Protein AF-0000000076640848 (afdb_homodimer)

Sequence (1138 aa):
MKTDIAVQNIPFYWATIFFRRLLKAGVRHVIISPGSRSTPLTMAAAAQSRLRKQVILDERSAAFTALGVGKATGHPAVLVCTSGTATANYFPAVIEARQSGVPMILATADRPPHLRSTGANQAIDQLKLFGGYPVFFHEVGEPGLGDDDLKRLAMLSRQAVGLSQQKRGPVHLNFPFRKPLEPEPGFVKKISDENSDKPLSGNSEWRQDGSFHLSDKIQQAMRSARRPLIVVGPTAPGDDTGSIAGLAKKLNAPVLTESTMPDQQHVSHGFAIFLRNKHVREQLQPDLLLRFGFQPTAKSLEKALGDWQPGHHLHFASTSDWQDATFSESEHLPWGGRPLSLGGLPDSGGDSWLKKWKRQELLAEEHLQVAMNGPEALTDGHIYHHLLPQCPDDHFVAVSNSFPARDVQLFGGRVTRHPLLLNRGASGIDGVTSTAMGISLGIDRPGVLVTGDLAFLHDANALLNRETVTQDLTVIVINNVGGSIFRMLPIEQHDTYFENYFETPQSADVQRLAASFHIPCHRIQTLEQIRQFDLKQWQKQHRGLSVIECRTNADASMELRKTCWSYSPMKTDIAVQNIPFYWATIFFRRLLKAGVRHVIISPGSRSTPLTMAAAAQSRLRKQVILDERSAAFTALGVGKATGHPAVLVCTSGTATANYFPAVIEARQSGVPMILATADRPPHLRSTGANQAIDQLKLFGGYPVFFHEVGEPGLGDDDLKRLAMLSRQAVGLSQQKRGPVHLNFPFRKPLEPEPGFVKKISDENSDKPLSGNSEWRQDGSFHLSDKIQQAMRSARRPLIVVGPTAPGDDTGSIAGLAKKLNAPVLTESTMPDQQHVSHGFAIFLRNKHVREQLQPDLLLRFGFQPTAKSLEKALGDWQPGHHLHFASTSDWQDATFSESEHLPWGGRPLSLGGLPDSGGDSWLKKWKRQELLAEEHLQVAMNGPEALTDGHIYHHLLPQCPDDHFVAVSNSFPARDVQLFGGRVTRHPLLLNRGASGIDGVTSTAMGISLGIDRPGVLVTGDLAFLHDANALLNRETVTQDLTVIVINNVGGSIFRMLPIEQHDTYFENYFETPQSADVQRLAASFHIPCHRIQTLEQIRQFDLKQWQKQHRGLSVIECRTNADASMELRKTCWSYSP

Organism: NCBI:txid1194090

pLDDT: mean 94.15, std 7.01, range [38.56, 98.94]

Structure (mmCIF, N/CA/C/O backbone):
data_AF-0000000076640848-model_v1
#
loop_
_entity.id
_entity.type
_entity.pdbx_description
1 polymer '2-succinyl-5-enolpyruvyl-6-hydroxy-3-cyclohexene-1-carboxylate synthase'
#
loop_
_atom_site.group_PDB
_atom_site.id
_atom_site.type_symbol
_atom_site.label_atom_id
_atom_site.label_alt_id
_atom_site.label_comp_id
_atom_site.label_asym_id
_atom_site.label_entity_id
_atom_site.label_seq_id
_atom_site.pdbx_PDB_ins_code
_atom_site.Cartn_x
_atom_site.Cartn_y
_atom_site.Cartn_z
_atom_site.occupancy
_atom_site.B_iso_or_equiv
_atom_site.auth_seq_id
_atom_site.auth_comp_id
_atom_site.auth_asym_id
_atom_site.auth_atom_id
_atom_site.pdbx_PDB_model_num
ATOM 1 N N . MET A 1 1 ? -42.469 8.797 -6.926 1 38.94 1 MET A N 1
ATOM 2 C CA . MET A 1 1 ? -42.25 8.797 -5.48 1 38.94 1 MET A CA 1
ATOM 3 C C . MET A 1 1 ? -40.906 9.43 -5.117 1 38.94 1 MET A C 1
ATOM 5 O O . MET A 1 1 ? -40.5 9.391 -3.959 1 38.94 1 MET A O 1
ATOM 9 N N . LYS A 1 2 ? -40.062 9.695 -6.219 1 55.44 2 LYS A N 1
ATOM 10 C CA . LYS A 1 2 ? -38.688 10.117 -6.051 1 55.44 2 LYS A CA 1
ATOM 11 C C . LYS A 1 2 ? -38.594 11.586 -5.645 1 55.44 2 LYS A C 1
ATOM 13 O O . LYS A 1 2 ? -37.594 12.031 -5.098 1 55.44 2 LYS A O 1
ATOM 18 N N . THR A 1 3 ? -39.656 12.258 -5.777 1 60.12 3 THR A N 1
ATOM 19 C CA . THR A 1 3 ? -39.656 13.719 -5.691 1 60.12 3 THR A CA 1
ATOM 20 C C . THR A 1 3 ? -39.719 14.172 -4.238 1 60.12 3 THR A C 1
ATOM 22 O O . THR A 1 3 ? -39.438 15.336 -3.936 1 60.12 3 THR A O 1
ATOM 25 N N . ASP A 1 4 ? -39.906 13.352 -3.289 1 79.81 4 ASP A N 1
ATOM 26 C CA . ASP A 1 4 ? -40.125 13.852 -1.941 1 79.81 4 ASP A CA 1
ATOM 27 C C . ASP A 1 4 ? -38.969 13.531 -1.012 1 79.81 4 ASP A C 1
ATOM 29 O O . ASP A 1 4 ? -39.094 13.625 0.21 1 79.81 4 ASP A O 1
ATOM 33 N N . ILE A 1 5 ? -37.844 13.281 -1.562 1 90.56 5 ILE A N 1
ATOM 34 C CA . ILE A 1 5 ? -36.719 12.922 -0.71 1 90.56 5 ILE A CA 1
ATOM 35 C C . ILE A 1 5 ? -35.969 14.18 -0.302 1 90.56 5 ILE A C 1
ATOM 37 O O . ILE A 1 5 ? -35.594 15 -1.15 1 90.56 5 ILE A O 1
ATOM 41 N N . ALA A 1 6 ? -35.75 14.336 1.021 1 92.44 6 ALA A N 1
ATOM 42 C CA . ALA A 1 6 ? -34.969 15.461 1.513 1 92.44 6 ALA A CA 1
ATOM 43 C C . ALA A 1 6 ? -33.594 15.484 0.877 1 92.44 6 ALA A C 1
ATOM 45 O O . ALA A 1 6 ? -32.969 14.438 0.666 1 92.44 6 ALA A O 1
ATOM 46 N N . VAL A 1 7 ? -33.156 16.656 0.579 1 91.38 7 VAL A N 1
ATOM 47 C CA . VAL A 1 7 ? -31.875 16.875 -0.115 1 91.38 7 VAL A CA 1
ATOM 48 C C . VAL A 1 7 ? -30.75 16.141 0.611 1 91.38 7 VAL A C 1
ATOM 50 O O . VAL A 1 7 ? -29.875 15.57 -0.025 1 91.38 7 VAL A O 1
ATOM 53 N N . GLN A 1 8 ? -30.766 16.125 1.92 1 93.5 8 GLN A N 1
ATOM 54 C CA . GLN A 1 8 ? -29.688 15.523 2.719 1 93.5 8 GLN A CA 1
ATOM 55 C C . GLN A 1 8 ? -29.656 14.008 2.533 1 93.5 8 GLN A C 1
ATOM 57 O O . GLN A 1 8 ? -28.625 13.383 2.768 1 93.5 8 GLN A O 1
ATOM 62 N N . ASN A 1 9 ? -30.719 13.414 2.074 1 96.31 9 ASN A N 1
ATOM 63 C CA . ASN A 1 9 ? -30.828 11.961 1.94 1 96.31 9 ASN A CA 1
ATOM 64 C C . ASN A 1 9 ? -30.469 11.5 0.53 1 96.31 9 ASN A C 1
ATOM 66 O O . ASN A 1 9 ? -30.312 10.305 0.281 1 96.31 9 ASN A O 1
ATOM 70 N N . ILE A 1 10 ? -30.281 12.445 -0.373 1 96 10 ILE A N 1
ATOM 71 C CA . ILE A 1 10 ? -30.141 12.141 -1.793 1 96 10 ILE A CA 1
ATOM 72 C C . ILE A 1 10 ? -28.891 11.305 -2.023 1 96 10 ILE A C 1
ATOM 74 O O . ILE A 1 10 ? -28.938 10.266 -2.684 1 96 10 ILE A O 1
ATOM 78 N N . PRO A 1 11 ? -27.688 11.688 -1.482 1 97.12 11 PRO A N 1
ATOM 79 C CA . PRO A 1 11 ? -26.5 10.859 -1.715 1 97.12 11 PRO A CA 1
ATOM 80 C C . PRO A 1 11 ? -26.672 9.422 -1.229 1 97.12 11 PRO A C 1
ATOM 82 O O . PRO A 1 11 ? -26.281 8.484 -1.92 1 97.12 11 PRO A O 1
ATOM 85 N N . PHE A 1 12 ? -27.297 9.266 -0.135 1 97.19 12 PHE A N 1
ATOM 86 C CA . PHE A 1 12 ? -27.547 7.949 0.436 1 97.19 12 PHE A CA 1
ATOM 87 C C . PHE A 1 12 ? -28.484 7.137 -0.451 1 97.19 12 PHE A C 1
ATOM 89 O O . PHE A 1 12 ? -28.219 5.965 -0.724 1 97.19 12 PHE A O 1
ATOM 96 N N . TYR A 1 13 ? -29.562 7.75 -0.86 1 96.38 13 TYR A N 1
ATOM 97 C CA . TYR A 1 13 ? -30.531 7.043 -1.696 1 96.38 13 TYR A CA 1
ATOM 98 C C . TYR A 1 13 ? -29.906 6.645 -3.029 1 96.38 13 TYR A C 1
ATOM 100 O O . TYR A 1 13 ? -30.109 5.531 -3.512 1 96.38 13 TYR A O 1
ATOM 108 N N . TRP A 1 14 ? -29.188 7.59 -3.592 1 96.38 14 TRP A N 1
ATOM 109 C CA . TRP A 1 14 ? -28.438 7.344 -4.824 1 96.38 14 TRP A CA 1
ATOM 110 C C . TRP A 1 14 ? -27.547 6.125 -4.68 1 96.38 14 TRP A C 1
ATOM 112 O O . TRP A 1 14 ? -27.562 5.23 -5.527 1 96.38 14 TRP A O 1
ATOM 122 N N . ALA A 1 15 ? -26.734 6.008 -3.662 1 97.81 15 ALA A N 1
ATOM 123 C CA . ALA A 1 15 ? -25.844 4.887 -3.385 1 97.81 15 ALA A CA 1
ATOM 124 C C . ALA A 1 15 ? -26.641 3.605 -3.131 1 97.81 15 ALA A C 1
ATOM 126 O O . ALA A 1 15 ? -26.188 2.514 -3.49 1 97.81 15 ALA A O 1
ATOM 127 N N . THR A 1 16 ? -27.812 3.738 -2.502 1 96.81 16 THR A N 1
ATOM 128 C CA . THR A 1 16 ? -28.688 2.598 -2.254 1 96.81 16 THR A CA 1
ATOM 129 C C . THR A 1 16 ? -29.109 1.95 -3.568 1 96.81 16 THR A C 1
ATOM 131 O O . THR A 1 16 ? -29.078 0.725 -3.703 1 96.81 16 THR A O 1
ATOM 134 N N . ILE A 1 17 ? -29.531 2.771 -4.5 1 95.69 17 ILE A N 1
ATOM 135 C CA . ILE A 1 17 ? -29.938 2.264 -5.801 1 95.69 17 ILE A CA 1
ATOM 136 C C . ILE A 1 17 ? -28.766 1.538 -6.469 1 95.69 17 ILE A C 1
ATOM 138 O O . ILE A 1 17 ? -28.953 0.466 -7.051 1 95.69 17 ILE A O 1
ATOM 142 N N . PHE A 1 18 ? -27.609 2.062 -6.391 1 97.31 18 PHE A N 1
ATOM 143 C CA . PHE A 1 18 ? -26.391 1.459 -6.918 1 97.31 18 PHE A CA 1
ATOM 144 C C . PHE A 1 18 ? -26.203 0.053 -6.363 1 97.31 18 PHE A C 1
ATOM 146 O O . PHE A 1 18 ? -26.078 -0.908 -7.125 1 97.31 18 PHE A O 1
ATOM 153 N N . PHE A 1 19 ? -26.266 -0.12 -5.051 1 97.19 19 PHE A N 1
ATOM 154 C CA . PHE A 1 19 ? -26 -1.407 -4.418 1 97.19 19 PHE A CA 1
ATOM 155 C C . PHE A 1 19 ? -27.141 -2.387 -4.691 1 97.19 19 PHE A C 1
ATOM 157 O O . PHE A 1 19 ? -26.906 -3.592 -4.816 1 97.19 19 PHE A O 1
ATOM 164 N N . ARG A 1 20 ? -28.422 -1.837 -4.777 1 95.69 20 ARG A N 1
ATOM 165 C CA . ARG A 1 20 ? -29.547 -2.697 -5.168 1 95.69 20 ARG A CA 1
ATOM 166 C C . ARG A 1 20 ? -29.281 -3.338 -6.527 1 95.69 20 ARG A C 1
ATOM 168 O O . ARG A 1 20 ? -29.531 -4.531 -6.715 1 95.69 20 ARG A O 1
ATOM 175 N N . ARG A 1 21 ? -28.781 -2.555 -7.402 1 94.75 21 ARG A N 1
ATOM 176 C CA . ARG A 1 21 ? -28.547 -3.049 -8.758 1 94.75 21 ARG A CA 1
ATOM 177 C C . ARG A 1 21 ? -27.359 -4.012 -8.781 1 94.75 21 ARG A C 1
ATOM 179 O O . ARG A 1 21 ? -27.375 -5.004 -9.516 1 94.75 21 ARG A O 1
ATOM 186 N N . LEU A 1 22 ? -26.281 -3.729 -8.047 1 96.31 22 LEU A N 1
ATOM 187 C CA . LEU A 1 22 ? -25.141 -4.641 -7.949 1 96.31 22 LEU A CA 1
ATOM 188 C C . LEU A 1 22 ? -25.578 -5.992 -7.398 1 96.31 22 LEU A C 1
ATOM 190 O O . LEU A 1 22 ? -25.156 -7.035 -7.898 1 96.31 22 LEU A O 1
ATOM 194 N N . LEU A 1 23 ? -26.359 -5.902 -6.363 1 94.88 23 LEU A N 1
ATOM 195 C CA . LEU A 1 23 ? -26.875 -7.121 -5.746 1 94.88 23 LEU A CA 1
ATOM 196 C C . LEU A 1 23 ? -27.672 -7.949 -6.754 1 94.88 23 LEU A C 1
ATOM 198 O O . LEU A 1 23 ? -27.516 -9.172 -6.816 1 94.88 23 LEU A O 1
ATOM 202 N N . LYS A 1 24 ? -28.484 -7.285 -7.504 1 92.12 24 LYS A N 1
ATOM 203 C CA . LYS A 1 24 ? -29.25 -7.953 -8.539 1 92.12 24 LYS A CA 1
ATOM 204 C C . LYS A 1 24 ? -28.344 -8.586 -9.586 1 92.12 24 LYS A C 1
ATOM 206 O O . LYS A 1 24 ? -28.672 -9.641 -10.148 1 92.12 24 LYS A O 1
ATOM 211 N N . ALA A 1 25 ? -27.219 -7.941 -9.758 1 92.25 25 ALA A N 1
ATOM 212 C CA . ALA A 1 25 ? -26.281 -8.422 -10.766 1 92.25 25 ALA A CA 1
ATOM 213 C C . ALA A 1 25 ? -25.375 -9.508 -10.203 1 92.25 25 ALA A C 1
ATOM 215 O O . ALA A 1 25 ? -24.516 -10.031 -10.898 1 92.25 25 ALA A O 1
ATOM 216 N N . GLY A 1 26 ? -25.484 -9.875 -8.953 1 92.5 26 GLY A N 1
ATOM 217 C CA . GLY A 1 26 ? -24.812 -11.047 -8.422 1 92.5 26 GLY A CA 1
ATOM 218 C C . GLY A 1 26 ? -23.734 -10.703 -7.414 1 92.5 26 GLY A C 1
ATOM 219 O O . GLY A 1 26 ? -23.125 -11.594 -6.809 1 92.5 26 GLY A O 1
ATOM 220 N N . VAL A 1 27 ? -23.484 -9.414 -7.188 1 96.25 27 VAL A N 1
ATOM 221 C CA . VAL A 1 27 ? -22.516 -9 -6.188 1 96.25 27 VAL A CA 1
ATOM 222 C C . VAL A 1 27 ? -23 -9.383 -4.797 1 96.25 27 VAL A C 1
ATOM 224 O O . VAL A 1 27 ? -24.188 -9.234 -4.484 1 96.25 27 VAL A O 1
ATOM 227 N N . ARG A 1 28 ? -22.078 -9.867 -4 1 96.69 28 ARG A N 1
ATOM 228 C CA . ARG A 1 28 ? -22.484 -10.305 -2.67 1 96.69 28 ARG A CA 1
ATOM 229 C C . ARG A 1 28 ? -21.578 -9.727 -1.598 1 96.69 28 ARG A C 1
ATOM 231 O O . ARG A 1 28 ? -21.969 -9.602 -0.437 1 96.69 28 ARG A O 1
ATOM 238 N N . HIS A 1 29 ? -20.375 -9.352 -1.937 1 97.94 29 HIS A N 1
ATOM 239 C CA . HIS A 1 29 ? -19.375 -8.938 -0.955 1 97.94 29 HIS A CA 1
ATOM 240 C C . HIS A 1 29 ? -19 -7.469 -1.134 1 97.94 29 HIS A C 1
ATOM 242 O O . HIS A 1 29 ? -18.812 -7.008 -2.26 1 97.94 29 HIS A O 1
ATOM 248 N N . VAL A 1 30 ? -18.984 -6.719 -0.043 1 98.62 30 VAL A N 1
ATOM 249 C CA . VAL A 1 30 ? -18.516 -5.34 0.005 1 98.62 30 VAL A CA 1
ATOM 250 C C . VAL A 1 30 ? -17.438 -5.199 1.087 1 98.62 30 VAL A C 1
ATOM 252 O O . VAL A 1 30 ? -17.656 -5.613 2.23 1 98.62 30 VAL A O 1
ATOM 255 N N . ILE A 1 31 ? -16.312 -4.742 0.731 1 98.75 31 ILE A N 1
ATOM 256 C CA . ILE A 1 31 ? -15.227 -4.473 1.661 1 98.75 31 ILE A CA 1
ATOM 257 C C . ILE A 1 31 ? -15.078 -2.967 1.864 1 98.75 31 ILE A C 1
ATOM 259 O O . ILE A 1 31 ? -14.805 -2.23 0.913 1 98.75 31 ILE A O 1
ATOM 263 N N . ILE A 1 32 ? -15.211 -2.512 3.094 1 98.44 32 ILE A N 1
ATOM 264 C CA . ILE A 1 32 ? -15.32 -1.092 3.408 1 98.44 32 ILE A CA 1
ATOM 265 C C . ILE A 1 32 ? -14.133 -0.66 4.266 1 98.44 32 ILE A C 1
ATOM 267 O O . ILE A 1 32 ? -13.898 -1.222 5.34 1 98.44 32 ILE A O 1
ATOM 271 N N . SER A 1 33 ? -13.328 0.23 3.77 1 98 33 SER A N 1
ATOM 272 C CA . SER A 1 33 ? -12.359 0.93 4.609 1 98 33 SER A CA 1
ATOM 273 C C . SER A 1 33 ? -12.969 2.195 5.211 1 98 33 SER A C 1
ATOM 275 O O . SER A 1 33 ? -13.531 3.021 4.492 1 98 33 SER A O 1
ATOM 277 N N . PRO A 1 34 ? -12.836 2.404 6.465 1 93.38 34 PRO A N 1
ATOM 278 C CA . PRO A 1 34 ? -13.523 3.508 7.141 1 93.38 34 PRO A CA 1
ATOM 279 C C . PRO A 1 34 ? -13.078 4.879 6.633 1 93.38 34 PRO A C 1
ATOM 281 O O . PRO A 1 34 ? -11.891 5.086 6.359 1 93.38 34 PRO A O 1
ATOM 284 N N . GLY A 1 35 ? -14.031 5.777 6.555 1 94.38 35 GLY A N 1
ATOM 285 C CA . GLY A 1 35 ? -13.812 7.152 6.133 1 94.38 35 GLY A CA 1
ATOM 286 C C . GLY A 1 35 ? -15.094 7.969 6.094 1 94.38 35 GLY A C 1
ATOM 287 O O . GLY A 1 35 ? -16.188 7.414 6.109 1 94.38 35 GLY A O 1
ATOM 288 N N . SER A 1 36 ? -14.922 9.234 5.973 1 94.12 36 SER A N 1
ATOM 289 C CA . SER A 1 36 ? -16.078 10.125 6.039 1 94.12 36 SER A CA 1
ATOM 290 C C . SER A 1 36 ? -16.656 10.391 4.652 1 94.12 36 SER A C 1
ATOM 292 O O . SER A 1 36 ? -17.859 10.273 4.441 1 94.12 36 SER A O 1
ATOM 294 N N . ARG A 1 37 ? -15.781 10.672 3.672 1 96.31 37 ARG A N 1
ATOM 295 C CA . ARG A 1 37 ? -16.25 11.062 2.346 1 96.31 37 ARG A CA 1
ATOM 296 C C . ARG A 1 37 ? -17.078 9.953 1.704 1 96.31 37 ARG A C 1
ATOM 298 O O . ARG A 1 37 ? -17.969 10.227 0.91 1 96.31 37 ARG A O 1
ATOM 305 N N . SER A 1 38 ? -16.891 8.734 2.129 1 98 38 SER A N 1
ATOM 306 C CA . SER A 1 38 ? -17.562 7.59 1.53 1 98 38 SER A CA 1
ATOM 307 C C . SER A 1 38 ? -18.828 7.234 2.299 1 98 38 SER A C 1
ATOM 309 O O . SER A 1 38 ? -19.422 6.176 2.082 1 98 38 SER A O 1
ATOM 311 N N . THR A 1 39 ? -19.266 8.125 3.203 1 97.75 39 THR A N 1
ATOM 312 C CA . THR A 1 39 ? -20.406 7.855 4.09 1 97.75 39 THR A CA 1
ATOM 313 C C . THR A 1 39 ? -21.625 7.414 3.295 1 97.75 39 THR A C 1
ATOM 315 O O . THR A 1 39 ? -22.281 6.434 3.654 1 97.75 39 THR A O 1
ATOM 318 N N . PRO A 1 40 ? -21.984 8.055 2.131 1 98 40 PRO A N 1
ATOM 319 C CA . PRO A 1 40 ? -23.156 7.586 1.401 1 98 40 PRO A CA 1
ATOM 320 C C . PRO A 1 40 ? -23.031 6.137 0.939 1 98 40 PRO A C 1
ATOM 322 O O . PRO A 1 40 ? -23.984 5.359 1.071 1 98 40 PRO A O 1
ATOM 325 N N . LEU A 1 41 ? -21.875 5.797 0.44 1 98.69 41 LEU A N 1
ATOM 326 C CA . LEU A 1 41 ? -21.641 4.434 -0.014 1 98.69 41 LEU A CA 1
ATOM 327 C C . LEU A 1 41 ? -21.656 3.459 1.161 1 98.69 41 LEU A C 1
ATOM 329 O O . LEU A 1 41 ? -22.297 2.408 1.096 1 98.69 41 LEU A O 1
ATOM 333 N N . THR A 1 42 ? -20.922 3.832 2.223 1 98.38 42 THR A N 1
ATOM 334 C CA . THR A 1 42 ? -20.812 2.984 3.404 1 98.38 42 THR A CA 1
ATOM 335 C C . THR A 1 42 ? -22.188 2.719 4.012 1 98.38 42 THR A C 1
ATOM 337 O O . THR A 1 42 ? -22.531 1.573 4.309 1 98.38 42 THR A O 1
ATOM 340 N N . MET A 1 43 ? -23 3.754 4.164 1 97.75 43 MET A N 1
ATOM 341 C CA . MET A 1 43 ? -24.312 3.625 4.785 1 97.75 43 MET A CA 1
ATOM 342 C C . MET A 1 43 ? -25.25 2.809 3.9 1 97.75 43 MET A C 1
ATOM 344 O O . MET A 1 43 ? -26.062 2.031 4.406 1 97.75 43 MET A O 1
ATOM 348 N N . ALA A 1 44 ? -25.172 3.02 2.598 1 98.12 44 ALA A N 1
ATOM 349 C CA . ALA A 1 44 ? -26 2.264 1.675 1 98.12 44 ALA A CA 1
ATOM 350 C C . ALA A 1 44 ? -25.688 0.771 1.744 1 98.12 44 ALA A C 1
ATOM 352 O O . ALA A 1 44 ? -26.609 -0.061 1.769 1 98.12 44 ALA A O 1
ATOM 353 N N . ALA A 1 45 ? -24.406 0.427 1.725 1 98.06 45 ALA A N 1
ATOM 354 C CA . ALA A 1 45 ? -24 -0.972 1.862 1 98.06 45 ALA A CA 1
ATOM 355 C C . ALA A 1 45 ? -24.438 -1.538 3.209 1 98.06 45 ALA A C 1
ATOM 357 O O . ALA A 1 45 ? -24.953 -2.656 3.281 1 98.06 45 ALA A O 1
ATOM 358 N N . ALA A 1 46 ? -24.219 -0.759 4.246 1 96.56 46 ALA A N 1
ATOM 359 C CA . ALA A 1 46 ? -24.547 -1.188 5.602 1 96.56 46 ALA A CA 1
ATOM 360 C C . ALA A 1 46 ? -26.047 -1.478 5.738 1 96.56 46 ALA A C 1
ATOM 362 O O . ALA A 1 46 ? -26.438 -2.406 6.449 1 96.56 46 ALA A O 1
ATOM 363 N N . ALA A 1 47 ? -26.859 -0.704 5.059 1 96.31 47 ALA A N 1
ATOM 364 C CA . ALA A 1 47 ? -28.312 -0.801 5.18 1 96.31 47 ALA A CA 1
ATOM 365 C C . ALA A 1 47 ? -28.859 -1.94 4.324 1 96.31 47 ALA A C 1
ATOM 367 O O . ALA A 1 47 ? -30.078 -2.17 4.289 1 96.31 47 ALA A O 1
ATOM 368 N N . GLN A 1 48 ? -28.031 -2.615 3.631 1 96.56 48 GLN A N 1
ATOM 369 C CA . GLN A 1 48 ? -28.438 -3.748 2.801 1 96.56 48 GLN A CA 1
ATOM 370 C C . GLN A 1 48 ? -28.047 -5.07 3.451 1 96.56 48 GLN A C 1
ATOM 372 O O . GLN A 1 48 ? -26.938 -5.559 3.256 1 96.56 48 GLN A O 1
ATOM 377 N N . SER A 1 49 ? -28.953 -5.75 4.062 1 94.31 49 SER A N 1
ATOM 378 C CA . SER A 1 49 ? -28.688 -6.93 4.875 1 94.31 49 SER A CA 1
ATOM 379 C C . SER A 1 49 ? -28.25 -8.109 4.012 1 94.31 49 SER A C 1
ATOM 381 O O . SER A 1 49 ? -27.625 -9.047 4.504 1 94.31 49 SER A O 1
ATOM 383 N N . ARG A 1 50 ? -28.484 -8.031 2.713 1 95.06 50 ARG A N 1
ATOM 384 C CA . ARG A 1 50 ? -28.188 -9.156 1.83 1 95.06 50 ARG A CA 1
ATOM 385 C C . ARG A 1 50 ? -26.75 -9.102 1.338 1 95.06 50 ARG A C 1
ATOM 387 O O . ARG A 1 50 ? -26.266 -10.047 0.716 1 95.06 50 ARG A O 1
ATOM 394 N N . LEU A 1 51 ? -26.078 -8.039 1.566 1 96.12 51 LEU A N 1
ATOM 395 C CA . LEU A 1 51 ? -24.656 -7.93 1.266 1 96.12 51 LEU A CA 1
ATOM 396 C C . LEU A 1 51 ? -23.812 -8.375 2.455 1 96.12 51 LEU A C 1
ATOM 398 O O . LEU A 1 51 ? -24.156 -8.094 3.605 1 96.12 51 LEU A O 1
ATOM 402 N N . ARG A 1 52 ? -22.828 -9.148 2.178 1 96.25 52 ARG A N 1
ATOM 403 C CA . ARG A 1 52 ? -21.812 -9.445 3.178 1 96.25 52 ARG A CA 1
ATOM 404 C C . ARG A 1 52 ? -20.766 -8.328 3.242 1 96.25 52 ARG A C 1
ATOM 406 O O . ARG A 1 52 ? -20.109 -8.031 2.244 1 96.25 52 ARG A O 1
ATOM 413 N N . LYS A 1 53 ? -20.688 -7.707 4.406 1 96.75 53 LYS A N 1
ATOM 414 C CA . LYS A 1 53 ? -19.797 -6.555 4.531 1 96.75 53 LYS A CA 1
ATOM 415 C C . LYS A 1 53 ? -18.625 -6.867 5.457 1 96.75 53 LYS A C 1
ATOM 417 O O . LYS A 1 53 ? -18.797 -7.52 6.488 1 96.75 53 LYS A O 1
ATOM 422 N N . GLN A 1 54 ? -17.453 -6.535 5.051 1 97.38 54 GLN A N 1
ATOM 423 C CA . GLN A 1 54 ? -16.266 -6.559 5.891 1 97.38 54 GLN A CA 1
ATOM 424 C C . GLN A 1 54 ? -15.672 -5.16 6.035 1 97.38 54 GLN A C 1
ATOM 426 O O . GLN A 1 54 ? -15.602 -4.406 5.062 1 97.38 54 GLN A O 1
ATOM 431 N N . VAL A 1 55 ? -15.359 -4.762 7.258 1 97.38 55 VAL A N 1
ATOM 432 C CA . VAL A 1 55 ? -14.648 -3.512 7.512 1 97.38 55 VAL A CA 1
ATOM 433 C C . VAL A 1 55 ? -13.156 -3.791 7.688 1 97.38 55 VAL A C 1
ATOM 435 O O . VAL A 1 55 ? -12.758 -4.523 8.594 1 97.38 55 VAL A O 1
ATOM 438 N N . ILE A 1 56 ? -12.367 -3.236 6.805 1 97.88 56 ILE A N 1
ATOM 439 C CA . ILE A 1 56 ? -10.922 -3.434 6.824 1 97.88 56 ILE A CA 1
ATOM 440 C C . ILE A 1 56 ? -10.211 -2.08 6.84 1 97.88 56 ILE A C 1
ATOM 442 O O . ILE A 1 56 ? -10.375 -1.278 5.918 1 97.88 56 ILE A O 1
ATOM 446 N N . LEU A 1 57 ? -9.406 -1.827 7.816 1 96.69 57 LEU A N 1
ATOM 447 C CA . LEU A 1 57 ? -8.742 -0.553 8.07 1 96.69 57 LEU A CA 1
ATOM 448 C C . LEU A 1 57 ? -7.762 -0.217 6.953 1 96.69 57 LEU A C 1
ATOM 450 O O . LEU A 1 57 ? -7.797 0.886 6.402 1 96.69 57 LEU A O 1
ATOM 454 N N . ASP A 1 58 ? -6.871 -1.124 6.648 1 97.88 58 ASP A N 1
ATOM 455 C CA . ASP A 1 58 ? -5.805 -0.93 5.676 1 97.88 58 ASP A CA 1
ATOM 456 C C . ASP A 1 58 ? -6.301 -1.183 4.254 1 97.88 58 ASP A C 1
ATOM 458 O O . ASP A 1 58 ? -6.586 -2.324 3.883 1 97.88 58 ASP A O 1
ATOM 462 N N . GLU A 1 59 ? -6.352 -0.18 3.436 1 98.69 59 GLU A N 1
ATOM 463 C CA . GLU A 1 59 ? -6.93 -0.261 2.096 1 98.69 59 GLU A CA 1
ATOM 464 C C . GLU A 1 59 ? -6.164 -1.251 1.224 1 98.69 59 GLU A C 1
ATOM 466 O O . GLU A 1 59 ? -6.742 -1.889 0.343 1 98.69 59 GLU A O 1
ATOM 471 N N . ARG A 1 60 ? -4.816 -1.379 1.402 1 98.75 60 ARG A N 1
ATOM 472 C CA . ARG A 1 60 ? -4.074 -2.393 0.66 1 98.75 60 ARG A CA 1
ATOM 473 C C . ARG A 1 60 ? -4.59 -3.791 0.977 1 98.75 60 ARG A C 1
ATOM 475 O O . ARG A 1 60 ? -4.848 -4.586 0.068 1 98.75 60 ARG A O 1
ATOM 482 N N . SER A 1 61 ? -4.754 -4.102 2.287 1 98.62 61 SER A N 1
ATOM 483 C CA . SER A 1 61 ? -5.316 -5.379 2.707 1 98.62 61 SER A CA 1
ATOM 484 C C . SER A 1 61 ? -6.738 -5.559 2.188 1 98.62 61 SER A C 1
ATOM 486 O O . SER A 1 61 ? -7.117 -6.652 1.765 1 98.62 61 SER A O 1
ATOM 488 N N . ALA A 1 62 ? -7.516 -4.48 2.23 1 98.81 62 ALA A N 1
ATOM 489 C CA . ALA A 1 62 ? -8.891 -4.516 1.733 1 98.81 62 ALA A CA 1
ATOM 490 C C . ALA A 1 62 ? -8.93 -4.918 0.263 1 98.81 62 ALA A C 1
ATOM 492 O O . ALA A 1 62 ? -9.711 -5.785 -0.127 1 98.81 62 ALA A O 1
ATOM 493 N N . ALA A 1 63 ? -8.07 -4.301 -0.511 1 98.94 63 ALA A N 1
ATOM 494 C CA . ALA A 1 63 ? -8.086 -4.535 -1.953 1 98.94 63 ALA A CA 1
ATOM 495 C C . ALA A 1 63 ? -7.676 -5.969 -2.281 1 98.94 63 ALA A C 1
ATOM 497 O O . ALA A 1 63 ? -8.273 -6.605 -3.154 1 98.94 63 ALA A O 1
ATOM 498 N N . PHE A 1 64 ? -6.676 -6.496 -1.574 1 98.94 64 PHE A N 1
ATOM 499 C CA . PHE A 1 64 ? -6.262 -7.871 -1.829 1 98.94 64 PHE A CA 1
ATOM 500 C C . PHE A 1 64 ? -7.301 -8.859 -1.31 1 98.94 64 PHE A C 1
ATOM 502 O O . PHE A 1 64 ? -7.465 -9.945 -1.864 1 98.94 64 PHE A O 1
ATOM 509 N N . THR A 1 65 ? -8.047 -8.508 -0.237 1 98.88 65 THR A N 1
ATOM 510 C CA . THR A 1 65 ? -9.172 -9.328 0.186 1 98.88 65 THR A CA 1
ATOM 511 C C . THR A 1 65 ? -10.234 -9.398 -0.908 1 98.88 65 THR A C 1
ATOM 513 O O . THR A 1 65 ? -10.742 -10.469 -1.225 1 98.88 65 THR A O 1
ATOM 516 N N . ALA A 1 66 ? -10.531 -8.219 -1.513 1 98.88 66 ALA A N 1
ATOM 517 C CA . ALA A 1 66 ? -11.461 -8.188 -2.635 1 98.88 66 ALA A CA 1
ATOM 518 C C . ALA A 1 66 ? -10.953 -9.031 -3.797 1 98.88 66 ALA A C 1
ATOM 520 O O . ALA A 1 66 ? -11.734 -9.719 -4.461 1 98.88 66 ALA A O 1
ATOM 521 N N . LEU A 1 67 ? -9.672 -8.977 -4.047 1 98.88 67 LEU A N 1
ATOM 522 C CA . LEU A 1 67 ? -9.047 -9.805 -5.07 1 98.88 67 LEU A CA 1
ATOM 523 C C . LEU A 1 67 ? -9.312 -11.289 -4.812 1 98.88 67 LEU A C 1
ATOM 525 O O . LEU A 1 67 ? -9.633 -12.039 -5.734 1 98.88 67 LEU A O 1
ATOM 529 N N . GLY A 1 68 ? -9.141 -11.695 -3.527 1 98.75 68 GLY A N 1
ATOM 530 C CA . GLY A 1 68 ? -9.391 -13.078 -3.158 1 98.75 68 GLY A CA 1
ATOM 531 C C . GLY A 1 68 ? -10.82 -13.516 -3.424 1 98.75 68 GLY A C 1
ATOM 532 O O . GLY A 1 68 ? -11.055 -14.609 -3.932 1 98.75 68 GLY A O 1
ATOM 533 N N . VAL A 1 69 ? -11.758 -12.664 -3.135 1 98.5 69 VAL A N 1
ATOM 534 C CA . VAL A 1 69 ? -13.164 -12.961 -3.375 1 98.5 69 VAL A CA 1
ATOM 535 C C . VAL A 1 69 ? -13.406 -13.172 -4.871 1 98.5 69 VAL A C 1
ATOM 537 O O . VAL A 1 69 ? -14 -14.164 -5.277 1 98.5 69 VAL A O 1
ATOM 540 N N . GLY A 1 70 ? -12.938 -12.211 -5.652 1 98.25 70 GLY A N 1
ATOM 541 C CA . GLY A 1 70 ? -13.094 -12.336 -7.094 1 98.25 70 GLY A CA 1
ATOM 542 C C . GLY A 1 70 ? -12.438 -13.578 -7.664 1 98.25 70 GLY A C 1
ATOM 543 O O . GLY A 1 70 ? -12.992 -14.234 -8.547 1 98.25 70 GLY A O 1
ATOM 544 N N . LYS A 1 71 ? -11.25 -13.883 -7.188 1 97.56 71 LYS A N 1
ATOM 545 C CA . LYS A 1 71 ? -10.492 -15.047 -7.641 1 97.56 71 LYS A CA 1
ATOM 546 C C . LYS A 1 71 ? -11.25 -16.344 -7.348 1 97.56 71 LYS A C 1
ATOM 548 O O . LYS A 1 71 ? -11.219 -17.281 -8.148 1 97.56 71 LYS A O 1
ATOM 553 N N . ALA A 1 72 ? -11.922 -16.375 -6.23 1 96.06 72 ALA A N 1
ATOM 554 C CA . ALA A 1 72 ? -12.57 -17.594 -5.758 1 96.06 72 ALA A CA 1
ATOM 555 C C . ALA A 1 72 ? -13.945 -17.766 -6.402 1 96.06 72 ALA A C 1
ATOM 557 O O . ALA A 1 72 ? -14.391 -18.891 -6.637 1 96.06 72 ALA A O 1
ATOM 558 N N . THR A 1 73 ? -14.633 -16.641 -6.754 1 95.38 73 THR A N 1
ATOM 559 C CA . THR A 1 73 ? -16.062 -16.75 -7.066 1 95.38 73 THR A CA 1
ATOM 560 C C . THR A 1 73 ? -16.312 -16.391 -8.523 1 95.38 73 THR A C 1
ATOM 562 O O . THR A 1 73 ? -17.375 -16.703 -9.07 1 95.38 73 THR A O 1
ATOM 565 N N . GLY A 1 74 ? -15.398 -15.633 -9.078 1 94.94 74 GLY A N 1
ATOM 566 C CA . GLY A 1 74 ? -15.648 -15.078 -10.398 1 94.94 74 GLY A CA 1
ATOM 567 C C . GLY A 1 74 ? -16.578 -13.875 -10.375 1 94.94 74 GLY A C 1
ATOM 568 O O . GLY A 1 74 ? -16.844 -13.273 -11.414 1 94.94 74 GLY A O 1
ATOM 569 N N . HIS A 1 75 ? -17.094 -13.523 -9.195 1 95.56 75 HIS A N 1
ATOM 570 C CA . HIS A 1 75 ? -17.906 -12.336 -9 1 95.56 75 HIS A CA 1
ATOM 571 C C . HIS A 1 75 ? -17.109 -11.234 -8.297 1 95.56 75 HIS A C 1
ATOM 573 O O . HIS A 1 75 ? -16.328 -11.508 -7.383 1 95.56 75 HIS A O 1
ATOM 579 N N . PRO A 1 76 ? -17.312 -10.008 -8.773 1 98 76 PRO A N 1
ATOM 580 C CA . PRO A 1 76 ? -16.531 -8.93 -8.164 1 98 76 PRO A CA 1
ATOM 581 C C . PRO A 1 76 ? -17 -8.57 -6.758 1 98 76 PRO A C 1
ATOM 583 O O . PRO A 1 76 ? -18.203 -8.5 -6.508 1 98 76 PRO A O 1
ATOM 586 N N . ALA A 1 77 ? -16.094 -8.445 -5.852 1 98.69 77 ALA A N 1
ATOM 587 C CA . ALA A 1 77 ? -16.344 -7.711 -4.621 1 98.69 77 ALA A CA 1
ATOM 588 C C . ALA A 1 77 ? -16.234 -6.203 -4.848 1 98.69 77 ALA A C 1
ATOM 590 O O . ALA A 1 77 ? -15.547 -5.758 -5.766 1 98.69 77 ALA A O 1
ATOM 591 N N . VAL A 1 78 ? -16.953 -5.441 -4.031 1 98.88 78 VAL A N 1
ATOM 592 C CA . VAL A 1 78 ? -16.922 -3.988 -4.148 1 98.88 78 VAL A CA 1
ATOM 593 C C . VAL A 1 78 ? -16.062 -3.396 -3.031 1 98.88 78 VAL A C 1
ATOM 595 O O . VAL A 1 78 ? -16.266 -3.705 -1.854 1 98.88 78 VAL A O 1
ATOM 598 N N . LEU A 1 79 ? -15.117 -2.621 -3.414 1 98.94 79 LEU A N 1
ATOM 599 C CA . LEU A 1 79 ? -14.297 -1.858 -2.473 1 98.94 79 LEU A CA 1
ATOM 600 C C . LEU A 1 79 ? -14.875 -0.463 -2.262 1 98.94 79 LEU A C 1
ATOM 602 O O . LEU A 1 79 ? -15.25 0.213 -3.225 1 98.94 79 LEU A O 1
ATOM 606 N N . VAL A 1 80 ? -14.984 -0.046 -1.021 1 98.88 80 VAL A N 1
ATOM 607 C CA . VAL A 1 80 ? -15.438 1.3 -0.682 1 98.88 80 VAL A CA 1
ATOM 608 C C . VAL A 1 80 ? -14.383 1.997 0.176 1 98.88 80 VAL A C 1
ATOM 610 O O . VAL A 1 80 ? -13.969 1.468 1.208 1 98.88 80 VAL A O 1
ATOM 613 N N . CYS A 1 81 ? -13.93 3.119 -0.231 1 98.5 81 CYS A N 1
ATOM 614 C CA . CYS A 1 81 ? -13.023 3.914 0.593 1 98.5 81 CYS A CA 1
ATOM 615 C C . CYS A 1 81 ? -13.258 5.402 0.376 1 98.5 81 CYS A C 1
ATOM 617 O O . CYS A 1 81 ? -13.969 5.797 -0.546 1 98.5 81 CYS A O 1
ATOM 619 N N . THR A 1 82 ? -12.742 6.207 1.28 1 97.75 82 THR A N 1
ATOM 620 C CA . THR A 1 82 ? -12.789 7.664 1.205 1 97.75 82 THR A CA 1
ATOM 621 C C . THR A 1 82 ? -11.805 8.188 0.162 1 97.75 82 THR A C 1
ATOM 623 O O . THR A 1 82 ? -11.172 7.398 -0.546 1 97.75 82 THR A O 1
ATOM 626 N N . SER A 1 83 ? -11.734 9.539 -0.041 1 96.94 83 SER A N 1
ATOM 627 C CA . SER A 1 83 ? -10.852 10.172 -1.021 1 96.94 83 SER A CA 1
ATOM 628 C C . SER A 1 83 ? -9.422 10.258 -0.505 1 96.94 83 SER A C 1
ATOM 630 O O . SER A 1 83 ? -9.164 9.977 0.667 1 96.94 83 SER A O 1
ATOM 632 N N . GLY A 1 84 ? -8.477 10.648 -1.363 1 96.12 84 GLY A N 1
ATOM 633 C CA . GLY A 1 84 ? -7.082 10.836 -0.99 1 96.12 84 GLY A CA 1
ATOM 634 C C . GLY A 1 84 ? -6.23 9.602 -1.226 1 96.12 84 GLY A C 1
ATOM 635 O O . GLY A 1 84 ? -6.445 8.867 -2.195 1 96.12 84 GLY A O 1
ATOM 636 N N . THR A 1 85 ? -5.227 9.391 -0.339 1 97.69 85 THR A N 1
ATOM 637 C CA . THR A 1 85 ? -4.277 8.305 -0.538 1 97.69 85 THR A CA 1
ATOM 638 C C . THR A 1 85 ? -4.93 6.953 -0.24 1 97.69 85 THR A C 1
ATOM 640 O O . THR A 1 85 ? -4.391 5.906 -0.595 1 97.69 85 THR A O 1
ATOM 643 N N . ALA A 1 86 ? -6.109 6.984 0.386 1 98.19 86 ALA A N 1
ATOM 644 C CA . ALA A 1 86 ? -6.832 5.734 0.622 1 98.19 86 ALA A CA 1
ATOM 645 C C . ALA A 1 86 ? -7.023 4.957 -0.677 1 98.19 86 ALA A C 1
ATOM 647 O O . ALA A 1 86 ? -6.762 3.754 -0.731 1 98.19 86 ALA A O 1
ATOM 648 N N . THR A 1 87 ? -7.434 5.664 -1.739 1 98.38 87 THR A N 1
ATOM 649 C CA . THR A 1 87 ? -7.699 5.043 -3.031 1 98.38 87 THR A CA 1
ATOM 650 C C . THR A 1 87 ? -6.41 4.504 -3.646 1 98.38 87 THR A C 1
ATOM 652 O O . THR A 1 87 ? -6.402 3.422 -4.238 1 98.38 87 THR A O 1
ATOM 655 N N . ALA A 1 88 ? -5.324 5.242 -3.447 1 98.5 88 ALA A N 1
ATOM 656 C CA . ALA A 1 88 ? -4.043 4.875 -4.051 1 98.5 88 ALA A CA 1
ATOM 657 C C . ALA A 1 88 ? -3.52 3.564 -3.477 1 98.5 88 ALA A C 1
ATOM 659 O O . ALA A 1 88 ? -2.822 2.812 -4.16 1 98.5 88 ALA A O 1
ATOM 660 N N . ASN A 1 89 ? -3.881 3.242 -2.236 1 98.75 89 ASN A N 1
ATOM 661 C CA . ASN A 1 89 ? -3.422 2.021 -1.582 1 98.75 89 ASN A CA 1
ATOM 662 C C . ASN A 1 89 ? -4.004 0.777 -2.246 1 98.75 89 ASN A C 1
ATOM 664 O O . ASN A 1 89 ? -3.52 -0.334 -2.027 1 98.75 89 ASN A O 1
ATOM 668 N N . TYR A 1 90 ? -5.062 0.915 -3.088 1 98.88 90 TYR A N 1
ATOM 669 C CA . TYR A 1 90 ? -5.672 -0.21 -3.787 1 98.88 90 TYR A CA 1
ATOM 670 C C . TYR A 1 90 ? -4.793 -0.679 -4.941 1 98.88 90 TYR A C 1
ATOM 672 O O . TYR A 1 90 ? -4.969 -1.785 -5.453 1 98.88 90 TYR A O 1
ATOM 680 N N . PHE A 1 91 ? -3.801 0.079 -5.348 1 98.81 91 PHE A N 1
ATOM 681 C CA . PHE A 1 91 ? -3.195 0.011 -6.672 1 98.81 91 PHE A CA 1
ATOM 682 C C . PHE A 1 91 ? -2.514 -1.336 -6.887 1 98.81 91 PHE A C 1
ATOM 684 O O . PHE A 1 91 ? -2.682 -1.961 -7.938 1 98.81 91 PHE A O 1
ATOM 691 N N . PRO A 1 92 ? -1.684 -1.843 -5.938 1 98.81 92 PRO A N 1
ATOM 692 C CA . PRO A 1 92 ? -1.039 -3.131 -6.207 1 98.81 92 PRO A CA 1
ATOM 693 C C . PRO A 1 92 ? -2.043 -4.242 -6.5 1 98.81 92 PRO A C 1
ATOM 695 O O . PRO A 1 92 ? -1.828 -5.051 -7.406 1 98.81 92 PRO A O 1
ATOM 698 N N . ALA A 1 93 ? -3.148 -4.262 -5.762 1 98.88 93 ALA A N 1
ATOM 699 C CA . ALA A 1 93 ? -4.168 -5.281 -5.992 1 98.88 93 ALA A CA 1
ATOM 700 C C . ALA A 1 93 ? -4.871 -5.062 -7.328 1 98.88 93 ALA A C 1
ATOM 702 O O . ALA A 1 93 ? -5.258 -6.023 -8 1 98.88 93 ALA A O 1
ATOM 703 N N . VAL A 1 94 ? -5.039 -3.779 -7.75 1 98.88 94 VAL A N 1
ATOM 704 C CA . VAL A 1 94 ? -5.645 -3.451 -9.039 1 98.88 94 VAL A CA 1
ATOM 705 C C . VAL A 1 94 ? -4.801 -4.027 -10.172 1 98.88 94 VAL A C 1
ATOM 707 O O . VAL A 1 94 ? -5.332 -4.613 -11.117 1 98.88 94 VAL A O 1
ATOM 710 N N . ILE A 1 95 ? -3.504 -3.926 -10.047 1 98.62 95 ILE A N 1
ATOM 711 C CA . ILE A 1 95 ? -2.594 -4.445 -11.062 1 98.62 95 ILE A CA 1
ATOM 712 C C . ILE A 1 95 ? -2.67 -5.969 -11.094 1 98.62 95 ILE A C 1
ATOM 714 O O . ILE A 1 95 ? -2.77 -6.57 -12.164 1 98.62 95 ILE A O 1
ATOM 718 N N . GLU A 1 96 ? -2.643 -6.609 -9.898 1 98.56 96 GLU A N 1
ATOM 719 C CA . GLU A 1 96 ? -2.752 -8.062 -9.852 1 98.56 96 GLU A CA 1
ATOM 720 C C . GLU A 1 96 ? -4.082 -8.539 -10.43 1 98.56 96 GLU A C 1
ATOM 722 O O . GLU A 1 96 ? -4.129 -9.531 -11.156 1 98.56 96 GLU A O 1
ATOM 727 N N . ALA A 1 97 ? -5.152 -7.836 -10.133 1 98.62 97 ALA A N 1
ATOM 728 C CA . ALA A 1 97 ? -6.465 -8.203 -10.648 1 98.62 97 ALA A CA 1
ATOM 729 C C . ALA A 1 97 ? -6.488 -8.148 -12.172 1 98.62 97 ALA A C 1
ATOM 731 O O . ALA A 1 97 ? -7.016 -9.055 -12.828 1 98.62 97 ALA A O 1
ATOM 732 N N . ARG A 1 98 ? -5.91 -7.113 -12.719 1 97.75 98 ARG A N 1
ATOM 733 C CA . ARG A 1 98 ? -5.852 -6.965 -14.172 1 97.75 98 ARG A CA 1
ATOM 734 C C . ARG A 1 98 ? -5.039 -8.094 -14.797 1 97.75 98 ARG A C 1
ATOM 736 O O . ARG A 1 98 ? -5.48 -8.711 -15.773 1 97.75 98 ARG A O 1
ATOM 743 N N . GLN A 1 99 ? -3.926 -8.406 -14.195 1 96.44 99 GLN A N 1
ATOM 744 C CA . GLN A 1 99 ? -2.984 -9.352 -14.789 1 96.44 99 GLN A CA 1
ATOM 745 C C . GLN A 1 99 ? -3.465 -10.789 -14.609 1 96.44 99 GLN A C 1
ATOM 747 O O . GLN A 1 99 ? -3.096 -11.672 -15.391 1 96.44 99 GLN A O 1
ATOM 752 N N . SER A 1 100 ? -4.352 -11.031 -13.641 1 96.31 100 SER A N 1
ATOM 753 C CA . SER A 1 100 ? -4.848 -12.375 -13.367 1 96.31 100 SER A CA 1
ATOM 754 C C . SER A 1 100 ? -6.266 -12.562 -13.891 1 96.31 100 SER A C 1
ATOM 756 O O . SER A 1 100 ? -6.863 -13.625 -13.727 1 96.31 100 SER A O 1
ATOM 758 N N . GLY A 1 101 ? -6.809 -11.516 -14.453 1 97.06 101 GLY A N 1
ATOM 759 C CA . GLY A 1 101 ? -8.164 -11.578 -14.977 1 97.06 101 GLY A CA 1
ATOM 760 C C . GLY A 1 101 ? -9.219 -11.711 -13.898 1 97.06 101 GLY A C 1
ATOM 761 O O . GLY A 1 101 ? -10.18 -12.461 -14.047 1 97.06 101 GLY A O 1
ATOM 762 N N . VAL A 1 102 ? -9.055 -11.039 -12.75 1 98.25 102 VAL A N 1
ATOM 763 C CA . VAL A 1 102 ? -9.953 -11.164 -11.617 1 98.25 102 VAL A CA 1
ATOM 764 C C . VAL A 1 102 ? -10.914 -9.977 -11.578 1 98.25 102 VAL A C 1
ATOM 766 O O . VAL A 1 102 ? -10.484 -8.828 -11.555 1 98.25 102 VAL A O 1
ATOM 769 N N . PRO A 1 103 ? -12.227 -10.203 -11.617 1 98.06 103 PRO A N 1
ATOM 770 C CA . PRO A 1 103 ? -13.172 -9.094 -11.508 1 98.06 103 PRO A CA 1
ATOM 771 C C . PRO A 1 103 ? -13.164 -8.438 -10.125 1 98.06 103 PRO A C 1
ATOM 773 O O . PRO A 1 103 ? -13.094 -9.141 -9.109 1 98.06 103 PRO A O 1
ATOM 776 N N . MET A 1 104 ? -13.234 -7.184 -10.109 1 98.44 104 MET A N 1
ATOM 777 C CA . MET A 1 104 ? -13.266 -6.348 -8.914 1 98.44 104 MET A CA 1
ATOM 778 C C . MET A 1 104 ? -13.875 -4.984 -9.219 1 98.44 104 MET A C 1
ATOM 780 O O . MET A 1 104 ? -13.719 -4.461 -10.328 1 98.44 104 MET A O 1
ATOM 784 N N . ILE A 1 105 ? -14.633 -4.383 -8.281 1 98.88 105 ILE A N 1
ATOM 785 C CA . ILE A 1 105 ? -15.195 -3.051 -8.484 1 98.88 105 ILE A CA 1
ATOM 786 C C . ILE A 1 105 ? -14.711 -2.109 -7.391 1 98.88 105 ILE A C 1
ATOM 788 O O . ILE A 1 105 ? -14.875 -2.393 -6.203 1 98.88 105 ILE A O 1
ATOM 792 N N . LEU A 1 106 ? -14.047 -1.084 -7.781 1 98.94 106 LEU A N 1
ATOM 793 C CA . LEU A 1 106 ? -13.641 -0.015 -6.875 1 98.94 106 LEU A CA 1
ATOM 794 C C . LEU A 1 106 ? -14.656 1.123 -6.891 1 98.94 106 LEU A C 1
ATOM 796 O O . LEU A 1 106 ? -14.805 1.817 -7.902 1 98.94 106 LEU A O 1
ATOM 800 N N . ALA A 1 107 ? -15.406 1.258 -5.84 1 98.88 107 ALA A N 1
ATOM 801 C CA . ALA A 1 107 ? -16.281 2.412 -5.629 1 98.88 107 ALA A CA 1
ATOM 802 C C . ALA A 1 107 ? -15.633 3.426 -4.691 1 98.88 107 ALA A C 1
ATOM 804 O O . ALA A 1 107 ? -15.805 3.354 -3.471 1 98.88 107 ALA A O 1
ATOM 805 N N . THR A 1 108 ? -14.961 4.375 -5.207 1 98.75 108 THR A N 1
ATOM 806 C CA . THR A 1 108 ? -14.156 5.297 -4.414 1 98.75 108 THR A CA 1
ATOM 807 C C . THR A 1 108 ? -14.852 6.652 -4.293 1 98.75 108 THR A C 1
ATOM 809 O O . THR A 1 108 ? -15.375 7.18 -5.277 1 98.75 108 THR A O 1
ATOM 812 N N . ALA A 1 109 ? -14.922 7.168 -3.074 1 98.62 109 ALA A N 1
ATOM 813 C CA . ALA A 1 109 ? -15.484 8.5 -2.865 1 98.62 109 ALA A CA 1
ATOM 814 C C . ALA A 1 109 ? -14.469 9.586 -3.195 1 98.62 109 ALA A C 1
ATOM 816 O O . ALA A 1 109 ? -13.266 9.406 -2.979 1 98.62 109 ALA A O 1
ATOM 817 N N . ASP A 1 110 ? -14.953 10.688 -3.674 1 98.06 110 ASP A N 1
ATOM 818 C CA . ASP A 1 110 ? -14.109 11.812 -4.074 1 98.06 110 ASP A CA 1
ATOM 819 C C . ASP A 1 110 ? -14.758 13.141 -3.693 1 98.06 110 ASP A C 1
ATOM 821 O O . ASP A 1 110 ? -15.945 13.188 -3.373 1 98.06 110 ASP A O 1
ATOM 825 N N . ARG A 1 111 ? -13.914 14.148 -3.596 1 96.5 111 ARG A N 1
ATOM 826 C CA . ARG A 1 111 ? -14.438 15.508 -3.465 1 96.5 111 ARG A CA 1
ATOM 827 C C . ARG A 1 111 ? -15.211 15.914 -4.715 1 96.5 111 ARG A C 1
ATOM 829 O O . ARG A 1 111 ? -14.906 15.461 -5.816 1 96.5 111 ARG A O 1
ATOM 836 N N . PRO A 1 112 ? -16.25 16.781 -4.5 1 95.69 112 PRO A N 1
ATOM 837 C CA . PRO A 1 112 ? -16.938 17.281 -5.699 1 95.69 112 PRO A CA 1
ATOM 838 C C . PRO A 1 112 ? -16.016 18.156 -6.57 1 95.69 112 PRO A C 1
ATOM 840 O O . PRO A 1 112 ? -15.008 18.672 -6.09 1 95.69 112 PRO A O 1
ATOM 843 N N . PRO A 1 113 ? -16.328 18.312 -7.82 1 93.31 113 PRO A N 1
ATOM 844 C CA . PRO A 1 113 ? -15.43 18.969 -8.781 1 93.31 113 PRO A CA 1
ATOM 845 C C . PRO A 1 113 ? -15 20.359 -8.336 1 93.31 113 PRO A C 1
ATOM 847 O O . PRO A 1 113 ? -13.844 20.75 -8.539 1 93.31 113 PRO A O 1
ATOM 850 N N . HIS A 1 114 ? -15.875 21.125 -7.668 1 92.38 114 HIS A N 1
ATOM 851 C CA . HIS A 1 114 ? -15.539 22.516 -7.352 1 92.38 114 HIS A CA 1
ATOM 852 C C . HIS A 1 114 ? -14.477 22.594 -6.262 1 92.38 114 HIS A C 1
ATOM 854 O O . HIS A 1 114 ? -13.875 23.641 -6.055 1 92.38 114 HIS A O 1
ATOM 860 N N . LEU A 1 115 ? -14.156 21.484 -5.605 1 93.12 115 LEU A N 1
ATOM 861 C CA . LEU A 1 115 ? -13.156 21.5 -4.551 1 93.12 115 LEU A CA 1
ATOM 862 C C . LEU A 1 115 ? -11.844 20.906 -5.035 1 93.12 115 LEU A C 1
ATOM 864 O O . LEU A 1 115 ? -10.828 20.969 -4.336 1 93.12 115 LEU A O 1
ATOM 868 N N . ARG A 1 116 ? -11.875 20.312 -6.172 1 93 116 ARG A N 1
ATOM 869 C CA . ARG A 1 116 ? -10.672 19.688 -6.723 1 93 116 ARG A CA 1
ATOM 870 C C . ARG A 1 116 ? -9.719 20.75 -7.273 1 93 116 ARG A C 1
ATOM 872 O O . ARG A 1 116 ? -10.164 21.766 -7.809 1 93 116 ARG A O 1
ATOM 879 N N . SER A 1 117 ? -8.406 20.594 -7.035 1 90.69 117 SER A N 1
ATOM 880 C CA . SER A 1 117 ? -7.348 21.5 -7.488 1 90.69 117 SER A CA 1
ATOM 881 C C . SER A 1 117 ? -7.418 22.844 -6.777 1 90.69 117 SER A C 1
ATOM 883 O O . SER A 1 117 ? -7.105 23.875 -7.367 1 90.69 117 SER A O 1
ATOM 885 N N . THR A 1 118 ? -7.953 22.859 -5.543 1 90.44 118 THR A N 1
ATOM 886 C CA . THR A 1 118 ? -8.078 24.094 -4.793 1 90.44 118 THR A CA 1
ATOM 887 C C . THR A 1 118 ? -7.23 24.047 -3.521 1 90.44 118 THR A C 1
ATOM 889 O O . THR A 1 118 ? -7.121 25.047 -2.803 1 90.44 118 THR A O 1
ATOM 892 N N . GLY A 1 119 ? -6.688 22.906 -3.297 1 90 119 GLY A N 1
ATOM 893 C CA . GLY A 1 119 ? -5.977 22.719 -2.041 1 90 119 GLY A CA 1
ATOM 894 C C . GLY A 1 119 ? -6.875 22.25 -0.912 1 90 119 GLY A C 1
ATOM 895 O O . GLY A 1 119 ? -6.438 22.172 0.239 1 90 119 GLY A O 1
ATOM 896 N N . ALA A 1 120 ? -8.07 21.859 -1.29 1 91.75 120 ALA A N 1
ATOM 897 C CA . ALA A 1 120 ? -9 21.359 -0.28 1 91.75 120 ALA A CA 1
ATOM 898 C C . ALA A 1 120 ? -8.445 20.094 0.385 1 91.75 120 ALA A C 1
ATOM 900 O O . ALA A 1 120 ? -7.73 19.312 -0.245 1 91.75 120 ALA A O 1
ATOM 901 N N . ASN A 1 121 ? -8.82 19.969 1.646 1 91.75 121 ASN A N 1
ATOM 902 C CA . ASN A 1 121 ? -8.352 18.844 2.438 1 91.75 121 ASN A CA 1
ATOM 903 C C . ASN A 1 121 ? -8.734 17.516 1.792 1 91.75 121 ASN A C 1
ATOM 905 O O . ASN A 1 121 ? -9.875 17.328 1.358 1 91.75 121 ASN A O 1
ATOM 909 N N . GLN A 1 122 ? -7.809 16.562 1.651 1 91.75 122 GLN A N 1
ATOM 910 C CA . GLN A 1 122 ? -7.953 15.18 1.184 1 91.75 122 GLN A CA 1
ATOM 911 C C . GLN A 1 122 ? -8.422 15.141 -0.269 1 91.75 122 GLN A C 1
ATOM 913 O O . GLN A 1 122 ? -9.031 14.156 -0.704 1 91.75 122 GLN A O 1
ATOM 918 N N . ALA A 1 123 ? -8.242 16.25 -0.946 1 94.31 123 ALA A N 1
ATOM 919 C CA . ALA A 1 123 ? -8.578 16.281 -2.365 1 94.31 123 ALA A CA 1
ATOM 920 C C . ALA A 1 123 ? -7.359 15.969 -3.229 1 94.31 123 ALA A C 1
ATOM 922 O O . ALA A 1 123 ? -6.32 16.625 -3.102 1 94.31 123 ALA A O 1
ATOM 923 N N . ILE A 1 124 ? -7.426 14.961 -3.965 1 96.25 124 ILE A N 1
ATOM 924 C CA . ILE A 1 124 ? -6.414 14.633 -4.965 1 96.25 124 ILE A CA 1
ATOM 925 C C . ILE A 1 124 ? -7.074 14.477 -6.332 1 96.25 124 ILE A C 1
ATOM 927 O O . ILE A 1 124 ? -8.297 14.602 -6.461 1 96.25 124 ILE A O 1
ATOM 931 N N . ASP A 1 125 ? -6.277 14.281 -7.359 1 96.31 125 ASP A N 1
ATOM 932 C CA . ASP A 1 125 ? -6.816 13.922 -8.664 1 96.31 125 ASP A CA 1
ATOM 933 C C . ASP A 1 125 ? -7.051 12.414 -8.766 1 96.31 125 ASP A C 1
ATOM 935 O O . ASP A 1 125 ? -6.109 11.648 -9 1 96.31 125 ASP A O 1
ATOM 939 N N . GLN A 1 126 ? -8.305 12.016 -8.648 1 97.31 126 GLN A N 1
ATOM 940 C CA . GLN A 1 126 ? -8.641 10.602 -8.656 1 97.31 126 GLN A CA 1
ATOM 941 C C . GLN A 1 126 ? -9.078 10.141 -10.047 1 97.31 126 GLN A C 1
ATOM 943 O O . GLN A 1 126 ? -9.367 8.961 -10.258 1 97.31 126 GLN A O 1
ATOM 948 N N . LEU A 1 127 ? -9.172 11.055 -11.023 1 96.5 127 LEU A N 1
ATOM 949 C CA . LEU A 1 127 ? -9.594 10.688 -12.375 1 96.5 127 LEU A CA 1
ATOM 950 C C . LEU A 1 127 ? -8.539 9.844 -13.07 1 96.5 127 LEU A C 1
ATOM 952 O O . LEU A 1 127 ? -7.426 10.312 -13.328 1 96.5 127 LEU A O 1
ATOM 956 N N . LYS A 1 128 ? -8.891 8.578 -13.352 1 96.25 128 LYS A N 1
ATOM 957 C CA . LYS A 1 128 ? -8.008 7.594 -13.961 1 96.25 128 LYS A CA 1
ATOM 958 C C . LYS A 1 128 ? -6.746 7.383 -13.125 1 96.25 128 LYS A C 1
ATOM 960 O O . LYS A 1 128 ? -5.641 7.301 -13.664 1 96.25 128 LYS A O 1
ATOM 965 N N . LEU A 1 129 ? -7.004 7.375 -11.891 1 97.88 129 LEU A N 1
ATOM 966 C CA . LEU A 1 129 ? -5.922 7.277 -10.922 1 97.88 129 LEU A CA 1
ATOM 967 C C . LEU A 1 129 ? -5.055 6.055 -11.195 1 97.88 129 LEU A C 1
ATOM 969 O O . LEU A 1 129 ? -3.84 6.086 -10.984 1 97.88 129 LEU A O 1
ATOM 973 N N . PHE A 1 130 ? -5.602 4.949 -11.742 1 98.44 130 PHE A N 1
ATOM 974 C CA . PHE A 1 130 ? -4.902 3.678 -11.898 1 98.44 130 PHE A CA 1
ATOM 975 C C . PHE A 1 130 ? -4.48 3.473 -13.352 1 98.44 130 PHE A C 1
ATOM 977 O O . PHE A 1 130 ? -4.16 2.354 -13.758 1 98.44 130 PHE A O 1
ATOM 984 N N . GLY A 1 131 ? -4.52 4.531 -14.141 1 96.75 131 GLY A N 1
ATOM 985 C CA . GLY A 1 131 ? -4.121 4.438 -15.531 1 96.75 131 GLY A CA 1
ATOM 986 C C . GLY A 1 131 ? -4.992 3.498 -16.344 1 96.75 131 GLY A C 1
ATOM 987 O O . GLY A 1 131 ? -6.223 3.58 -16.297 1 96.75 131 GLY A O 1
ATOM 988 N N . GLY A 1 132 ? -4.355 2.662 -17.078 1 95.75 132 GLY A N 1
ATOM 989 C CA . GLY A 1 132 ? -5.055 1.765 -17.984 1 95.75 132 GLY A CA 1
ATOM 990 C C . GLY A 1 132 ? -5.375 0.419 -17.359 1 95.75 132 GLY A C 1
ATOM 991 O O . GLY A 1 132 ? -5.914 -0.468 -18.031 1 95.75 132 GLY A O 1
ATOM 992 N N . TYR A 1 133 ? -5.184 0.24 -16.109 1 97.62 133 TYR A N 1
ATOM 993 C CA . TYR A 1 133 ? -5.32 -1.076 -15.5 1 97.62 133 TYR A CA 1
ATOM 994 C C . TYR A 1 133 ? -6.785 -1.425 -15.281 1 97.62 133 TYR A C 1
ATOM 996 O O . TYR A 1 133 ? -7.195 -2.57 -15.477 1 97.62 133 TYR A O 1
ATOM 1004 N N . PRO A 1 134 ? -7.637 -0.438 -14.867 1 98.44 134 PRO A N 1
ATOM 1005 C CA . PRO A 1 134 ? -9.062 -0.792 -14.867 1 98.44 134 PRO A CA 1
ATOM 1006 C C . PRO A 1 134 ? -9.594 -1.092 -16.266 1 98.44 134 PRO A C 1
ATOM 1008 O O . PRO A 1 134 ? -9.305 -0.352 -17.219 1 98.44 134 PRO A O 1
ATOM 1011 N N . VAL A 1 135 ? -10.375 -2.119 -16.406 1 97.81 135 VAL A N 1
ATOM 1012 C CA . VAL A 1 135 ? -10.938 -2.486 -17.703 1 97.81 135 VAL A CA 1
ATOM 1013 C C . VAL A 1 135 ? -12.062 -1.521 -18.078 1 97.81 135 VAL A C 1
ATOM 1015 O O . VAL A 1 135 ? -12.484 -1.465 -19.234 1 97.81 135 VAL A O 1
ATOM 1018 N N . PHE A 1 136 ? -12.539 -0.838 -17.062 1 97.88 136 PHE A N 1
ATOM 1019 C CA . PHE A 1 136 ? -13.547 0.203 -17.234 1 97.88 136 PHE A CA 1
ATOM 1020 C C . PHE A 1 136 ? -13.438 1.251 -16.141 1 97.88 136 PHE A C 1
ATOM 1022 O O . PHE A 1 136 ? -13.281 0.912 -14.969 1 97.88 136 PHE A O 1
ATOM 1029 N N . PHE A 1 137 ? -13.406 2.504 -16.484 1 98.5 137 PHE A N 1
ATOM 1030 C CA . PHE A 1 137 ? -13.445 3.625 -15.555 1 98.5 137 PHE A CA 1
ATOM 1031 C C . PHE A 1 137 ? -14.617 4.547 -15.859 1 98.5 137 PHE A C 1
ATOM 1033 O O . PHE A 1 137 ? -14.938 4.781 -17.031 1 98.5 137 PHE A O 1
ATOM 1040 N N . HIS A 1 138 ? -15.258 5.031 -14.766 1 97.62 138 HIS A N 1
ATOM 1041 C CA . HIS A 1 138 ? -16.281 6.051 -14.977 1 97.62 138 HIS A CA 1
ATOM 1042 C C . HIS A 1 138 ? -16.359 7 -13.789 1 97.62 138 HIS A C 1
ATOM 1044 O O . HIS A 1 138 ? -16.391 6.555 -12.633 1 97.62 138 HIS A O 1
ATOM 1050 N N . GLU A 1 139 ? -16.375 8.281 -14.031 1 97.06 139 GLU A N 1
ATOM 1051 C CA . GLU A 1 139 ? -16.797 9.273 -13.055 1 97.06 139 GLU A CA 1
ATOM 1052 C C . GLU A 1 139 ? -18.328 9.32 -12.945 1 97.06 139 GLU A C 1
ATOM 1054 O O . GLU A 1 139 ? -19 9.789 -13.859 1 97.06 139 GLU A O 1
ATOM 1059 N N . VAL A 1 140 ? -18.797 8.961 -11.812 1 96.94 140 VAL A N 1
ATOM 1060 C CA . VAL A 1 140 ? -20.234 8.688 -11.703 1 96.94 140 VAL A CA 1
ATOM 1061 C C . VAL A 1 140 ? -21 10.008 -11.656 1 96.94 140 VAL A C 1
ATOM 1063 O O . VAL A 1 140 ? -22.172 10.055 -12.047 1 96.94 140 VAL A O 1
ATOM 1066 N N . GLY A 1 141 ? -20.359 11.109 -11.219 1 94.12 141 GLY A N 1
ATOM 1067 C CA . GLY A 1 141 ? -21 12.398 -11.055 1 94.12 141 GLY A CA 1
ATOM 1068 C C . GLY A 1 141 ? -21.641 12.578 -9.688 1 94.12 141 GLY A C 1
ATOM 1069 O O . GLY A 1 141 ? -21.75 11.625 -8.922 1 94.12 141 GLY A O 1
ATOM 1070 N N . GLU A 1 142 ? -22.047 13.758 -9.383 1 95.81 142 GLU A N 1
ATOM 1071 C CA . GLU A 1 142 ? -22.734 14.031 -8.125 1 95.81 142 GLU A CA 1
ATOM 1072 C C . GLU A 1 142 ? -24.125 13.414 -8.109 1 95.81 142 GLU A C 1
ATOM 1074 O O . GLU A 1 142 ? -24.797 13.359 -9.141 1 95.81 142 GLU A O 1
ATOM 1079 N N . PRO A 1 143 ? -24.609 13.008 -6.965 1 95.81 143 PRO A N 1
ATOM 1080 C CA . PRO A 1 143 ? -25.906 12.344 -6.875 1 95.81 143 PRO A CA 1
ATOM 1081 C C . PRO A 1 143 ? -27.047 13.203 -7.398 1 95.81 143 PRO A C 1
ATOM 1083 O O . PRO A 1 143 ? -27.094 14.406 -7.121 1 95.81 143 PRO A O 1
ATOM 1086 N N . GLY A 1 144 ? -27.875 12.562 -8.203 1 91.69 144 GLY A N 1
ATOM 1087 C CA . GLY A 1 144 ? -29.094 13.164 -8.727 1 91.69 144 GLY A CA 1
ATOM 1088 C C . GLY A 1 144 ? -30.281 12.219 -8.727 1 91.69 144 GLY A C 1
ATOM 1089 O O . GLY A 1 144 ? -30.109 11 -8.789 1 91.69 144 GLY A O 1
ATOM 1090 N N . LEU A 1 145 ? -31.484 12.805 -8.648 1 92 145 LEU A N 1
ATOM 1091 C CA . LEU A 1 145 ? -32.656 11.961 -8.562 1 92 145 LEU A CA 1
ATOM 1092 C C . LEU A 1 145 ? -33.5 12.055 -9.836 1 92 145 LEU A C 1
ATOM 1094 O O . LEU A 1 145 ? -34.562 11.453 -9.93 1 92 145 LEU A O 1
ATOM 1098 N N . GLY A 1 146 ? -32.969 12.758 -10.773 1 91.31 146 GLY A N 1
ATOM 1099 C CA . GLY A 1 146 ? -33.688 12.781 -12.047 1 91.31 146 GLY A CA 1
ATOM 1100 C C . GLY A 1 146 ? -33.781 11.414 -12.703 1 91.31 146 GLY A C 1
ATOM 1101 O O . GLY A 1 146 ? -32.969 10.531 -12.422 1 91.31 146 GLY A O 1
ATOM 1102 N N . ASP A 1 147 ? -34.75 11.258 -13.516 1 92 147 ASP A N 1
ATOM 1103 C CA . ASP A 1 147 ? -34.969 9.984 -14.188 1 92 147 ASP A CA 1
ATOM 1104 C C . ASP A 1 147 ? -33.688 9.555 -14.945 1 92 147 ASP A C 1
ATOM 1106 O O . ASP A 1 147 ? -33.281 8.391 -14.883 1 92 147 ASP A O 1
ATOM 1110 N N . ASP A 1 148 ? -33.156 10.477 -15.609 1 92.25 148 ASP A N 1
ATOM 1111 C CA . ASP A 1 148 ? -31.953 10.172 -16.375 1 92.25 148 ASP A CA 1
ATOM 1112 C C . ASP A 1 148 ? -30.797 9.766 -15.461 1 92.25 148 ASP A C 1
ATOM 1114 O O . ASP A 1 148 ? -30.016 8.875 -15.805 1 92.25 148 ASP A O 1
ATOM 1118 N N . ASP A 1 149 ? -30.641 10.414 -14.344 1 92.62 149 ASP A N 1
ATOM 1119 C CA . ASP A 1 149 ? -29.594 10.094 -13.375 1 92.62 149 ASP A CA 1
ATOM 1120 C C . ASP A 1 149 ? -29.734 8.664 -12.852 1 92.62 149 ASP A C 1
ATOM 1122 O O . ASP A 1 149 ? -28.766 7.906 -12.82 1 92.62 149 ASP A O 1
ATOM 1126 N N . LEU A 1 150 ? -30.891 8.344 -12.531 1 92.38 150 LEU A N 1
ATOM 1127 C CA . LEU A 1 150 ? -31.141 7.039 -11.93 1 92.38 150 LEU A CA 1
ATOM 1128 C C . LEU A 1 150 ? -31.031 5.926 -12.969 1 92.38 150 LEU A C 1
ATOM 1130 O O . LEU A 1 150 ? -30.516 4.848 -12.672 1 92.38 150 LEU A O 1
ATOM 1134 N N . LYS A 1 151 ? -31.562 6.18 -14.164 1 91.69 151 LYS A N 1
ATOM 1135 C CA . LYS A 1 151 ? -31.406 5.215 -15.242 1 91.69 151 LYS A CA 1
ATOM 1136 C C . LYS A 1 151 ? -29.938 4.977 -15.562 1 91.69 151 LYS A C 1
ATOM 1138 O O . LYS A 1 151 ? -29.516 3.838 -15.781 1 91.69 151 LYS A O 1
ATOM 1143 N N . ARG A 1 152 ? -29.203 6.008 -15.609 1 93 152 ARG A N 1
ATOM 1144 C CA . ARG A 1 152 ? -27.766 5.883 -15.883 1 93 152 ARG A CA 1
ATOM 1145 C C . ARG A 1 152 ? -27.078 5.098 -14.781 1 93 152 ARG A C 1
ATOM 1147 O O . ARG A 1 152 ? -26.188 4.281 -15.055 1 93 152 ARG A O 1
ATOM 1154 N N . LEU A 1 153 ? -27.406 5.395 -13.586 1 94.56 153 LEU A N 1
ATOM 1155 C CA . LEU A 1 153 ? -26.828 4.688 -12.453 1 94.56 153 LEU A CA 1
ATOM 1156 C C . LEU A 1 153 ? -27.109 3.193 -12.531 1 94.56 153 LEU A C 1
ATOM 1158 O O . LEU A 1 153 ? -26.234 2.371 -12.266 1 94.56 153 LEU A O 1
ATOM 1162 N N . ALA A 1 154 ? -28.297 2.883 -12.867 1 91.31 154 ALA A N 1
ATOM 1163 C CA . ALA A 1 154 ? -28.672 1.483 -13.031 1 91.31 154 ALA A CA 1
ATOM 1164 C C . ALA A 1 154 ? -27.859 0.816 -14.133 1 91.31 154 ALA A C 1
ATOM 1166 O O . ALA A 1 154 ? -27.375 -0.302 -13.961 1 91.31 154 ALA A O 1
ATOM 1167 N N . MET A 1 155 ? -27.781 1.486 -15.211 1 93.62 155 MET A N 1
ATOM 1168 C CA . MET A 1 155 ? -26.969 0.965 -16.312 1 93.62 155 MET A CA 1
ATOM 1169 C C . MET A 1 155 ? -25.516 0.808 -15.898 1 93.62 155 MET A C 1
ATOM 1171 O O . MET A 1 155 ? -24.891 -0.202 -16.203 1 93.62 155 MET A O 1
ATOM 1175 N N . LEU A 1 156 ? -25.016 1.801 -15.219 1 95.5 156 LEU A N 1
ATOM 1176 C CA . LEU A 1 156 ? -23.625 1.795 -14.781 1 95.5 156 LEU A CA 1
ATOM 1177 C C . LEU A 1 156 ? -23.344 0.594 -13.883 1 95.5 156 LEU A C 1
ATOM 1179 O O . LEU A 1 156 ? -22.297 -0.04 -14.008 1 95.5 156 LEU A O 1
ATOM 1183 N N . SER A 1 157 ? -24.234 0.347 -13.039 1 95.62 157 SER A N 1
ATOM 1184 C CA . SER A 1 157 ? -24.078 -0.786 -12.133 1 95.62 157 SER A CA 1
ATOM 1185 C C . SER A 1 157 ? -24 -2.102 -12.898 1 95.62 157 SER A C 1
ATOM 1187 O O . SER A 1 157 ? -23.125 -2.934 -12.625 1 95.62 157 SER A O 1
ATOM 1189 N N . ARG A 1 158 ? -24.859 -2.236 -13.836 1 92.19 158 ARG A N 1
ATOM 1190 C CA . ARG A 1 158 ? -24.844 -3.432 -14.672 1 92.19 158 ARG A CA 1
ATOM 1191 C C . ARG A 1 158 ? -23.578 -3.51 -15.508 1 92.19 158 ARG A C 1
ATOM 1193 O O . ARG A 1 158 ? -22.969 -4.582 -15.641 1 92.19 158 ARG A O 1
ATOM 1200 N N . GLN A 1 159 ? -23.219 -2.373 -16.047 1 94.88 159 GLN A N 1
ATOM 1201 C CA . GLN A 1 159 ? -22 -2.283 -16.844 1 94.88 159 GLN A CA 1
ATOM 1202 C C . GLN A 1 159 ? -20.766 -2.66 -16.016 1 94.88 159 GLN A C 1
ATOM 1204 O O . GLN A 1 159 ? -19.875 -3.352 -16.516 1 94.88 159 GLN A O 1
ATOM 1209 N N . ALA A 1 160 ? -20.734 -2.174 -14.797 1 97.19 160 ALA A N 1
ATOM 1210 C CA . ALA A 1 160 ? -19.578 -2.418 -13.93 1 97.19 160 ALA A CA 1
ATOM 1211 C C . ALA A 1 160 ? -19.406 -3.91 -13.672 1 97.19 160 ALA A C 1
ATOM 1213 O O . ALA A 1 160 ? -18.297 -4.441 -13.812 1 97.19 160 ALA A O 1
ATOM 1214 N N . VAL A 1 161 ? -20.438 -4.578 -13.328 1 96.56 161 VAL A N 1
ATOM 1215 C CA . VAL A 1 161 ? -20.375 -6.012 -13.07 1 96.56 161 VAL A CA 1
ATOM 1216 C C . VAL A 1 161 ? -20.078 -6.762 -14.359 1 96.56 161 VAL A C 1
ATOM 1218 O O . VAL A 1 161 ? -19.156 -7.586 -14.414 1 96.56 161 VAL A O 1
ATOM 1221 N N . GLY A 1 162 ? -20.812 -6.453 -15.406 1 94.5 162 GLY A N 1
ATOM 1222 C CA . GLY A 1 162 ? -20.672 -7.137 -16.672 1 94.5 162 GLY A CA 1
ATOM 1223 C C . GLY A 1 162 ? -19.281 -7.004 -17.266 1 94.5 162 GLY A C 1
ATOM 1224 O O . GLY A 1 162 ? -18.672 -8 -17.672 1 94.5 162 GLY A O 1
ATOM 1225 N N . LEU A 1 163 ? -18.766 -5.789 -17.312 1 96 163 LEU A N 1
ATOM 1226 C CA . LEU A 1 163 ? -17.469 -5.543 -17.922 1 96 163 LEU A CA 1
ATOM 1227 C C . LEU A 1 163 ? -16.344 -6.148 -17.094 1 96 163 LEU A C 1
ATOM 1229 O O . LEU A 1 163 ? -15.344 -6.625 -17.641 1 96 163 LEU A O 1
ATOM 1233 N N . SER A 1 164 ? -16.469 -6.094 -15.734 1 97.19 164 SER A N 1
ATOM 1234 C CA . SER A 1 164 ? -15.445 -6.707 -14.891 1 97.19 164 SER A CA 1
ATOM 1235 C C . SER A 1 164 ? -15.32 -8.195 -15.172 1 97.19 164 SER A C 1
ATOM 1237 O O . SER A 1 164 ? -14.219 -8.75 -15.141 1 97.19 164 SER A O 1
ATOM 1239 N N . GLN A 1 165 ? -16.406 -8.836 -15.438 1 94.94 165 GLN A N 1
ATOM 1240 C CA . GLN A 1 165 ? -16.406 -10.266 -15.703 1 94.94 165 GLN A CA 1
ATOM 1241 C C . GLN A 1 165 ? -16.047 -10.562 -17.156 1 94.94 165 GLN A C 1
ATOM 1243 O O . GLN A 1 165 ? -15.258 -11.461 -17.438 1 94.94 165 GLN A O 1
ATOM 1248 N N . GLN A 1 166 ? -16.609 -9.766 -18.094 1 92.31 166 GLN A N 1
ATOM 1249 C CA . GLN A 1 166 ? -16.391 -9.984 -19.516 1 92.31 166 GLN A CA 1
ATOM 1250 C C . GLN A 1 166 ? -14.945 -9.703 -19.891 1 92.31 166 GLN A C 1
ATOM 1252 O O . GLN A 1 166 ? -14.336 -10.469 -20.656 1 92.31 166 GLN A O 1
ATOM 1257 N N . LYS A 1 167 ? -14.469 -8.633 -19.406 1 94.5 167 LYS A N 1
ATOM 1258 C CA . LYS A 1 167 ? -13.102 -8.234 -19.719 1 94.5 167 LYS A CA 1
ATOM 1259 C C . LYS A 1 167 ? -12.117 -8.758 -18.688 1 94.5 167 LYS A C 1
ATOM 1261 O O . LYS A 1 167 ? -10.906 -8.578 -18.828 1 94.5 167 LYS A O 1
ATOM 1266 N N . ARG A 1 168 ? -12.688 -9.438 -17.672 1 95.38 168 ARG A N 1
ATOM 1267 C CA . ARG A 1 168 ? -11.906 -10.133 -16.641 1 95.38 168 ARG A CA 1
ATOM 1268 C C . ARG A 1 168 ? -10.875 -9.203 -16.016 1 95.38 168 ARG A C 1
ATOM 1270 O O . ARG A 1 168 ? -9.672 -9.43 -16.141 1 95.38 168 ARG A O 1
ATOM 1277 N N . GLY A 1 169 ? -11.297 -8.242 -15.305 1 97.62 169 GLY A N 1
ATOM 1278 C CA . GLY A 1 169 ? -10.422 -7.258 -14.68 1 97.62 169 GLY A CA 1
ATOM 1279 C C . GLY A 1 169 ? -11.164 -6.312 -13.75 1 97.62 169 GLY A C 1
ATOM 1280 O O . GLY A 1 169 ? -12.352 -6.492 -13.492 1 97.62 169 GLY A O 1
ATOM 1281 N N . PRO A 1 170 ? -10.453 -5.332 -13.188 1 98.69 170 PRO A N 1
ATOM 1282 C CA . PRO A 1 170 ? -11.055 -4.391 -12.234 1 98.69 170 PRO A CA 1
ATOM 1283 C C . PRO A 1 170 ? -11.773 -3.238 -12.93 1 98.69 170 PRO A C 1
ATOM 1285 O O . PRO A 1 170 ? -11.398 -2.84 -14.031 1 98.69 170 PRO A O 1
ATOM 1288 N N . VAL A 1 171 ? -12.812 -2.766 -12.289 1 98.81 171 VAL A N 1
ATOM 1289 C CA . VAL A 1 171 ? -13.547 -1.568 -12.695 1 98.81 171 VAL A CA 1
ATOM 1290 C C . VAL A 1 171 ? -13.414 -0.494 -11.617 1 98.81 171 VAL A C 1
ATOM 1292 O O . VAL A 1 171 ? -13.461 -0.794 -10.422 1 98.81 171 VAL A O 1
ATOM 1295 N N . HIS A 1 172 ? -13.164 0.727 -12.023 1 98.88 172 HIS A N 1
ATOM 1296 C CA . HIS A 1 172 ? -13.07 1.837 -11.086 1 98.88 172 HIS A CA 1
ATOM 1297 C C . HIS A 1 172 ? -14.188 2.852 -11.312 1 98.88 172 HIS A C 1
ATOM 1299 O O . HIS A 1 172 ? -14.281 3.443 -12.391 1 98.88 172 HIS A O 1
ATOM 1305 N N . LEU A 1 173 ? -15.055 2.984 -10.367 1 98.81 173 LEU A N 1
ATOM 1306 C CA . LEU A 1 173 ? -16.094 4 -10.344 1 98.81 173 LEU A CA 1
ATOM 1307 C C . LEU A 1 173 ? -15.781 5.078 -9.305 1 98.81 173 LEU A C 1
ATOM 1309 O O . LEU A 1 173 ? -15.688 4.785 -8.109 1 98.81 173 LEU A O 1
ATOM 1313 N N . ASN A 1 174 ? -15.594 6.285 -9.734 1 98.56 174 ASN A N 1
ATOM 1314 C CA . ASN A 1 174 ? -15.297 7.418 -8.867 1 98.56 174 ASN A CA 1
ATOM 1315 C C . ASN A 1 174 ? -16.562 8.195 -8.516 1 98.56 174 ASN A C 1
ATOM 1317 O O . ASN A 1 174 ? -17.266 8.688 -9.406 1 98.56 174 ASN A O 1
ATOM 1321 N N . PHE A 1 175 ? -16.875 8.32 -7.207 1 98.5 175 PHE A N 1
ATOM 1322 C CA . PHE A 1 175 ? -18.109 8.938 -6.738 1 98.5 175 PHE A CA 1
ATOM 1323 C C . PHE A 1 175 ? -17.828 10.273 -6.059 1 98.5 175 PHE A C 1
ATOM 1325 O O . PHE A 1 175 ? -17.469 10.312 -4.883 1 98.5 175 PHE A O 1
ATOM 1332 N N . PRO A 1 176 ? -18.078 11.398 -6.715 1 98 176 PRO A N 1
ATOM 1333 C CA . PRO A 1 176 ? -17.969 12.688 -6.016 1 98 176 PRO A CA 1
ATOM 1334 C C . PRO A 1 176 ? -19.188 12.977 -5.133 1 98 176 PRO A C 1
ATOM 1336 O O . PRO A 1 176 ? -20.328 12.836 -5.578 1 98 176 PRO A O 1
ATOM 1339 N N . PHE A 1 177 ? -18.922 13.32 -3.887 1 97.69 177 PHE A N 1
ATOM 1340 C CA . PHE A 1 177 ? -20 13.633 -2.955 1 97.69 177 PHE A CA 1
ATOM 1341 C C . PHE A 1 177 ? -19.828 15.031 -2.375 1 97.69 177 PHE A C 1
ATOM 1343 O O . PHE A 1 177 ? -18.734 15.414 -1.974 1 97.69 177 PHE A O 1
ATOM 1350 N N . ARG A 1 178 ? -20.906 15.719 -2.346 1 95.12 178 ARG A N 1
ATOM 1351 C CA . ARG A 1 178 ? -20.969 17 -1.641 1 95.12 178 ARG A CA 1
ATOM 1352 C C . ARG A 1 178 ? -21.656 16.828 -0.289 1 95.12 178 ARG A C 1
ATOM 1354 O O . ARG A 1 178 ? -22.5 15.945 -0.11 1 95.12 178 ARG A O 1
ATOM 1361 N N . LYS A 1 179 ? -21.297 17.656 0.662 1 92.19 179 LYS A N 1
ATOM 1362 C CA . LYS A 1 179 ? -21.984 17.656 1.944 1 92.19 179 LYS A CA 1
ATOM 1363 C C . LYS A 1 179 ? -23.422 18.156 1.786 1 92.19 179 LYS A C 1
ATOM 1365 O O . LYS A 1 179 ? -23.703 18.984 0.921 1 92.19 179 LYS A O 1
ATOM 1370 N N . PRO A 1 180 ? -24.234 17.688 2.613 1 94.5 180 PRO A N 1
ATOM 1371 C CA . PRO A 1 180 ? -24.062 16.734 3.705 1 94.5 180 PRO A CA 1
ATOM 1372 C C . PRO A 1 180 ? -23.938 15.297 3.211 1 94.5 180 PRO A C 1
ATOM 1374 O O . PRO A 1 180 ? -24.516 14.938 2.182 1 94.5 180 PRO A O 1
ATOM 1377 N N . LEU A 1 181 ? -23.266 14.492 3.955 1 95.69 181 LEU A N 1
ATOM 1378 C CA . LEU A 1 181 ? -22.984 13.117 3.547 1 95.69 181 LEU A CA 1
ATOM 1379 C C . LEU A 1 181 ? -23.891 12.133 4.266 1 95.69 181 LEU A C 1
ATOM 1381 O O . LEU A 1 181 ? -24.141 11.031 3.768 1 95.69 181 LEU A O 1
ATOM 1385 N N . GLU A 1 182 ? -24.344 12.516 5.465 1 94.75 182 GLU A N 1
ATOM 1386 C CA . GLU A 1 182 ? -25.062 11.594 6.344 1 94.75 182 GLU A CA 1
ATOM 1387 C C . GLU A 1 182 ? -26.578 11.688 6.121 1 94.75 182 GLU A C 1
ATOM 1389 O O . GLU A 1 182 ? -27.141 12.773 6.168 1 94.75 182 GLU A O 1
ATOM 1394 N N . PRO A 1 183 ? -27.203 10.617 5.934 1 96.12 183 PRO A N 1
ATOM 1395 C CA . PRO A 1 183 ? -28.656 10.617 5.82 1 96.12 183 PRO A CA 1
ATOM 1396 C C . PRO A 1 183 ? -29.359 10.742 7.172 1 96.12 183 PRO A C 1
ATOM 1398 O O . PRO A 1 183 ? -28.719 10.547 8.219 1 96.12 183 PRO A O 1
ATOM 1401 N N . GLU A 1 184 ? -30.609 11.039 7.074 1 95.62 184 GLU A N 1
ATOM 1402 C CA . GLU A 1 184 ? -31.406 11.062 8.289 1 95.62 184 GLU A CA 1
ATOM 1403 C C . GLU A 1 184 ? -31.688 9.656 8.805 1 95.62 184 GLU A C 1
ATOM 1405 O O . GLU A 1 184 ? -31.969 8.75 8.023 1 95.62 184 GLU A O 1
ATOM 1410 N N . PRO A 1 185 ? -31.609 9.469 10.141 1 94.75 185 PRO A N 1
ATOM 1411 C CA . PRO A 1 185 ? -31.797 8.133 10.711 1 94.75 185 PRO A CA 1
ATOM 1412 C C . PRO A 1 185 ? -33.125 7.508 10.305 1 94.75 185 PRO A C 1
ATOM 1414 O O . PRO A 1 185 ? -33.188 6.312 10 1 94.75 185 PRO A O 1
ATOM 1417 N N . GLY A 1 186 ? -34.188 8.312 10.352 1 94.5 186 GLY A N 1
ATOM 1418 C CA . GLY A 1 186 ? -35.5 7.793 9.969 1 94.5 186 GLY A CA 1
ATOM 1419 C C . GLY A 1 186 ? -35.531 7.285 8.539 1 94.5 186 GLY A C 1
ATOM 1420 O O . GLY A 1 186 ? -36.188 6.277 8.25 1 94.5 186 GLY A O 1
ATOM 1421 N N . PHE A 1 187 ? -34.875 7.953 7.68 1 95.69 187 PHE A N 1
ATOM 1422 C CA . PHE A 1 187 ? -34.844 7.551 6.277 1 95.69 187 PHE A CA 1
ATOM 1423 C C . PHE A 1 187 ? -34.031 6.273 6.102 1 95.69 187 PHE A C 1
ATOM 1425 O O . PHE A 1 187 ? -34.375 5.41 5.301 1 95.69 187 PHE A O 1
ATOM 1432 N N . VAL A 1 188 ? -32.969 6.09 6.797 1 95.94 188 VAL A N 1
ATOM 1433 C CA . VAL A 1 188 ? -32.156 4.883 6.75 1 95.94 188 VAL A CA 1
ATOM 1434 C C . VAL A 1 188 ? -32.969 3.676 7.16 1 95.94 188 VAL A C 1
ATOM 1436 O O . VAL A 1 188 ? -32.906 2.621 6.523 1 95.94 188 VAL A O 1
ATOM 1439 N N . LYS A 1 189 ? -33.688 3.867 8.234 1 95.19 189 LYS A N 1
ATOM 1440 C CA . LYS A 1 189 ? -34.562 2.785 8.695 1 95.19 189 LYS A CA 1
ATOM 1441 C C . LYS A 1 189 ? -35.594 2.398 7.625 1 95.19 189 LYS A C 1
ATOM 1443 O O . LYS A 1 189 ? -35.812 1.212 7.375 1 95.19 189 LYS A O 1
ATOM 1448 N N . LYS A 1 190 ? -36.156 3.383 7.07 1 95.62 190 LYS A N 1
ATOM 1449 C CA . LYS A 1 190 ? -37.125 3.145 6.008 1 95.62 190 LYS A CA 1
ATOM 1450 C C . LYS A 1 190 ? -36.5 2.336 4.871 1 95.62 190 LYS A C 1
ATOM 1452 O O . LYS A 1 190 ? -37.094 1.355 4.406 1 95.62 190 LYS A O 1
ATOM 1457 N N . ILE A 1 191 ? -35.344 2.748 4.426 1 95.62 191 ILE A N 1
ATOM 1458 C CA . ILE A 1 191 ? -34.656 2.098 3.311 1 95.62 191 ILE A CA 1
ATOM 1459 C C . ILE A 1 191 ? -34.281 0.678 3.705 1 95.62 191 ILE A C 1
ATOM 1461 O O . ILE A 1 191 ? -34.406 -0.256 2.91 1 95.62 191 ILE A O 1
ATOM 1465 N N . SER A 1 192 ? -33.75 0.456 4.859 1 95.06 192 SER A N 1
ATOM 1466 C CA . SER A 1 192 ? -33.375 -0.865 5.352 1 95.06 192 SER A CA 1
ATOM 1467 C C . SER A 1 192 ? -34.562 -1.82 5.34 1 95.06 192 SER A C 1
ATOM 1469 O O . SER A 1 192 ? -34.438 -2.984 4.957 1 95.06 192 SER A O 1
ATOM 1471 N N . ASP A 1 193 ? -35.75 -1.328 5.703 1 94.94 193 ASP A N 1
ATOM 1472 C CA . ASP A 1 193 ? -36.969 -2.123 5.684 1 94.94 193 ASP A CA 1
ATOM 1473 C C . ASP A 1 193 ? -37.375 -2.479 4.254 1 94.94 193 ASP A C 1
ATOM 1475 O O . ASP A 1 193 ? -37.75 -3.615 3.977 1 94.94 193 ASP A O 1
ATOM 1479 N N . GLU A 1 194 ? -37.25 -1.492 3.43 1 94.38 194 GLU A N 1
ATOM 1480 C CA . GLU A 1 194 ? -37.562 -1.718 2.02 1 94.38 194 GLU A CA 1
ATOM 1481 C C . GLU A 1 194 ? -36.656 -2.791 1.424 1 94.38 194 GLU A C 1
ATOM 1483 O O . GLU A 1 194 ? -37.094 -3.623 0.633 1 94.38 194 GLU A O 1
ATOM 1488 N N . ASN A 1 195 ? -35.375 -2.766 1.709 1 94.06 195 ASN A N 1
ATOM 1489 C CA . ASN A 1 195 ? -34.375 -3.721 1.211 1 94.06 195 ASN A CA 1
ATOM 1490 C C . ASN A 1 195 ? -34.719 -5.145 1.668 1 94.06 195 ASN A C 1
ATOM 1492 O O . ASN A 1 195 ? -34.438 -6.105 0.948 1 94.06 195 ASN A O 1
ATOM 1496 N N . SER A 1 196 ? -35.219 -5.34 2.797 1 89.06 196 SER A N 1
ATOM 1497 C CA . SER A 1 196 ? -35.5 -6.648 3.367 1 89.06 196 SER A CA 1
ATOM 1498 C C . SER A 1 196 ? -36.75 -7.266 2.727 1 89.06 196 SER A C 1
ATOM 1500 O O . SER A 1 196 ? -36.875 -8.492 2.65 1 89.06 196 SER A O 1
ATOM 1502 N N . ASP A 1 197 ? -37.625 -6.508 2.219 1 81.94 197 ASP A N 1
ATOM 1503 C CA . ASP A 1 197 ? -38.906 -6.965 1.71 1 81.94 197 ASP A CA 1
ATOM 1504 C C . ASP A 1 197 ? -38.812 -7.367 0.241 1 81.94 197 ASP A C 1
ATOM 1506 O O . ASP A 1 197 ? -39.562 -8.234 -0.221 1 81.94 197 ASP A O 1
ATOM 1510 N N . LYS A 1 198 ? -37.938 -6.969 -0.499 1 70.88 198 LYS A N 1
ATOM 1511 C CA . LYS A 1 198 ? -37.906 -7.219 -1.938 1 70.88 198 LYS A CA 1
ATOM 1512 C C . LYS A 1 198 ? -37.125 -8.5 -2.252 1 70.88 198 LYS A C 1
ATOM 1514 O O . LYS A 1 198 ? -36.031 -8.703 -1.763 1 70.88 198 LYS A O 1
ATOM 1519 N N . PRO A 1 199 ? -37.875 -9.422 -2.902 1 64.94 199 PRO A N 1
ATOM 1520 C CA . PRO A 1 199 ? -37.156 -10.625 -3.301 1 64.94 199 PRO A CA 1
ATOM 1521 C C . PRO A 1 199 ? -35.969 -10.32 -4.211 1 64.94 199 PRO A C 1
ATOM 1523 O O . PRO A 1 199 ? -36 -9.375 -4.996 1 64.94 199 PRO A O 1
ATOM 1526 N N . LEU A 1 200 ? -34.781 -10.875 -3.93 1 67.5 200 LEU A N 1
ATOM 1527 C CA . LEU A 1 200 ? -33.594 -10.75 -4.797 1 67.5 200 LEU A CA 1
ATOM 1528 C C . LEU A 1 200 ? -33.812 -11.484 -6.117 1 67.5 200 LEU A C 1
ATOM 1530 O O . LEU A 1 200 ? -34.062 -12.695 -6.129 1 67.5 200 LEU A O 1
ATOM 1534 N N . SER A 1 201 ? -34.5 -10.953 -7.094 1 59.69 201 SER A N 1
ATOM 1535 C CA . SER A 1 201 ? -34.594 -11.664 -8.367 1 59.69 201 SER A CA 1
ATOM 1536 C C . SER A 1 201 ? -33.344 -11.414 -9.227 1 59.69 201 SER A C 1
ATOM 1538 O O . SER A 1 201 ? -33.219 -10.367 -9.852 1 59.69 201 SER A O 1
ATOM 1540 N N . GLY A 1 202 ? -32.219 -11.438 -8.68 1 57.31 202 GLY A N 1
ATOM 1541 C CA . GLY A 1 202 ? -31.125 -11.078 -9.578 1 57.31 202 GLY A CA 1
ATOM 1542 C C . GLY A 1 202 ? -30.484 -12.273 -10.242 1 57.31 202 GLY A C 1
ATOM 1543 O O . GLY A 1 202 ? -30.438 -13.359 -9.664 1 57.31 202 GLY A O 1
ATOM 1544 N N . ASN A 1 203 ? -30.594 -12.312 -11.625 1 55.47 203 ASN A N 1
ATOM 1545 C CA . ASN A 1 203 ? -29.844 -13.25 -12.461 1 55.47 203 ASN A CA 1
ATOM 1546 C C . ASN A 1 203 ? -28.453 -12.703 -12.789 1 55.47 203 ASN A C 1
ATOM 1548 O O . ASN A 1 203 ? -28.281 -11.5 -12.953 1 55.47 203 ASN A O 1
ATOM 1552 N N . SER A 1 204 ? -27.469 -13.516 -12.43 1 59.28 204 SER A N 1
ATOM 1553 C CA . SER A 1 204 ? -26.156 -13.156 -12.961 1 59.28 204 SER A CA 1
ATOM 1554 C C . SER A 1 204 ? -26.234 -12.82 -14.445 1 59.28 204 SER A C 1
ATOM 1556 O O . SER A 1 204 ? -26.734 -13.609 -15.242 1 59.28 204 SER A O 1
ATOM 1558 N N . GLU A 1 205 ? -26.203 -11.516 -14.75 1 54.44 205 GLU A N 1
ATOM 1559 C CA . GLU A 1 205 ? -26.406 -11.055 -16.125 1 54.44 205 GLU A CA 1
ATOM 1560 C C . GLU A 1 205 ? -25.312 -11.578 -17.047 1 54.44 205 GLU A C 1
ATOM 1562 O O . GLU A 1 205 ? -25.547 -11.781 -18.234 1 54.44 205 GLU A O 1
ATOM 1567 N N . TRP A 1 206 ? -24.031 -11.672 -16.469 1 57.5 206 TRP A N 1
ATOM 1568 C CA . TRP A 1 206 ? -23.047 -11.859 -17.531 1 57.5 206 TRP A CA 1
ATOM 1569 C C . TRP A 1 206 ? -22.344 -13.211 -17.406 1 57.5 206 TRP A C 1
ATOM 1571 O O . TRP A 1 206 ? -21.797 -13.523 -16.344 1 57.5 206 TRP A O 1
ATOM 1581 N N . ARG A 1 207 ? -22.938 -14.211 -17.891 1 58.47 207 ARG A N 1
ATOM 1582 C CA . ARG A 1 207 ? -22.125 -15.406 -18.125 1 58.47 207 ARG A CA 1
ATOM 1583 C C . ARG A 1 207 ? -21.844 -15.594 -19.609 1 58.47 207 ARG A C 1
ATOM 1585 O O . ARG A 1 207 ? -22.719 -15.336 -20.453 1 58.47 207 ARG A O 1
ATOM 1592 N N . GLN A 1 208 ? -20.562 -15.43 -20.016 1 61.88 208 GLN A N 1
ATOM 1593 C CA . GLN A 1 208 ? -20.219 -15.805 -21.391 1 61.88 208 GLN A CA 1
ATOM 1594 C C . GLN A 1 208 ? -20.859 -17.141 -21.766 1 61.88 208 GLN A C 1
ATOM 1596 O O . GLN A 1 208 ? -20.516 -18.188 -21.219 1 61.88 208 GLN A O 1
ATOM 1601 N N . ASP A 1 209 ? -22.172 -16.953 -22.328 1 64.25 209 ASP A N 1
ATOM 1602 C CA . ASP A 1 209 ? -22.953 -18.109 -22.719 1 64.25 209 ASP A CA 1
ATOM 1603 C C . ASP A 1 209 ? -22.438 -18.703 -24.031 1 64.25 209 ASP A C 1
ATOM 1605 O O . ASP A 1 209 ? -22.016 -17.969 -24.922 1 64.25 209 ASP A O 1
ATOM 1609 N N . GLY A 1 210 ? -21.594 -19.891 -23.906 1 82.69 210 GLY A N 1
ATOM 1610 C CA . GLY A 1 210 ? -21.312 -20.672 -25.109 1 82.69 210 GLY A CA 1
ATOM 1611 C C . GLY A 1 210 ? -20 -21.406 -25.047 1 82.69 210 GLY A C 1
ATOM 1612 O O . GLY A 1 210 ? -19.094 -21.016 -24.297 1 82.69 210 GLY A O 1
ATOM 1613 N N . SER A 1 211 ? -20.047 -22.422 -25.656 1 91.81 211 SER A N 1
ATOM 1614 C CA . SER A 1 211 ? -18.844 -23.25 -25.766 1 91.81 211 SER A CA 1
ATOM 1615 C C . SER A 1 211 ? -17.844 -22.672 -26.766 1 91.81 211 SER A C 1
ATOM 1617 O O . SER A 1 211 ? -18.219 -21.859 -27.609 1 91.81 211 SER A O 1
ATOM 1619 N N . PHE A 1 212 ? -16.609 -22.766 -26.484 1 94.75 212 PHE A N 1
ATOM 1620 C CA . PHE A 1 212 ? -15.555 -22.422 -27.422 1 94.75 212 PHE A CA 1
ATOM 1621 C C . PHE A 1 212 ? -15.445 -23.453 -28.531 1 94.75 212 PHE A C 1
ATOM 1623 O O . PHE A 1 212 ? -15.172 -24.625 -28.266 1 94.75 212 PHE A O 1
ATOM 1630 N N . HIS A 1 213 ? -15.625 -23.031 -29.766 1 94 213 HIS A N 1
ATOM 1631 C CA . HIS A 1 213 ? -15.609 -23.953 -30.906 1 94 213 HIS A CA 1
ATOM 1632 C C . HIS A 1 213 ? -14.211 -24.047 -31.516 1 94 213 HIS A C 1
ATOM 1634 O O . HIS A 1 213 ? -13.562 -23.031 -31.75 1 94 213 HIS A O 1
ATOM 1640 N N . LEU A 1 214 ? -13.844 -25.234 -31.688 1 94.06 214 LEU A N 1
ATOM 1641 C CA . LEU A 1 214 ? -12.562 -25.5 -32.312 1 94.06 214 LEU A CA 1
ATOM 1642 C C . LEU A 1 214 ? -12.703 -25.469 -33.844 1 94.06 214 LEU A C 1
ATOM 1644 O O . LEU A 1 214 ? -13.578 -26.141 -34.406 1 94.06 214 LEU A O 1
ATOM 1648 N N . SER A 1 215 ? -11.914 -24.719 -34.5 1 93.44 215 SER A N 1
ATOM 1649 C CA . SER A 1 215 ? -11.961 -24.672 -35.938 1 93.44 215 SER A CA 1
ATOM 1650 C C . SER A 1 215 ? -11.602 -26.016 -36.562 1 93.44 215 SER A C 1
ATOM 1652 O O . SER A 1 215 ? -11.039 -26.875 -35.906 1 93.44 215 SER A O 1
ATOM 1654 N N . ASP A 1 216 ? -11.875 -26.109 -37.844 1 93.5 216 ASP A N 1
ATOM 1655 C CA . ASP A 1 216 ? -11.562 -27.344 -38.562 1 93.5 216 ASP A CA 1
ATOM 1656 C C . ASP A 1 216 ? -10.055 -27.594 -38.594 1 93.5 216 ASP A C 1
ATOM 1658 O O . ASP A 1 216 ? -9.602 -28.734 -38.469 1 93.5 216 ASP A O 1
ATOM 1662 N N . LYS A 1 217 ? -9.414 -26.562 -38.75 1 93.62 217 LYS A N 1
ATOM 1663 C CA . LYS A 1 217 ? -7.961 -26.656 -38.812 1 93.62 217 LYS A CA 1
ATOM 1664 C C . LYS A 1 217 ? -7.406 -27.203 -37.469 1 93.62 217 LYS A C 1
ATOM 1666 O O . LYS A 1 217 ? -6.527 -28.062 -37.469 1 93.62 217 LYS A O 1
ATOM 1671 N N . ILE A 1 218 ? -7.91 -26.734 -36.438 1 94.62 218 ILE A N 1
ATOM 1672 C CA . ILE A 1 218 ? -7.465 -27.141 -35.094 1 94.62 218 ILE A CA 1
ATOM 1673 C C . ILE A 1 218 ? -7.887 -28.594 -34.844 1 94.62 218 ILE A C 1
ATOM 1675 O O . ILE A 1 218 ? -7.105 -29.391 -34.312 1 94.62 218 ILE A O 1
ATOM 1679 N N . GLN A 1 219 ? -9.086 -28.906 -35.25 1 94.38 219 GLN A N 1
ATOM 1680 C CA . GLN A 1 219 ? -9.562 -30.266 -35.094 1 94.38 219 GLN A CA 1
ATOM 1681 C C . GLN A 1 219 ? -8.703 -31.25 -35.875 1 94.38 219 GLN A C 1
ATOM 1683 O O . GLN A 1 219 ? -8.406 -32.344 -35.406 1 94.38 219 GLN A O 1
ATOM 1688 N N . GLN A 1 220 ? -8.383 -30.828 -37.031 1 93.81 220 GLN A N 1
ATOM 1689 C CA . GLN A 1 220 ? -7.539 -31.688 -37.875 1 93.81 220 GLN A CA 1
ATOM 1690 C C . GLN A 1 220 ? -6.168 -31.891 -37.219 1 93.81 220 GLN A C 1
ATOM 1692 O O . GLN A 1 220 ? -5.625 -33 -37.25 1 93.81 220 GLN A O 1
ATOM 1697 N N . ALA A 1 221 ? -5.645 -30.828 -36.688 1 93.94 221 ALA A N 1
ATOM 1698 C CA . ALA A 1 221 ? -4.367 -30.938 -36 1 93.94 221 ALA A CA 1
ATOM 1699 C C . ALA A 1 221 ? -4.465 -31.891 -34.812 1 93.94 221 ALA A C 1
ATOM 1701 O O . ALA A 1 221 ? -3.561 -32.688 -34.562 1 93.94 221 ALA A O 1
ATOM 1702 N N . MET A 1 222 ? -5.531 -31.844 -34.094 1 94.75 222 MET A N 1
ATOM 1703 C CA . MET A 1 222 ? -5.758 -32.719 -32.938 1 94.75 222 MET A CA 1
ATOM 1704 C C . MET A 1 222 ? -5.926 -34.156 -33.344 1 94.75 222 MET A C 1
ATOM 1706 O O . MET A 1 222 ? -5.406 -35.062 -32.688 1 94.75 222 MET A O 1
ATOM 1710 N N . ARG A 1 223 ? -6.527 -34.375 -34.5 1 91.94 223 ARG A N 1
ATOM 1711 C CA . ARG A 1 223 ? -6.773 -35.719 -35 1 91.94 223 ARG A CA 1
ATOM 1712 C C . ARG A 1 223 ? -5.484 -36.375 -35.5 1 91.94 223 ARG A C 1
ATOM 1714 O O . ARG A 1 223 ? -5.301 -37.594 -35.375 1 91.94 223 ARG A O 1
ATOM 1721 N N . SER A 1 224 ? -4.734 -35.594 -36 1 92.38 224 SER A N 1
ATOM 1722 C CA . SER A 1 224 ? -3.533 -36.094 -36.656 1 92.38 224 SER A CA 1
ATOM 1723 C C . SER A 1 224 ? -2.383 -36.219 -35.656 1 92.38 224 SER A C 1
ATOM 1725 O O . SER A 1 224 ? -1.347 -36.812 -35.969 1 92.38 224 SER A O 1
ATOM 1727 N N . ALA A 1 225 ? -2.588 -35.719 -34.469 1 94.69 225 ALA A N 1
ATOM 1728 C CA . ALA A 1 225 ? -1.498 -35.688 -33.5 1 94.69 225 ALA A CA 1
ATOM 1729 C C . ALA A 1 225 ? -1.2 -37.094 -32.938 1 94.69 225 ALA A C 1
ATOM 1731 O O . ALA A 1 225 ? -2.119 -37.844 -32.656 1 94.69 225 ALA A O 1
ATOM 1732 N N . ARG A 1 226 ? 0.062 -37.438 -32.875 1 95.31 226 ARG A N 1
ATOM 1733 C CA . ARG A 1 226 ? 0.502 -38.719 -32.312 1 95.31 226 ARG A CA 1
ATOM 1734 C C . ARG A 1 226 ? 1.037 -38.531 -30.891 1 95.31 226 ARG A C 1
ATOM 1736 O O . ARG A 1 226 ? 1.051 -39.469 -30.094 1 95.31 226 ARG A O 1
ATOM 1743 N N . ARG A 1 227 ? 1.486 -37.344 -30.609 1 97.38 227 ARG A N 1
ATOM 1744 C CA . ARG A 1 227 ? 2.062 -37 -29.312 1 97.38 227 ARG A CA 1
ATOM 1745 C C . ARG A 1 227 ? 1.501 -35.688 -28.781 1 97.38 227 ARG A C 1
ATOM 1747 O O . ARG A 1 227 ? 2.244 -34.719 -28.578 1 97.38 227 ARG A O 1
ATOM 1754 N N . PRO A 1 228 ? 0.168 -35.594 -28.531 1 97.69 228 PRO A N 1
ATOM 1755 C CA . PRO A 1 228 ? -0.425 -34.375 -27.969 1 97.69 228 PRO A CA 1
ATOM 1756 C C . PRO A 1 228 ? -0.041 -34.156 -26.516 1 97.69 228 PRO A C 1
ATOM 1758 O O . PRO A 1 228 ? 0.081 -35.125 -25.75 1 97.69 228 PRO A O 1
ATOM 1761 N N . LEU A 1 229 ? 0.168 -32.969 -26.109 1 98.19 229 LEU A N 1
ATOM 1762 C CA . LEU A 1 229 ? 0.434 -32.562 -24.734 1 98.19 229 LEU A CA 1
ATOM 1763 C C . LEU A 1 229 ? -0.411 -31.344 -24.359 1 98.19 229 LEU A C 1
ATOM 1765 O O . LEU A 1 229 ? -0.529 -30.391 -25.141 1 98.19 229 LEU A O 1
ATOM 1769 N N . ILE A 1 230 ? -1.011 -31.391 -23.25 1 98.06 230 ILE A N 1
ATOM 1770 C CA . ILE A 1 230 ? -1.771 -30.266 -22.719 1 98.06 230 ILE A CA 1
ATOM 1771 C C . ILE A 1 230 ? -1.027 -29.656 -21.531 1 98.06 230 ILE A C 1
ATOM 1773 O O . ILE A 1 230 ? -0.585 -30.375 -20.625 1 98.06 230 ILE A O 1
ATOM 1777 N N . VAL A 1 231 ? -0.818 -28.359 -21.562 1 97.25 231 VAL A N 1
ATOM 1778 C CA . VAL A 1 231 ? -0.212 -27.594 -20.469 1 97.25 231 VAL A CA 1
ATOM 1779 C C . VAL A 1 231 ? -1.21 -26.578 -19.938 1 97.25 231 VAL A C 1
ATOM 1781 O O . VAL A 1 231 ? -1.744 -25.766 -20.688 1 97.25 231 VAL A O 1
ATOM 1784 N N . VAL A 1 232 ? -1.46 -26.672 -18.656 1 97.12 232 VAL A N 1
ATOM 1785 C CA . VAL A 1 232 ? -2.371 -25.719 -18.016 1 97.12 232 VAL A CA 1
ATOM 1786 C C . VAL A 1 232 ? -1.613 -24.891 -16.984 1 97.12 232 VAL A C 1
ATOM 1788 O O . VAL A 1 232 ? -1.35 -25.375 -15.875 1 97.12 232 VAL A O 1
ATOM 1791 N N . GLY A 1 233 ? -1.281 -23.625 -17.344 1 95.31 233 GLY A N 1
ATOM 1792 C CA . GLY A 1 233 ? -0.714 -22.703 -16.375 1 95.31 233 GLY A CA 1
ATOM 1793 C C . GLY A 1 233 ? -1.736 -22.172 -15.383 1 95.31 233 GLY A C 1
ATOM 1794 O O . GLY A 1 233 ? -2.846 -22.703 -15.289 1 95.31 233 GLY A O 1
ATOM 1795 N N . PRO A 1 234 ? -1.348 -21.125 -14.625 1 94.75 234 PRO A N 1
ATOM 1796 C CA . PRO A 1 234 ? -2.363 -20.484 -13.797 1 94.75 234 PRO A CA 1
ATOM 1797 C C . PRO A 1 234 ? -3.59 -20.047 -14.602 1 94.75 234 PRO A C 1
ATOM 1799 O O . PRO A 1 234 ? -3.459 -19.609 -15.75 1 94.75 234 PRO A O 1
ATOM 1802 N N . THR A 1 235 ? -4.727 -20.172 -14.031 1 95.44 235 THR A N 1
ATOM 1803 C CA . THR A 1 235 ? -5.969 -19.859 -14.734 1 95.44 235 THR A CA 1
ATOM 1804 C C . THR A 1 235 ? -6.672 -18.672 -14.094 1 95.44 235 THR A C 1
ATOM 1806 O O . THR A 1 235 ? -6.352 -18.281 -12.969 1 95.44 235 THR A O 1
ATOM 1809 N N . ALA A 1 236 ? -7.488 -18.016 -14.836 1 95.94 236 ALA A N 1
ATOM 1810 C CA . ALA A 1 236 ? -8.383 -16.984 -14.32 1 95.94 236 ALA A CA 1
ATOM 1811 C C . ALA A 1 236 ? -9.641 -17.609 -13.719 1 95.94 236 ALA A C 1
ATOM 1813 O O . ALA A 1 236 ? -9.961 -18.766 -13.977 1 95.94 236 ALA A O 1
ATOM 1814 N N . PRO A 1 237 ? -10.305 -16.781 -12.844 1 94.75 237 PRO A N 1
ATOM 1815 C CA . PRO A 1 237 ? -11.562 -17.297 -12.305 1 94.75 237 PRO A CA 1
ATOM 1816 C C . PRO A 1 237 ? -12.562 -17.672 -13.406 1 94.75 237 PRO A C 1
ATOM 1818 O O . PRO A 1 237 ? -12.734 -16.922 -14.367 1 94.75 237 PRO A O 1
ATOM 1821 N N . GLY A 1 238 ? -13.148 -18.906 -13.289 1 91.62 238 GLY A N 1
ATOM 1822 C CA . GLY A 1 238 ? -14.188 -19.297 -14.227 1 91.62 238 GLY A CA 1
ATOM 1823 C C . GLY A 1 238 ? -13.664 -20.109 -15.398 1 91.62 238 GLY A C 1
ATOM 1824 O O . GLY A 1 238 ? -14.453 -20.672 -16.172 1 91.62 238 GLY A O 1
ATOM 1825 N N . ASP A 1 239 ? -12.305 -20.172 -15.562 1 95.31 239 ASP A N 1
ATOM 1826 C CA . ASP A 1 239 ? -11.766 -21.016 -16.625 1 95.31 239 ASP A CA 1
ATOM 1827 C C . ASP A 1 239 ? -12.258 -22.453 -16.469 1 95.31 239 ASP A C 1
ATOM 1829 O O . ASP A 1 239 ? -12.188 -23.031 -15.383 1 95.31 239 ASP A O 1
ATOM 1833 N N . ASP A 1 240 ? -12.766 -23.031 -17.516 1 94.94 240 ASP A N 1
ATOM 1834 C CA . ASP A 1 240 ? -13.359 -24.359 -17.453 1 94.94 240 ASP A CA 1
ATOM 1835 C C . ASP A 1 240 ? -12.289 -25.453 -17.594 1 94.94 240 ASP A C 1
ATOM 1837 O O . ASP A 1 240 ? -12.023 -25.938 -18.703 1 94.94 240 ASP A O 1
ATOM 1841 N N . THR A 1 241 ? -11.797 -25.891 -16.484 1 95.75 241 THR A N 1
ATOM 1842 C CA . THR A 1 241 ? -10.781 -26.938 -16.516 1 95.75 241 THR A CA 1
ATOM 1843 C C . THR A 1 241 ? -11.43 -28.297 -16.703 1 95.75 241 THR A C 1
ATOM 1845 O O . THR A 1 241 ? -10.742 -29.281 -17 1 95.75 241 THR A O 1
ATOM 1848 N N . GLY A 1 242 ? -12.742 -28.391 -16.609 1 94.62 242 GLY A N 1
ATOM 1849 C CA . GLY A 1 242 ? -13.461 -29.625 -16.875 1 94.62 242 GLY A CA 1
ATOM 1850 C C . GLY A 1 242 ? -13.375 -30.062 -18.312 1 94.62 242 GLY A C 1
ATOM 1851 O O . GLY A 1 242 ? -13.078 -31.234 -18.609 1 94.62 242 GLY A O 1
ATOM 1852 N N . SER A 1 243 ? -13.625 -29.125 -19.188 1 95.19 243 SER A N 1
ATOM 1853 C CA . SER A 1 243 ? -13.578 -29.469 -20.609 1 95.19 243 SER A CA 1
ATOM 1854 C C . SER A 1 243 ? -12.148 -29.75 -21.062 1 95.19 243 SER A C 1
ATOM 1856 O O . SER A 1 243 ? -11.922 -30.484 -22.031 1 95.19 243 SER A O 1
ATOM 1858 N N . ILE A 1 244 ? -11.195 -29.125 -20.375 1 97.19 244 ILE A N 1
ATOM 1859 C CA . ILE A 1 244 ? -9.805 -29.453 -20.656 1 97.19 244 ILE A CA 1
ATOM 1860 C C . ILE A 1 244 ? -9.539 -30.922 -20.328 1 97.19 244 ILE A C 1
ATOM 1862 O O . ILE A 1 244 ? -8.875 -31.625 -21.094 1 97.19 244 ILE A O 1
ATOM 1866 N N . ALA A 1 245 ? -10.086 -31.344 -19.156 1 96.38 245 ALA A N 1
ATOM 1867 C CA . ALA A 1 245 ? -9.969 -32.75 -18.781 1 96.38 245 ALA A CA 1
ATOM 1868 C C . ALA A 1 245 ? -10.633 -33.656 -19.812 1 96.38 245 ALA A C 1
ATOM 1870 O O . ALA A 1 245 ? -10.109 -34.719 -20.141 1 96.38 245 ALA A O 1
ATOM 1871 N N . GLY A 1 246 ? -11.766 -33.219 -20.297 1 95.31 246 GLY A N 1
ATOM 1872 C CA . GLY A 1 246 ? -12.422 -33.969 -21.375 1 95.31 246 GLY A CA 1
ATOM 1873 C C . GLY A 1 246 ? -11.586 -34.062 -22.625 1 95.31 246 GLY A C 1
ATOM 1874 O O . GLY A 1 246 ? -11.547 -35.125 -23.281 1 95.31 246 GLY A O 1
ATOM 1875 N N . LEU A 1 247 ? -10.992 -32.969 -22.984 1 96.44 247 LEU A N 1
ATOM 1876 C CA . LEU A 1 247 ? -10.109 -32.938 -24.156 1 96.44 247 LEU A CA 1
ATOM 1877 C C . LEU A 1 247 ? -8.938 -33.906 -23.969 1 96.44 247 LEU A C 1
ATOM 1879 O O . LEU A 1 247 ? -8.562 -34.625 -24.906 1 96.44 247 LEU A O 1
ATOM 1883 N N . ALA A 1 248 ? -8.375 -33.875 -22.781 1 96.75 248 ALA A N 1
ATOM 1884 C CA . ALA A 1 248 ? -7.277 -34.781 -22.453 1 96.75 248 ALA A CA 1
ATOM 1885 C C . ALA A 1 248 ? -7.707 -36.25 -22.641 1 96.75 248 ALA A C 1
ATOM 1887 O O . ALA A 1 248 ? -6.949 -37.062 -23.172 1 96.75 248 ALA A O 1
ATOM 1888 N N . LYS A 1 249 ? -8.852 -36.562 -22.203 1 94.75 249 LYS A N 1
ATOM 1889 C CA . LYS A 1 249 ? -9.398 -37.906 -22.328 1 94.75 249 LYS A CA 1
ATOM 1890 C C . LYS A 1 249 ? -9.594 -38.281 -23.797 1 94.75 249 LYS A C 1
ATOM 1892 O O . LYS A 1 249 ? -9.227 -39.375 -24.219 1 94.75 249 LYS A O 1
ATOM 1897 N N . LYS A 1 250 ? -10.141 -37.375 -24.547 1 94.62 250 LYS A N 1
ATOM 1898 C CA . LYS A 1 250 ? -10.406 -37.625 -25.969 1 94.62 250 LYS A CA 1
ATOM 1899 C C . LYS A 1 250 ? -9.117 -37.906 -26.734 1 94.62 250 LYS A C 1
ATOM 1901 O O . LYS A 1 250 ? -9.07 -38.75 -27.609 1 94.62 250 LYS A O 1
ATOM 1906 N N . LEU A 1 251 ? -8.117 -37.188 -26.406 1 95.56 251 LEU A N 1
ATOM 1907 C CA . LEU A 1 251 ? -6.855 -37.281 -27.125 1 95.56 251 LEU A CA 1
ATOM 1908 C C . LEU A 1 251 ? -5.918 -38.281 -26.453 1 95.56 251 LEU A C 1
ATOM 1910 O O . LEU A 1 251 ? -4.836 -38.562 -26.969 1 95.56 251 LEU A O 1
ATOM 1914 N N . ASN A 1 252 ? -6.355 -38.719 -25.266 1 95.94 252 ASN A N 1
ATOM 1915 C CA . ASN A 1 252 ? -5.484 -39.531 -24.391 1 95.94 252 ASN A CA 1
ATOM 1916 C C . ASN A 1 252 ? -4.133 -38.844 -24.188 1 95.94 252 ASN A C 1
ATOM 1918 O O . ASN A 1 252 ? -3.086 -39.469 -24.344 1 95.94 252 ASN A O 1
ATOM 1922 N N . ALA A 1 253 ? -4.223 -37.594 -23.984 1 97.19 253 ALA A N 1
ATOM 1923 C CA . ALA A 1 253 ? -3.035 -36.75 -23.891 1 97.19 253 ALA A CA 1
ATOM 1924 C C . ALA A 1 253 ? -2.611 -36.531 -22.438 1 97.19 253 ALA A C 1
ATOM 1926 O O . ALA A 1 253 ? -3.457 -36.344 -21.562 1 97.19 253 ALA A O 1
ATOM 1927 N N . PRO A 1 254 ? -1.304 -36.594 -22.109 1 97.88 254 PRO A N 1
ATOM 1928 C CA . PRO A 1 254 ? -0.853 -36.156 -20.781 1 97.88 254 PRO A CA 1
ATOM 1929 C C . PRO A 1 254 ? -1.129 -34.688 -20.547 1 97.88 254 PRO A C 1
ATOM 1931 O O . PRO A 1 254 ? -1.102 -33.875 -21.484 1 97.88 254 PRO A O 1
ATOM 1934 N N . VAL A 1 255 ? -1.391 -34.344 -19.281 1 97.94 255 VAL A N 1
ATOM 1935 C CA . VAL A 1 255 ? -1.656 -32.969 -18.859 1 97.94 255 VAL A CA 1
ATOM 1936 C C . VAL A 1 255 ? -0.631 -32.562 -17.812 1 97.94 255 VAL A C 1
ATOM 1938 O O . VAL A 1 255 ? -0.466 -33.219 -16.781 1 97.94 255 VAL A O 1
ATOM 1941 N N . LEU A 1 256 ? 0.123 -31.516 -18.078 1 97.5 256 LEU A N 1
ATOM 1942 C CA . LEU A 1 256 ? 0.907 -30.797 -17.078 1 97.5 256 LEU A CA 1
ATOM 1943 C C . LEU A 1 256 ? 0.153 -29.578 -16.562 1 97.5 256 LEU A C 1
ATOM 1945 O O . LEU A 1 256 ? -0.133 -28.656 -17.344 1 97.5 256 LEU A O 1
ATOM 1949 N N . THR A 1 257 ? -0.157 -29.594 -15.273 1 96.88 257 THR A N 1
ATOM 1950 C CA . THR A 1 257 ? -1.021 -28.5 -14.828 1 96.88 257 THR A CA 1
ATOM 1951 C C . THR A 1 257 ? -0.476 -27.875 -13.547 1 96.88 257 THR A C 1
ATOM 1953 O O . THR A 1 257 ? 0.085 -28.562 -12.695 1 96.88 257 THR A O 1
ATOM 1956 N N . GLU A 1 258 ? -0.598 -26.547 -13.445 1 95.75 258 GLU A N 1
ATOM 1957 C CA . GLU A 1 258 ? -0.312 -25.766 -12.25 1 95.75 258 GLU A CA 1
ATOM 1958 C C . GLU A 1 258 ? -1.592 -25.203 -11.633 1 95.75 258 GLU A C 1
ATOM 1960 O O . GLU A 1 258 ? -1.543 -24.297 -10.797 1 95.75 258 GLU A O 1
ATOM 1965 N N . SER A 1 259 ? -2.738 -25.672 -12.078 1 95.31 259 SER A N 1
ATOM 1966 C CA . SER A 1 259 ? -4.051 -25.266 -11.602 1 95.31 259 SER A CA 1
ATOM 1967 C C . SER A 1 259 ? -4.934 -26.484 -11.297 1 95.31 259 SER A C 1
ATOM 1969 O O . SER A 1 259 ? -4.562 -27.609 -11.609 1 95.31 259 SER A O 1
ATOM 1971 N N . THR A 1 260 ? -6.039 -26.156 -10.703 1 94.56 260 THR A N 1
ATOM 1972 C CA . THR A 1 260 ? -7.004 -27.203 -10.359 1 94.56 260 THR A CA 1
ATOM 1973 C C . THR A 1 260 ? -7.402 -28 -11.594 1 94.56 260 THR A C 1
ATOM 1975 O O . THR A 1 260 ? -7.68 -27.422 -12.648 1 94.56 260 THR A O 1
ATOM 1978 N N . MET A 1 261 ? -7.383 -29.281 -11.43 1 93.5 261 MET A N 1
ATOM 1979 C CA . MET A 1 261 ? -7.848 -30.219 -12.445 1 93.5 261 MET A CA 1
ATOM 1980 C C . MET A 1 261 ? -8.734 -31.297 -11.836 1 93.5 261 MET A C 1
ATOM 1982 O O . MET A 1 261 ? -8.266 -32.125 -11.055 1 93.5 261 MET A O 1
ATOM 1986 N N . PRO A 1 262 ? -10 -31.312 -12.156 1 87.12 262 PRO A N 1
ATOM 1987 C CA . PRO A 1 262 ? -10.938 -32.25 -11.531 1 87.12 262 PRO A CA 1
ATOM 1988 C C . PRO A 1 262 ? -10.562 -33.719 -11.797 1 87.12 262 PRO A C 1
ATOM 1990 O O . PRO A 1 262 ? -10.828 -34.594 -10.961 1 87.12 262 PRO A O 1
ATOM 1993 N N . ASP A 1 263 ? -10.078 -34.062 -12.945 1 84.56 263 ASP A N 1
ATOM 1994 C CA . ASP A 1 263 ? -9.711 -35.438 -13.289 1 84.56 263 ASP A CA 1
ATOM 1995 C C . ASP A 1 263 ? -8.188 -35.594 -13.336 1 84.56 263 ASP A C 1
ATOM 1997 O O . ASP A 1 263 ? -7.52 -35 -14.172 1 84.56 263 ASP A O 1
ATOM 2001 N N . GLN A 1 264 ? -7.738 -36.531 -12.547 1 87.5 264 GLN A N 1
ATOM 2002 C CA . GLN A 1 264 ? -6.297 -36.656 -12.367 1 87.5 264 GLN A CA 1
ATOM 2003 C C . GLN A 1 264 ? -5.73 -37.781 -13.219 1 87.5 264 GLN A C 1
ATOM 2005 O O . GLN A 1 264 ? -4.52 -38 -13.234 1 87.5 264 GLN A O 1
ATOM 2010 N N . GLN A 1 265 ? -6.602 -38.375 -13.953 1 90.88 265 GLN A N 1
ATOM 2011 C CA . GLN A 1 265 ? -6.168 -39.562 -14.672 1 90.88 265 GLN A CA 1
ATOM 2012 C C . GLN A 1 265 ? -5.094 -39.219 -15.703 1 90.88 265 GLN A C 1
ATOM 2014 O O . GLN A 1 265 ? -4.133 -39.969 -15.875 1 90.88 265 GLN A O 1
ATOM 2019 N N . HIS A 1 266 ? -5.242 -38.156 -16.328 1 95.81 266 HIS A N 1
ATOM 2020 C CA . HIS A 1 266 ? -4.328 -37.781 -17.422 1 95.81 266 HIS A CA 1
ATOM 2021 C C . HIS A 1 266 ? -3.268 -36.812 -16.938 1 95.81 266 HIS A C 1
ATOM 2023 O O . HIS A 1 266 ? -2.357 -36.438 -17.688 1 95.81 266 HIS A O 1
ATOM 2029 N N . VAL A 1 267 ? -3.371 -36.406 -15.664 1 96.25 267 VAL A N 1
ATOM 2030 C CA . VAL A 1 267 ? -2.416 -35.438 -15.133 1 96.25 267 VAL A CA 1
ATOM 2031 C C . VAL A 1 267 ? -1.092 -36.125 -14.828 1 96.25 267 VAL A C 1
ATOM 2033 O O . VAL A 1 267 ? -1.072 -37.188 -14.203 1 96.25 267 VAL A O 1
ATOM 2036 N N . SER A 1 268 ? -0.026 -35.594 -15.359 1 95.31 268 SER A N 1
ATOM 2037 C CA . SER A 1 268 ? 1.32 -36.094 -15.062 1 95.31 268 SER A CA 1
ATOM 2038 C C . SER A 1 268 ? 2.018 -35.188 -14.047 1 95.31 268 SER A C 1
ATOM 2040 O O . SER A 1 268 ? 2.336 -34.031 -14.352 1 95.31 268 SER A O 1
ATOM 2042 N N . HIS A 1 269 ? 2.303 -35.75 -12.945 1 93.5 269 HIS A N 1
ATOM 2043 C CA . HIS A 1 269 ? 2.977 -35.031 -11.875 1 93.5 269 HIS A CA 1
ATOM 2044 C C . HIS A 1 269 ? 4.492 -35.188 -11.977 1 93.5 269 HIS A C 1
ATOM 2046 O O . HIS A 1 269 ? 4.988 -35.969 -12.781 1 93.5 269 HIS A O 1
ATOM 2052 N N . GLY A 1 270 ? 5.176 -34.344 -11.305 1 94.75 270 GLY A N 1
ATOM 2053 C CA . GLY A 1 270 ? 6.625 -34.438 -11.211 1 94.75 270 GLY A CA 1
ATOM 2054 C C . GLY A 1 270 ? 7.352 -33.75 -12.344 1 94.75 270 GLY A C 1
ATOM 2055 O O . GLY A 1 270 ? 8.578 -33.844 -12.453 1 94.75 270 GLY A O 1
ATOM 2056 N N . PHE A 1 271 ? 6.648 -33.031 -13.18 1 96.06 271 PHE A N 1
ATOM 2057 C CA . PHE A 1 271 ? 7.266 -32.375 -14.336 1 96.06 271 PHE A CA 1
ATOM 2058 C C . PHE A 1 271 ? 8.289 -31.344 -13.906 1 96.06 271 PHE A C 1
ATOM 2060 O O . PHE A 1 271 ? 9.203 -31.016 -14.656 1 96.06 271 PHE A O 1
ATOM 2067 N N . ALA A 1 272 ? 8.148 -30.812 -12.695 1 95.81 272 ALA A N 1
ATOM 2068 C CA . ALA A 1 272 ? 9.117 -29.859 -12.156 1 95.81 272 ALA A CA 1
ATOM 2069 C C . ALA A 1 272 ? 10.477 -30.516 -11.945 1 95.81 272 ALA A C 1
ATOM 2071 O O . ALA A 1 272 ? 11.492 -29.828 -11.828 1 95.81 272 ALA A O 1
ATOM 2072 N N . ILE A 1 273 ? 10.469 -31.797 -11.898 1 96.69 273 ILE A N 1
ATOM 2073 C CA . ILE A 1 273 ? 11.688 -32.562 -11.688 1 96.69 273 ILE A CA 1
ATOM 2074 C C . ILE A 1 273 ? 12.211 -33.094 -13.023 1 96.69 273 ILE A C 1
ATOM 2076 O O . ILE A 1 273 ? 13.25 -32.656 -13.508 1 96.69 273 ILE A O 1
ATOM 2080 N N . PHE A 1 274 ? 11.406 -33.906 -13.727 1 97.19 274 PHE A N 1
ATOM 2081 C CA . PHE A 1 274 ? 11.961 -34.688 -14.828 1 97.19 274 PHE A CA 1
ATOM 2082 C C . PHE A 1 274 ? 12.18 -33.812 -16.062 1 97.19 274 PHE A C 1
ATOM 2084 O O . PHE A 1 274 ? 13.039 -34.125 -16.891 1 97.19 274 PHE A O 1
ATOM 2091 N N . LEU A 1 275 ? 11.547 -32.656 -16.203 1 97.25 275 LEU A N 1
ATOM 2092 C CA . LEU A 1 275 ? 11.742 -31.797 -17.359 1 97.25 275 LEU A CA 1
ATOM 2093 C C . LEU A 1 275 ? 12.992 -30.938 -17.188 1 97.25 275 LEU A C 1
ATOM 2095 O O . LEU A 1 275 ? 13.391 -30.219 -18.094 1 97.25 275 LEU A O 1
ATOM 2099 N N . ARG A 1 276 ? 13.602 -31.062 -16.016 1 95.81 276 ARG A N 1
ATOM 2100 C CA . ARG A 1 276 ? 14.898 -30.422 -15.836 1 95.81 276 ARG A CA 1
ATOM 2101 C C . ARG A 1 276 ? 15.977 -31.109 -16.656 1 95.81 276 ARG A C 1
ATOM 2103 O O . ARG A 1 276 ? 17 -30.5 -16.984 1 95.81 276 ARG A O 1
ATOM 2110 N N . ASN A 1 277 ? 15.75 -32.344 -17 1 96.69 277 ASN A N 1
ATOM 2111 C CA . ASN A 1 277 ? 16.703 -33.125 -17.766 1 96.69 277 ASN A CA 1
ATOM 2112 C C . ASN A 1 277 ? 16.516 -32.938 -19.266 1 96.69 277 ASN A C 1
ATOM 2114 O O . ASN A 1 277 ? 15.438 -33.25 -19.797 1 96.69 277 ASN A O 1
ATOM 2118 N N . LYS A 1 278 ? 17.547 -32.625 -19.969 1 96 278 LYS A N 1
ATOM 2119 C CA . LYS A 1 278 ? 17.484 -32.344 -21.391 1 96 278 LYS A CA 1
ATOM 2120 C C . LYS A 1 278 ? 17.094 -33.594 -22.188 1 96 278 LYS A C 1
ATOM 2122 O O . LYS A 1 278 ? 16.312 -33.5 -23.141 1 96 278 LYS A O 1
ATOM 2127 N N . HIS A 1 279 ? 17.625 -34.656 -21.844 1 96.38 279 HIS A N 1
ATOM 2128 C CA . HIS A 1 279 ? 17.344 -35.906 -22.562 1 96.38 279 HIS A CA 1
ATOM 2129 C C . HIS A 1 279 ? 15.867 -36.281 -22.438 1 96.38 279 HIS A C 1
ATOM 2131 O O . HIS A 1 279 ? 15.258 -36.75 -23.406 1 96.38 279 HIS A O 1
ATOM 2137 N N . VAL A 1 280 ? 15.352 -36.125 -21.25 1 97.31 280 VAL A N 1
ATOM 2138 C CA . VAL A 1 280 ? 13.938 -36.406 -21.031 1 97.31 280 VAL A CA 1
ATOM 2139 C C . VAL A 1 280 ? 13.078 -35.469 -21.875 1 97.31 280 VAL A C 1
ATOM 2141 O O . VAL A 1 280 ? 12.094 -35.906 -22.484 1 97.31 280 VAL A O 1
ATOM 2144 N N . ARG A 1 281 ? 13.391 -34.188 -21.953 1 97.12 281 ARG A N 1
ATOM 2145 C CA . ARG A 1 281 ? 12.656 -33.25 -22.766 1 97.12 281 ARG A CA 1
ATOM 2146 C C . ARG A 1 281 ? 12.664 -33.656 -24.234 1 97.12 281 ARG A C 1
ATOM 2148 O O . ARG A 1 281 ? 11.656 -33.531 -24.938 1 97.12 281 ARG A O 1
ATOM 2155 N N . GLU A 1 282 ? 13.805 -34.156 -24.672 1 96.62 282 GLU A N 1
ATOM 2156 C CA . GLU A 1 282 ? 13.914 -34.594 -26.062 1 96.62 282 GLU A CA 1
ATOM 2157 C C . GLU A 1 282 ? 13.023 -35.812 -26.328 1 96.62 282 GLU A C 1
ATOM 2159 O O . GLU A 1 282 ? 12.375 -35.875 -27.375 1 96.62 282 GLU A O 1
ATOM 2164 N N . GLN A 1 283 ? 12.992 -36.625 -25.375 1 96.19 283 GLN A N 1
ATOM 2165 C CA . GLN A 1 283 ? 12.203 -37.844 -25.516 1 96.19 283 GLN A CA 1
ATOM 2166 C C . GLN A 1 283 ? 10.703 -37.562 -25.438 1 96.19 283 GLN A C 1
ATOM 2168 O O . GLN A 1 283 ? 9.883 -38.312 -25.969 1 96.19 283 GLN A O 1
ATOM 2173 N N . LEU A 1 284 ? 10.375 -36.5 -24.781 1 97.5 284 LEU A N 1
ATOM 2174 C CA . LEU A 1 284 ? 8.977 -36.156 -24.531 1 97.5 284 LEU A CA 1
ATOM 2175 C C . LEU A 1 284 ? 8.523 -35 -25.406 1 97.5 284 LEU A C 1
ATOM 2177 O O . LEU A 1 284 ? 7.633 -34.219 -25.031 1 97.5 284 LEU A O 1
ATOM 2181 N N . GLN A 1 285 ? 9.125 -34.812 -26.516 1 96.81 285 GLN A N 1
ATOM 2182 C CA . GLN A 1 285 ? 8.734 -33.75 -27.453 1 96.81 285 GLN A CA 1
ATOM 2183 C C . GLN A 1 285 ? 7.363 -34.031 -28.062 1 96.81 285 GLN A C 1
ATOM 2185 O O . GLN A 1 285 ? 7.164 -35.062 -28.703 1 96.81 285 GLN A O 1
ATOM 2190 N N . PRO A 1 286 ? 6.469 -33.125 -27.875 1 97.62 286 PRO A N 1
ATOM 2191 C CA . PRO A 1 286 ? 5.145 -33.312 -28.469 1 97.62 286 PRO A CA 1
ATOM 2192 C C . PRO A 1 286 ? 5.094 -32.875 -29.938 1 97.62 286 PRO A C 1
ATOM 2194 O O . PRO A 1 286 ? 5.973 -32.125 -30.391 1 97.62 286 PRO A O 1
ATOM 2197 N N . ASP A 1 287 ? 4.129 -33.344 -30.719 1 97.06 287 ASP A N 1
ATOM 2198 C CA . ASP A 1 287 ? 3.879 -32.844 -32.062 1 97.06 287 ASP A CA 1
ATOM 2199 C C . ASP A 1 287 ? 2.688 -31.891 -32.094 1 97.06 287 ASP A C 1
ATOM 2201 O O . ASP A 1 287 ? 2.498 -31.141 -33.062 1 97.06 287 ASP A O 1
ATOM 2205 N N . LEU A 1 288 ? 1.93 -31.859 -30.969 1 97 288 LEU A N 1
ATOM 2206 C CA . LEU A 1 288 ? 0.843 -30.906 -30.719 1 97 288 LEU A CA 1
ATOM 2207 C C . LEU A 1 288 ? 0.872 -30.422 -29.281 1 97 288 LEU A C 1
ATOM 2209 O O . LEU A 1 288 ? 0.822 -31.219 -28.344 1 97 288 LEU A O 1
ATOM 2213 N N . LEU A 1 289 ? 1.051 -29.156 -29.125 1 97.5 289 LEU A N 1
ATOM 2214 C CA . LEU A 1 289 ? 1.048 -28.531 -27.812 1 97.5 289 LEU A CA 1
ATOM 2215 C C . LEU A 1 289 ? -0.174 -27.641 -27.625 1 97.5 289 LEU A C 1
ATOM 2217 O O . LEU A 1 289 ? -0.37 -26.688 -28.391 1 97.5 289 LEU A O 1
ATOM 2221 N N . LEU A 1 290 ? -1.022 -27.969 -26.688 1 97.56 290 LEU A N 1
ATOM 2222 C CA . LEU A 1 290 ? -2.184 -27.188 -26.297 1 97.56 290 LEU A CA 1
ATOM 2223 C C . LEU A 1 290 ? -1.96 -26.516 -24.938 1 97.56 290 LEU A C 1
ATOM 2225 O O . LEU A 1 290 ? -1.966 -27.188 -23.906 1 97.56 290 LEU A O 1
ATOM 2229 N N . ARG A 1 291 ? -1.823 -25.266 -24.953 1 96.44 291 ARG A N 1
ATOM 2230 C CA . ARG A 1 291 ? -1.572 -24.531 -23.734 1 96.44 291 ARG A CA 1
ATOM 2231 C C . ARG A 1 291 ? -2.807 -23.734 -23.297 1 96.44 291 ARG A C 1
ATOM 2233 O O . ARG A 1 291 ? -3.465 -23.109 -24.125 1 96.44 291 ARG A O 1
ATOM 2240 N N . PHE A 1 292 ? -3.088 -23.844 -22.062 1 96.81 292 PHE A N 1
ATOM 2241 C CA . PHE A 1 292 ? -4.215 -23.109 -21.5 1 96.81 292 PHE A CA 1
ATOM 2242 C C . PHE A 1 292 ? -3.756 -22.219 -20.344 1 96.81 292 PHE A C 1
ATOM 2244 O O . PHE A 1 292 ? -2.811 -22.547 -19.625 1 96.81 292 PHE A O 1
ATOM 2251 N N . GLY A 1 293 ? -4.457 -21.062 -20.125 1 94.69 293 GLY A N 1
ATOM 2252 C CA . GLY A 1 293 ? -4.207 -20.188 -19 1 94.69 293 GLY A CA 1
ATOM 2253 C C . GLY A 1 293 ? -3.037 -19.234 -19.219 1 94.69 293 GLY A C 1
ATOM 2254 O O . GLY A 1 293 ? -2.75 -18.859 -20.344 1 94.69 293 GLY A O 1
ATOM 2255 N N . PHE A 1 294 ? -2.453 -18.797 -18.141 1 93.44 294 PHE A N 1
ATOM 2256 C CA . PHE A 1 294 ? -1.348 -17.859 -18.188 1 93.44 294 PHE A CA 1
ATOM 2257 C C . PHE A 1 294 ? -0.013 -18.578 -18.297 1 93.44 294 PHE A C 1
ATOM 2259 O O . PHE A 1 294 ? 0.024 -19.812 -18.375 1 93.44 294 PHE A O 1
ATOM 2266 N N . GLN A 1 295 ? 1.02 -17.781 -18.422 1 91.31 295 GLN A N 1
ATOM 2267 C CA . GLN A 1 295 ? 2.363 -18.344 -18.531 1 91.31 295 GLN A CA 1
ATOM 2268 C C . GLN A 1 295 ? 2.686 -19.234 -17.344 1 91.31 295 GLN A C 1
ATOM 2270 O O . GLN A 1 295 ? 2.475 -18.8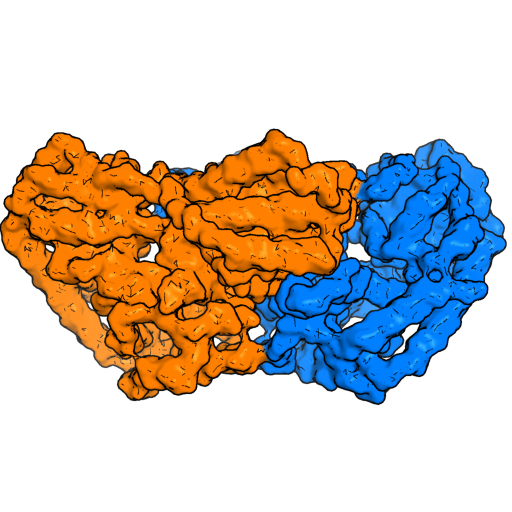59 -16.188 1 91.31 295 GLN A O 1
ATOM 2275 N N . PRO A 1 296 ? 3.123 -20.438 -17.625 1 91.88 296 PRO A N 1
ATOM 2276 C CA . PRO A 1 296 ? 3.475 -21.344 -16.531 1 91.88 296 PRO A CA 1
ATOM 2277 C C . PRO A 1 296 ? 4.559 -20.766 -15.625 1 91.88 296 PRO A C 1
ATOM 2279 O O . PRO A 1 296 ? 5.395 -19.984 -16.078 1 91.88 296 PRO A O 1
ATOM 2282 N N . THR A 1 297 ? 4.633 -21.219 -14.406 1 92.31 297 THR A N 1
ATOM 2283 C CA . THR A 1 297 ? 5.539 -20.719 -13.375 1 92.31 297 THR A CA 1
ATOM 2284 C C . THR A 1 297 ? 6.82 -21.547 -13.344 1 92.31 297 THR A C 1
ATOM 2286 O O . THR A 1 297 ? 7.91 -21.016 -13.133 1 92.31 297 THR A O 1
ATOM 2289 N N . ALA A 1 298 ? 6.742 -22.828 -13.594 1 92.75 298 ALA A N 1
ATOM 2290 C CA . ALA A 1 298 ? 7.867 -23.75 -13.43 1 92.75 298 ALA A CA 1
ATOM 2291 C C . ALA A 1 298 ? 8.953 -23.469 -14.469 1 92.75 298 ALA A C 1
ATOM 2293 O O . ALA A 1 298 ? 8.68 -23.484 -15.672 1 92.75 298 ALA A O 1
ATOM 2294 N N . LYS A 1 299 ? 10.125 -23.312 -14 1 91 299 LYS A N 1
ATOM 2295 C CA . LYS A 1 299 ? 11.266 -23.078 -14.883 1 91 299 LYS A CA 1
ATOM 2296 C C . LYS A 1 299 ? 11.5 -24.281 -15.805 1 91 299 LYS A C 1
ATOM 2298 O O . LYS A 1 299 ? 11.93 -24.109 -16.953 1 91 299 LYS A O 1
ATOM 2303 N N . SER A 1 300 ? 11.305 -25.453 -15.297 1 94.56 300 SER A N 1
ATOM 2304 C CA . SER A 1 300 ? 11.461 -26.672 -16.094 1 94.56 300 SER A CA 1
ATOM 2305 C C . SER A 1 300 ? 10.523 -26.672 -17.297 1 94.56 300 SER A C 1
ATOM 2307 O O . SER A 1 300 ? 10.914 -27.047 -18.406 1 94.56 300 SER A O 1
ATOM 2309 N N . LEU A 1 301 ? 9.305 -26.281 -17.031 1 93.69 301 LEU A N 1
ATOM 2310 C CA . LEU A 1 301 ? 8.328 -26.203 -18.125 1 93.69 301 LEU A CA 1
ATOM 2311 C C . LEU A 1 301 ? 8.695 -25.094 -19.109 1 93.69 301 LEU A C 1
ATOM 2313 O O . LEU A 1 301 ? 8.516 -25.25 -20.312 1 93.69 301 LEU A O 1
ATOM 2317 N N . GLU A 1 302 ? 9.148 -24 -18.578 1 90.94 302 GLU A N 1
ATOM 2318 C CA . GLU A 1 302 ? 9.609 -22.922 -19.438 1 90.94 302 GLU A CA 1
ATOM 2319 C C . GLU A 1 302 ? 10.719 -23.391 -20.375 1 90.94 302 GLU A C 1
ATOM 2321 O O . GLU A 1 302 ? 10.711 -23.094 -21.562 1 90.94 302 GLU A O 1
ATOM 2326 N N . LYS A 1 303 ? 11.633 -24.094 -19.828 1 92.12 303 LYS A N 1
ATOM 2327 C CA . LYS A 1 303 ? 12.734 -24.656 -20.625 1 92.12 303 LYS A CA 1
ATOM 2328 C C . LYS A 1 303 ? 12.211 -25.625 -21.672 1 92.12 303 LYS A C 1
ATOM 2330 O O . LYS A 1 303 ? 12.656 -25.609 -22.828 1 92.12 303 LYS A O 1
ATOM 2335 N N . ALA A 1 304 ? 11.328 -26.484 -21.266 1 95.19 304 ALA A N 1
ATOM 2336 C CA . ALA A 1 304 ? 10.75 -27.469 -22.172 1 95.19 304 ALA A CA 1
ATOM 2337 C C . ALA A 1 304 ? 10.047 -26.781 -23.344 1 95.19 304 ALA A C 1
ATOM 2339 O O . ALA A 1 304 ? 10.227 -27.172 -24.5 1 95.19 304 ALA A O 1
ATOM 2340 N N . LEU A 1 305 ? 9.281 -25.781 -23 1 92.5 305 LEU A N 1
ATOM 2341 C CA . LEU A 1 305 ? 8.547 -25.031 -24.016 1 92.5 305 LEU A CA 1
ATOM 2342 C C . LEU A 1 305 ? 9.508 -24.359 -24.984 1 92.5 305 LEU A C 1
ATOM 2344 O O . LEU A 1 305 ? 9.211 -24.219 -26.172 1 92.5 305 LEU A O 1
ATOM 2348 N N . GLY A 1 306 ? 10.609 -23.922 -24.484 1 89.38 306 GLY A N 1
ATOM 2349 C CA . GLY A 1 306 ? 11.625 -23.312 -25.344 1 89.38 306 GLY A CA 1
ATOM 2350 C C . GLY A 1 306 ? 12.328 -24.312 -26.234 1 89.38 306 GLY A C 1
ATOM 2351 O O . GLY A 1 306 ? 12.711 -23.969 -27.359 1 89.38 306 GLY A O 1
ATOM 2352 N N . ASP A 1 307 ? 12.438 -25.5 -25.781 1 92.62 307 ASP A N 1
ATOM 2353 C CA . ASP A 1 307 ? 13.188 -26.531 -26.5 1 92.62 307 ASP A CA 1
ATOM 2354 C C . ASP A 1 307 ? 12.305 -27.234 -27.516 1 92.62 307 ASP A C 1
ATOM 2356 O O . ASP A 1 307 ? 12.781 -27.641 -28.578 1 92.62 307 ASP A O 1
ATOM 2360 N N . TRP A 1 308 ? 11.078 -27.453 -27.172 1 95.06 308 TRP A N 1
ATOM 2361 C CA . TRP A 1 308 ? 10.18 -28.266 -27.984 1 95.06 308 TRP A CA 1
ATOM 2362 C C . TRP A 1 308 ? 9.82 -27.531 -29.281 1 95.06 308 TRP A C 1
ATOM 2364 O O . TRP A 1 308 ? 9.781 -26.297 -29.312 1 95.06 308 TRP A O 1
ATOM 2374 N N . GLN A 1 309 ? 9.68 -28.219 -30.344 1 90.75 309 GLN A N 1
ATOM 2375 C CA . GLN A 1 309 ? 9.289 -27.719 -31.656 1 90.75 309 GLN A CA 1
ATOM 2376 C C . GLN A 1 309 ? 8.055 -28.453 -32.188 1 90.75 309 GLN A C 1
ATOM 2378 O O . GLN A 1 309 ? 8.125 -29.172 -33.188 1 90.75 309 GLN A O 1
ATOM 2383 N N . PRO A 1 310 ? 7.008 -28.172 -31.5 1 93.88 310 PRO A N 1
ATOM 2384 C CA . PRO A 1 310 ? 5.801 -28.859 -31.953 1 93.88 310 PRO A CA 1
ATOM 2385 C C . PRO A 1 310 ? 5.328 -28.406 -33.312 1 93.88 310 PRO A C 1
ATOM 2387 O O . PRO A 1 310 ? 5.527 -27.234 -33.688 1 93.88 310 PRO A O 1
ATOM 2390 N N . GLY A 1 311 ? 4.766 -29.312 -34.062 1 92.62 311 GLY A N 1
ATOM 2391 C CA . GLY A 1 311 ? 4.16 -28.922 -35.344 1 92.62 311 GLY A CA 1
ATOM 2392 C C . GLY A 1 311 ? 3.07 -27.875 -35.156 1 92.62 311 GLY A C 1
ATOM 2393 O O . GLY A 1 311 ? 2.918 -27 -36.031 1 92.62 311 GLY A O 1
ATOM 2394 N N . HIS A 1 312 ? 2.311 -28.031 -34.094 1 95.06 312 HIS A N 1
ATOM 2395 C CA . HIS A 1 312 ? 1.271 -27.078 -33.75 1 95.06 312 HIS A CA 1
ATOM 2396 C C . HIS A 1 312 ? 1.387 -26.672 -32.281 1 95.06 312 HIS A C 1
ATOM 2398 O O . HIS A 1 312 ? 1.555 -27.516 -31.406 1 95.06 312 HIS A O 1
ATOM 2404 N N . HIS A 1 313 ? 1.44 -25.406 -32.062 1 95.81 313 HIS A N 1
ATOM 2405 C CA . HIS A 1 313 ? 1.426 -24.812 -30.734 1 95.81 313 HIS A CA 1
ATOM 2406 C C . HIS A 1 313 ? 0.264 -23.844 -30.562 1 95.81 313 HIS A C 1
ATOM 2408 O O . HIS A 1 313 ? 0.305 -22.734 -31.094 1 95.81 313 HIS A O 1
ATOM 2414 N N . LEU A 1 314 ? -0.772 -24.25 -29.859 1 96.44 314 LEU A N 1
ATOM 2415 C CA . LEU A 1 314 ? -1.996 -23.484 -29.688 1 96.44 314 LEU A CA 1
ATOM 2416 C C . LEU A 1 314 ? -2.121 -22.969 -28.266 1 96.44 314 LEU A C 1
ATOM 2418 O O . LEU A 1 314 ? -2.023 -23.75 -27.312 1 96.44 314 LEU A O 1
ATOM 2422 N N . HIS A 1 315 ? -2.254 -21.719 -28.109 1 95.69 315 HIS A N 1
ATOM 2423 C CA . HIS A 1 315 ? -2.447 -21.125 -26.781 1 95.69 315 HIS A CA 1
ATOM 2424 C C . HIS A 1 315 ? -3.879 -20.625 -26.609 1 95.69 315 HIS A C 1
ATOM 2426 O O . HIS A 1 315 ? -4.293 -19.672 -27.25 1 95.69 315 HIS A O 1
ATOM 2432 N N . PHE A 1 316 ? -4.605 -21.328 -25.797 1 96.56 316 PHE A N 1
ATOM 2433 C CA . PHE A 1 316 ? -5.949 -20.922 -25.406 1 96.56 316 PHE A CA 1
ATOM 2434 C C . PHE A 1 316 ? -5.902 -19.922 -24.266 1 96.56 316 PHE A C 1
ATOM 2436 O O . PHE A 1 316 ? -5.801 -20.297 -23.094 1 96.56 316 PHE A O 1
ATOM 2443 N N . ALA A 1 317 ? -6.102 -18.688 -24.547 1 94.75 317 ALA A N 1
ATOM 2444 C CA . ALA A 1 317 ? -5.84 -17.594 -23.609 1 94.75 317 ALA A CA 1
ATOM 2445 C C . ALA A 1 317 ? -7.055 -17.328 -22.719 1 94.75 317 ALA A C 1
ATOM 2447 O O . ALA A 1 317 ? -8.18 -17.25 -23.219 1 94.75 317 ALA A O 1
ATOM 2448 N N . SER A 1 318 ? -6.75 -17.156 -21.391 1 94.5 318 SER A N 1
ATOM 2449 C CA . SER A 1 318 ? -7.809 -16.859 -20.438 1 94.5 318 SER A CA 1
ATOM 2450 C C . SER A 1 318 ? -8.336 -15.438 -20.641 1 94.5 318 SER A C 1
ATOM 2452 O O . SER A 1 318 ? -9.5 -15.156 -20.344 1 94.5 318 SER A O 1
ATOM 2454 N N . THR A 1 319 ? -7.469 -14.555 -21.016 1 92.94 319 THR A N 1
ATOM 2455 C CA . THR A 1 319 ? -7.797 -13.156 -21.297 1 92.94 319 THR A CA 1
ATOM 2456 C C . THR A 1 319 ? -7.34 -12.758 -22.688 1 92.94 319 THR A C 1
ATOM 2458 O O . THR A 1 319 ? -6.797 -13.578 -23.438 1 92.94 319 THR A O 1
ATOM 2461 N N . SER A 1 320 ? -7.535 -11.477 -23.031 1 87.06 320 SER A N 1
ATOM 2462 C CA . SER A 1 320 ? -7.16 -11.016 -24.359 1 87.06 320 SER A CA 1
ATOM 2463 C C . SER A 1 320 ? -5.66 -10.742 -24.453 1 87.06 320 SER A C 1
ATOM 2465 O O . SER A 1 320 ? -5.129 -10.516 -25.547 1 87.06 320 SER A O 1
ATOM 2467 N N . ASP A 1 321 ? -5.031 -10.867 -23.344 1 87.25 321 ASP A N 1
ATOM 2468 C CA . ASP A 1 321 ? -3.607 -10.539 -23.312 1 87.25 321 ASP A CA 1
ATOM 2469 C C . ASP A 1 321 ? -2.773 -11.664 -23.922 1 87.25 321 ASP A C 1
ATOM 2471 O O . ASP A 1 321 ? -3.131 -12.836 -23.828 1 87.25 321 ASP A O 1
ATOM 2475 N N . TRP A 1 322 ? -1.666 -11.305 -24.531 1 85 322 TRP A N 1
ATOM 2476 C CA . TRP A 1 322 ? -0.735 -12.281 -25.094 1 85 322 TRP A CA 1
ATOM 2477 C C . TRP A 1 322 ? 0.156 -12.859 -24 1 85 322 TRP A C 1
ATOM 2479 O O . TRP A 1 322 ? 0.638 -12.133 -23.125 1 85 322 TRP A O 1
ATOM 2489 N N . GLN A 1 323 ? 0.271 -14.109 -24 1 86.75 323 GLN A N 1
ATOM 2490 C CA . GLN A 1 323 ? 1.104 -14.844 -23.047 1 86.75 323 GLN A CA 1
ATOM 2491 C C . GLN A 1 323 ? 2.135 -15.703 -23.766 1 86.75 323 GLN A C 1
ATOM 2493 O O . GLN A 1 323 ? 2.008 -16.938 -23.812 1 86.75 323 GLN A O 1
ATOM 2498 N N . ASP A 1 324 ? 3.092 -15.094 -24.406 1 86.12 324 ASP A N 1
ATOM 2499 C CA . ASP A 1 324 ? 4.137 -15.828 -25.125 1 86.12 324 ASP A CA 1
ATOM 2500 C C . ASP A 1 324 ? 5.504 -15.188 -24.891 1 86.12 324 ASP A C 1
ATOM 2502 O O . ASP A 1 324 ? 6.148 -14.734 -25.844 1 86.12 324 ASP A O 1
ATOM 2506 N N . ALA A 1 325 ? 5.965 -15.367 -23.719 1 85.06 325 ALA A N 1
ATOM 2507 C CA . ALA A 1 325 ? 7.242 -14.766 -23.359 1 85.06 325 ALA A CA 1
ATOM 2508 C C . ALA A 1 325 ? 8.414 -15.555 -23.938 1 85.06 325 ALA A C 1
ATOM 2510 O O . ALA A 1 325 ? 9.531 -15.055 -24.016 1 85.06 325 ALA A O 1
ATOM 2511 N N . THR A 1 326 ? 8.109 -16.734 -24.406 1 80.94 326 THR A N 1
ATOM 2512 C CA . THR A 1 326 ? 9.148 -17.578 -24.984 1 80.94 326 THR A CA 1
ATOM 2513 C C . THR A 1 326 ? 9.289 -17.312 -26.484 1 80.94 326 THR A C 1
ATOM 2515 O O . THR A 1 326 ? 10.211 -17.812 -27.125 1 80.94 326 THR A O 1
ATOM 2518 N N . PHE A 1 327 ? 8.359 -16.609 -27.016 1 79.44 327 PHE A N 1
ATOM 2519 C CA . PHE A 1 327 ? 8.344 -16.297 -28.453 1 79.44 327 PHE A CA 1
ATOM 2520 C C . PHE A 1 327 ? 8.266 -17.578 -29.281 1 79.44 327 PHE A C 1
ATOM 2522 O O . PHE A 1 327 ? 8.977 -17.719 -30.266 1 79.44 327 PHE A O 1
ATOM 2529 N N . SER A 1 328 ? 7.449 -18.516 -28.828 1 80.88 328 SER A N 1
ATOM 2530 C CA . SER A 1 328 ? 7.305 -19.812 -29.469 1 80.88 328 SER A CA 1
ATOM 2531 C C . SER A 1 328 ? 6.379 -19.75 -30.672 1 80.88 328 SER A C 1
ATOM 2533 O O . SER A 1 328 ? 6.129 -20.75 -31.328 1 80.88 328 SER A O 1
ATOM 2535 N N . GLU A 1 329 ? 5.859 -18.547 -30.984 1 81.44 329 GLU A N 1
ATOM 2536 C CA . GLU A 1 329 ? 4.965 -18.312 -32.125 1 81.44 329 GLU A CA 1
ATOM 2537 C C . GLU A 1 329 ? 3.691 -19.141 -31.984 1 81.44 329 GLU A C 1
ATOM 2539 O O . GLU A 1 329 ? 3.23 -19.734 -32.969 1 81.44 329 GLU A O 1
ATOM 2544 N N . SER A 1 330 ? 3.309 -19.359 -30.812 1 88.5 330 SER A N 1
ATOM 2545 C CA . SER A 1 330 ? 2.039 -20.031 -30.594 1 88.5 330 SER A CA 1
ATOM 2546 C C . SER A 1 330 ? 0.884 -19.281 -31.25 1 88.5 330 SER A C 1
ATOM 2548 O O . SER A 1 330 ? 0.909 -18.062 -31.328 1 88.5 330 SER A O 1
ATOM 2550 N N . GLU A 1 331 ? -0.099 -20.047 -31.766 1 92.44 331 GLU A N 1
ATOM 2551 C CA . GLU A 1 331 ? -1.342 -19.422 -32.219 1 92.44 331 GLU A CA 1
ATOM 2552 C C . GLU A 1 331 ? -2.209 -19 -31.031 1 92.44 331 GLU A C 1
ATOM 2554 O O . GLU A 1 331 ? -2.561 -19.828 -30.188 1 92.44 331 GLU A O 1
ATOM 2559 N N . HIS A 1 332 ? -2.416 -17.781 -30.938 1 93.19 332 HIS A N 1
ATOM 2560 C CA . HIS A 1 332 ? -3.209 -17.219 -29.844 1 93.19 332 HIS A CA 1
ATOM 2561 C C . HIS A 1 332 ? -4.703 -17.391 -30.109 1 93.19 332 HIS A C 1
ATOM 2563 O O . HIS A 1 332 ? -5.215 -16.922 -31.125 1 93.19 332 HIS A O 1
ATOM 2569 N N . LEU A 1 333 ? -5.387 -18.094 -29.281 1 94.56 333 LEU A N 1
ATOM 2570 C CA . LEU A 1 333 ? -6.82 -18.312 -29.391 1 94.56 333 LEU A CA 1
ATOM 2571 C C . LEU A 1 333 ? -7.566 -17.609 -28.266 1 94.56 333 LEU A C 1
ATOM 2573 O O . LEU A 1 333 ? -7.273 -17.828 -27.078 1 94.56 333 LEU A O 1
ATOM 2577 N N . PRO A 1 334 ? -8.57 -16.828 -28.516 1 91.69 334 PRO A N 1
ATOM 2578 C CA . PRO A 1 334 ? -9.336 -16.109 -27.5 1 91.69 334 PRO A CA 1
ATOM 2579 C C . PRO A 1 334 ? -10.352 -17.016 -26.797 1 91.69 334 PRO A C 1
ATOM 2581 O O . PRO A 1 334 ? -11.562 -16.797 -26.906 1 91.69 334 PRO A O 1
ATOM 2584 N N . TRP A 1 335 ? -9.852 -17.906 -26.031 1 94.12 335 TRP A N 1
ATOM 2585 C CA . TRP A 1 335 ? -10.609 -18.938 -25.344 1 94.12 335 TRP A CA 1
ATOM 2586 C C . TRP A 1 335 ? -11.539 -18.344 -24.297 1 94.12 335 TRP A C 1
ATOM 2588 O O . TRP A 1 335 ? -12.719 -18.703 -24.219 1 94.12 335 TRP A O 1
ATOM 2598 N N . GLY A 1 336 ? -11.047 -17.438 -23.453 1 92.62 336 GLY A N 1
ATOM 2599 C CA . GLY A 1 336 ? -11.836 -16.766 -22.438 1 92.62 336 GLY A CA 1
ATOM 2600 C C . GLY A 1 336 ? -12.328 -17.703 -21.344 1 92.62 336 GLY A C 1
ATOM 2601 O O . GLY A 1 336 ? -13.289 -17.391 -20.641 1 92.62 336 GLY A O 1
ATOM 2602 N N . GLY A 1 337 ? -11.758 -18.844 -21.297 1 94.69 337 GLY A N 1
ATOM 2603 C CA . GLY A 1 337 ? -12.07 -19.781 -20.219 1 94.69 337 GLY A CA 1
ATOM 2604 C C . GLY A 1 337 ? -13.344 -20.562 -20.469 1 94.69 337 GLY A C 1
ATOM 2605 O O . GLY A 1 337 ? -13.828 -21.266 -19.578 1 94.69 337 GLY A O 1
ATOM 2606 N N . ARG A 1 338 ? -13.875 -20.547 -21.656 1 95.19 338 ARG A N 1
ATOM 2607 C CA . ARG A 1 338 ? -15.156 -21.172 -21.969 1 95.19 338 ARG A CA 1
ATOM 2608 C C . ARG A 1 338 ? -15.016 -22.688 -22.094 1 95.19 338 ARG A C 1
ATOM 2610 O O . ARG A 1 338 ? -13.93 -23.188 -22.375 1 95.19 338 ARG A O 1
ATOM 2617 N N . PRO A 1 339 ? -16.172 -23.359 -21.859 1 95.94 339 PRO A N 1
ATOM 2618 C CA . PRO A 1 339 ? -16.125 -24.797 -22.125 1 95.94 339 PRO A CA 1
ATOM 2619 C C . PRO A 1 339 ? -15.805 -25.125 -23.578 1 95.94 339 PRO A C 1
ATOM 2621 O O . PRO A 1 339 ? -16.328 -24.484 -24.484 1 95.94 339 PRO A O 1
ATOM 2624 N N . LEU A 1 340 ? -14.914 -26.094 -23.797 1 96.38 340 LEU A N 1
ATOM 2625 C CA . LEU A 1 340 ? -14.539 -26.516 -25.141 1 96.38 340 LEU A CA 1
ATOM 2626 C C . LEU A 1 340 ? -15.617 -27.406 -25.75 1 96.38 340 LEU A C 1
ATOM 2628 O O . LEU A 1 340 ? -16.172 -28.281 -25.062 1 96.38 340 LEU A O 1
ATOM 2632 N N . SER A 1 341 ? -15.992 -27.109 -26.969 1 94.88 341 SER A N 1
ATOM 2633 C CA . SER A 1 341 ? -16.844 -28.016 -27.719 1 94.88 341 SER A CA 1
ATOM 2634 C C . SER A 1 341 ? -16.047 -29.188 -28.281 1 94.88 341 SER A C 1
ATOM 2636 O O . SER A 1 341 ? -15.367 -29.047 -29.312 1 94.88 341 SER A O 1
ATOM 2638 N N . LEU A 1 342 ? -16.266 -30.297 -27.719 1 92.44 342 LEU A N 1
ATOM 2639 C CA . LEU A 1 342 ? -15.43 -31.453 -28.062 1 92.44 342 LEU A CA 1
ATOM 2640 C C . LEU A 1 342 ? -16.172 -32.406 -29.016 1 92.44 342 LEU A C 1
ATOM 2642 O O . LEU A 1 342 ? -15.656 -33.438 -29.375 1 92.44 342 LEU A O 1
ATOM 2646 N N . GLY A 1 343 ? -17.359 -31.875 -29.391 1 83.88 343 GLY A N 1
ATOM 2647 C CA . GLY A 1 343 ? -18.141 -32.688 -30.312 1 83.88 343 GLY A CA 1
ATOM 2648 C C . GLY A 1 343 ? -17.453 -32.906 -31.641 1 83.88 343 GLY A C 1
ATOM 2649 O O . GLY A 1 343 ? -16.906 -31.984 -32.219 1 83.88 343 GLY A O 1
ATOM 2650 N N . GLY A 1 344 ? -17.234 -34.125 -32.094 1 81.88 344 GLY A N 1
ATOM 2651 C CA . GLY A 1 344 ? -16.688 -34.469 -33.406 1 81.88 344 GLY A CA 1
ATOM 2652 C C . GLY A 1 344 ? -15.273 -34.969 -33.344 1 81.88 344 GLY A C 1
ATOM 2653 O O . GLY A 1 344 ? -14.75 -35.5 -34.344 1 81.88 344 GLY A O 1
ATOM 2654 N N . LEU A 1 345 ? -14.711 -34.5 -32.219 1 87.12 345 LEU A N 1
ATOM 2655 C CA . LEU A 1 345 ? -13.367 -35.062 -32.062 1 87.12 345 LEU A CA 1
ATOM 2656 C C . LEU A 1 345 ? -13.414 -36.531 -31.719 1 87.12 345 LEU A C 1
ATOM 2658 O O . LEU A 1 345 ? -14.078 -36.938 -30.75 1 87.12 345 LEU A O 1
ATOM 2662 N N . PRO A 1 346 ? -12.969 -37.312 -32.5 1 81.88 346 PRO A N 1
ATOM 2663 C CA . PRO A 1 346 ? -12.914 -38.719 -32.125 1 81.88 346 PRO A CA 1
ATOM 2664 C C . PRO A 1 346 ? -11.906 -39.031 -31.016 1 81.88 346 PRO A C 1
ATOM 2666 O O . PRO A 1 346 ? -10.977 -38.25 -30.812 1 81.88 346 PRO A O 1
ATOM 2669 N N . ASP A 1 347 ? -12.234 -40.094 -30.375 1 84.38 347 ASP A N 1
ATOM 2670 C CA . ASP A 1 347 ? -11.211 -40.594 -29.469 1 84.38 347 ASP A CA 1
ATOM 2671 C C . ASP A 1 347 ? -9.961 -41.031 -30.219 1 84.38 347 ASP A C 1
ATOM 2673 O O . ASP A 1 347 ? -10.047 -41.688 -31.25 1 84.38 347 ASP A O 1
ATOM 2677 N N . SER A 1 348 ? -8.984 -40.469 -29.891 1 78.56 348 SER A N 1
ATOM 2678 C CA . SER A 1 348 ? -7.746 -40.781 -30.578 1 78.56 348 SER A CA 1
ATOM 2679 C C . SER A 1 348 ? -6.586 -40.938 -29.609 1 78.56 348 SER A C 1
ATOM 2681 O O . SER A 1 348 ? -6.734 -40.656 -28.406 1 78.56 348 SER A O 1
ATOM 2683 N N . GLY A 1 349 ? -5.605 -41.562 -30.047 1 73.44 349 GLY A N 1
ATOM 2684 C CA . GLY A 1 349 ? -4.348 -41.625 -29.312 1 73.44 349 GLY A CA 1
ATOM 2685 C C . GLY A 1 349 ? -4.117 -43 -28.688 1 73.44 349 GLY A C 1
ATOM 2686 O O . GLY A 1 349 ? -5.043 -43.594 -28.156 1 73.44 349 GLY A O 1
ATOM 2687 N N . GLY A 1 350 ? -3.047 -43.531 -28.891 1 82.44 350 GLY A N 1
ATOM 2688 C CA . GLY A 1 350 ? -2.631 -44.781 -28.25 1 82.44 350 GLY A CA 1
ATOM 2689 C C . GLY A 1 350 ? -2.131 -44.562 -26.828 1 82.44 350 GLY A C 1
ATOM 2690 O O . GLY A 1 350 ? -1.983 -43.438 -26.375 1 82.44 350 GLY A O 1
ATOM 2691 N N . ASP A 1 351 ? -2.016 -45.594 -26.156 1 91.69 351 ASP A N 1
ATOM 2692 C CA . ASP A 1 351 ? -1.644 -45.594 -24.75 1 91.69 351 ASP A CA 1
ATOM 2693 C C . ASP A 1 351 ? -0.141 -45.375 -24.578 1 91.69 351 ASP A C 1
ATOM 2695 O O . ASP A 1 351 ? 0.319 -45 -23.5 1 91.69 351 ASP A O 1
ATOM 2699 N N . SER A 1 352 ? 0.521 -45.5 -25.609 1 95.25 352 SER A N 1
ATOM 2700 C CA . SER A 1 352 ? 1.975 -45.531 -25.5 1 95.25 352 SER A CA 1
ATOM 2701 C C . SER A 1 352 ? 2.514 -44.156 -25.078 1 95.25 352 SER A C 1
ATOM 2703 O O . SER A 1 352 ? 3.434 -44.062 -24.266 1 95.25 352 SER A O 1
ATOM 2705 N N . TRP A 1 353 ? 1.975 -43.156 -25.672 1 97.25 353 TRP A N 1
ATOM 2706 C CA . TRP A 1 353 ? 2.445 -41.812 -25.375 1 97.25 353 TRP A CA 1
ATOM 2707 C C . TRP A 1 353 ? 2.174 -41.438 -23.922 1 97.25 353 TRP A C 1
ATOM 2709 O O . TRP A 1 353 ? 3.076 -41 -23.219 1 97.25 353 TRP A O 1
ATOM 2719 N N . LEU A 1 354 ? 0.996 -41.656 -23.453 1 97.12 354 LEU A N 1
ATOM 2720 C CA . LEU A 1 354 ? 0.634 -41.375 -22.062 1 97.12 354 LEU A CA 1
ATOM 2721 C C . LEU A 1 354 ? 1.446 -42.25 -21.109 1 97.12 354 LEU A C 1
ATOM 2723 O O . LEU A 1 354 ? 1.867 -41.75 -20.047 1 97.12 354 LEU A O 1
ATOM 2727 N N . LYS A 1 355 ? 1.599 -43.469 -21.5 1 96.81 355 LYS A N 1
ATOM 2728 C CA . LYS A 1 355 ? 2.369 -44.375 -20.672 1 96.81 355 LYS A CA 1
ATOM 2729 C C . LYS A 1 355 ? 3.807 -43.906 -20.5 1 96.81 355 LYS A C 1
ATOM 2731 O O . LYS A 1 355 ? 4.406 -44.062 -19.438 1 96.81 355 LYS A O 1
ATOM 2736 N N . LYS A 1 356 ? 4.309 -43.344 -21.562 1 97.06 356 LYS A N 1
ATOM 2737 C CA . LYS A 1 356 ? 5.664 -42.812 -21.5 1 97.06 356 LYS A CA 1
ATOM 2738 C C . LYS A 1 356 ? 5.766 -41.688 -20.469 1 97.06 356 LYS A C 1
ATOM 2740 O O . LYS A 1 356 ? 6.723 -41.656 -19.688 1 97.06 356 LYS A O 1
ATOM 2745 N N . TRP A 1 357 ? 4.801 -40.844 -20.422 1 97.69 357 TRP A N 1
ATOM 2746 C CA . TRP A 1 357 ? 4.758 -39.781 -19.438 1 97.69 357 TRP A CA 1
ATOM 2747 C C . TRP A 1 357 ? 4.57 -40.312 -18.031 1 97.69 357 TRP A C 1
ATOM 2749 O O . TRP A 1 357 ? 5.227 -39.875 -17.094 1 97.69 357 TRP A O 1
ATOM 2759 N N . LYS A 1 358 ? 3.723 -41.281 -17.875 1 96.75 358 LYS A N 1
ATOM 2760 C CA . LYS A 1 358 ? 3.459 -41.875 -16.562 1 96.75 358 LYS A CA 1
ATOM 2761 C C . LYS A 1 358 ? 4.695 -42.594 -16.031 1 96.75 358 LYS A C 1
ATOM 2763 O O . LYS A 1 358 ? 4.93 -42.625 -14.82 1 96.75 358 LYS A O 1
ATOM 2768 N N . ARG A 1 359 ? 5.387 -43.188 -16.938 1 96.69 359 ARG A N 1
ATOM 2769 C CA . ARG A 1 359 ? 6.637 -43.812 -16.516 1 96.69 359 ARG A CA 1
ATOM 2770 C C . ARG A 1 359 ? 7.617 -42.781 -15.969 1 96.69 359 ARG A C 1
ATOM 2772 O O . ARG A 1 359 ? 8.266 -43.031 -14.945 1 96.69 359 ARG A O 1
ATOM 2779 N N . GLN A 1 360 ? 7.73 -41.719 -16.688 1 96.69 360 GLN A N 1
ATOM 2780 C CA . GLN A 1 360 ? 8.609 -40.656 -16.203 1 96.69 360 GLN A CA 1
ATOM 2781 C C . GLN A 1 360 ? 8.133 -40.125 -14.852 1 96.69 360 GLN A C 1
ATOM 2783 O O . GLN A 1 360 ? 8.945 -39.781 -13.984 1 96.69 360 GLN A O 1
ATOM 2788 N N . GLU A 1 361 ? 6.836 -40 -14.695 1 95.88 361 GLU A N 1
ATOM 2789 C CA . GLU A 1 361 ? 6.25 -39.594 -13.414 1 95.88 361 GLU A CA 1
ATOM 2790 C C . GLU A 1 361 ? 6.691 -40.531 -12.289 1 95.88 361 GLU A C 1
ATOM 2792 O O . GLU A 1 361 ? 7.082 -40.062 -11.211 1 95.88 361 GLU A O 1
ATOM 2797 N N . LEU A 1 362 ? 6.594 -41.781 -12.531 1 96.38 362 LEU A N 1
ATOM 2798 C CA . LEU A 1 362 ? 6.961 -42.781 -11.531 1 96.38 362 LEU A CA 1
ATOM 2799 C C . LEU A 1 362 ? 8.438 -42.656 -11.156 1 96.38 362 LEU A C 1
ATOM 2801 O O . LEU A 1 362 ? 8.797 -42.719 -9.984 1 96.38 362 LEU A O 1
ATOM 2805 N N . LEU A 1 363 ? 9.266 -42.469 -12.18 1 97.12 363 LEU A N 1
ATOM 2806 C CA . LEU A 1 363 ? 10.695 -42.344 -11.938 1 97.12 363 LEU A CA 1
ATOM 2807 C C . LEU A 1 363 ? 10.984 -41.062 -11.148 1 97.12 363 LEU A C 1
ATOM 2809 O O . LEU A 1 363 ? 11.828 -41.062 -10.25 1 97.12 363 LEU A O 1
ATOM 2813 N N . ALA A 1 364 ? 10.328 -40.031 -11.492 1 96.62 364 ALA A N 1
ATOM 2814 C CA . ALA A 1 364 ? 10.484 -38.75 -10.781 1 96.62 364 ALA A CA 1
ATOM 2815 C C . ALA A 1 364 ? 10.039 -38.906 -9.328 1 96.62 364 ALA A C 1
ATOM 2817 O O . ALA A 1 364 ? 10.648 -38.312 -8.43 1 96.62 364 ALA A O 1
ATOM 2818 N N . GLU A 1 365 ? 8.945 -39.594 -9.078 1 95.5 365 GLU A N 1
ATOM 2819 C CA . GLU A 1 365 ? 8.445 -39.812 -7.727 1 95.5 365 GLU A CA 1
ATOM 2820 C C . GLU A 1 365 ? 9.469 -40.594 -6.887 1 95.5 365 GLU A C 1
ATOM 2822 O O . GLU A 1 365 ? 9.625 -40.312 -5.695 1 95.5 365 GLU A O 1
ATOM 2827 N N . GLU A 1 366 ? 10.039 -41.531 -7.469 1 96.31 366 GLU A N 1
ATOM 2828 C CA . GLU A 1 366 ? 11.086 -42.281 -6.781 1 96.31 366 GLU A CA 1
ATOM 2829 C C . GLU A 1 366 ? 12.273 -41.406 -6.441 1 96.31 366 GLU A C 1
ATOM 2831 O O . GLU A 1 366 ? 12.812 -41.469 -5.336 1 96.31 366 GLU A O 1
ATOM 2836 N N . HIS A 1 367 ? 12.641 -40.625 -7.461 1 96.81 367 HIS A N 1
ATOM 2837 C CA . HIS A 1 367 ? 13.727 -39.656 -7.25 1 96.81 367 HIS A CA 1
ATOM 2838 C C . HIS A 1 367 ? 13.414 -38.719 -6.094 1 96.81 367 HIS A C 1
ATOM 2840 O O . HIS A 1 367 ? 14.281 -38.469 -5.254 1 96.81 367 HIS A O 1
ATOM 2846 N N . LEU A 1 368 ? 12.219 -38.25 -6.047 1 96.69 368 LEU A N 1
ATOM 2847 C CA . LEU A 1 368 ? 11.789 -37.344 -4.996 1 96.69 368 LEU A CA 1
ATOM 2848 C C . LEU A 1 368 ? 11.82 -38.031 -3.633 1 96.69 368 LEU A C 1
ATOM 2850 O O . LEU A 1 368 ? 12.242 -37.438 -2.641 1 96.69 368 LEU A O 1
ATOM 2854 N N . GLN A 1 369 ? 11.359 -39.219 -3.557 1 95.25 369 GLN A N 1
ATOM 2855 C CA . GLN A 1 369 ? 11.336 -39.969 -2.301 1 95.25 369 GLN A CA 1
ATOM 2856 C C . GLN A 1 369 ? 12.742 -40.156 -1.737 1 95.25 369 GLN A C 1
ATOM 2858 O O . GLN A 1 369 ? 12.961 -40 -0.535 1 95.25 369 GLN A O 1
ATOM 2863 N N . VAL A 1 370 ? 13.633 -40.438 -2.596 1 95.81 370 VAL A N 1
ATOM 2864 C CA . VAL A 1 370 ? 15.023 -40.594 -2.182 1 95.81 370 VAL A CA 1
ATOM 2865 C C . VAL A 1 370 ? 15.562 -39.25 -1.678 1 95.81 370 VAL A C 1
ATOM 2867 O O . VAL A 1 370 ? 16.219 -39.219 -0.636 1 95.81 370 VAL A O 1
ATOM 2870 N N . ALA A 1 371 ? 15.312 -38.25 -2.461 1 96.56 371 ALA A N 1
ATOM 2871 C CA . ALA A 1 371 ? 15.789 -36.906 -2.098 1 96.56 371 ALA A CA 1
ATOM 2872 C C . ALA A 1 371 ? 15.234 -36.469 -0.741 1 96.56 371 ALA A C 1
ATOM 2874 O O . ALA A 1 371 ? 15.953 -35.906 0.073 1 96.56 371 ALA A O 1
ATOM 2875 N N . MET A 1 372 ? 13.977 -36.812 -0.451 1 96.06 372 MET A N 1
ATOM 2876 C CA . MET A 1 372 ? 13.266 -36.344 0.746 1 96.06 372 MET A CA 1
ATOM 2877 C C . MET A 1 372 ? 13.828 -37.031 1.992 1 96.06 372 MET A C 1
ATOM 2879 O O . MET A 1 372 ? 13.703 -36.5 3.1 1 96.06 372 MET A O 1
ATOM 2883 N N . ASN A 1 373 ? 14.422 -38.125 1.884 1 94.5 373 ASN A N 1
ATOM 2884 C CA . ASN A 1 373 ? 14.969 -38.875 3.006 1 94.5 373 ASN A CA 1
ATOM 2885 C C . ASN A 1 373 ? 16.375 -38.406 3.365 1 94.5 373 ASN A C 1
ATOM 2887 O O . ASN A 1 373 ? 16.906 -38.75 4.426 1 94.5 373 ASN A O 1
ATOM 2891 N N . GLY A 1 374 ? 16.922 -37.531 2.621 1 92.88 374 GLY A N 1
ATOM 2892 C CA . GLY A 1 374 ? 18.312 -37.125 2.766 1 92.88 374 GLY A CA 1
ATOM 2893 C C . GLY A 1 374 ? 18.516 -36.125 3.869 1 92.88 374 GLY A C 1
ATOM 2894 O O . GLY A 1 374 ? 19.406 -36.281 4.715 1 92.88 374 GLY A O 1
ATOM 2895 N N . PRO A 1 375 ? 17.719 -35.125 3.928 1 95.19 375 PRO A N 1
ATOM 2896 C CA . PRO A 1 375 ? 18 -34.031 4.871 1 95.19 375 PRO A CA 1
ATOM 2897 C C . PRO A 1 375 ? 17.797 -34.469 6.328 1 95.19 375 PRO A C 1
ATOM 2899 O O . PRO A 1 375 ? 16.859 -35.188 6.637 1 95.19 375 PRO A O 1
ATOM 2902 N N . GLU A 1 376 ? 18.672 -33.906 7.23 1 95.44 376 GLU A N 1
ATOM 2903 C CA . GLU A 1 376 ? 18.531 -34.156 8.664 1 95.44 376 GLU A CA 1
ATOM 2904 C C . GLU A 1 376 ? 17.75 -33.031 9.336 1 95.44 376 GLU A C 1
ATOM 2906 O O . GLU A 1 376 ? 17.156 -33.219 10.398 1 95.44 376 GLU A O 1
ATOM 2911 N N . ALA A 1 377 ? 17.828 -31.891 8.695 1 97.62 377 ALA A N 1
ATOM 2912 C CA . ALA A 1 377 ? 17.109 -30.719 9.211 1 97.62 377 ALA A CA 1
ATOM 2913 C C . ALA A 1 377 ? 15.758 -30.562 8.523 1 97.62 377 ALA A C 1
ATOM 2915 O O . ALA A 1 377 ? 15.531 -31.109 7.445 1 97.62 377 ALA A O 1
ATOM 2916 N N . LEU A 1 378 ? 14.844 -29.797 9.172 1 98.44 378 LEU A N 1
ATOM 2917 C CA . LEU A 1 378 ? 13.562 -29.453 8.562 1 98.44 378 LEU A CA 1
ATOM 2918 C C . LEU A 1 378 ? 13.758 -28.547 7.363 1 98.44 378 LEU A C 1
ATOM 2920 O O . LEU A 1 378 ? 14.406 -27.5 7.473 1 98.44 378 LEU A O 1
ATOM 2924 N N . THR A 1 379 ? 13.305 -28.953 6.203 1 98.38 379 THR A N 1
ATOM 2925 C CA . THR A 1 379 ? 13.414 -28.156 4.984 1 98.38 379 THR A CA 1
ATOM 2926 C C . THR A 1 379 ? 12.039 -27.656 4.539 1 98.38 379 THR A C 1
ATOM 2928 O O . THR A 1 379 ? 11.008 -28.125 5.043 1 98.38 379 THR A O 1
ATOM 2931 N N . ASP A 1 380 ? 12.062 -26.703 3.645 1 98.19 380 ASP A N 1
ATOM 2932 C CA . ASP A 1 380 ? 10.82 -26.203 3.062 1 98.19 380 ASP A CA 1
ATOM 2933 C C . ASP A 1 380 ? 10 -27.328 2.447 1 98.19 380 ASP A C 1
ATOM 2935 O O . ASP A 1 380 ? 8.781 -27.359 2.574 1 98.19 380 ASP A O 1
ATOM 2939 N N . GLY A 1 381 ? 10.688 -28.25 1.777 1 98.06 381 GLY A N 1
ATOM 2940 C CA . GLY A 1 381 ? 10.023 -29.344 1.078 1 98.06 381 GLY A CA 1
ATOM 2941 C C . GLY A 1 381 ? 9.211 -30.234 1.998 1 98.06 381 GLY A C 1
ATOM 2942 O O . GLY A 1 381 ? 8.164 -30.75 1.606 1 98.06 381 GLY A O 1
ATOM 2943 N N . HIS A 1 382 ? 9.68 -30.438 3.244 1 97.94 382 HIS A N 1
ATOM 2944 C CA . HIS A 1 382 ? 9 -31.297 4.215 1 97.94 382 HIS A CA 1
ATOM 2945 C C . HIS A 1 382 ? 7.617 -30.75 4.543 1 97.94 382 HIS A C 1
ATOM 2947 O O . HIS A 1 382 ? 6.707 -31.516 4.867 1 97.94 382 HIS A O 1
ATOM 2953 N N . ILE A 1 383 ? 7.465 -29.469 4.469 1 98.19 383 ILE A N 1
ATOM 2954 C CA . ILE A 1 383 ? 6.195 -28.828 4.805 1 98.19 383 ILE A CA 1
ATOM 2955 C C . ILE A 1 383 ? 5.125 -29.25 3.801 1 98.19 383 ILE A C 1
ATOM 2957 O O . ILE A 1 383 ? 4.035 -29.672 4.191 1 98.19 383 ILE A O 1
ATOM 2961 N N . TYR A 1 384 ? 5.492 -29.156 2.557 1 97.62 384 TYR A N 1
ATOM 2962 C CA . TYR A 1 384 ? 4.559 -29.562 1.514 1 97.62 384 TYR A CA 1
ATOM 2963 C C . TYR A 1 384 ? 4.309 -31.062 1.561 1 97.62 384 TYR A C 1
ATOM 2965 O O . TYR A 1 384 ? 3.162 -31.516 1.472 1 97.62 384 TYR A O 1
ATOM 2973 N N . HIS A 1 385 ? 5.348 -31.75 1.689 1 94.94 385 HIS A N 1
ATOM 2974 C CA . HIS A 1 385 ? 5.312 -33.219 1.623 1 94.94 385 HIS A CA 1
ATOM 2975 C C . HIS A 1 385 ? 4.488 -33.781 2.766 1 94.94 385 HIS A C 1
ATOM 2977 O O . HIS A 1 385 ? 3.803 -34.812 2.588 1 94.94 385 HIS A O 1
ATOM 2983 N N . HIS A 1 386 ? 4.527 -33.188 3.928 1 95.44 386 HIS A N 1
ATOM 2984 C CA . HIS A 1 386 ? 3.906 -33.812 5.098 1 95.44 386 HIS A CA 1
ATOM 2985 C C . HIS A 1 386 ? 2.555 -33.156 5.398 1 95.44 386 HIS A C 1
ATOM 2987 O O . HIS A 1 386 ? 1.647 -33.812 5.906 1 95.44 386 HIS A O 1
ATOM 2993 N N . LEU A 1 387 ? 2.389 -31.891 5.141 1 96.81 387 LEU A N 1
ATOM 2994 C CA . LEU A 1 387 ? 1.198 -31.188 5.617 1 96.81 387 LEU A CA 1
ATOM 2995 C C . LEU A 1 387 ? 0.111 -31.172 4.551 1 96.81 387 LEU A C 1
ATOM 2997 O O . LEU A 1 387 ? -1.071 -31.344 4.855 1 96.81 387 LEU A O 1
ATOM 3001 N N . LEU A 1 388 ? 0.403 -30.969 3.285 1 95.38 388 LEU A N 1
ATOM 3002 C CA . LEU A 1 388 ? -0.597 -30.781 2.242 1 95.38 388 LEU A CA 1
ATOM 3003 C C . LEU A 1 388 ? -1.444 -32.031 2.055 1 95.38 388 LEU A C 1
ATOM 3005 O O . LEU A 1 388 ? -2.654 -31.938 1.835 1 95.38 388 LEU A O 1
ATOM 3009 N N . PRO A 1 389 ? -0.804 -33.281 2.16 1 93.62 389 PRO A N 1
ATOM 3010 C CA . PRO A 1 389 ? -1.625 -34.469 2.031 1 93.62 389 PRO A CA 1
ATOM 3011 C C . PRO A 1 389 ? -2.664 -34.594 3.145 1 93.62 389 PRO A C 1
ATOM 3013 O O . PRO A 1 389 ? -3.625 -35.375 3.012 1 93.62 389 PRO A O 1
ATOM 3016 N N . GLN A 1 390 ? -2.486 -33.875 4.188 1 95.62 390 GLN A N 1
ATOM 3017 C CA . GLN A 1 390 ? -3.414 -33.938 5.312 1 95.62 390 GLN A CA 1
ATOM 3018 C C . GLN A 1 390 ? -4.621 -33.031 5.078 1 95.62 390 GLN A C 1
ATOM 3020 O O . GLN A 1 390 ? -5.609 -33.094 5.812 1 95.62 390 GLN A O 1
ATOM 3025 N N . CYS A 1 391 ? -4.57 -32.219 4.074 1 94.19 391 CYS A N 1
ATOM 3026 C CA . CYS A 1 391 ? -5.68 -31.328 3.777 1 94.19 391 CYS A CA 1
ATOM 3027 C C . CYS A 1 391 ? -6.887 -32.094 3.258 1 94.19 391 CYS A C 1
ATOM 3029 O O . CYS A 1 391 ? -6.785 -32.844 2.268 1 94.19 391 CYS A O 1
ATOM 3031 N N . PRO A 1 392 ? -7.996 -31.875 3.826 1 93.12 392 PRO A N 1
ATOM 3032 C CA . PRO A 1 392 ? -9.203 -32.531 3.32 1 93.12 392 PRO A CA 1
ATOM 3033 C C . PRO A 1 392 ? -9.562 -32.094 1.9 1 93.12 392 PRO A C 1
ATOM 3035 O O . PRO A 1 392 ? -9.125 -31.047 1.449 1 93.12 392 PRO A O 1
ATOM 3038 N N . ASP A 1 393 ? -10.398 -32.875 1.235 1 89.81 393 ASP A N 1
ATOM 3039 C CA . ASP A 1 393 ? -10.75 -32.656 -0.164 1 89.81 393 ASP A CA 1
ATOM 3040 C C . ASP A 1 393 ? -11.555 -31.375 -0.33 1 89.81 393 ASP A C 1
ATOM 3042 O O . ASP A 1 393 ? -11.531 -30.75 -1.396 1 89.81 393 ASP A O 1
ATOM 3046 N N . ASP A 1 394 ? -12.203 -31 0.669 1 92.06 394 ASP A N 1
ATOM 3047 C CA . ASP A 1 394 ? -13.062 -29.828 0.55 1 92.06 394 ASP A CA 1
ATOM 3048 C C . ASP A 1 394 ? -12.281 -28.547 0.846 1 92.06 394 ASP A C 1
ATOM 3050 O O . ASP A 1 394 ? -12.82 -27.453 0.728 1 92.06 394 ASP A O 1
ATOM 3054 N N . HIS A 1 395 ? -11 -28.688 1.184 1 96.19 395 HIS A N 1
ATOM 3055 C CA . HIS A 1 395 ? -10.148 -27.547 1.465 1 96.19 395 HIS A CA 1
ATOM 3056 C C . HIS A 1 395 ? -9.641 -26.906 0.177 1 96.19 395 HIS A C 1
ATOM 3058 O O . HIS A 1 395 ? -9.391 -27.609 -0.81 1 96.19 395 HIS A O 1
ATOM 3064 N N . PHE A 1 396 ? -9.555 -25.562 0.179 1 97.5 396 PHE A N 1
ATOM 3065 C CA . PHE A 1 396 ? -8.734 -24.938 -0.848 1 97.5 396 PHE A CA 1
ATOM 3066 C C . PHE A 1 396 ? -7.289 -24.812 -0.391 1 97.5 396 PHE A C 1
ATOM 3068 O O . PHE A 1 396 ? -7.004 -24.875 0.807 1 97.5 396 PHE A O 1
ATOM 3075 N N . VAL A 1 397 ? -6.395 -24.688 -1.312 1 97.75 397 VAL A N 1
ATOM 3076 C CA . VAL A 1 397 ? -4.977 -24.469 -1.046 1 97.75 397 VAL A CA 1
ATOM 3077 C C . VAL A 1 397 ? -4.512 -23.188 -1.749 1 97.75 397 VAL A C 1
ATOM 3079 O O . VAL A 1 397 ? -4.586 -23.094 -2.975 1 97.75 397 VAL A O 1
ATOM 3082 N N . ALA A 1 398 ? -4.156 -22.219 -0.99 1 98.12 398 ALA A N 1
ATOM 3083 C CA . ALA A 1 398 ? -3.512 -21.016 -1.51 1 98.12 398 ALA A CA 1
ATOM 3084 C C . ALA A 1 398 ? -2.002 -21.062 -1.29 1 98.12 398 ALA A C 1
ATOM 3086 O O . ALA A 1 398 ? -1.531 -21.594 -0.285 1 98.12 398 ALA A O 1
ATOM 3087 N N . VAL A 1 399 ? -1.293 -20.562 -2.236 1 97.94 399 VAL A N 1
ATOM 3088 C CA . VAL A 1 399 ? 0.163 -20.594 -2.145 1 97.94 399 VAL A CA 1
ATOM 3089 C C . VAL A 1 399 ? 0.733 -19.219 -2.504 1 97.94 399 VAL A C 1
ATOM 3091 O O . VAL A 1 399 ? 0.251 -18.562 -3.43 1 97.94 399 VAL A O 1
ATOM 3094 N N . SER A 1 400 ? 1.754 -18.797 -1.748 1 98.31 400 SER A N 1
ATOM 3095 C CA . SER A 1 400 ? 2.436 -17.516 -1.99 1 98.31 400 SER A CA 1
ATOM 3096 C C . SER A 1 400 ? 3.287 -17.578 -3.254 1 98.31 400 SER A C 1
ATOM 3098 O O . SER A 1 400 ? 3.371 -18.625 -3.9 1 98.31 400 SER A O 1
ATOM 3100 N N . ASN A 1 401 ? 3.789 -16.438 -3.621 1 97.12 401 ASN A N 1
ATOM 3101 C CA . ASN A 1 401 ? 4.754 -16.359 -4.715 1 97.12 401 ASN A CA 1
ATOM 3102 C C . ASN A 1 401 ? 6.164 -16.719 -4.246 1 97.12 401 ASN A C 1
ATOM 3104 O O . ASN A 1 401 ? 6.355 -17.125 -3.102 1 97.12 401 ASN A O 1
ATOM 3108 N N . SER A 1 402 ? 7.137 -16.609 -5.117 1 94.81 402 SER A N 1
ATOM 3109 C CA . SER A 1 402 ? 8.523 -16.984 -4.859 1 94.81 402 SER A CA 1
ATOM 3110 C C . SER A 1 402 ? 8.68 -18.5 -4.781 1 94.81 402 SER A C 1
ATOM 3112 O O . SER A 1 402 ? 8.234 -19.219 -5.676 1 94.81 402 SER A O 1
ATOM 3114 N N . PHE A 1 403 ? 9.297 -19.016 -3.744 1 95.81 403 PHE A N 1
ATOM 3115 C CA . PHE A 1 403 ? 9.555 -20.453 -3.684 1 95.81 403 PHE A CA 1
ATOM 3116 C C . PHE A 1 403 ? 8.258 -21.234 -3.498 1 95.81 403 PHE A C 1
ATOM 3118 O O . PHE A 1 403 ? 8.094 -22.312 -4.059 1 95.81 403 PHE A O 1
ATOM 3125 N N . PRO A 1 404 ? 7.32 -20.719 -2.752 1 97.31 404 PRO A N 1
ATOM 3126 C CA . PRO A 1 404 ? 6.109 -21.516 -2.541 1 97.31 404 PRO A CA 1
ATOM 3127 C C . PRO A 1 404 ? 5.398 -21.875 -3.846 1 97.31 404 PRO A C 1
ATOM 3129 O O . PRO A 1 404 ? 4.926 -23 -4.012 1 97.31 404 PRO A O 1
ATOM 3132 N N . ALA A 1 405 ? 5.344 -20.953 -4.789 1 95.94 405 ALA A N 1
ATOM 3133 C CA . ALA A 1 405 ? 4.676 -21.203 -6.066 1 95.94 405 ALA A CA 1
ATOM 3134 C C . ALA A 1 405 ? 5.375 -22.297 -6.855 1 95.94 405 ALA A C 1
ATOM 3136 O O . ALA A 1 405 ? 4.746 -22.984 -7.66 1 95.94 405 ALA A O 1
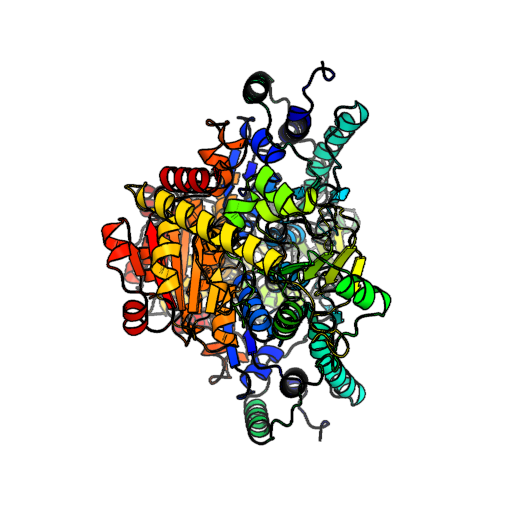ATOM 3137 N N . ARG A 1 406 ? 6.641 -22.469 -6.664 1 94.81 406 ARG A N 1
ATOM 3138 C CA . ARG A 1 406 ? 7.441 -23.469 -7.352 1 94.81 406 ARG A CA 1
ATOM 3139 C C . ARG A 1 406 ? 7.48 -24.781 -6.559 1 94.81 406 ARG A C 1
ATOM 3141 O O . ARG A 1 406 ? 7.324 -25.859 -7.129 1 94.81 406 ARG A O 1
ATOM 3148 N N . ASP A 1 407 ? 7.582 -24.625 -5.254 1 96.88 407 ASP A N 1
ATOM 3149 C CA . ASP A 1 407 ? 7.758 -25.781 -4.371 1 96.88 407 ASP A CA 1
ATOM 3150 C C . ASP A 1 407 ? 6.473 -26.594 -4.273 1 96.88 407 ASP A C 1
ATOM 3152 O O . ASP A 1 407 ? 6.52 -27.797 -4.039 1 96.88 407 ASP A O 1
ATOM 3156 N N . VAL A 1 408 ? 5.363 -25.969 -4.473 1 96.5 408 VAL A N 1
ATOM 3157 C CA . VAL A 1 408 ? 4.105 -26.703 -4.387 1 96.5 408 VAL A CA 1
ATOM 3158 C C . VAL A 1 408 ? 4.039 -27.734 -5.504 1 96.5 408 VAL A C 1
ATOM 3160 O O . VAL A 1 408 ? 3.488 -28.828 -5.316 1 96.5 408 VAL A O 1
ATOM 3163 N N . GLN A 1 409 ? 4.656 -27.438 -6.656 1 93.12 409 GLN A N 1
ATOM 3164 C CA . GLN A 1 409 ? 4.695 -28.375 -7.773 1 93.12 409 GLN A CA 1
ATOM 3165 C C . GLN A 1 409 ? 5.797 -29.406 -7.582 1 93.12 409 GLN A C 1
ATOM 3167 O O . GLN A 1 409 ? 5.68 -30.531 -8.07 1 93.12 409 GLN A O 1
ATOM 3172 N N . LEU A 1 410 ? 6.777 -28.984 -6.91 1 94.88 410 LEU A N 1
ATOM 3173 C CA . LEU A 1 410 ? 7.938 -29.844 -6.711 1 94.88 410 LEU A CA 1
ATOM 3174 C C . LEU A 1 410 ? 7.672 -30.875 -5.617 1 94.88 410 LEU A C 1
ATOM 3176 O O . LEU A 1 410 ? 7.965 -32.062 -5.793 1 94.88 410 LEU A O 1
ATOM 3180 N N . PHE A 1 411 ? 7.008 -30.406 -4.5 1 96.38 411 PHE A N 1
ATOM 3181 C CA . PHE A 1 411 ? 6.93 -31.25 -3.311 1 96.38 411 PHE A CA 1
ATOM 3182 C C . PHE A 1 411 ? 5.48 -31.562 -2.965 1 96.38 411 PHE A C 1
ATOM 3184 O O . PHE A 1 411 ? 5.207 -32.469 -2.166 1 96.38 411 PHE A O 1
ATOM 3191 N N . GLY A 1 412 ? 4.488 -30.891 -3.496 1 91.06 412 GLY A N 1
ATOM 3192 C CA . GLY A 1 412 ? 3.119 -30.875 -3.012 1 91.06 412 GLY A CA 1
ATOM 3193 C C . GLY A 1 412 ? 2.307 -32.062 -3.488 1 91.06 412 GLY A C 1
ATOM 3194 O O . GLY A 1 412 ? 1.122 -32.188 -3.166 1 91.06 412 GLY A O 1
ATOM 3195 N N . GLY A 1 413 ? 2.842 -33.031 -4.277 1 85.19 413 GLY A N 1
ATOM 3196 C CA . GLY A 1 413 ? 2.113 -34.188 -4.719 1 85.19 413 GLY A CA 1
ATOM 3197 C C . GLY A 1 413 ? 1.025 -33.875 -5.73 1 85.19 413 GLY A C 1
ATOM 3198 O O . GLY A 1 413 ? 1.277 -33.219 -6.734 1 85.19 413 GLY A O 1
ATOM 3199 N N . ARG A 1 414 ? -0.252 -34.375 -5.465 1 89.81 414 ARG A N 1
ATOM 3200 C CA . ARG A 1 414 ? -1.397 -34.188 -6.352 1 89.81 414 ARG A CA 1
ATOM 3201 C C . ARG A 1 414 ? -2.283 -33.062 -5.879 1 89.81 414 ARG A C 1
ATOM 3203 O O . ARG A 1 414 ? -3.504 -33.188 -5.797 1 89.81 414 ARG A O 1
ATOM 3210 N N . VAL A 1 415 ? -1.613 -31.906 -5.551 1 91.88 415 VAL A N 1
ATOM 3211 C CA . VAL A 1 415 ? -2.264 -30.766 -4.918 1 91.88 415 VAL A CA 1
ATOM 3212 C C . VAL A 1 415 ? -3.283 -30.156 -5.875 1 91.88 415 VAL A C 1
ATOM 3214 O O . VAL A 1 415 ? -4.238 -29.516 -5.445 1 91.88 415 VAL A O 1
ATOM 3217 N N . THR A 1 416 ? -3.23 -30.438 -7.156 1 92.19 416 THR A N 1
ATOM 3218 C CA . THR A 1 416 ? -4.098 -29.828 -8.156 1 92.19 416 THR A CA 1
ATOM 3219 C C . THR A 1 416 ? -5.5 -30.422 -8.102 1 92.19 416 THR A C 1
ATOM 3221 O O . THR A 1 416 ? -6.41 -29.953 -8.781 1 92.19 416 THR A O 1
ATOM 3224 N N . ARG A 1 417 ? -5.676 -31.422 -7.289 1 91.81 417 ARG A N 1
ATOM 3225 C CA . ARG A 1 417 ? -7.016 -31.938 -7.047 1 91.81 417 ARG A CA 1
ATOM 3226 C C . ARG A 1 417 ? -7.836 -30.969 -6.199 1 91.81 417 ARG A C 1
ATOM 3228 O O . ARG A 1 417 ? -9.062 -31.062 -6.16 1 91.81 417 ARG A O 1
ATOM 3235 N N . HIS A 1 418 ? -7.148 -30.062 -5.434 1 93.31 418 HIS A N 1
ATOM 3236 C CA . HIS A 1 418 ? -7.797 -29.016 -4.652 1 93.31 418 HIS A CA 1
ATOM 3237 C C . HIS A 1 418 ? -7.977 -27.734 -5.477 1 93.31 418 HIS A C 1
ATOM 3239 O O . HIS A 1 418 ? -7.297 -27.547 -6.488 1 93.31 418 HIS A O 1
ATOM 3245 N N . PRO A 1 419 ? -8.945 -26.906 -5.113 1 94.5 419 PRO A N 1
ATOM 3246 C CA . PRO A 1 419 ? -8.844 -25.531 -5.609 1 94.5 419 PRO A CA 1
ATOM 3247 C C . PRO A 1 419 ? -7.508 -24.875 -5.246 1 94.5 419 PRO A C 1
ATOM 3249 O O . PRO A 1 419 ? -7.285 -24.531 -4.086 1 94.5 419 PRO A O 1
ATOM 3252 N N . LEU A 1 420 ? -6.602 -24.844 -6.168 1 95.88 420 LEU A N 1
ATOM 3253 C CA . LEU A 1 420 ? -5.266 -24.297 -5.996 1 95.88 420 LEU A CA 1
ATOM 3254 C C . LEU A 1 420 ? -5.195 -22.859 -6.512 1 95.88 420 LEU A C 1
ATOM 3256 O O . LEU A 1 420 ? -5.344 -22.625 -7.711 1 95.88 420 LEU A O 1
ATOM 3260 N N . LEU A 1 421 ? -4.984 -21.859 -5.617 1 96.56 421 LEU A N 1
ATOM 3261 C CA . LEU A 1 421 ? -5.082 -20.453 -5.988 1 96.56 421 LEU A CA 1
ATOM 3262 C C . LEU A 1 421 ? -3.812 -19.703 -5.602 1 96.56 421 LEU A C 1
ATOM 3264 O O . LEU A 1 421 ? -3.238 -19.953 -4.539 1 96.56 421 LEU A O 1
ATOM 3268 N N . LEU A 1 422 ? -3.328 -18.891 -6.449 1 95.38 422 LEU A N 1
ATOM 3269 C CA . LEU A 1 422 ? -2.137 -18.078 -6.242 1 95.38 422 LEU A CA 1
ATOM 3270 C C . LEU A 1 422 ? -2.227 -16.766 -7.031 1 95.38 422 LEU A C 1
ATOM 3272 O O . LEU A 1 422 ? -2.957 -16.688 -8.023 1 95.38 422 LEU A O 1
ATOM 3276 N N . ASN A 1 423 ? -1.496 -15.695 -6.547 1 97 423 ASN A N 1
ATOM 3277 C CA . ASN A 1 423 ? -1.398 -14.414 -7.234 1 97 423 ASN A CA 1
ATOM 3278 C C . ASN A 1 423 ? -0.246 -14.406 -8.234 1 97 423 ASN A C 1
ATOM 3280 O O . ASN A 1 423 ? 0.794 -13.789 -7.984 1 97 423 ASN A O 1
ATOM 3284 N N . ARG A 1 424 ? -0.484 -14.906 -9.422 1 95.69 424 ARG A N 1
ATOM 3285 C CA . ARG A 1 424 ? 0.619 -15.102 -10.359 1 95.69 424 ARG A CA 1
ATOM 3286 C C . ARG A 1 424 ? 0.578 -14.055 -11.469 1 95.69 424 ARG A C 1
ATOM 3288 O O . ARG A 1 424 ? 1.374 -14.109 -12.414 1 95.69 424 ARG A O 1
ATOM 3295 N N . GLY A 1 425 ? -0.374 -13.102 -11.406 1 95 425 GLY A N 1
ATOM 3296 C CA . GLY A 1 425 ? -0.414 -12.055 -12.422 1 95 425 GLY A CA 1
ATOM 3297 C C . GLY A 1 425 ? 0.865 -11.242 -12.492 1 95 425 GLY A C 1
ATOM 3298 O O . GLY A 1 425 ? 1.598 -11.32 -13.484 1 95 425 GLY A O 1
ATOM 3299 N N . ALA A 1 426 ? 1.13 -10.594 -11.406 1 95.5 426 ALA A N 1
ATOM 3300 C CA . ALA A 1 426 ? 2.365 -9.812 -11.336 1 95.5 426 ALA A CA 1
ATOM 3301 C C . ALA A 1 426 ? 3.4 -10.508 -10.453 1 95.5 426 ALA A C 1
ATOM 3303 O O . ALA A 1 426 ? 4.547 -10.055 -10.367 1 95.5 426 ALA A O 1
ATOM 3304 N N . SER A 1 427 ? 2.984 -11.508 -9.797 1 96.56 427 SER A N 1
ATOM 3305 C CA . SER A 1 427 ? 3.861 -12.367 -9.016 1 96.56 427 SER A CA 1
ATOM 3306 C C . SER A 1 427 ? 4.492 -11.617 -7.852 1 96.56 427 SER A C 1
ATOM 3308 O O . SER A 1 427 ? 5.656 -11.844 -7.516 1 96.56 427 SER A O 1
ATOM 3310 N N . GLY A 1 428 ? 3.791 -10.648 -7.297 1 96.75 428 GLY A N 1
ATOM 3311 C CA . GLY A 1 428 ? 4.262 -9.969 -6.102 1 96.75 428 GLY A CA 1
ATOM 3312 C C . GLY A 1 428 ? 4.035 -10.766 -4.832 1 96.75 428 GLY A C 1
ATOM 3313 O O . GLY A 1 428 ? 3.207 -11.672 -4.801 1 96.75 428 GLY A O 1
ATOM 3314 N N . ILE A 1 429 ? 4.781 -10.43 -3.803 1 97.31 429 ILE A N 1
ATOM 3315 C CA . ILE A 1 429 ? 4.57 -11.109 -2.529 1 97.31 429 ILE A CA 1
ATOM 3316 C C . ILE A 1 429 ? 3.656 -10.273 -1.639 1 97.31 429 ILE A C 1
ATOM 3318 O O . ILE A 1 429 ? 3.396 -10.633 -0.489 1 97.31 429 ILE A O 1
ATOM 3322 N N . ASP A 1 430 ? 3.17 -9.133 -2.135 1 97.06 430 ASP A N 1
ATOM 3323 C CA . ASP A 1 430 ? 2.271 -8.266 -1.38 1 97.06 430 ASP A CA 1
ATOM 3324 C C . ASP A 1 430 ? 0.863 -8.852 -1.317 1 97.06 430 ASP A C 1
ATOM 3326 O O . ASP A 1 430 ? 0.412 -9.492 -2.266 1 97.06 430 ASP A O 1
ATOM 3330 N N . GLY A 1 431 ? 0.185 -8.734 -0.202 1 98.38 431 GLY A N 1
ATOM 3331 C CA . GLY A 1 431 ? -1.234 -8.992 -0.013 1 98.38 431 GLY A CA 1
ATOM 3332 C C . GLY A 1 431 ? -1.587 -10.461 -0.073 1 98.38 431 GLY A C 1
ATOM 3333 O O . GLY A 1 431 ? -2.74 -10.82 -0.318 1 98.38 431 GLY A O 1
ATOM 3334 N N . VAL A 1 432 ? -0.603 -11.375 0.097 1 98.56 432 VAL A N 1
ATOM 3335 C CA . VAL A 1 432 ? -0.807 -12.812 -0.068 1 98.56 432 VAL A CA 1
ATOM 3336 C C . VAL A 1 432 ? -1.777 -13.32 0.995 1 98.56 432 VAL A C 1
ATOM 3338 O O . VAL A 1 432 ? -2.738 -14.031 0.68 1 98.56 432 VAL A O 1
ATOM 3341 N N . THR A 1 433 ? -1.549 -12.977 2.25 1 98.81 433 THR A N 1
ATOM 3342 C CA . THR A 1 433 ? -2.424 -13.406 3.336 1 98.81 433 THR A CA 1
ATOM 3343 C C . THR A 1 433 ? -3.822 -12.812 3.168 1 98.81 433 THR A C 1
ATOM 3345 O O . THR A 1 433 ? -4.82 -13.516 3.352 1 98.81 433 THR A O 1
ATOM 3348 N N . SER A 1 434 ? -3.908 -11.539 2.809 1 98.88 434 SER A N 1
ATOM 3349 C CA . SER A 1 434 ? -5.188 -10.883 2.564 1 98.88 434 SER A CA 1
ATOM 3350 C C . SER A 1 434 ? -5.969 -11.586 1.457 1 98.88 434 SER A C 1
ATOM 3352 O O . SER A 1 434 ? -7.176 -11.781 1.574 1 98.88 434 SER A O 1
ATOM 3354 N N . THR A 1 435 ? -5.289 -11.953 0.376 1 98.81 435 THR A N 1
ATOM 3355 C CA . THR A 1 435 ? -5.93 -12.664 -0.723 1 98.81 435 THR A CA 1
ATOM 3356 C C . THR A 1 435 ? -6.512 -13.992 -0.241 1 98.81 435 THR A C 1
ATOM 3358 O O . THR A 1 435 ? -7.645 -14.336 -0.577 1 98.81 435 THR A O 1
ATOM 3361 N N . ALA A 1 436 ? -5.715 -14.742 0.555 1 98.75 436 ALA A N 1
ATOM 3362 C CA . ALA A 1 436 ? -6.18 -16.031 1.069 1 98.75 436 ALA A CA 1
ATOM 3363 C C . ALA A 1 436 ? -7.43 -15.852 1.929 1 98.75 436 ALA A C 1
ATOM 3365 O O . ALA A 1 436 ? -8.352 -16.672 1.872 1 98.75 436 ALA A O 1
ATOM 3366 N N . MET A 1 437 ? -7.434 -14.82 2.734 1 98.62 437 MET A N 1
ATOM 3367 C CA . MET A 1 437 ? -8.609 -14.531 3.547 1 98.62 437 MET A CA 1
ATOM 3368 C C . MET A 1 437 ? -9.82 -14.227 2.668 1 98.62 437 MET A C 1
ATOM 3370 O O . MET A 1 437 ? -10.938 -14.656 2.965 1 98.62 437 MET A O 1
ATOM 3374 N N . GLY A 1 438 ? -9.578 -13.43 1.585 1 98.62 438 GLY A N 1
ATOM 3375 C CA . GLY A 1 438 ? -10.648 -13.164 0.632 1 98.62 438 GLY A CA 1
ATOM 3376 C C . GLY A 1 438 ? -11.18 -14.422 -0.032 1 98.62 438 GLY A C 1
ATOM 3377 O O . GLY A 1 438 ? -12.383 -14.539 -0.258 1 98.62 438 GLY A O 1
ATOM 3378 N N . ILE A 1 439 ? -10.258 -15.344 -0.377 1 98.31 439 ILE A N 1
ATOM 3379 C CA . ILE A 1 439 ? -10.656 -16.625 -0.963 1 98.31 439 ILE A CA 1
ATOM 3380 C C . ILE A 1 439 ? -11.57 -17.375 0.006 1 98.31 439 ILE A C 1
ATOM 3382 O O . ILE A 1 439 ? -12.641 -17.844 -0.379 1 98.31 439 ILE A O 1
ATOM 3386 N N . SER A 1 440 ? -11.133 -17.469 1.249 1 97.81 440 SER A N 1
ATOM 3387 C CA . SER A 1 440 ? -11.93 -18.141 2.273 1 97.81 440 SER A CA 1
ATOM 3388 C C . SER A 1 440 ? -13.305 -17.5 2.404 1 97.81 440 SER A C 1
ATOM 3390 O O . SER A 1 440 ? -14.312 -18.203 2.506 1 97.81 440 SER A O 1
ATOM 3392 N N . LEU A 1 441 ? -13.344 -16.203 2.396 1 96.81 441 LEU A N 1
ATOM 3393 C CA . LEU A 1 441 ? -14.586 -15.438 2.494 1 96.81 441 LEU A CA 1
ATOM 3394 C C . LEU A 1 441 ? -15.508 -15.75 1.316 1 96.81 441 LEU A C 1
ATOM 3396 O O . LEU A 1 441 ? -16.719 -15.898 1.49 1 96.81 441 LEU A O 1
ATOM 3400 N N . GLY A 1 442 ? -14.961 -15.852 0.12 1 95.62 442 GLY A N 1
ATOM 3401 C CA . GLY A 1 442 ? -15.727 -16.031 -1.104 1 95.62 442 GLY A CA 1
ATOM 3402 C C . GLY A 1 442 ? -16.328 -17.422 -1.231 1 95.62 442 GLY A C 1
ATOM 3403 O O . GLY A 1 442 ? -17.516 -17.562 -1.556 1 95.62 442 GLY A O 1
ATOM 3404 N N . ILE A 1 443 ? -15.531 -18.422 -0.988 1 92.31 443 ILE A N 1
ATOM 3405 C CA . ILE A 1 443 ? -15.992 -19.781 -1.267 1 92.31 443 ILE A CA 1
ATOM 3406 C C . ILE A 1 443 ? -16.594 -20.391 -0.004 1 92.31 443 ILE A C 1
ATOM 3408 O O . ILE A 1 443 ? -17.266 -21.422 -0.065 1 92.31 443 ILE A O 1
ATOM 3412 N N . ASP A 1 444 ? -16.453 -19.781 1.152 1 94.25 444 ASP A N 1
ATOM 3413 C CA . ASP A 1 444 ? -17 -20.25 2.416 1 94.25 444 ASP A CA 1
ATOM 3414 C C . ASP A 1 444 ? -16.594 -21.703 2.678 1 94.25 444 ASP A C 1
ATOM 3416 O O . ASP A 1 444 ? -17.438 -22.562 2.939 1 94.25 444 ASP A O 1
ATOM 3420 N N . ARG A 1 445 ? -15.234 -22 2.459 1 95 445 ARG A N 1
ATOM 3421 C CA . ARG A 1 445 ? -14.617 -23.297 2.715 1 95 445 ARG A CA 1
ATOM 3422 C C . ARG A 1 445 ? -13.328 -23.156 3.512 1 95 445 ARG A C 1
ATOM 3424 O O . ARG A 1 445 ? -12.68 -22.094 3.459 1 95 445 ARG A O 1
ATOM 3431 N N . PRO A 1 446 ? -13.016 -24.156 4.328 1 97.19 446 PRO A N 1
ATOM 3432 C CA . PRO A 1 446 ? -11.711 -24.141 4.996 1 97.19 446 PRO A CA 1
ATOM 3433 C C . PRO A 1 446 ? -10.547 -24.297 4.023 1 97.19 446 PRO A C 1
ATOM 3435 O O . PRO A 1 446 ? -10.742 -24.734 2.885 1 97.19 446 PRO A O 1
ATOM 3438 N N . GLY A 1 447 ? -9.461 -23.859 4.398 1 97.88 447 GLY A N 1
ATOM 3439 C CA . GLY A 1 447 ? -8.305 -23.969 3.525 1 97.88 447 GLY A CA 1
ATOM 3440 C C . GLY A 1 447 ? -6.992 -23.703 4.238 1 97.88 447 GLY A C 1
ATOM 3441 O O . GLY A 1 447 ? -6.953 -23.625 5.469 1 97.88 447 GLY A O 1
ATOM 3442 N N . VAL A 1 448 ? -5.91 -23.734 3.494 1 98.31 448 VAL A N 1
ATOM 3443 C CA . VAL A 1 448 ? -4.574 -23.422 3.99 1 98.31 448 VAL A CA 1
ATOM 3444 C C . VAL A 1 448 ? -3.879 -22.453 3.045 1 98.31 448 VAL A C 1
ATOM 3446 O O . VAL A 1 448 ? -4.172 -22.422 1.847 1 98.31 448 VAL A O 1
ATOM 3449 N N . LEU A 1 449 ? -3.117 -21.609 3.584 1 98.81 449 LEU A N 1
ATOM 3450 C CA . LEU A 1 449 ? -2.158 -20.781 2.85 1 98.81 449 LEU A CA 1
ATOM 3451 C C . LEU A 1 449 ? -0.727 -21.188 3.195 1 98.81 449 LEU A C 1
ATOM 3453 O O . LEU A 1 449 ? -0.356 -21.234 4.371 1 98.81 449 LEU A O 1
ATOM 3457 N N . VAL A 1 450 ? 0.064 -21.547 2.219 1 98.75 450 VAL A N 1
ATOM 3458 C CA . VAL A 1 450 ? 1.5 -21.719 2.41 1 98.75 450 VAL A CA 1
ATOM 3459 C C . VAL A 1 450 ? 2.242 -20.484 1.922 1 98.75 450 VAL A C 1
ATOM 3461 O O . VAL A 1 450 ? 2.137 -20.109 0.751 1 98.75 450 VAL A O 1
ATOM 3464 N N . THR A 1 451 ? 2.988 -19.859 2.811 1 98.69 451 THR A N 1
ATOM 3465 C CA . THR A 1 451 ? 3.646 -18.594 2.48 1 98.69 451 THR A CA 1
ATOM 3466 C C . THR A 1 451 ? 5.035 -18.531 3.105 1 98.69 451 THR A C 1
ATOM 3468 O O . THR A 1 451 ? 5.34 -19.281 4.031 1 98.69 451 THR A O 1
ATOM 3471 N N . GLY A 1 452 ? 5.93 -17.781 2.494 1 98.06 452 GLY A N 1
ATOM 3472 C CA . GLY A 1 452 ? 7.219 -17.5 3.102 1 98.06 452 GLY A CA 1
ATOM 3473 C C . GLY A 1 452 ? 7.152 -16.422 4.18 1 98.06 452 GLY A C 1
ATOM 3474 O O . GLY A 1 452 ? 6.168 -15.695 4.273 1 98.06 452 GLY A O 1
ATOM 3475 N N . ASP A 1 453 ? 8.242 -16.344 4.965 1 97.88 453 ASP A N 1
ATOM 3476 C CA . ASP A 1 453 ? 8.266 -15.414 6.086 1 97.88 453 ASP A CA 1
ATOM 3477 C C . ASP A 1 453 ? 8.219 -13.969 5.598 1 97.88 453 ASP A C 1
ATOM 3479 O O . ASP A 1 453 ? 7.469 -13.148 6.137 1 97.88 453 ASP A O 1
ATOM 3483 N N . LEU A 1 454 ? 8.914 -13.609 4.527 1 97.56 454 LEU A N 1
ATOM 3484 C CA . LEU A 1 454 ? 8.922 -12.234 4.047 1 97.56 454 LEU A CA 1
ATOM 3485 C C . LEU A 1 454 ? 7.559 -11.844 3.48 1 97.56 454 LEU A C 1
ATOM 3487 O O . LEU A 1 454 ? 7.086 -10.727 3.697 1 97.56 454 LEU A O 1
ATOM 3491 N N . ALA A 1 455 ? 6.957 -12.758 2.703 1 98.12 455 ALA A N 1
ATOM 3492 C CA . ALA A 1 455 ? 5.629 -12.461 2.164 1 98.12 455 ALA A CA 1
ATOM 3493 C C . ALA A 1 455 ? 4.602 -12.32 3.281 1 98.12 455 ALA A C 1
ATOM 3495 O O . ALA A 1 455 ? 3.727 -11.453 3.223 1 98.12 455 ALA A O 1
ATOM 3496 N N . PHE A 1 456 ? 4.707 -13.133 4.344 1 98.56 456 PHE A N 1
ATOM 3497 C CA . PHE A 1 456 ? 3.83 -13.062 5.508 1 98.56 456 PHE A CA 1
ATOM 3498 C C . PHE A 1 456 ? 3.979 -11.727 6.219 1 98.56 456 PHE A C 1
ATOM 3500 O O . PHE A 1 456 ? 2.984 -11.062 6.52 1 98.56 456 PHE A O 1
ATOM 3507 N N . LEU A 1 457 ? 5.203 -11.328 6.398 1 98.31 457 LEU A N 1
ATOM 3508 C CA . LEU A 1 457 ? 5.484 -10.078 7.098 1 98.31 457 LEU A CA 1
ATOM 3509 C C . LEU A 1 457 ? 5.09 -8.875 6.246 1 98.31 457 LEU A C 1
ATOM 3511 O O . LEU A 1 457 ? 4.617 -7.863 6.77 1 98.31 457 LEU A O 1
ATOM 3515 N N . HIS A 1 458 ? 5.293 -8.953 4.957 1 98.06 458 HIS A N 1
ATOM 3516 C CA . HIS A 1 458 ? 4.898 -7.879 4.055 1 98.06 458 HIS A CA 1
ATOM 3517 C C . HIS A 1 458 ? 3.414 -7.566 4.188 1 98.06 458 HIS A C 1
ATOM 3519 O O . HIS A 1 458 ? 3.008 -6.406 4.062 1 98.06 458 HIS A O 1
ATOM 3525 N N . ASP A 1 459 ? 2.623 -8.562 4.441 1 98.25 459 ASP A N 1
ATOM 3526 C CA . ASP A 1 459 ? 1.172 -8.438 4.531 1 98.25 459 ASP A CA 1
ATOM 3527 C C . ASP A 1 459 ? 0.686 -8.688 5.957 1 98.25 459 ASP A C 1
ATOM 3529 O O . ASP A 1 459 ? -0.405 -9.219 6.16 1 98.25 459 ASP A O 1
ATOM 3533 N N . ALA A 1 460 ? 1.474 -8.328 6.945 1 97.75 460 ALA A N 1
ATOM 3534 C CA . ALA A 1 460 ? 1.168 -8.609 8.344 1 97.75 460 ALA A CA 1
ATOM 3535 C C . ALA A 1 460 ? -0.127 -7.922 8.773 1 97.75 460 ALA A C 1
ATOM 3537 O O . ALA A 1 460 ? -0.831 -8.406 9.664 1 97.75 460 ALA A O 1
ATOM 3538 N N . ASN A 1 461 ? -0.493 -6.828 8.117 1 97.38 461 ASN A N 1
ATOM 3539 C CA . ASN A 1 461 ? -1.697 -6.09 8.484 1 97.38 461 ASN A CA 1
ATOM 3540 C C . ASN A 1 461 ? -2.957 -6.906 8.219 1 97.38 461 ASN A C 1
ATOM 3542 O O . ASN A 1 461 ? -4.035 -6.574 8.719 1 97.38 461 ASN A O 1
ATOM 3546 N N . ALA A 1 462 ? -2.816 -7.934 7.363 1 98.31 462 ALA A N 1
ATOM 3547 C CA . ALA A 1 462 ? -3.943 -8.836 7.145 1 98.31 462 ALA A CA 1
ATOM 3548 C C . ALA A 1 462 ? -4.445 -9.414 8.469 1 98.31 462 ALA A C 1
ATOM 3550 O O . ALA A 1 462 ? -5.633 -9.711 8.609 1 98.31 462 ALA A O 1
ATOM 3551 N N . LEU A 1 463 ? -3.553 -9.562 9.461 1 98.25 463 LEU A N 1
ATOM 3552 C CA . LEU A 1 463 ? -3.879 -10.203 10.727 1 98.25 463 LEU A CA 1
ATOM 3553 C C . LEU A 1 463 ? -4.879 -9.359 11.516 1 98.25 463 LEU A C 1
ATOM 3555 O O . LEU A 1 463 ? -5.625 -9.891 12.344 1 98.25 463 LEU A O 1
ATOM 3559 N N . LEU A 1 464 ? -4.926 -8.008 11.219 1 97 464 LEU A N 1
ATOM 3560 C CA . LEU A 1 464 ? -5.902 -7.125 11.852 1 97 464 LEU A CA 1
ATOM 3561 C C . LEU A 1 464 ? -7.324 -7.574 11.523 1 97 464 LEU A C 1
ATOM 3563 O O . LEU A 1 464 ? -8.273 -7.211 12.227 1 97 464 LEU A O 1
ATOM 3567 N N . ASN A 1 465 ? -7.484 -8.422 10.438 1 96.81 465 ASN A N 1
ATOM 3568 C CA . ASN A 1 465 ? -8.805 -8.742 9.898 1 96.81 465 ASN A CA 1
ATOM 3569 C C . ASN A 1 465 ? -9.188 -10.195 10.188 1 96.81 465 ASN A C 1
ATOM 3571 O O . ASN A 1 465 ? -9.938 -10.805 9.422 1 96.81 465 ASN A O 1
ATOM 3575 N N . ARG A 1 466 ? -8.68 -10.742 11.242 1 96.25 466 ARG A N 1
ATOM 3576 C CA . ARG A 1 466 ? -8.883 -12.148 11.57 1 96.25 466 ARG A CA 1
ATOM 3577 C C . ARG A 1 466 ? -10.367 -12.484 11.602 1 96.25 466 ARG A C 1
ATOM 3579 O O . ARG A 1 466 ? -10.758 -13.602 11.258 1 96.25 466 ARG A O 1
ATOM 3586 N N . GLU A 1 467 ? -11.219 -11.523 11.922 1 93.44 467 GLU A N 1
ATOM 3587 C CA . GLU A 1 467 ? -12.641 -11.781 12.094 1 93.44 467 GLU A CA 1
ATOM 3588 C C . GLU A 1 467 ? -13.328 -12.008 10.742 1 93.44 467 GLU A C 1
ATOM 3590 O O . GLU A 1 467 ? -14.445 -12.523 10.688 1 93.44 467 GLU A O 1
ATOM 3595 N N . THR A 1 468 ? -12.641 -11.594 9.68 1 91.62 468 THR A N 1
ATOM 3596 C CA . THR A 1 468 ? -13.156 -11.82 8.336 1 91.62 468 THR A CA 1
ATOM 3597 C C . THR A 1 468 ? -13.211 -13.312 8.023 1 91.62 468 THR A C 1
ATOM 3599 O O . THR A 1 468 ? -13.961 -13.742 7.145 1 91.62 468 THR A O 1
ATOM 3602 N N . VAL A 1 469 ? -12.414 -14.109 8.711 1 95 469 VAL A N 1
ATOM 3603 C CA . VAL A 1 469 ? -12.297 -15.547 8.453 1 95 469 VAL A CA 1
ATOM 3604 C C . VAL A 1 469 ? -13.289 -16.312 9.328 1 95 469 VAL A C 1
ATOM 3606 O O . VAL A 1 469 ? -13.109 -16.391 10.547 1 95 469 VAL A O 1
ATOM 3609 N N . THR A 1 470 ? -14.289 -16.844 8.656 1 93.25 470 THR A N 1
ATOM 3610 C CA . THR A 1 470 ? -15.328 -17.547 9.398 1 93.25 470 THR A CA 1
ATOM 3611 C C . THR A 1 470 ? -15.141 -19.062 9.281 1 93.25 470 THR A C 1
ATOM 3613 O O . THR A 1 470 ? -15.688 -19.828 10.078 1 93.25 470 THR A O 1
ATOM 3616 N N . GLN A 1 471 ? -14.438 -19.484 8.242 1 96 471 GLN A N 1
ATOM 3617 C CA . GLN A 1 471 ? -14.039 -20.875 8.102 1 96 471 GLN A CA 1
ATOM 3618 C C . GLN A 1 471 ? -12.586 -21.078 8.539 1 96 471 GLN A C 1
ATOM 3620 O O . GLN A 1 471 ? -11.812 -20.125 8.602 1 96 471 GLN A O 1
ATOM 3625 N N . ASP A 1 472 ? -12.266 -22.312 8.836 1 97.25 472 ASP A N 1
ATOM 3626 C CA . ASP A 1 472 ? -10.914 -22.578 9.312 1 97.25 472 ASP A CA 1
ATOM 3627 C C . ASP A 1 472 ? -9.883 -22.297 8.219 1 97.25 472 ASP A C 1
ATOM 3629 O O . ASP A 1 472 ? -9.914 -22.906 7.152 1 97.25 472 ASP A O 1
ATOM 3633 N N . LEU A 1 473 ? -9.055 -21.344 8.43 1 98.44 473 LEU A N 1
ATOM 3634 C CA . LEU A 1 473 ? -7.941 -21.016 7.551 1 98.44 473 LEU A CA 1
ATOM 3635 C C . LEU A 1 473 ? -6.621 -21.031 8.312 1 98.44 473 LEU A C 1
ATOM 3637 O O . LEU A 1 473 ? -6.426 -20.266 9.258 1 98.44 473 LEU A O 1
ATOM 3641 N N . THR A 1 474 ? -5.762 -21.922 7.973 1 98.75 474 THR A N 1
ATOM 3642 C CA . THR A 1 474 ? -4.445 -22 8.594 1 98.75 474 THR A CA 1
ATOM 3643 C C . THR A 1 474 ? -3.373 -21.438 7.676 1 98.75 474 THR A C 1
ATOM 3645 O O . THR A 1 474 ? -3.244 -21.859 6.523 1 98.75 474 THR A O 1
ATOM 3648 N N . VAL A 1 475 ? -2.656 -20.453 8.148 1 98.88 475 VAL A N 1
ATOM 3649 C CA . VAL A 1 475 ? -1.512 -19.906 7.43 1 98.88 475 VAL A CA 1
ATOM 3650 C C . VAL A 1 475 ? -0.238 -20.641 7.855 1 98.88 475 VAL A C 1
ATOM 3652 O O . VAL A 1 475 ? 0.18 -20.547 9.016 1 98.88 475 VAL A O 1
ATOM 3655 N N . ILE A 1 476 ? 0.343 -21.344 6.98 1 98.88 476 ILE A N 1
ATOM 3656 C CA . ILE A 1 476 ? 1.609 -22.016 7.207 1 98.88 476 ILE A CA 1
ATOM 3657 C C . ILE A 1 476 ? 2.766 -21.141 6.738 1 98.88 476 ILE A C 1
ATOM 3659 O O . ILE A 1 476 ? 2.967 -20.953 5.535 1 98.88 476 ILE A O 1
ATOM 3663 N N . VAL A 1 477 ? 3.508 -20.641 7.695 1 98.81 477 VAL A N 1
ATOM 3664 C CA . VAL A 1 477 ? 4.602 -19.719 7.402 1 98.81 477 VAL A CA 1
ATOM 3665 C C . VAL A 1 477 ? 5.922 -20.484 7.367 1 98.81 477 VAL A C 1
ATOM 3667 O O . VAL A 1 477 ? 6.379 -21 8.391 1 98.81 477 VAL A O 1
ATOM 3670 N N . ILE A 1 478 ? 6.477 -20.578 6.195 1 98.62 478 ILE A N 1
ATOM 3671 C CA . ILE A 1 478 ? 7.836 -21.094 6.066 1 98.62 478 ILE A CA 1
ATOM 3672 C C . ILE A 1 478 ? 8.844 -20 6.445 1 98.62 478 ILE A C 1
ATOM 3674 O O . ILE A 1 478 ? 9.125 -19.109 5.648 1 98.62 478 ILE A O 1
ATOM 3678 N N . ASN A 1 479 ? 9.383 -20.094 7.613 1 98.25 479 ASN A N 1
ATOM 3679 C CA . ASN A 1 479 ? 10.305 -19.094 8.133 1 98.25 479 ASN A CA 1
ATOM 3680 C C . ASN A 1 479 ? 11.758 -19.562 8.023 1 98.25 479 ASN A C 1
ATOM 3682 O O . ASN A 1 479 ? 12.281 -20.188 8.938 1 98.25 479 ASN A O 1
ATOM 3686 N N . ASN A 1 480 ? 12.367 -19.219 6.938 1 95.94 480 ASN A N 1
ATOM 3687 C CA . ASN A 1 480 ? 13.781 -19.5 6.754 1 95.94 480 ASN A CA 1
ATOM 3688 C C . ASN A 1 480 ? 14.641 -18.25 6.922 1 95.94 480 ASN A C 1
ATOM 3690 O O . ASN A 1 480 ? 15.758 -18.188 6.41 1 95.94 480 ASN A O 1
ATOM 3694 N N . VAL A 1 481 ? 14.102 -17.219 7.484 1 92.06 481 VAL A N 1
ATOM 3695 C CA . VAL A 1 481 ? 14.75 -16.016 8.008 1 92.06 481 VAL A CA 1
ATOM 3696 C C . VAL A 1 481 ? 15.234 -15.141 6.848 1 92.06 481 VAL A C 1
ATOM 3698 O O . VAL A 1 481 ? 16.359 -14.617 6.887 1 92.06 481 VAL A O 1
ATOM 3701 N N . GLY A 1 482 ? 14.406 -15.109 5.781 1 90.38 482 GLY A N 1
ATOM 3702 C CA . GLY A 1 482 ? 14.789 -14.188 4.723 1 90.38 482 GLY A CA 1
ATOM 3703 C C . GLY A 1 482 ? 14.453 -14.703 3.336 1 90.38 482 GLY A C 1
ATOM 3704 O O . GLY A 1 482 ? 13.664 -15.641 3.188 1 90.38 482 GLY A O 1
ATOM 3705 N N . GLY A 1 483 ? 14.898 -13.922 2.318 1 88.69 483 GLY A N 1
ATOM 3706 C CA . GLY A 1 483 ? 14.633 -14.234 0.924 1 88.69 483 GLY A CA 1
ATOM 3707 C C . GLY A 1 483 ? 15.547 -15.312 0.369 1 88.69 483 GLY A C 1
ATOM 3708 O O . GLY A 1 483 ? 16.375 -15.047 -0.513 1 88.69 483 GLY A O 1
ATOM 3709 N N . SER A 1 484 ? 15.312 -16.516 0.682 1 86.75 484 SER A N 1
ATOM 3710 C CA . SER A 1 484 ? 16.203 -17.609 0.312 1 86.75 484 SER A CA 1
ATOM 3711 C C . SER A 1 484 ? 16.109 -17.906 -1.182 1 86.75 484 SER A C 1
ATOM 3713 O O . SER A 1 484 ? 16.984 -18.594 -1.732 1 86.75 484 SER A O 1
ATOM 3715 N N . ILE A 1 485 ? 15.078 -17.344 -1.761 1 88.19 485 ILE A N 1
ATOM 3716 C CA . ILE A 1 485 ? 14.93 -17.562 -3.195 1 88.19 485 ILE A CA 1
ATOM 3717 C C . ILE A 1 485 ? 16.109 -16.922 -3.936 1 88.19 485 ILE A C 1
ATOM 3719 O O . ILE A 1 485 ? 16.5 -17.406 -5.004 1 88.19 485 ILE A O 1
ATOM 3723 N N . PHE A 1 486 ? 16.703 -15.906 -3.41 1 87.19 486 PHE A N 1
ATOM 3724 C CA . PHE A 1 486 ? 17.781 -15.195 -4.094 1 87.19 486 PHE A CA 1
ATOM 3725 C C . PHE A 1 486 ? 19.062 -16.031 -4.098 1 87.19 486 PHE A C 1
ATOM 3727 O O . PHE A 1 486 ? 20 -15.734 -4.848 1 87.19 486 PHE A O 1
ATOM 3734 N N . ARG A 1 487 ? 19.062 -17.078 -3.359 1 86.25 487 ARG A N 1
ATOM 3735 C CA . ARG A 1 487 ? 20.219 -17.984 -3.33 1 86.25 487 ARG A CA 1
ATOM 3736 C C . ARG A 1 487 ? 20.344 -18.734 -4.645 1 86.25 487 ARG A C 1
ATOM 3738 O O . ARG A 1 487 ? 21.406 -19.281 -4.957 1 86.25 487 ARG A O 1
ATOM 3745 N N . MET A 1 488 ? 19.234 -18.766 -5.398 1 84.81 488 MET A N 1
ATOM 3746 C CA . MET A 1 488 ? 19.25 -19.453 -6.688 1 84.81 488 MET A CA 1
ATOM 3747 C C . MET A 1 488 ? 19.891 -18.578 -7.762 1 84.81 488 MET A C 1
ATOM 3749 O O . MET A 1 488 ? 20.234 -19.078 -8.836 1 84.81 488 MET A O 1
ATOM 3753 N N . LEU A 1 489 ? 20.109 -17.344 -7.379 1 84.94 489 LEU A N 1
ATOM 3754 C CA . LEU A 1 489 ? 20.562 -16.391 -8.383 1 84.94 489 LEU A CA 1
ATOM 3755 C C . LEU A 1 489 ? 22.062 -16.141 -8.266 1 84.94 489 LEU A C 1
ATOM 3757 O O . LEU A 1 489 ? 22.641 -16.312 -7.191 1 84.94 489 LEU A O 1
ATOM 3761 N N . PRO A 1 490 ? 22.719 -15.695 -9.367 1 84.88 490 PRO A N 1
ATOM 3762 C CA . PRO A 1 490 ? 24.156 -15.461 -9.375 1 84.88 490 PRO A CA 1
ATOM 3763 C C . PRO A 1 490 ? 24.594 -14.438 -8.32 1 84.88 490 PRO A C 1
ATOM 3765 O O . PRO A 1 490 ? 25.75 -14.43 -7.91 1 84.88 490 PRO A O 1
ATOM 3768 N N . ILE A 1 491 ? 23.688 -13.719 -7.852 1 86.44 491 ILE A N 1
ATOM 3769 C CA . ILE A 1 491 ? 24.016 -12.664 -6.895 1 86.44 491 ILE A CA 1
ATOM 3770 C C . ILE A 1 491 ? 24.484 -13.289 -5.582 1 86.44 491 ILE A C 1
ATOM 3772 O O . ILE A 1 491 ? 25.141 -12.625 -4.773 1 86.44 491 ILE A O 1
ATOM 3776 N N . GLU A 1 492 ? 24.188 -14.523 -5.375 1 84.5 492 GLU A N 1
ATOM 3777 C CA . GLU A 1 492 ? 24.578 -15.219 -4.152 1 84.5 492 GLU A CA 1
ATOM 3778 C C . GLU A 1 492 ? 26.109 -15.25 -4 1 84.5 492 GLU A C 1
ATOM 3780 O O . GLU A 1 492 ? 26.625 -15.297 -2.883 1 84.5 492 GLU A O 1
ATOM 3785 N N . GLN A 1 493 ? 26.766 -15.102 -5.117 1 86.75 493 GLN A N 1
ATOM 3786 C CA . GLN A 1 493 ? 28.219 -15.18 -5.094 1 86.75 493 GLN A CA 1
ATOM 3787 C C . GLN A 1 493 ? 28.828 -13.922 -4.469 1 86.75 493 GLN A C 1
ATOM 3789 O O . GLN A 1 493 ? 30.031 -13.891 -4.172 1 86.75 493 GLN A O 1
ATOM 3794 N N . HIS A 1 494 ? 28.047 -12.914 -4.316 1 88.56 494 HIS A N 1
ATOM 3795 C CA . HIS A 1 494 ? 28.516 -11.664 -3.734 1 88.56 494 HIS A CA 1
ATOM 3796 C C . HIS A 1 494 ? 28.281 -11.641 -2.227 1 88.56 494 HIS A C 1
ATOM 3798 O O . HIS A 1 494 ? 27.484 -10.852 -1.73 1 88.56 494 HIS A O 1
ATOM 3804 N N . ASP A 1 495 ? 29.062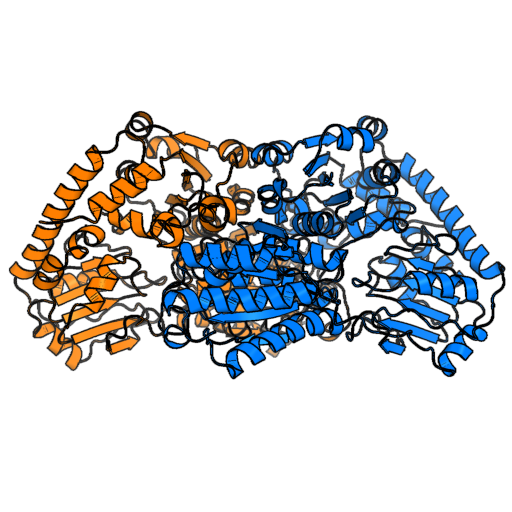 -12.328 -1.509 1 85.69 495 ASP A N 1
ATOM 3805 C CA . ASP A 1 495 ? 28.891 -12.594 -0.084 1 85.69 495 ASP A CA 1
ATOM 3806 C C . ASP A 1 495 ? 28.812 -11.297 0.716 1 85.69 495 ASP A C 1
ATOM 3808 O O . ASP A 1 495 ? 28.016 -11.195 1.659 1 85.69 495 ASP A O 1
ATOM 3812 N N . THR A 1 496 ? 29.562 -10.297 0.267 1 86.06 496 THR A N 1
ATOM 3813 C CA . THR A 1 496 ? 29.656 -9.031 0.986 1 86.06 496 THR A CA 1
ATOM 3814 C C . THR A 1 496 ? 28.297 -8.312 0.981 1 86.06 496 THR A C 1
ATOM 3816 O O . THR A 1 496 ? 27.969 -7.605 1.935 1 86.06 496 THR A O 1
ATOM 3819 N N . TYR A 1 497 ? 27.578 -8.539 -0.089 1 90.06 497 TYR A N 1
ATOM 3820 C CA . TYR A 1 497 ? 26.375 -7.727 -0.286 1 90.06 497 TYR A CA 1
ATOM 3821 C C . TYR A 1 497 ? 25.125 -8.586 -0.227 1 90.06 497 TYR A C 1
ATOM 3823 O O . TYR A 1 497 ? 24.031 -8.078 0.053 1 90.06 497 TYR A O 1
ATOM 3831 N N . PHE A 1 498 ? 25.203 -9.828 -0.454 1 91.44 498 PHE A N 1
ATOM 3832 C CA . PHE A 1 498 ? 24.078 -10.719 -0.664 1 91.44 498 PHE A CA 1
ATOM 3833 C C . PHE A 1 498 ? 23.172 -10.742 0.562 1 91.44 498 PHE A C 1
ATOM 3835 O O . PHE A 1 498 ? 21.953 -10.547 0.45 1 91.44 498 PHE A O 1
ATOM 3842 N N . GLU A 1 499 ? 23.75 -10.953 1.701 1 90.5 499 GLU A N 1
ATOM 3843 C CA . GLU A 1 499 ? 22.953 -11.133 2.916 1 90.5 499 GLU A CA 1
ATOM 3844 C C . GLU A 1 499 ? 22.141 -9.883 3.246 1 90.5 499 GLU A C 1
ATOM 3846 O O . GLU A 1 499 ? 20.938 -9.961 3.486 1 90.5 499 GLU A O 1
ATOM 3851 N N . ASN A 1 500 ? 22.734 -8.734 3.141 1 90.81 500 ASN A N 1
ATOM 3852 C CA . ASN A 1 500 ? 22.109 -7.504 3.602 1 90.81 500 ASN A CA 1
ATOM 3853 C C . ASN A 1 500 ? 21.109 -6.969 2.576 1 90.81 500 ASN A C 1
ATOM 3855 O O . ASN A 1 500 ? 20.078 -6.426 2.941 1 90.81 500 ASN A O 1
ATOM 3859 N N . TYR A 1 501 ? 21.422 -7.141 1.316 1 93.81 501 TYR A N 1
ATOM 3860 C CA . TYR A 1 501 ? 20.656 -6.395 0.324 1 93.81 501 TYR A CA 1
ATOM 3861 C C . TYR A 1 501 ? 19.734 -7.316 -0.452 1 93.81 501 TYR A C 1
ATOM 3863 O O . TYR A 1 501 ? 18.828 -6.855 -1.146 1 93.81 501 TYR A O 1
ATOM 3871 N N . PHE A 1 502 ? 19.844 -8.633 -0.319 1 91.75 502 PHE A N 1
ATOM 3872 C CA . PHE A 1 502 ? 19.031 -9.547 -1.107 1 91.75 502 PHE A CA 1
ATOM 3873 C C . PHE A 1 502 ? 18.344 -10.57 -0.21 1 91.75 502 PHE A C 1
ATOM 3875 O O . PHE A 1 502 ? 17.109 -10.625 -0.151 1 91.75 502 PHE A O 1
ATOM 3882 N N . GLU A 1 503 ? 19.078 -11.266 0.571 1 88 503 GLU A N 1
ATOM 3883 C CA . GLU A 1 503 ? 18.453 -12.227 1.479 1 88 503 GLU A CA 1
ATOM 3884 C C . GLU A 1 503 ? 17.656 -11.516 2.566 1 88 503 GLU A C 1
ATOM 3886 O O . GLU A 1 503 ? 16.578 -11.984 2.963 1 88 503 GLU A O 1
ATOM 3891 N N . THR A 1 504 ? 18.141 -10.367 3.043 1 86.5 504 THR A N 1
ATOM 3892 C CA . THR A 1 504 ? 17.5 -9.477 3.998 1 86.5 504 THR A CA 1
ATOM 3893 C C . THR A 1 504 ? 16.953 -10.266 5.191 1 86.5 504 THR A C 1
ATOM 3895 O O . THR A 1 504 ? 15.742 -10.336 5.402 1 86.5 504 THR A O 1
ATOM 3898 N N . PRO A 1 505 ? 17.828 -10.75 5.965 1 88.31 505 PRO A N 1
ATOM 3899 C CA . PRO A 1 505 ? 17.359 -11.492 7.137 1 88.31 505 PRO A CA 1
ATOM 3900 C C . PRO A 1 505 ? 16.484 -10.664 8.062 1 88.31 505 PRO A C 1
ATOM 3902 O O . PRO A 1 505 ? 16.719 -9.461 8.234 1 88.31 505 PRO A O 1
ATOM 3905 N N . GLN A 1 506 ? 15.414 -11.242 8.539 1 90.5 506 GLN A N 1
ATOM 3906 C CA . GLN A 1 506 ? 14.484 -10.586 9.453 1 90.5 506 GLN A CA 1
ATOM 3907 C C . GLN A 1 506 ? 14.469 -11.273 10.812 1 90.5 506 GLN A C 1
ATOM 3909 O O . GLN A 1 506 ? 14.883 -12.43 10.93 1 90.5 506 GLN A O 1
ATOM 3914 N N . SER A 1 507 ? 14.023 -10.547 11.828 1 91.94 507 SER A N 1
ATOM 3915 C CA . SER A 1 507 ? 14.086 -11.102 13.172 1 91.94 507 SER A CA 1
ATOM 3916 C C . SER A 1 507 ? 12.734 -11 13.875 1 91.94 507 SER A C 1
ATOM 3918 O O . SER A 1 507 ? 12.656 -11.141 15.102 1 91.94 507 SER A O 1
ATOM 3920 N N . ALA A 1 508 ? 11.68 -10.758 13.172 1 96.62 508 ALA A N 1
ATOM 3921 C CA . ALA A 1 508 ? 10.352 -10.656 13.766 1 96.62 508 ALA A CA 1
ATOM 3922 C C . ALA A 1 508 ? 9.961 -11.953 14.461 1 96.62 508 ALA A C 1
ATOM 3924 O O . ALA A 1 508 ? 10.258 -13.047 13.961 1 96.62 508 ALA A O 1
ATOM 3925 N N . ASP A 1 509 ? 9.367 -11.875 15.602 1 97.94 509 ASP A N 1
ATOM 3926 C CA . ASP A 1 509 ? 8.797 -13.016 16.312 1 97.94 509 ASP A CA 1
ATOM 3927 C C . ASP A 1 509 ? 7.367 -13.281 15.844 1 97.94 509 ASP A C 1
ATOM 3929 O O . ASP A 1 509 ? 6.422 -12.672 16.359 1 97.94 509 ASP A O 1
ATOM 3933 N N . VAL A 1 510 ? 7.203 -14.281 15.047 1 98.19 510 VAL A N 1
ATOM 3934 C CA . VAL A 1 510 ? 5.926 -14.562 14.398 1 98.19 510 VAL A CA 1
ATOM 3935 C C . VAL A 1 510 ? 4.887 -14.938 15.445 1 98.19 510 VAL A C 1
ATOM 3937 O O . VAL A 1 510 ? 3.713 -14.578 15.32 1 98.19 510 VAL A O 1
ATOM 3940 N N . GLN A 1 511 ? 5.305 -15.656 16.453 1 98 511 GLN A N 1
ATOM 3941 C CA . GLN A 1 511 ? 4.379 -16.078 17.5 1 98 511 GLN A CA 1
ATOM 3942 C C . GLN A 1 511 ? 3.83 -14.867 18.25 1 98 511 GLN A C 1
ATOM 3944 O O . GLN A 1 511 ? 2.627 -14.789 18.516 1 98 511 GLN A O 1
ATOM 3949 N N . ARG A 1 512 ? 4.684 -13.938 18.656 1 98.06 512 ARG A N 1
ATOM 3950 C CA . ARG A 1 512 ? 4.246 -12.727 19.344 1 98.06 512 ARG A CA 1
ATOM 3951 C C . ARG A 1 512 ? 3.391 -11.852 18.438 1 98.06 512 ARG A C 1
ATOM 3953 O O . ARG A 1 512 ? 2.441 -11.211 18.891 1 98.06 512 ARG A O 1
ATOM 3960 N N . LEU A 1 513 ? 3.785 -11.82 17.203 1 98.56 513 LEU A N 1
ATOM 3961 C CA . LEU A 1 513 ? 3.008 -11.055 16.219 1 98.56 513 LEU A CA 1
ATOM 3962 C C . LEU A 1 513 ? 1.582 -11.586 16.125 1 98.56 513 LEU A C 1
ATOM 3964 O O . LEU A 1 513 ? 0.621 -10.82 16.203 1 98.56 513 LEU A O 1
ATOM 396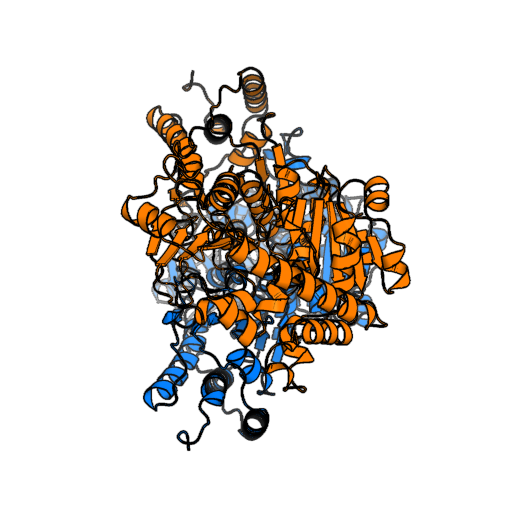8 N N . ALA A 1 514 ? 1.44 -12.906 15.938 1 98.62 514 ALA A N 1
ATOM 3969 C CA . ALA A 1 514 ? 0.115 -13.516 15.891 1 98.62 514 ALA A CA 1
ATOM 3970 C C . ALA A 1 514 ? -0.657 -13.25 17.188 1 98.62 514 ALA A C 1
ATOM 3972 O O . ALA A 1 514 ? -1.845 -12.922 17.141 1 98.62 514 ALA A O 1
ATOM 3973 N N . ALA A 1 515 ? 0.01 -13.328 18.297 1 98.06 515 ALA A N 1
ATOM 3974 C CA . ALA A 1 515 ? -0.62 -13.133 19.594 1 98.06 515 ALA A CA 1
ATOM 3975 C C . ALA A 1 515 ? -1.141 -11.703 19.75 1 98.06 515 ALA A C 1
ATOM 3977 O O . ALA A 1 515 ? -2.162 -11.477 20.406 1 98.06 515 ALA A O 1
ATOM 3978 N N . SER A 1 516 ? -0.431 -10.773 19.141 1 98.19 516 SER A N 1
ATOM 3979 C CA . SER A 1 516 ? -0.849 -9.383 19.25 1 98.19 516 SER A CA 1
ATOM 3980 C C . SER A 1 516 ? -2.221 -9.164 18.609 1 98.19 516 SER A C 1
ATOM 3982 O O . SER A 1 516 ? -2.924 -8.211 18.953 1 98.19 516 SER A O 1
ATOM 3984 N N . PHE A 1 517 ? -2.643 -10.055 17.797 1 97.94 517 PHE A N 1
ATOM 3985 C CA . PHE A 1 517 ? -3.941 -9.961 17.141 1 97.94 517 PHE A CA 1
ATOM 3986 C C . PHE A 1 517 ? -4.859 -11.094 17.594 1 97.94 517 PHE A C 1
ATOM 3988 O O . PHE A 1 517 ? -5.867 -11.383 16.953 1 97.94 517 PHE A O 1
ATOM 3995 N N . HIS A 1 518 ? -4.516 -11.844 18.609 1 97.69 518 HIS A N 1
ATOM 3996 C CA . HIS A 1 518 ? -5.301 -12.906 19.219 1 97.69 518 HIS A CA 1
ATOM 3997 C C . HIS A 1 518 ? -5.477 -14.086 18.266 1 97.69 518 HIS A C 1
ATOM 3999 O O . HIS A 1 518 ? -6.566 -14.656 18.172 1 97.69 518 HIS A O 1
ATOM 4005 N N . ILE A 1 519 ? -4.469 -14.391 17.531 1 98.62 519 ILE A N 1
ATOM 4006 C CA . ILE A 1 519 ? -4.48 -15.5 16.594 1 98.62 519 ILE A CA 1
ATOM 4007 C C . ILE A 1 519 ? -3.629 -16.656 17.125 1 98.62 519 ILE A C 1
ATOM 4009 O O . ILE A 1 519 ? -2.463 -16.453 17.484 1 98.62 519 ILE A O 1
ATOM 4013 N N . PRO A 1 520 ? -4.211 -17.875 17.219 1 98.62 520 PRO A N 1
ATOM 4014 C CA . PRO A 1 520 ? -3.41 -19.016 17.672 1 98.62 520 PRO A CA 1
ATOM 4015 C C . PRO A 1 520 ? -2.227 -19.297 16.75 1 98.62 520 PRO A C 1
ATOM 4017 O O . PRO A 1 520 ? -2.344 -19.172 15.531 1 98.62 520 PRO A O 1
ATOM 4020 N N . CYS A 1 521 ? -1.089 -19.656 17.375 1 98.69 521 CYS A N 1
ATOM 4021 C CA . CYS A 1 521 ? 0.127 -19.922 16.609 1 98.69 521 CYS A CA 1
ATOM 4022 C C . CYS A 1 521 ? 0.881 -21.109 17.188 1 98.69 521 CYS A C 1
ATOM 4024 O O . CYS A 1 521 ? 0.979 -21.25 18.406 1 98.69 521 CYS A O 1
ATOM 4026 N N . HIS A 1 522 ? 1.323 -21.984 16.375 1 98.56 522 HIS A N 1
ATOM 4027 C CA . HIS A 1 522 ? 2.166 -23.125 16.719 1 98.56 522 HIS A CA 1
ATOM 4028 C C . HIS A 1 522 ? 3.482 -23.094 15.953 1 98.56 522 HIS A C 1
ATOM 4030 O O . HIS A 1 522 ? 3.508 -22.734 14.773 1 98.56 522 HIS A O 1
ATOM 4036 N N . ARG A 1 523 ? 4.598 -23.531 16.641 1 98.12 523 ARG A N 1
ATOM 4037 C CA . ARG A 1 523 ? 5.914 -23.5 16.016 1 98.12 523 ARG A CA 1
ATOM 4038 C C . ARG A 1 523 ? 6.438 -24.922 15.805 1 98.12 523 ARG A C 1
ATOM 4040 O O . ARG A 1 523 ? 6.387 -25.75 16.703 1 98.12 523 ARG A O 1
ATOM 4047 N N . ILE A 1 524 ? 6.836 -25.188 14.57 1 98.75 524 ILE A N 1
ATOM 4048 C CA . ILE A 1 524 ? 7.496 -26.438 14.188 1 98.75 524 ILE A CA 1
ATOM 4049 C C . ILE A 1 524 ? 8.945 -26.156 13.797 1 98.75 524 ILE A C 1
ATOM 4051 O O . ILE A 1 524 ? 9.211 -25.297 12.945 1 98.75 524 ILE A O 1
ATOM 4055 N N . GLN A 1 525 ? 9.938 -26.953 14.344 1 98 525 GLN A N 1
ATOM 4056 C CA . GLN A 1 525 ? 11.336 -26.609 14.109 1 98 525 GLN A CA 1
ATOM 4057 C C . GLN A 1 525 ? 12.148 -27.844 13.719 1 98 525 GLN A C 1
ATOM 4059 O O . GLN A 1 525 ? 13.312 -27.719 13.336 1 98 525 GLN A O 1
ATOM 4064 N N . THR A 1 526 ? 11.492 -29.094 13.883 1 98.19 526 THR A N 1
ATOM 4065 C CA . THR A 1 526 ? 12.25 -30.312 13.609 1 98.19 526 THR A CA 1
ATOM 4066 C C . THR A 1 526 ? 11.453 -31.25 12.719 1 98.19 526 THR A C 1
ATOM 4068 O O . THR A 1 526 ? 10.234 -31.109 12.586 1 98.19 526 THR A O 1
ATOM 4071 N N . LEU A 1 527 ? 12.172 -32.188 12.141 1 97.75 527 LEU A N 1
ATOM 4072 C CA . LEU A 1 527 ? 11.547 -33.219 11.328 1 97.75 527 LEU A CA 1
ATOM 4073 C C . LEU A 1 527 ? 10.594 -34.062 12.156 1 97.75 527 LEU A C 1
ATOM 4075 O O . LEU A 1 527 ? 9.523 -34.469 11.68 1 97.75 527 LEU A O 1
ATOM 4079 N N . GLU A 1 528 ? 10.992 -34.344 13.359 1 97.75 528 GLU A N 1
ATOM 4080 C CA . GLU A 1 528 ? 10.141 -35.125 14.258 1 97.75 528 GLU A CA 1
ATOM 4081 C C . GLU A 1 528 ? 8.82 -34.406 14.531 1 97.75 528 GLU A C 1
ATOM 4083 O O . GLU A 1 528 ? 7.754 -35 14.469 1 97.75 528 GLU A O 1
ATOM 4088 N N . GLN A 1 529 ? 8.914 -33.125 14.781 1 98.31 529 GLN A N 1
ATOM 4089 C CA . GLN A 1 529 ? 7.73 -32.344 15.094 1 98.31 529 GLN A CA 1
ATOM 4090 C C . GLN A 1 529 ? 6.762 -32.312 13.914 1 98.31 529 GLN A C 1
ATOM 4092 O O . GLN A 1 529 ? 5.547 -32.406 14.102 1 98.31 529 GLN A O 1
ATOM 4097 N N . ILE A 1 530 ? 7.262 -32.156 12.703 1 98.19 530 ILE A N 1
ATOM 4098 C CA . ILE A 1 530 ? 6.363 -32.031 11.562 1 98.19 530 ILE A CA 1
ATOM 4099 C C . ILE A 1 530 ? 5.719 -33.375 11.25 1 98.19 530 ILE A C 1
ATOM 4101 O O . ILE A 1 530 ? 4.562 -33.438 10.82 1 98.19 530 ILE A O 1
ATOM 4105 N N . ARG A 1 531 ? 6.465 -34.469 11.406 1 96.5 531 ARG A N 1
ATOM 4106 C CA . ARG A 1 531 ? 5.938 -35.812 11.156 1 96.5 531 ARG A CA 1
ATOM 4107 C C . ARG A 1 531 ? 4.809 -36.156 12.125 1 96.5 531 ARG A C 1
ATOM 4109 O O . ARG A 1 531 ? 3.871 -36.875 11.773 1 96.5 531 ARG A O 1
ATOM 4116 N N . GLN A 1 532 ? 4.848 -35.562 13.273 1 97.19 532 GLN A N 1
ATOM 4117 C CA . GLN A 1 532 ? 3.867 -35.875 14.312 1 97.19 532 GLN A CA 1
ATOM 4118 C C . GLN A 1 532 ? 2.709 -34.875 14.273 1 97.19 532 GLN A C 1
ATOM 4120 O O . GLN A 1 532 ? 1.662 -35.125 14.883 1 97.19 532 GLN A O 1
ATOM 4125 N N . PHE A 1 533 ? 2.867 -33.812 13.578 1 98 533 PHE A N 1
ATOM 4126 C CA . PHE A 1 533 ? 1.861 -32.75 13.57 1 98 533 PHE A CA 1
ATOM 4127 C C . PHE A 1 533 ? 0.644 -33.188 12.758 1 98 533 PHE A C 1
ATOM 4129 O O . PHE A 1 533 ? 0.784 -33.719 11.656 1 98 533 PHE A O 1
ATOM 4136 N N . ASP A 1 534 ? -0.513 -32.969 13.25 1 98 534 ASP A N 1
ATOM 4137 C CA . ASP A 1 534 ? -1.78 -33.281 12.594 1 98 534 ASP A CA 1
ATOM 4138 C C . ASP A 1 534 ? -2.543 -32 12.258 1 98 534 ASP A C 1
ATOM 4140 O O . ASP A 1 534 ? -3.221 -31.422 13.109 1 98 534 ASP A O 1
ATOM 4144 N N . LEU A 1 535 ? -2.535 -31.609 11.023 1 97.19 535 LEU A N 1
ATOM 4145 C CA . LEU A 1 535 ? -3.137 -30.359 10.547 1 97.19 535 LEU A CA 1
ATOM 4146 C C . LEU A 1 535 ? -4.648 -30.375 10.75 1 97.19 535 LEU A C 1
ATOM 4148 O O . LEU A 1 535 ? -5.242 -29.359 11.117 1 97.19 535 LEU A O 1
ATOM 4152 N N . LYS A 1 536 ? -5.266 -31.484 10.477 1 95.44 536 LYS A N 1
ATOM 4153 C CA . LYS A 1 536 ? -6.707 -31.625 10.656 1 95.44 536 LYS A CA 1
ATOM 4154 C C . LYS A 1 536 ? -7.109 -31.391 12.109 1 95.44 536 LYS A C 1
ATOM 4156 O O . LYS A 1 536 ? -8.062 -30.656 12.383 1 95.44 536 LYS A O 1
ATOM 4161 N N . GLN A 1 537 ? -6.398 -32 12.984 1 96.94 537 GLN A N 1
ATOM 4162 C CA . GLN A 1 537 ? -6.668 -31.828 14.406 1 96.94 537 GLN A CA 1
ATOM 4163 C C . GLN A 1 537 ? -6.43 -30.391 14.844 1 96.94 537 GLN A C 1
ATOM 4165 O O . GLN A 1 537 ? -7.191 -29.844 15.641 1 96.94 537 GLN A O 1
ATOM 4170 N N . TRP A 1 538 ? -5.422 -29.797 14.328 1 97.94 538 TRP A N 1
ATOM 4171 C CA . TRP A 1 538 ? -5.117 -28.406 14.641 1 97.94 538 TRP A CA 1
ATOM 4172 C C . TRP A 1 538 ? -6.281 -27.5 14.25 1 97.94 538 TRP A C 1
ATOM 4174 O O . TRP A 1 538 ? -6.707 -26.656 15.047 1 97.94 538 TRP A O 1
ATOM 4184 N N . GLN A 1 539 ? -6.777 -27.641 13.055 1 96.62 539 GLN A N 1
ATOM 4185 C CA . GLN A 1 539 ? -7.863 -26.781 12.578 1 96.62 539 GLN A CA 1
ATOM 4186 C C . GLN A 1 539 ? -9.141 -27.031 13.367 1 96.62 539 GLN A C 1
ATOM 4188 O O . GLN A 1 539 ? -9.938 -26.109 13.586 1 96.62 539 GLN A O 1
ATOM 4193 N N . LYS A 1 540 ? -9.328 -28.281 13.82 1 95.62 540 LYS A N 1
ATOM 4194 C CA . LYS A 1 540 ? -10.492 -28.594 14.656 1 95.62 540 LYS A CA 1
ATOM 4195 C C . LYS A 1 540 ? -10.414 -27.891 16 1 95.62 540 LYS A C 1
ATOM 4197 O O . LYS A 1 540 ? -11.43 -27.453 16.547 1 95.62 540 LYS A O 1
ATOM 4202 N N . GLN A 1 541 ? -9.258 -27.781 16.516 1 97.12 541 GLN A N 1
ATOM 4203 C CA . GLN A 1 541 ? -9.039 -27.203 17.844 1 97.12 541 GLN A CA 1
ATOM 4204 C C . GLN A 1 541 ? -8.992 -25.688 17.781 1 97.12 541 GLN A C 1
ATOM 4206 O O . GLN A 1 541 ? -9.273 -25.016 18.766 1 97.12 541 GLN A O 1
ATOM 4211 N N . HIS A 1 542 ? -8.578 -25.188 16.656 1 97.06 542 HIS A N 1
ATOM 4212 C CA . HIS A 1 542 ? -8.414 -23.75 16.484 1 97.06 542 HIS A CA 1
ATOM 4213 C C . HIS A 1 542 ? -9.242 -23.234 15.32 1 97.06 542 HIS A C 1
ATOM 4215 O O . HIS A 1 542 ? -8.734 -23.078 14.211 1 97.06 542 HIS A O 1
ATOM 4221 N N . ARG A 1 543 ? -10.422 -22.812 15.633 1 95.19 543 ARG A N 1
ATOM 4222 C CA . ARG A 1 543 ? -11.352 -22.344 14.602 1 95.19 543 ARG A CA 1
ATOM 4223 C C . ARG A 1 543 ? -10.969 -20.969 14.094 1 95.19 543 ARG A C 1
ATOM 4225 O O . ARG A 1 543 ? -10.336 -20.188 14.82 1 95.19 543 ARG A O 1
ATOM 4232 N N . GLY A 1 544 ? -11.32 -20.672 12.875 1 97.19 544 GLY A N 1
ATOM 4233 C CA . GLY A 1 544 ? -10.992 -19.375 12.289 1 97.19 544 GLY A CA 1
ATOM 4234 C C . GLY A 1 544 ? -9.555 -19.297 11.789 1 97.19 544 GLY A C 1
ATOM 4235 O O . GLY A 1 544 ? -9.031 -20.281 11.258 1 97.19 544 GLY A O 1
ATOM 4236 N N . LEU A 1 545 ? -8.977 -18.156 11.898 1 98.38 545 LEU A N 1
ATOM 4237 C CA . LEU A 1 545 ? -7.617 -17.938 11.414 1 98.38 545 LEU A CA 1
ATOM 4238 C C . LEU A 1 545 ? -6.59 -18.453 12.422 1 98.38 545 LEU A C 1
ATOM 4240 O O . LEU A 1 545 ? -6.688 -18.156 13.617 1 98.38 545 LEU A O 1
ATOM 4244 N N . SER A 1 546 ? -5.656 -19.188 11.992 1 98.75 546 SER A N 1
ATOM 4245 C CA . SER A 1 546 ? -4.555 -19.688 12.812 1 98.75 546 SER A CA 1
ATOM 4246 C C . SER A 1 546 ? -3.248 -19.703 12.031 1 98.75 546 SER A C 1
ATOM 4248 O O . SER A 1 546 ? -3.25 -19.578 10.805 1 98.75 546 SER A O 1
ATOM 4250 N N . VAL A 1 547 ? -2.094 -19.766 12.758 1 98.81 547 VAL A N 1
ATOM 4251 C CA . VAL A 1 547 ? -0.781 -19.703 12.125 1 98.81 547 VAL A CA 1
ATOM 4252 C C . VAL A 1 547 ? 0.071 -20.891 12.586 1 98.81 547 VAL A C 1
ATOM 4254 O O . VAL A 1 547 ? 0.031 -21.266 13.75 1 98.81 547 VAL A O 1
ATOM 4257 N N . ILE A 1 548 ? 0.726 -21.516 11.664 1 98.88 548 ILE A N 1
ATOM 4258 C CA . ILE A 1 548 ? 1.799 -22.453 11.938 1 98.88 548 ILE A CA 1
ATOM 4259 C C . ILE A 1 548 ? 3.117 -21.922 11.391 1 98.88 548 ILE A C 1
ATOM 4261 O O . ILE A 1 548 ? 3.256 -21.719 10.18 1 98.88 548 ILE A O 1
ATOM 4265 N N . GLU A 1 549 ? 4.012 -21.656 12.281 1 98.81 549 GLU A N 1
ATOM 4266 C CA . GLU A 1 549 ? 5.348 -21.219 11.875 1 98.81 549 GLU A CA 1
ATOM 4267 C C . GLU A 1 549 ? 6.305 -22.406 11.766 1 98.81 549 GLU A C 1
ATOM 4269 O O . GLU A 1 549 ? 6.57 -23.078 12.758 1 98.81 549 GLU A O 1
ATOM 4274 N N . CYS A 1 550 ? 6.793 -22.641 10.609 1 98.81 550 CYS A N 1
ATOM 4275 C CA . CYS A 1 550 ? 7.793 -23.672 10.383 1 98.81 550 CYS A CA 1
ATOM 4276 C C . CYS A 1 550 ? 9.172 -23.062 10.172 1 98.81 550 CYS A C 1
ATOM 4278 O O . CYS A 1 550 ? 9.453 -22.5 9.109 1 98.81 550 CYS A O 1
ATOM 4280 N N . ARG A 1 551 ? 10.016 -23.219 11.148 1 98.38 551 ARG A N 1
ATOM 4281 C CA . ARG A 1 551 ? 11.375 -22.703 11.031 1 98.38 551 ARG A CA 1
ATOM 4282 C C . ARG A 1 551 ? 12.281 -23.703 10.305 1 98.38 551 ARG A C 1
ATOM 4284 O O . ARG A 1 551 ? 12.711 -24.688 10.891 1 98.38 551 ARG A O 1
ATOM 4291 N N . THR A 1 552 ? 12.586 -23.391 9.055 1 98.25 552 THR A N 1
ATOM 4292 C CA . THR A 1 552 ? 13.312 -24.344 8.211 1 98.25 552 THR A CA 1
ATOM 4293 C C . THR A 1 552 ? 14.758 -23.891 8.016 1 98.25 552 THR A C 1
ATOM 4295 O O . THR A 1 552 ? 15.086 -22.719 8.266 1 98.25 552 THR A O 1
ATOM 4298 N N . ASN A 1 553 ? 15.586 -24.828 7.68 1 97.56 553 ASN A N 1
ATOM 4299 C CA . ASN A 1 553 ? 16.984 -24.547 7.359 1 97.56 553 ASN A CA 1
ATOM 4300 C C . ASN A 1 553 ? 17.156 -24.172 5.891 1 97.56 553 ASN A C 1
ATOM 4302 O O . ASN A 1 553 ? 16.953 -25 5.004 1 97.56 553 ASN A O 1
ATOM 4306 N N . ALA A 1 554 ? 17.578 -22.984 5.68 1 95.12 554 ALA A N 1
ATOM 4307 C CA . ALA A 1 554 ? 17.656 -22.453 4.324 1 95.12 554 ALA A CA 1
ATOM 4308 C C . ALA A 1 554 ? 18.641 -23.234 3.473 1 95.12 554 ALA A C 1
ATOM 4310 O O . ALA A 1 554 ? 18.375 -23.531 2.307 1 95.12 554 ALA A O 1
ATOM 4311 N N . ASP A 1 555 ? 19.797 -23.547 4.008 1 94.75 555 ASP A N 1
ATOM 4312 C CA . ASP A 1 555 ? 20.828 -24.266 3.275 1 94.75 555 ASP A CA 1
ATOM 4313 C C . ASP A 1 555 ? 20.359 -25.672 2.906 1 94.75 555 ASP A C 1
ATOM 4315 O O . ASP A 1 555 ? 20.516 -26.109 1.762 1 94.75 555 ASP A O 1
ATOM 4319 N N . ALA A 1 556 ? 19.812 -26.328 3.873 1 97.25 556 ALA A N 1
ATOM 4320 C CA . ALA A 1 556 ? 19.312 -27.688 3.627 1 97.25 556 ALA A CA 1
ATOM 4321 C C . ALA A 1 556 ? 18.188 -27.672 2.596 1 97.25 556 ALA A C 1
ATOM 4323 O O . ALA A 1 556 ? 18.078 -28.578 1.777 1 97.25 556 ALA A O 1
ATOM 4324 N N . SER A 1 557 ? 17.344 -26.703 2.701 1 97.56 557 SER A N 1
ATOM 4325 C CA . SER A 1 557 ? 16.25 -26.578 1.751 1 97.56 557 SER A CA 1
ATOM 4326 C C . SER A 1 557 ? 16.766 -26.406 0.327 1 97.56 557 SER A C 1
ATOM 4328 O O . SER A 1 557 ? 16.219 -27 -0.611 1 97.56 557 SER A O 1
ATOM 4330 N N . MET A 1 558 ? 17.797 -25.562 0.178 1 95.75 558 MET A N 1
ATOM 4331 C CA . MET A 1 558 ? 18.359 -25.344 -1.148 1 95.75 558 MET A CA 1
ATOM 4332 C C . MET A 1 558 ? 19 -26.609 -1.682 1 95.75 558 MET A C 1
ATOM 4334 O O . MET A 1 558 ? 18.875 -26.938 -2.865 1 95.75 558 MET A O 1
ATOM 4338 N N . GLU A 1 559 ? 19.688 -27.281 -0.836 1 96.62 559 GLU A N 1
ATOM 4339 C CA . GLU A 1 559 ? 20.312 -28.531 -1.239 1 96.62 559 GLU A CA 1
ATOM 4340 C C . GLU A 1 559 ? 19.281 -29.562 -1.691 1 96.62 559 GLU A C 1
ATOM 4342 O O . GLU A 1 559 ? 19.5 -30.281 -2.664 1 96.62 559 GLU A O 1
ATOM 4347 N N . LEU A 1 560 ? 18.219 -29.656 -0.939 1 97.5 560 LEU A N 1
ATOM 4348 C CA . LEU A 1 560 ? 17.141 -30.562 -1.312 1 97.5 560 LEU A CA 1
ATOM 4349 C C . LEU A 1 560 ? 16.609 -30.234 -2.701 1 97.5 560 LEU A C 1
ATOM 4351 O O . LEU A 1 560 ? 16.422 -31.125 -3.525 1 97.5 560 LEU A O 1
ATOM 4355 N N . ARG A 1 561 ? 16.359 -28.984 -2.975 1 96.62 561 ARG A N 1
ATOM 4356 C CA . ARG A 1 561 ? 15.883 -28.562 -4.289 1 96.62 561 ARG A CA 1
ATOM 4357 C C . ARG A 1 561 ? 16.875 -28.969 -5.379 1 96.62 561 ARG A C 1
ATOM 4359 O O . ARG A 1 561 ? 16.469 -29.5 -6.418 1 96.62 561 ARG A O 1
ATOM 4366 N N . LYS A 1 562 ? 18.156 -28.703 -5.141 1 95.5 562 LYS A N 1
ATOM 4367 C CA . LYS A 1 562 ? 19.188 -29.031 -6.113 1 95.5 562 LYS A CA 1
ATOM 4368 C C . LYS A 1 562 ? 19.219 -30.531 -6.395 1 95.5 562 LYS A C 1
ATOM 4370 O O . LYS A 1 562 ? 19.391 -30.953 -7.539 1 95.5 562 LYS A O 1
ATOM 4375 N N . THR A 1 563 ? 19.047 -31.25 -5.332 1 96.5 563 THR A N 1
ATOM 4376 C CA . THR A 1 563 ? 18.984 -32.688 -5.488 1 96.5 563 THR A CA 1
ATOM 4377 C C . THR A 1 563 ? 17.812 -33.094 -6.371 1 96.5 563 THR A C 1
ATOM 4379 O O . THR A 1 563 ? 17.953 -33.969 -7.25 1 96.5 563 THR A O 1
ATOM 4382 N N . CYS A 1 564 ? 16.688 -32.5 -6.152 1 96.19 564 CYS A N 1
ATOM 4383 C CA . CYS A 1 564 ? 15.508 -32.781 -6.965 1 96.19 564 CYS A CA 1
ATOM 4384 C C . CYS A 1 564 ? 15.727 -32.375 -8.414 1 96.19 564 CYS A C 1
ATOM 4386 O O . CYS A 1 564 ? 15.305 -33.094 -9.336 1 96.19 564 CYS A O 1
ATOM 4388 N N . TRP A 1 565 ? 16.453 -31.297 -8.609 1 94.56 565 TRP A N 1
ATOM 4389 C CA . TRP A 1 565 ? 16.656 -30.75 -9.945 1 94.56 565 TRP A CA 1
ATOM 4390 C C . TRP A 1 565 ? 17.688 -31.578 -10.711 1 94.56 565 TRP A C 1
ATOM 4392 O O . TRP A 1 565 ? 17.734 -31.547 -11.945 1 94.56 565 TRP A O 1
ATOM 4402 N N . SER A 1 566 ? 18.547 -32.219 -9.93 1 94.31 566 SER A N 1
ATOM 4403 C CA . SER A 1 566 ? 19.562 -33.062 -10.547 1 94.31 566 SER A CA 1
ATOM 4404 C C . SER A 1 566 ? 19 -34.438 -10.883 1 94.31 566 SER A C 1
ATOM 4406 O O . SER A 1 566 ? 19.5 -35.469 -10.391 1 94.31 566 SER A O 1
ATOM 4408 N N . TYR A 1 567 ? 18.047 -34.469 -11.703 1 94.06 567 TYR A N 1
ATOM 4409 C CA . TYR A 1 567 ? 17.328 -35.688 -12.078 1 94.06 567 TYR A CA 1
ATOM 4410 C C . TYR A 1 567 ? 17.953 -36.344 -13.297 1 94.06 567 TYR A C 1
ATOM 4412 O O . TYR A 1 567 ? 18.219 -35.656 -14.305 1 94.06 567 TYR A O 1
ATOM 4420 N N . SER A 1 568 ? 18.359 -37.562 -13.203 1 89.31 568 SER A N 1
ATOM 4421 C CA . SER A 1 568 ? 18.859 -38.406 -14.289 1 89.31 568 SER A CA 1
ATOM 4422 C C . SER A 1 568 ? 18.25 -39.812 -14.234 1 89.31 568 SER A C 1
ATOM 4424 O O . SER A 1 568 ? 18.656 -40.625 -13.422 1 89.31 568 SER A O 1
ATOM 4426 N N . PRO A 1 569 ? 17.25 -39.938 -15.102 1 85.56 569 PRO A N 1
ATOM 4427 C CA . PRO A 1 569 ? 16.578 -41.25 -15.039 1 85.56 569 PRO A CA 1
ATOM 4428 C C . PRO A 1 569 ? 17.516 -42.406 -15.398 1 85.56 569 PRO A C 1
ATOM 4430 O O . PRO A 1 569 ? 18.484 -42.219 -16.141 1 85.56 569 PRO A O 1
ATOM 4433 N N . MET B 1 1 ? 38.812 4.527 -21.281 1 38.56 1 MET B N 1
ATOM 4434 C CA . MET B 1 1 ? 38.906 3.408 -20.344 1 38.56 1 MET B CA 1
ATOM 4435 C C . MET B 1 1 ? 37.594 2.611 -20.344 1 38.56 1 MET B C 1
ATOM 4437 O O . MET B 1 1 ? 37.438 1.694 -19.531 1 38.56 1 MET B O 1
ATOM 4441 N N . LYS B 1 2 ? 36.5 3.209 -21.062 1 55.75 2 LYS B N 1
ATOM 4442 C CA . LYS B 1 2 ? 35.156 2.691 -21 1 55.75 2 LYS B CA 1
ATOM 4443 C C . LYS B 1 2 ? 35 1.451 -21.875 1 55.75 2 LYS B C 1
ATOM 4445 O O . LYS B 1 2 ? 34.094 0.645 -21.672 1 55.75 2 LYS B O 1
ATOM 4450 N N . THR B 1 3 ? 35.906 1.241 -22.719 1 59.84 3 THR B N 1
ATOM 4451 C CA . THR B 1 3 ? 35.75 0.268 -23.797 1 59.84 3 THR B CA 1
ATOM 4452 C C . THR B 1 3 ? 36.094 -1.137 -23.312 1 59.84 3 THR B C 1
ATOM 4454 O O . THR B 1 3 ? 35.75 -2.127 -23.969 1 59.84 3 THR B O 1
ATOM 4457 N N . ASP B 1 4 ? 36.562 -1.311 -22.141 1 79.56 4 ASP B N 1
ATOM 4458 C CA . ASP B 1 4 ? 37.062 -2.641 -21.812 1 79.56 4 ASP B CA 1
ATOM 4459 C C . ASP B 1 4 ? 36.219 -3.289 -20.719 1 79.56 4 ASP B C 1
ATOM 4461 O O . ASP B 1 4 ? 36.625 -4.273 -20.109 1 79.56 4 ASP B O 1
ATOM 4465 N N . ILE B 1 5 ? 35.031 -2.848 -20.578 1 90.31 5 ILE B N 1
ATOM 4466 C CA . ILE B 1 5 ? 34.188 -3.41 -19.531 1 90.31 5 ILE B CA 1
ATOM 4467 C C . ILE B 1 5 ? 33.406 -4.609 -20.078 1 90.31 5 ILE B C 1
ATOM 4469 O O . ILE B 1 5 ? 32.781 -4.516 -21.125 1 90.31 5 ILE B O 1
ATOM 4473 N N . ALA B 1 6 ? 33.531 -5.746 -19.359 1 92.38 6 ALA B N 1
ATOM 4474 C CA . ALA B 1 6 ? 32.75 -6.93 -19.734 1 92.38 6 ALA B CA 1
ATOM 4475 C C . ALA B 1 6 ? 31.266 -6.617 -19.781 1 92.38 6 ALA B C 1
ATOM 4477 O O . ALA B 1 6 ? 30.75 -5.867 -18.953 1 92.38 6 ALA B O 1
ATOM 4478 N N . VAL B 1 7 ? 30.641 -7.18 -20.766 1 91.25 7 VAL B N 1
ATOM 4479 C CA . VAL B 1 7 ? 29.219 -6.938 -21.031 1 91.25 7 VAL B CA 1
ATOM 4480 C C . VAL B 1 7 ? 28.406 -7.172 -19.766 1 91.25 7 VAL B C 1
ATOM 4482 O O . VAL B 1 7 ? 27.453 -6.426 -19.484 1 91.25 7 VAL B O 1
ATOM 4485 N N . GLN B 1 8 ? 28.734 -8.164 -18.969 1 93.44 8 GLN B N 1
ATOM 4486 C CA . GLN B 1 8 ? 27.984 -8.531 -17.781 1 93.44 8 GLN B CA 1
ATOM 4487 C C . GLN B 1 8 ? 28.062 -7.434 -16.719 1 93.44 8 GLN B C 1
ATOM 4489 O O . GLN B 1 8 ? 27.188 -7.34 -15.852 1 93.44 8 GLN B O 1
ATOM 4494 N N . ASN B 1 9 ? 29.047 -6.57 -16.797 1 96.25 9 ASN B N 1
ATOM 4495 C CA . ASN B 1 9 ? 29.281 -5.543 -15.781 1 96.25 9 ASN B CA 1
ATOM 4496 C C . ASN B 1 9 ? 28.641 -4.215 -16.172 1 96.25 9 ASN B C 1
ATOM 4498 O O . ASN B 1 9 ? 28.578 -3.289 -15.367 1 96.25 9 ASN B O 1
ATOM 4502 N N . ILE B 1 10 ? 28.125 -4.145 -17.391 1 95.88 10 ILE B N 1
ATOM 4503 C CA . ILE B 1 10 ? 27.688 -2.877 -17.969 1 95.88 10 ILE B CA 1
ATOM 4504 C C . ILE B 1 10 ? 26.516 -2.322 -17.156 1 95.88 10 ILE B C 1
ATOM 4506 O O . ILE B 1 10 ? 26.531 -1.154 -16.75 1 95.88 10 ILE B O 1
ATOM 4510 N N . PRO B 1 11 ? 25.453 -3.125 -16.828 1 97 11 PRO B N 1
ATOM 4511 C CA . PRO B 1 11 ? 24.344 -2.568 -16.047 1 97 11 PRO B CA 1
ATOM 4512 C C . PRO B 1 11 ? 24.797 -2.016 -14.695 1 97 11 PRO B C 1
ATOM 4514 O O . PRO B 1 11 ? 24.359 -0.938 -14.281 1 97 11 PRO B O 1
ATOM 4517 N N . PHE B 1 12 ? 25.688 -2.674 -14.078 1 97.06 12 PHE B N 1
ATOM 4518 C CA . PHE B 1 12 ? 26.219 -2.248 -12.781 1 97.06 12 PHE B CA 1
ATOM 4519 C C . PHE B 1 12 ? 27 -0.946 -12.922 1 97.06 12 PHE B C 1
ATOM 4521 O O . PHE B 1 12 ? 26.828 -0.024 -12.125 1 97.06 12 PHE B O 1
ATOM 4528 N N . TYR B 1 13 ? 27.859 -0.887 -13.898 1 96.25 13 TYR B N 1
ATOM 4529 C CA . TYR B 1 13 ? 28.672 0.314 -14.086 1 96.25 13 TYR B CA 1
ATOM 4530 C C . TYR B 1 13 ? 27.781 1.514 -14.422 1 96.25 13 TYR B C 1
ATOM 4532 O O . TYR B 1 13 ? 28 2.611 -13.906 1 96.25 13 TYR B O 1
ATOM 4540 N N . TRP B 1 14 ? 26.844 1.255 -15.297 1 96.19 14 TRP B N 1
ATOM 4541 C CA . TRP B 1 14 ? 25.859 2.266 -15.656 1 96.19 14 TRP B CA 1
ATOM 4542 C C . TRP B 1 14 ? 25.172 2.82 -14.414 1 96.19 14 TRP B C 1
ATOM 4544 O O . TRP B 1 14 ? 25.078 4.039 -14.234 1 96.19 14 TRP B O 1
ATOM 4554 N N . ALA B 1 15 ? 24.672 2.021 -13.531 1 97.75 15 ALA B N 1
ATOM 4555 C CA . ALA B 1 15 ? 24.016 2.41 -12.281 1 97.75 15 ALA B CA 1
ATOM 4556 C C . ALA B 1 15 ? 24.984 3.119 -11.344 1 97.75 15 ALA B C 1
ATOM 4558 O O . ALA B 1 15 ? 24.609 4.031 -10.609 1 97.75 15 ALA B O 1
ATOM 4559 N N . THR B 1 16 ? 26.266 2.699 -11.367 1 96.75 16 THR B N 1
ATOM 4560 C CA . THR B 1 16 ? 27.297 3.334 -10.562 1 96.75 16 THR B CA 1
ATOM 4561 C C . THR B 1 16 ? 27.453 4.801 -10.953 1 96.75 16 THR B C 1
ATOM 4563 O O . THR B 1 16 ? 27.547 5.676 -10.086 1 96.75 16 THR B O 1
ATOM 4566 N N . ILE B 1 17 ? 27.531 5.043 -12.234 1 95.5 17 ILE B N 1
ATOM 4567 C CA . ILE B 1 17 ? 27.672 6.41 -12.719 1 95.5 17 ILE B CA 1
ATOM 4568 C C . ILE B 1 17 ? 26.469 7.238 -12.273 1 95.5 17 ILE B C 1
ATOM 4570 O O . ILE B 1 17 ? 26.609 8.383 -11.836 1 95.5 17 ILE B O 1
ATOM 4574 N N . PHE B 1 18 ? 25.312 6.703 -12.336 1 97.19 18 PHE B N 1
ATOM 4575 C CA . PHE B 1 18 ? 24.078 7.344 -11.891 1 97.19 18 PHE B CA 1
ATOM 4576 C C . PHE B 1 18 ? 24.188 7.785 -10.438 1 97.19 18 PHE B C 1
ATOM 4578 O O . PHE B 1 18 ? 23.984 8.961 -10.117 1 97.19 18 PHE B O 1
ATOM 4585 N N . PHE B 1 19 ? 24.594 6.898 -9.539 1 97.12 19 PHE B N 1
ATOM 4586 C CA . PHE B 1 19 ? 24.656 7.195 -8.109 1 97.12 19 PHE B CA 1
ATOM 4587 C C . PHE B 1 19 ? 25.797 8.164 -7.801 1 97.12 19 PHE B C 1
ATOM 4589 O O . PHE B 1 19 ? 25.672 8.992 -6.898 1 97.12 19 PHE B O 1
ATOM 4596 N N . ARG B 1 20 ? 26.938 8.047 -8.586 1 95.62 20 ARG B N 1
ATOM 4597 C CA . ARG B 1 20 ? 28.016 9.016 -8.43 1 95.62 20 ARG B CA 1
ATOM 4598 C C . ARG B 1 20 ? 27.516 10.438 -8.688 1 95.62 20 ARG B C 1
ATOM 4600 O O . ARG B 1 20 ? 27.844 11.359 -7.949 1 95.62 20 ARG B O 1
ATOM 4607 N N . ARG B 1 21 ? 26.719 10.547 -9.688 1 94.69 21 ARG B N 1
ATOM 4608 C CA . ARG B 1 21 ? 26.219 11.867 -10.055 1 94.69 21 ARG B CA 1
ATOM 4609 C C . ARG B 1 21 ? 25.188 12.352 -9.039 1 94.69 21 ARG B C 1
ATOM 4611 O O . ARG B 1 21 ? 25.141 13.547 -8.719 1 94.69 21 ARG B O 1
ATOM 4618 N N . LEU B 1 22 ? 24.297 11.477 -8.555 1 96.25 22 LEU B N 1
ATOM 4619 C CA . LEU B 1 22 ? 23.328 11.844 -7.52 1 96.25 22 LEU B CA 1
ATOM 4620 C C . LEU B 1 22 ? 24.047 12.328 -6.258 1 96.25 22 LEU B C 1
ATOM 4622 O O . LEU B 1 22 ? 23.641 13.32 -5.652 1 96.25 22 LEU B O 1
ATOM 4626 N N . LEU B 1 23 ? 25.047 11.57 -5.906 1 94.88 23 LEU B N 1
ATOM 4627 C CA . LEU B 1 23 ? 25.844 11.93 -4.734 1 94.88 23 LEU B CA 1
ATOM 4628 C C . LEU B 1 23 ? 26.438 13.32 -4.891 1 94.88 23 LEU B C 1
ATOM 4630 O O . LEU B 1 23 ? 26.422 14.117 -3.953 1 94.88 23 LEU B O 1
ATOM 4634 N N . LYS B 1 24 ? 26.969 13.57 -6.051 1 92.19 24 LYS B N 1
ATOM 4635 C CA . LYS B 1 24 ? 27.531 14.883 -6.344 1 92.19 24 LYS B CA 1
ATOM 4636 C C . LYS B 1 24 ? 26.469 15.977 -6.258 1 92.19 24 LYS B C 1
ATOM 4638 O O . LYS B 1 24 ? 26.766 17.109 -5.867 1 92.19 24 LYS B O 1
ATOM 4643 N N . ALA B 1 25 ? 25.281 15.562 -6.578 1 92.31 25 ALA B N 1
ATOM 4644 C CA . ALA B 1 25 ? 24.188 16.516 -6.578 1 92.31 25 ALA B CA 1
ATOM 4645 C C . ALA B 1 25 ? 23.578 16.672 -5.184 1 92.31 25 ALA B C 1
ATOM 4647 O O . ALA B 1 25 ? 22.625 17.422 -4.992 1 92.31 25 ALA B O 1
ATOM 4648 N N . GLY B 1 26 ? 24.031 15.961 -4.188 1 92.56 26 GLY B N 1
ATOM 4649 C CA . GLY B 1 26 ? 23.641 16.203 -2.807 1 92.56 26 GLY B CA 1
ATOM 4650 C C . GLY B 1 26 ? 22.812 15.086 -2.207 1 92.56 26 GLY B C 1
ATOM 4651 O O . GLY B 1 26 ? 22.484 15.117 -1.019 1 92.56 26 GLY B O 1
ATOM 4652 N N . VAL B 1 27 ? 22.5 14.07 -3.008 1 96.19 27 VAL B N 1
ATOM 4653 C CA . VAL B 1 27 ? 21.75 12.93 -2.486 1 96.19 27 VAL B CA 1
ATOM 4654 C C . VAL B 1 27 ? 22.609 12.164 -1.484 1 96.19 27 VAL B C 1
ATOM 4656 O O . VAL B 1 27 ? 23.812 11.977 -1.705 1 96.19 27 VAL B O 1
ATOM 4659 N N . ARG B 1 28 ? 21.969 11.75 -0.411 1 96.69 28 ARG B N 1
ATOM 4660 C CA . ARG B 1 28 ? 22.75 11.055 0.609 1 96.69 28 ARG B CA 1
ATOM 4661 C C . ARG B 1 28 ? 22.062 9.758 1.023 1 96.69 28 ARG B C 1
ATOM 4663 O O . ARG B 1 28 ? 22.719 8.828 1.511 1 96.69 28 ARG B O 1
ATOM 4670 N N . HIS B 1 29 ? 20.781 9.641 0.838 1 97.94 29 HIS B N 1
ATOM 4671 C CA . HIS B 1 29 ? 20.016 8.508 1.346 1 97.94 29 HIS B CA 1
ATOM 4672 C C . HIS B 1 29 ? 19.453 7.672 0.205 1 97.94 29 HIS B C 1
ATOM 4674 O O . HIS B 1 29 ? 18.922 8.219 -0.767 1 97.94 29 HIS B O 1
ATOM 4680 N N . VAL B 1 30 ? 19.609 6.367 0.282 1 98.62 30 VAL B N 1
ATOM 4681 C CA . VAL B 1 30 ? 19 5.402 -0.629 1 98.62 30 VAL B CA 1
ATOM 4682 C C . VAL B 1 30 ? 18.219 4.359 0.167 1 98.62 30 VAL B C 1
ATOM 4684 O O . VAL B 1 30 ? 18.75 3.768 1.111 1 98.62 30 VAL B O 1
ATOM 4687 N N . ILE B 1 31 ? 16.984 4.207 -0.118 1 98.75 31 ILE B N 1
ATOM 4688 C CA . ILE B 1 31 ? 16.141 3.191 0.494 1 98.75 31 ILE B CA 1
ATOM 4689 C C . ILE B 1 31 ? 15.875 2.068 -0.506 1 98.75 31 ILE B C 1
ATOM 4691 O O . ILE B 1 31 ? 15.297 2.301 -1.57 1 98.75 31 ILE B O 1
ATOM 4695 N N . ILE B 1 32 ? 16.25 0.86 -0.152 1 98.44 32 ILE B N 1
ATOM 4696 C CA . ILE B 1 32 ? 16.266 -0.265 -1.082 1 98.44 32 ILE B CA 1
ATOM 4697 C C . ILE B 1 32 ? 15.281 -1.335 -0.612 1 98.44 32 ILE B C 1
ATOM 4699 O O . ILE B 1 32 ? 15.391 -1.832 0.512 1 98.44 32 ILE B O 1
ATOM 4703 N N . SER B 1 33 ? 14.281 -1.606 -1.396 1 98 33 SER B N 1
ATOM 4704 C CA . SER B 1 33 ? 13.469 -2.805 -1.197 1 98 33 SER B CA 1
ATOM 4705 C C . SER B 1 33 ? 14.047 -3.994 -1.959 1 98 33 SER B C 1
ATOM 4707 O O . SER B 1 33 ? 14.32 -3.898 -3.158 1 98 33 SER B O 1
ATOM 4709 N N . PRO B 1 34 ? 14.211 -5.102 -1.339 1 93.31 34 PRO B N 1
ATOM 4710 C CA . PRO B 1 34 ? 14.906 -6.238 -1.948 1 93.31 34 PRO B CA 1
ATOM 4711 C C . PRO B 1 34 ? 14.195 -6.773 -3.188 1 93.31 34 PRO B C 1
ATOM 4713 O O . PRO B 1 34 ? 12.961 -6.836 -3.215 1 93.31 34 PRO B O 1
ATOM 4716 N N . GLY B 1 35 ? 14.977 -7.176 -4.156 1 94.44 35 GLY B N 1
ATOM 4717 C CA . GLY B 1 35 ? 14.5 -7.75 -5.406 1 94.44 35 GLY B CA 1
ATOM 4718 C C . GLY B 1 35 ? 15.625 -8.078 -6.371 1 94.44 35 GLY B C 1
ATOM 4719 O O . GLY B 1 35 ? 16.75 -7.605 -6.207 1 94.44 35 GLY B O 1
ATOM 4720 N N . SER B 1 36 ? 15.281 -8.805 -7.375 1 94.06 36 SER B N 1
ATOM 4721 C CA . SER B 1 36 ? 16.312 -9.273 -8.305 1 94.06 36 SER B CA 1
ATOM 4722 C C . SER B 1 36 ? 16.484 -8.312 -9.469 1 94.06 36 SER B C 1
ATOM 4724 O O . SER B 1 36 ? 17.609 -7.934 -9.797 1 94.06 36 SER B O 1
ATOM 4726 N N . ARG B 1 37 ? 15.383 -7.84 -10.047 1 96.25 37 ARG B N 1
ATOM 4727 C CA . ARG B 1 37 ? 15.453 -7.02 -11.25 1 96.25 37 ARG B CA 1
ATOM 4728 C C . ARG B 1 37 ? 16.219 -5.73 -10.984 1 96.25 37 ARG B C 1
ATOM 4730 O O . ARG B 1 37 ? 16.859 -5.191 -11.891 1 96.25 37 ARG B O 1
ATOM 4737 N N . SER B 1 38 ? 16.297 -5.305 -9.75 1 98 38 SER B N 1
ATOM 4738 C CA . SER B 1 38 ? 16.938 -4.043 -9.398 1 98 38 SER B CA 1
ATOM 4739 C C . SER B 1 38 ? 18.391 -4.258 -8.984 1 98 38 SER B C 1
ATOM 4741 O O . SER B 1 38 ? 19.031 -3.352 -8.445 1 98 38 SER B O 1
ATOM 4743 N N . THR B 1 39 ? 18.938 -5.457 -9.242 1 97.69 39 THR B N 1
ATOM 4744 C CA . THR B 1 39 ? 20.266 -5.84 -8.789 1 97.69 39 THR B CA 1
ATOM 4745 C C . THR B 1 39 ? 21.297 -4.805 -9.219 1 97.69 39 THR B C 1
ATOM 4747 O O . THR B 1 39 ? 22.141 -4.383 -8.422 1 97.69 39 THR B O 1
ATOM 4750 N N . PRO B 1 40 ? 21.281 -4.273 -10.492 1 98 40 PRO B N 1
ATOM 4751 C CA . PRO B 1 40 ? 22.297 -3.281 -10.859 1 98 40 PRO B CA 1
ATOM 4752 C C . PRO B 1 40 ? 22.234 -2.025 -9.992 1 98 40 PRO B C 1
ATOM 4754 O O . PRO B 1 40 ? 23.266 -1.523 -9.547 1 98 40 PRO B O 1
ATOM 4757 N N . LEU B 1 41 ? 21.031 -1.572 -9.742 1 98.69 41 LEU B N 1
ATOM 4758 C CA . LEU B 1 41 ? 20.859 -0.388 -8.906 1 98.69 41 LEU B CA 1
ATOM 4759 C C . LEU B 1 41 ? 21.266 -0.672 -7.465 1 98.69 41 LEU B C 1
ATOM 4761 O O . LEU B 1 41 ? 21.984 0.119 -6.855 1 98.69 41 LEU B O 1
ATOM 4765 N N . THR B 1 42 ? 20.781 -1.805 -6.941 1 98.38 42 THR B N 1
ATOM 4766 C CA . THR B 1 42 ? 21.062 -2.188 -5.562 1 98.38 42 THR B CA 1
ATOM 4767 C C . THR B 1 42 ? 22.562 -2.33 -5.332 1 98.38 42 THR B C 1
ATOM 4769 O O . THR B 1 42 ? 23.109 -1.793 -4.363 1 98.38 42 THR B O 1
ATOM 4772 N N . MET B 1 43 ? 23.266 -2.998 -6.238 1 97.69 43 MET B N 1
ATOM 4773 C CA . MET B 1 43 ? 24.703 -3.236 -6.098 1 97.69 43 MET B CA 1
ATOM 4774 C C . MET B 1 43 ? 25.484 -1.934 -6.227 1 97.69 43 MET B C 1
ATOM 4776 O O . MET B 1 43 ? 26.484 -1.733 -5.535 1 97.69 43 MET B O 1
ATOM 4780 N N . ALA B 1 44 ? 25.062 -1.077 -7.137 1 98.12 44 ALA B N 1
ATOM 4781 C CA . ALA B 1 44 ? 25.719 0.208 -7.312 1 98.12 44 ALA B CA 1
ATOM 4782 C C . ALA B 1 44 ? 25.625 1.059 -6.047 1 98.12 44 ALA B C 1
ATOM 4784 O O . ALA B 1 44 ? 26.594 1.671 -5.621 1 98.12 44 ALA B O 1
ATOM 4785 N N . ALA B 1 45 ? 24.406 1.133 -5.477 1 98.06 45 ALA B N 1
ATOM 4786 C CA . ALA B 1 45 ? 24.219 1.863 -4.227 1 98.06 45 ALA B CA 1
ATOM 4787 C C . ALA B 1 45 ? 25.047 1.24 -3.1 1 98.06 45 ALA B C 1
ATOM 4789 O O . ALA B 1 45 ? 25.688 1.952 -2.328 1 98.06 45 ALA B O 1
ATOM 4790 N N . ALA B 1 46 ? 25 -0.064 -3.033 1 96.56 46 ALA B N 1
ATOM 4791 C CA . ALA B 1 46 ? 25.703 -0.795 -1.981 1 96.56 46 ALA B CA 1
ATOM 4792 C C . ALA B 1 46 ? 27.203 -0.542 -2.045 1 96.56 46 ALA B C 1
ATOM 4794 O O . ALA B 1 46 ? 27.875 -0.451 -1.011 1 96.56 46 ALA B O 1
ATOM 4795 N N . ALA B 1 47 ? 27.734 -0.411 -3.244 1 96.31 47 ALA B N 1
ATOM 4796 C CA . ALA B 1 47 ? 29.172 -0.272 -3.457 1 96.31 47 ALA B CA 1
ATOM 4797 C C . ALA B 1 47 ? 29.625 1.167 -3.225 1 96.31 47 ALA B C 1
ATOM 4799 O O . ALA B 1 47 ? 30.812 1.482 -3.369 1 96.31 47 ALA B O 1
ATOM 4800 N N . GLN B 1 48 ? 28.75 2.039 -2.908 1 96.5 48 GLN B N 1
ATOM 4801 C CA . GLN B 1 48 ? 29.062 3.436 -2.633 1 96.5 48 GLN B CA 1
ATOM 4802 C C . GLN B 1 48 ? 29 3.73 -1.138 1 96.5 48 GLN B C 1
ATOM 4804 O O . GLN B 1 48 ? 27.938 4.055 -0.606 1 96.5 48 GLN B O 1
ATOM 4809 N N . SER B 1 49 ? 30.109 3.795 -0.485 1 94.31 49 SER B N 1
ATOM 4810 C CA . SER B 1 49 ? 30.172 3.881 0.97 1 94.31 49 SER B CA 1
ATOM 4811 C C . SER B 1 49 ? 29.688 5.238 1.467 1 94.31 49 SER B C 1
ATOM 4813 O O . SER B 1 49 ? 29.312 5.379 2.633 1 94.31 49 SER B O 1
ATOM 4815 N N . ARG B 1 50 ? 29.594 6.219 0.58 1 95.06 50 ARG B N 1
ATOM 4816 C CA . ARG B 1 50 ? 29.219 7.566 0.991 1 95.06 50 ARG B CA 1
ATOM 4817 C C . ARG B 1 50 ? 27.703 7.734 1.015 1 95.06 50 ARG B C 1
ATOM 4819 O O . ARG B 1 50 ? 27.188 8.75 1.491 1 95.06 50 ARG B O 1
ATOM 4826 N N . LEU B 1 51 ? 26.984 6.797 0.502 1 96.12 51 LEU B N 1
ATOM 4827 C CA . LEU B 1 51 ? 25.531 6.789 0.593 1 96.12 51 LEU B CA 1
ATOM 4828 C C . LEU B 1 51 ? 25.062 6.062 1.852 1 96.12 51 LEU B C 1
ATOM 4830 O O . LEU B 1 51 ? 25.641 5.047 2.234 1 96.12 51 LEU B O 1
ATOM 4834 N N . ARG B 1 52 ? 24.141 6.641 2.514 1 96.25 52 ARG B N 1
ATOM 4835 C CA . ARG B 1 52 ? 23.438 5.941 3.586 1 96.25 52 ARG B CA 1
ATOM 4836 C C . ARG B 1 52 ? 22.328 5.07 3.027 1 96.25 52 ARG B C 1
ATOM 4838 O O . ARG B 1 52 ? 21.406 5.57 2.373 1 96.25 52 ARG B O 1
ATOM 4845 N N . LYS B 1 53 ? 22.469 3.779 3.264 1 96.75 53 LYS B N 1
ATOM 4846 C CA . LYS B 1 53 ? 21.5 2.85 2.676 1 96.75 53 LYS B CA 1
ATOM 4847 C C . LYS B 1 53 ? 20.641 2.197 3.752 1 96.75 53 LYS B C 1
ATOM 4849 O O . LYS B 1 53 ? 21.141 1.835 4.82 1 96.75 53 LYS B O 1
ATOM 4854 N N . GLN B 1 54 ? 19.375 2.168 3.539 1 97.31 54 GLN B N 1
ATOM 4855 C CA . GLN B 1 54 ? 18.438 1.396 4.348 1 97.31 54 GLN B CA 1
ATOM 4856 C C . GLN B 1 54 ? 17.734 0.336 3.51 1 97.31 54 GLN B C 1
ATOM 4858 O O . GLN B 1 54 ? 17.328 0.603 2.375 1 97.31 54 GLN B O 1
ATOM 4863 N N . VAL B 1 55 ? 17.688 -0.89 4 1 97.44 55 VAL B N 1
ATOM 4864 C CA . VAL B 1 55 ? 16.922 -1.958 3.367 1 97.44 55 VAL B CA 1
ATOM 4865 C C . VAL B 1 55 ? 15.562 -2.098 4.051 1 97.44 55 VAL B C 1
ATOM 4867 O O . VAL B 1 55 ? 15.492 -2.387 5.246 1 97.44 55 VAL B O 1
ATOM 4870 N N . ILE B 1 56 ? 14.523 -1.864 3.303 1 97.88 56 ILE B N 1
ATOM 4871 C CA . ILE B 1 56 ? 13.156 -1.929 3.822 1 97.88 56 ILE B CA 1
ATOM 4872 C C . ILE B 1 56 ? 12.32 -2.879 2.967 1 97.88 56 ILE B C 1
ATOM 4874 O O . ILE B 1 56 ? 12.156 -2.656 1.765 1 97.88 56 ILE B O 1
ATOM 4878 N N . LEU B 1 57 ? 11.758 -3.883 3.547 1 96.69 57 LEU B N 1
ATOM 4879 C CA . LEU B 1 57 ? 11.023 -4.957 2.885 1 96.69 57 LEU B CA 1
ATOM 4880 C C . LEU B 1 57 ? 9.766 -4.422 2.207 1 96.69 57 LEU B C 1
ATOM 4882 O O . LEU B 1 57 ? 9.539 -4.684 1.024 1 96.69 57 LEU B O 1
ATOM 4886 N N . ASP B 1 58 ? 8.945 -3.734 2.943 1 97.94 58 ASP B N 1
ATOM 4887 C CA . ASP B 1 58 ? 7.652 -3.236 2.484 1 97.94 58 ASP B CA 1
ATOM 4888 C C . ASP B 1 58 ? 7.809 -1.928 1.712 1 97.94 58 ASP B C 1
ATOM 4890 O O . ASP B 1 58 ? 8.133 -0.891 2.297 1 97.94 58 ASP B O 1
ATOM 4894 N N . GLU B 1 59 ? 7.531 -1.922 0.446 1 98.69 59 GLU B N 1
ATOM 4895 C CA . GLU B 1 59 ? 7.77 -0.776 -0.428 1 98.69 59 GLU B CA 1
ATOM 4896 C C . GLU B 1 59 ? 6.934 0.426 0.002 1 98.69 59 GLU B C 1
ATOM 4898 O O . GLU B 1 59 ? 7.348 1.573 -0.176 1 98.69 59 GLU B O 1
ATOM 4903 N N . ARG B 1 60 ? 5.699 0.214 0.544 1 98.75 60 ARG B N 1
ATOM 4904 C CA . ARG B 1 60 ? 4.922 1.333 1.065 1 98.75 60 ARG B CA 1
ATOM 4905 C C . ARG B 1 60 ? 5.664 2.033 2.199 1 98.75 60 ARG B C 1
ATOM 4907 O O . ARG B 1 60 ? 5.777 3.262 2.207 1 98.75 60 ARG B O 1
ATOM 4914 N N . SER B 1 61 ? 6.18 1.246 3.164 1 98.62 61 SER B N 1
ATOM 4915 C CA . SER B 1 61 ? 6.977 1.798 4.258 1 98.62 61 SER B CA 1
ATOM 4916 C C . SER B 1 61 ? 8.234 2.477 3.734 1 98.62 61 SER B C 1
ATOM 4918 O O . SER B 1 61 ? 8.633 3.535 4.23 1 98.62 61 SER B O 1
ATOM 4920 N N . ALA B 1 62 ? 8.867 1.858 2.744 1 98.81 62 ALA B N 1
ATOM 4921 C CA . ALA B 1 62 ? 10.07 2.424 2.137 1 98.81 62 ALA B CA 1
ATOM 4922 C C . ALA B 1 62 ? 9.797 3.811 1.563 1 98.81 62 ALA B C 1
ATOM 4924 O O . ALA B 1 62 ? 10.555 4.75 1.805 1 98.81 62 ALA B O 1
ATOM 4925 N N . ALA B 1 63 ? 8.703 3.906 0.842 1 98.94 63 ALA B N 1
ATOM 4926 C CA . ALA B 1 63 ? 8.383 5.156 0.161 1 98.94 63 ALA B CA 1
ATOM 4927 C C . ALA B 1 63 ? 8.086 6.266 1.164 1 98.94 63 ALA B C 1
ATOM 4929 O O . ALA B 1 63 ? 8.516 7.41 0.985 1 98.94 63 ALA B O 1
ATOM 4930 N N . PHE B 1 64 ? 7.363 5.941 2.232 1 98.94 64 PHE B N 1
ATOM 4931 C CA . PHE B 1 64 ? 7.062 6.953 3.238 1 98.94 64 PHE B CA 1
ATOM 4932 C C . PHE B 1 64 ? 8.305 7.301 4.047 1 98.94 64 PHE B C 1
ATOM 4934 O O . PHE B 1 64 ? 8.453 8.438 4.512 1 98.94 64 PHE B O 1
ATOM 4941 N N . THR B 1 65 ? 9.242 6.352 4.227 1 98.88 65 THR B N 1
ATOM 4942 C CA . THR B 1 65 ? 10.531 6.684 4.828 1 98.88 65 THR B CA 1
ATOM 4943 C C . THR B 1 65 ? 11.289 7.688 3.967 1 98.88 65 THR B C 1
ATOM 4945 O O . THR B 1 65 ? 11.828 8.672 4.477 1 98.88 65 THR B O 1
ATOM 4948 N N . ALA B 1 66 ? 11.281 7.445 2.635 1 98.88 66 ALA B N 1
ATOM 4949 C CA . ALA B 1 66 ? 11.898 8.398 1.714 1 98.88 66 ALA B CA 1
ATOM 4950 C C . ALA B 1 66 ? 11.227 9.758 1.8 1 98.88 66 ALA B C 1
ATOM 4952 O O . ALA B 1 66 ? 11.891 10.797 1.737 1 98.88 66 ALA B O 1
ATOM 4953 N N . LEU B 1 67 ? 9.93 9.758 1.928 1 98.88 67 LEU B N 1
ATOM 4954 C CA . LEU B 1 67 ? 9.172 10.992 2.107 1 98.88 67 LEU B CA 1
ATOM 4955 C C . LEU B 1 67 ? 9.664 11.766 3.328 1 98.88 67 LEU B C 1
ATOM 4957 O O . LEU B 1 67 ? 9.836 12.984 3.273 1 98.88 67 LEU B O 1
ATOM 4961 N N . GLY B 1 68 ? 9.867 11.016 4.441 1 98.75 68 GLY B N 1
ATOM 4962 C CA . GLY B 1 68 ? 10.359 11.641 5.66 1 98.75 68 GLY B CA 1
ATOM 4963 C C . GLY B 1 68 ? 11.719 12.289 5.488 1 98.75 68 GLY B C 1
ATOM 4964 O O . GLY B 1 68 ? 11.945 13.398 5.973 1 98.75 68 GLY B O 1
ATOM 4965 N N . VAL B 1 69 ? 12.594 11.641 4.77 1 98.5 69 VAL B N 1
ATOM 4966 C CA . VAL B 1 69 ? 13.922 12.18 4.512 1 98.5 69 VAL B CA 1
ATOM 4967 C C . VAL B 1 69 ? 13.805 13.484 3.725 1 98.5 69 VAL B C 1
ATOM 4969 O O . VAL B 1 69 ? 14.398 14.5 4.098 1 98.5 69 VAL B O 1
ATOM 4972 N N . GLY B 1 70 ? 13.047 13.422 2.643 1 98.25 70 GLY B N 1
ATOM 4973 C CA . GLY B 1 70 ? 12.859 14.617 1.841 1 98.25 70 GLY B CA 1
ATOM 4974 C C . GLY B 1 70 ? 12.234 15.766 2.615 1 98.25 70 GLY B C 1
ATOM 4975 O O . GLY B 1 70 ? 12.625 16.922 2.453 1 98.25 70 GLY B O 1
ATOM 4976 N N . LYS B 1 71 ? 11.242 15.453 3.432 1 97.56 71 LYS B N 1
ATOM 4977 C CA . LYS B 1 71 ? 10.539 16.438 4.238 1 97.56 71 LYS B CA 1
ATOM 4978 C C . LYS B 1 71 ? 11.492 17.125 5.219 1 97.56 71 LYS B C 1
ATOM 4980 O O . LYS B 1 71 ? 11.375 18.328 5.465 1 97.56 71 LYS B O 1
ATOM 4985 N N . ALA B 1 72 ? 12.414 16.375 5.734 1 96 72 ALA B N 1
ATOM 4986 C CA . ALA B 1 72 ? 13.305 16.859 6.785 1 96 72 ALA B CA 1
ATOM 4987 C C . ALA B 1 72 ? 14.484 17.641 6.199 1 96 72 ALA B C 1
ATOM 4989 O O . ALA B 1 72 ? 14.977 18.578 6.812 1 96 72 ALA B O 1
ATOM 4990 N N . THR B 1 73 ? 14.93 17.281 4.957 1 95.38 73 THR B N 1
ATOM 4991 C CA . THR B 1 73 ? 16.234 17.75 4.508 1 95.38 73 THR B CA 1
ATOM 4992 C C . THR B 1 73 ? 16.078 18.672 3.295 1 95.38 73 THR B C 1
ATOM 4994 O O . THR B 1 73 ? 17 19.422 2.953 1 95.38 73 THR B O 1
ATOM 4997 N N . GLY B 1 74 ? 14.969 18.5 2.611 1 95 74 GLY B N 1
ATOM 4998 C CA . GLY B 1 74 ? 14.82 19.188 1.338 1 95 74 GLY B CA 1
ATOM 4999 C C . GLY B 1 74 ? 15.586 18.516 0.209 1 95 74 GLY B C 1
ATOM 5000 O O . GLY B 1 74 ? 15.516 18.953 -0.94 1 95 74 GLY B O 1
ATOM 5001 N N . HIS B 1 75 ? 16.328 17.453 0.524 1 95.62 75 HIS B N 1
ATOM 5002 C CA . HIS B 1 75 ? 17.016 16.641 -0.473 1 95.62 75 HIS B CA 1
ATOM 5003 C C . HIS B 1 75 ? 16.297 15.32 -0.706 1 95.62 75 HIS B C 1
ATOM 5005 O O . HIS B 1 75 ? 15.812 14.703 0.241 1 95.62 75 HIS B O 1
ATOM 5011 N N . PRO B 1 76 ? 16.234 14.93 -1.982 1 98 76 PRO B N 1
ATOM 5012 C CA . PRO B 1 76 ? 15.508 13.695 -2.254 1 98 76 PRO B CA 1
ATOM 5013 C C . PRO B 1 76 ? 16.266 12.445 -1.809 1 98 76 PRO B C 1
ATOM 5015 O O . PRO B 1 76 ? 17.469 12.352 -2.018 1 98 76 PRO B O 1
ATOM 5018 N N . ALA B 1 77 ? 15.594 11.57 -1.132 1 98.62 77 ALA B N 1
ATOM 5019 C CA . ALA B 1 77 ? 16.062 10.188 -1.028 1 98.62 77 ALA B CA 1
ATOM 5020 C C . ALA B 1 77 ? 15.727 9.398 -2.289 1 98.62 77 ALA B C 1
ATOM 5022 O O . ALA B 1 77 ? 14.781 9.742 -3.01 1 98.62 77 ALA B O 1
ATOM 5023 N N . VAL B 1 78 ? 16.531 8.383 -2.564 1 98.88 78 VAL B N 1
ATOM 5024 C CA . VAL B 1 78 ? 16.297 7.547 -3.74 1 98.88 78 VAL B CA 1
ATOM 5025 C C . VAL B 1 78 ? 15.68 6.215 -3.32 1 98.88 78 VAL B C 1
ATOM 5027 O O . VAL B 1 78 ? 16.203 5.535 -2.432 1 98.88 78 VAL B O 1
ATOM 5030 N N . LEU B 1 79 ? 14.578 5.902 -3.904 1 98.94 79 LEU B N 1
ATOM 5031 C CA . LEU B 1 79 ? 13.938 4.605 -3.73 1 98.94 79 LEU B CA 1
ATOM 5032 C C . LEU B 1 79 ? 14.375 3.631 -4.816 1 98.94 79 LEU B C 1
ATOM 5034 O O . LEU B 1 79 ? 14.422 3.988 -5.996 1 98.94 79 LEU B O 1
ATOM 5038 N N . VAL B 1 80 ? 14.727 2.426 -4.426 1 98.88 80 VAL B N 1
ATOM 5039 C CA . VAL B 1 80 ? 15.094 1.371 -5.367 1 98.88 80 VAL B CA 1
ATOM 5040 C C . VAL B 1 80 ? 14.203 0.147 -5.137 1 98.88 80 VAL B C 1
ATOM 5042 O O . VAL B 1 80 ? 14.125 -0.361 -4.016 1 98.88 80 VAL B O 1
ATOM 5045 N N . CYS B 1 81 ? 13.531 -0.301 -6.121 1 98.5 81 CYS B N 1
ATOM 5046 C CA . CYS B 1 81 ? 12.773 -1.541 -6.02 1 98.5 81 CYS B CA 1
ATOM 5047 C C . CYS B 1 81 ? 12.766 -2.287 -7.348 1 98.5 81 CYS B C 1
ATOM 5049 O O . CYS B 1 81 ? 13.18 -1.743 -8.375 1 98.5 81 CYS B O 1
ATOM 5051 N N . THR B 1 82 ? 12.398 -3.553 -7.297 1 97.75 82 THR B N 1
ATOM 5052 C CA . THR B 1 82 ? 12.25 -4.406 -8.469 1 97.75 82 THR B CA 1
ATOM 5053 C C . THR B 1 82 ? 10.984 -4.055 -9.242 1 97.75 82 THR B C 1
ATOM 5055 O O . THR B 1 82 ? 10.297 -3.082 -8.914 1 97.75 82 THR B O 1
ATOM 5058 N N . SER B 1 83 ? 10.695 -4.773 -10.383 1 97 83 SER B N 1
ATOM 5059 C CA . SER B 1 83 ? 9.539 -4.523 -11.234 1 97 83 SER B CA 1
ATOM 5060 C C . SER B 1 83 ? 8.273 -5.141 -10.641 1 97 83 SER B C 1
ATOM 5062 O O . SER B 1 83 ? 8.344 -5.898 -9.672 1 97 83 SER B O 1
ATOM 5064 N N . GLY B 1 84 ? 7.105 -4.84 -11.219 1 96.19 84 GLY B N 1
ATOM 5065 C CA . GLY B 1 84 ? 5.836 -5.406 -10.797 1 96.19 84 GLY B CA 1
ATOM 5066 C C . GLY B 1 84 ? 5.105 -4.551 -9.773 1 96.19 84 GLY B C 1
ATOM 5067 O O . GLY B 1 84 ? 5.164 -3.32 -9.836 1 96.19 84 GLY B O 1
ATOM 5068 N N . THR B 1 85 ? 4.383 -5.219 -8.844 1 97.69 85 THR B N 1
ATOM 5069 C CA . THR B 1 85 ? 3.553 -4.496 -7.891 1 97.69 85 THR B CA 1
ATOM 5070 C C . THR B 1 85 ? 4.414 -3.795 -6.844 1 97.69 85 THR B C 1
ATOM 5072 O O . THR B 1 85 ? 3.932 -2.924 -6.113 1 97.69 85 THR B O 1
ATOM 5075 N N . ALA B 1 86 ? 5.699 -4.148 -6.789 1 98.19 86 ALA B N 1
ATOM 5076 C CA . ALA B 1 86 ? 6.602 -3.457 -5.871 1 98.19 86 ALA B CA 1
ATOM 5077 C C . ALA B 1 86 ? 6.559 -1.947 -6.094 1 98.19 86 ALA B C 1
ATOM 5079 O O . ALA B 1 86 ? 6.438 -1.178 -5.137 1 98.19 86 ALA B O 1
ATOM 5080 N N . THR B 1 87 ? 6.602 -1.527 -7.363 1 98.38 87 THR B N 1
ATOM 5081 C CA . THR B 1 87 ? 6.613 -0.112 -7.719 1 98.38 87 THR B CA 1
ATOM 5082 C C . THR B 1 87 ? 5.289 0.549 -7.355 1 98.38 87 THR B C 1
ATOM 5084 O O . THR B 1 87 ? 5.266 1.688 -6.883 1 98.38 87 THR B O 1
ATOM 5087 N N . ALA B 1 88 ? 4.207 -0.201 -7.531 1 98.5 88 ALA B N 1
ATOM 5088 C CA . ALA B 1 88 ? 2.873 0.343 -7.297 1 98.5 88 ALA B CA 1
ATOM 5089 C C . ALA B 1 88 ? 2.664 0.67 -5.82 1 98.5 88 ALA B C 1
ATOM 5091 O O . ALA B 1 88 ? 1.914 1.588 -5.48 1 98.5 88 ALA B O 1
ATOM 5092 N N . ASN B 1 89 ? 3.357 -0.035 -4.926 1 98.75 89 ASN B N 1
ATOM 5093 C CA . ASN B 1 89 ? 3.225 0.182 -3.488 1 98.75 89 ASN B CA 1
ATOM 5094 C C . ASN B 1 89 ? 3.768 1.546 -3.074 1 98.75 89 ASN B C 1
ATOM 5096 O O . ASN B 1 89 ? 3.484 2.025 -1.976 1 98.75 89 ASN B O 1
ATOM 5100 N N . TYR B 1 90 ? 4.562 2.236 -3.941 1 98.88 90 TYR B N 1
ATOM 5101 C CA . TYR B 1 90 ? 5.109 3.555 -3.646 1 98.88 90 TYR B CA 1
ATOM 5102 C C . TYR B 1 90 ? 4.035 4.629 -3.76 1 98.88 90 TYR B C 1
ATOM 5104 O O . TYR B 1 90 ? 4.211 5.746 -3.264 1 98.88 90 TYR B O 1
ATOM 5112 N N . PHE B 1 91 ? 2.887 4.34 -4.336 1 98.81 91 PHE B N 1
ATOM 5113 C CA . PHE B 1 91 ? 1.982 5.32 -4.918 1 98.81 91 PHE B CA 1
ATOM 5114 C C . PHE B 1 91 ? 1.435 6.258 -3.848 1 98.81 91 PHE B C 1
ATOM 5116 O O . PHE B 1 91 ? 1.411 7.477 -4.035 1 98.81 91 PHE B O 1
ATOM 5123 N N . PRO B 1 92 ? 0.938 5.754 -2.691 1 98.81 92 PRO B N 1
ATOM 5124 C CA . PRO B 1 92 ? 0.404 6.699 -1.705 1 98.81 92 PRO B CA 1
ATOM 5125 C C . PRO B 1 92 ? 1.43 7.746 -1.274 1 98.81 92 PRO B C 1
ATOM 5127 O O . PRO B 1 92 ? 1.095 8.922 -1.14 1 98.81 92 PRO B O 1
ATOM 5130 N N . ALA B 1 93 ? 2.672 7.32 -1.097 1 98.88 93 ALA B N 1
ATOM 5131 C CA . ALA B 1 93 ? 3.719 8.266 -0.705 1 98.88 93 ALA B CA 1
ATOM 5132 C C . ALA B 1 93 ? 4.035 9.234 -1.838 1 98.88 93 ALA B C 1
ATOM 5134 O O . ALA B 1 93 ? 4.359 10.398 -1.593 1 98.88 93 ALA B O 1
ATOM 5135 N N . VAL B 1 94 ? 3.945 8.766 -3.109 1 98.88 94 VAL B N 1
ATOM 5136 C CA . VAL B 1 94 ? 4.172 9.617 -4.273 1 98.88 94 VAL B CA 1
ATOM 5137 C C . VAL B 1 94 ? 3.15 10.75 -4.297 1 98.88 94 VAL B C 1
ATOM 5139 O O . VAL B 1 94 ? 3.502 11.906 -4.539 1 98.88 94 VAL B O 1
ATOM 5142 N N . ILE B 1 95 ? 1.923 10.438 -3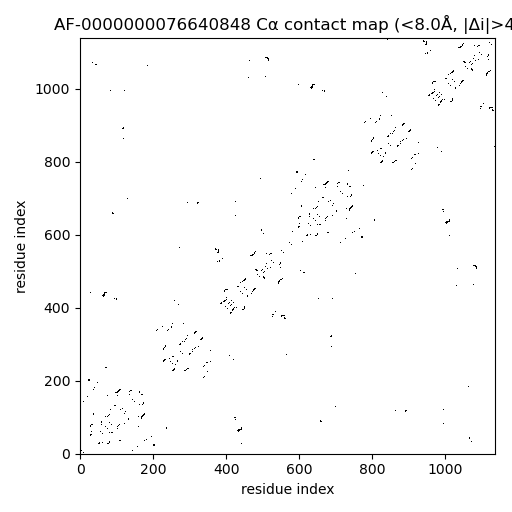.982 1 98.62 95 ILE B N 1
ATOM 5143 C CA . ILE B 1 95 ? 0.857 11.43 -3.965 1 98.62 95 ILE B CA 1
ATOM 5144 C C . ILE B 1 95 ? 1.103 12.43 -2.834 1 98.62 95 ILE B C 1
ATOM 5146 O O . ILE B 1 95 ? 1.002 13.641 -3.035 1 98.62 95 ILE B O 1
ATOM 5150 N N . GLU B 1 96 ? 1.443 11.914 -1.633 1 98.56 96 GLU B N 1
ATOM 5151 C CA . GLU B 1 96 ? 1.732 12.812 -0.515 1 98.56 96 GLU B CA 1
ATOM 5152 C C . GLU B 1 96 ? 2.926 13.711 -0.821 1 98.56 96 GLU B C 1
ATOM 5154 O O . GLU B 1 96 ? 2.91 14.898 -0.501 1 98.56 96 GLU B O 1
ATOM 5159 N N . ALA B 1 97 ? 3.943 13.164 -1.449 1 98.69 97 ALA B N 1
ATOM 5160 C CA . ALA B 1 97 ? 5.125 13.953 -1.801 1 98.69 97 ALA B CA 1
ATOM 5161 C C . ALA B 1 97 ? 4.762 15.094 -2.748 1 98.69 97 ALA B C 1
ATOM 5163 O O . ALA B 1 97 ? 5.219 16.219 -2.57 1 98.69 97 ALA B O 1
ATOM 5164 N N . ARG B 1 98 ? 3.955 14.781 -3.719 1 97.81 98 ARG B N 1
ATOM 5165 C CA . ARG B 1 98 ? 3.521 15.797 -4.68 1 97.81 98 ARG B CA 1
ATOM 5166 C C . ARG B 1 98 ? 2.721 16.891 -3.99 1 97.81 98 ARG B C 1
ATOM 5168 O O . ARG B 1 98 ? 2.977 18.078 -4.203 1 97.81 98 ARG B O 1
ATOM 5175 N N . GLN B 1 99 ? 1.838 16.5 -3.121 1 96.5 99 GLN B N 1
ATOM 5176 C CA . GLN B 1 99 ? 0.898 17.438 -2.516 1 96.5 99 GLN B CA 1
ATOM 5177 C C . GLN B 1 99 ? 1.573 18.266 -1.427 1 96.5 99 GLN B C 1
ATOM 5179 O O . GLN B 1 99 ? 1.126 19.375 -1.114 1 96.5 99 GLN B O 1
ATOM 5184 N N . SER B 1 100 ? 2.695 17.781 -0.89 1 96.38 100 SER B N 1
ATOM 5185 C CA . SER B 1 100 ? 3.396 18.484 0.182 1 96.38 100 SER B CA 1
ATOM 5186 C C . SER B 1 100 ? 4.652 19.172 -0.337 1 96.38 100 SER B C 1
ATOM 5188 O O . SER B 1 100 ? 5.398 19.781 0.434 1 96.38 100 SER B O 1
ATOM 5190 N N . GLY B 1 101 ? 4.91 19 -1.611 1 97.06 101 GLY B N 1
ATOM 5191 C CA . GLY B 1 101 ? 6.09 19.609 -2.203 1 97.06 101 GLY B CA 1
ATOM 5192 C C . GLY B 1 101 ? 7.387 18.984 -1.722 1 97.06 101 GLY B C 1
ATOM 5193 O O . GLY B 1 101 ? 8.367 19.688 -1.475 1 97.06 101 GLY B O 1
ATOM 5194 N N . VAL B 1 102 ? 7.43 17.656 -1.512 1 98.31 102 VAL B N 1
ATOM 5195 C CA . VAL B 1 102 ? 8.594 16.969 -0.961 1 98.31 102 VAL B CA 1
ATOM 5196 C C . VAL B 1 102 ? 9.383 16.312 -2.086 1 98.31 102 VAL B C 1
ATOM 5198 O O . VAL B 1 102 ? 8.836 15.508 -2.848 1 98.31 102 VAL B O 1
ATOM 5201 N N . PRO B 1 103 ? 10.656 16.641 -2.266 1 98.06 103 PRO B N 1
ATOM 5202 C CA . PRO B 1 103 ? 11.461 15.961 -3.287 1 98.06 103 PRO B CA 1
ATOM 5203 C C . PRO B 1 103 ? 11.719 14.492 -2.963 1 98.06 103 PRO B C 1
ATOM 5205 O O . PRO B 1 103 ? 12 14.148 -1.81 1 98.06 103 PRO B O 1
ATOM 5208 N N . MET B 1 104 ? 11.641 13.695 -3.934 1 98.44 104 MET B N 1
ATOM 5209 C CA . MET B 1 104 ? 11.875 12.25 -3.871 1 98.44 104 MET B CA 1
ATOM 5210 C C . MET B 1 104 ? 12.227 11.695 -5.246 1 98.44 104 MET B C 1
ATOM 5212 O O . MET B 1 104 ? 11.742 12.195 -6.266 1 98.44 104 MET B O 1
ATOM 5216 N N . ILE B 1 105 ? 13.117 10.695 -5.332 1 98.88 105 ILE B N 1
ATOM 5217 C CA . ILE B 1 105 ? 13.453 10.07 -6.613 1 98.88 105 ILE B CA 1
ATOM 5218 C C . ILE B 1 105 ? 13.141 8.578 -6.559 1 98.88 105 ILE B C 1
ATOM 5220 O O . ILE B 1 105 ? 13.633 7.867 -5.676 1 98.88 105 ILE B O 1
ATOM 5224 N N . LEU B 1 106 ? 12.281 8.148 -7.414 1 98.94 106 LEU B N 1
ATOM 5225 C CA . LEU B 1 106 ? 11.992 6.734 -7.594 1 98.94 106 LEU B CA 1
ATOM 5226 C C . LEU B 1 106 ? 12.828 6.145 -8.727 1 98.94 106 LEU B C 1
ATOM 5228 O O . LEU B 1 106 ? 12.633 6.492 -9.891 1 98.94 106 LEU B O 1
ATOM 5232 N N . ALA B 1 107 ? 13.789 5.344 -8.391 1 98.88 107 ALA B N 1
ATOM 5233 C CA . ALA B 1 107 ? 14.539 4.555 -9.359 1 98.88 107 ALA B CA 1
ATOM 5234 C C . ALA B 1 107 ? 14.031 3.119 -9.422 1 98.88 107 ALA B C 1
ATOM 5236 O O . ALA B 1 107 ? 14.508 2.252 -8.688 1 98.88 107 ALA B O 1
ATOM 5237 N N . THR B 1 108 ? 13.148 2.84 -10.297 1 98.75 108 THR B N 1
ATOM 5238 C CA . THR B 1 108 ? 12.461 1.555 -10.336 1 98.75 108 THR B CA 1
ATOM 5239 C C . THR B 1 108 ? 13 0.688 -11.469 1 98.75 108 THR B C 1
ATOM 5241 O O . THR B 1 108 ? 13.195 1.17 -12.586 1 98.75 108 THR B O 1
ATOM 5244 N N . ALA B 1 109 ? 13.297 -0.565 -11.156 1 98.62 109 ALA B N 1
ATOM 5245 C CA . ALA B 1 109 ? 13.742 -1.5 -12.188 1 98.62 109 ALA B CA 1
ATOM 5246 C C . ALA B 1 109 ? 12.547 -2.057 -12.969 1 98.62 109 ALA B C 1
ATOM 5248 O O . ALA B 1 109 ? 11.469 -2.262 -12.406 1 98.62 109 ALA B O 1
ATOM 5249 N N . ASP B 1 110 ? 12.766 -2.324 -14.219 1 98.06 110 ASP B N 1
ATOM 5250 C CA . ASP B 1 110 ? 11.727 -2.83 -15.109 1 98.06 110 ASP B CA 1
ATOM 5251 C C . ASP B 1 110 ? 12.281 -3.889 -16.062 1 98.06 110 ASP B C 1
ATOM 5253 O O . ASP B 1 110 ? 13.5 -4.023 -16.203 1 98.06 110 ASP B O 1
ATOM 5257 N N . ARG B 1 111 ? 11.375 -4.711 -16.562 1 96.62 111 ARG B N 1
ATOM 5258 C CA . ARG B 1 111 ? 11.758 -5.605 -17.656 1 96.62 111 ARG B CA 1
ATOM 5259 C C . ARG B 1 111 ? 12.133 -4.816 -18.906 1 96.62 111 ARG B C 1
ATOM 5261 O O . ARG B 1 111 ? 11.617 -3.719 -19.125 1 96.62 111 ARG B O 1
ATOM 5268 N N . PRO B 1 112 ? 13.094 -5.395 -19.703 1 95.69 112 PRO B N 1
ATOM 5269 C CA . PRO B 1 112 ? 13.391 -4.711 -20.969 1 95.69 112 PRO B CA 1
ATOM 5270 C C . PRO B 1 112 ? 12.203 -4.703 -21.922 1 95.69 112 PRO B C 1
ATOM 5272 O O . PRO B 1 112 ? 11.289 -5.52 -21.781 1 95.69 112 PRO B O 1
ATOM 5275 N N . PRO B 1 113 ? 12.172 -3.816 -22.875 1 93.31 113 PRO B N 1
ATOM 5276 C CA . PRO B 1 113 ? 11 -3.6 -23.719 1 93.31 113 PRO B CA 1
ATOM 5277 C C . PRO B 1 113 ? 10.531 -4.875 -24.422 1 93.31 113 PRO B C 1
ATOM 5279 O O . PRO B 1 113 ? 9.328 -5.105 -24.547 1 93.31 113 PRO B O 1
ATOM 5282 N N . HIS B 1 114 ? 11.445 -5.773 -24.812 1 92.44 114 HIS B N 1
ATOM 5283 C CA . HIS B 1 114 ? 11.047 -6.934 -25.594 1 92.44 114 HIS B CA 1
ATOM 5284 C C . HIS B 1 114 ? 10.289 -7.941 -24.75 1 92.44 114 HIS B C 1
ATOM 5286 O O . HIS B 1 114 ? 9.633 -8.844 -25.281 1 92.44 114 HIS B O 1
ATOM 5292 N N . LEU B 1 115 ? 10.266 -7.793 -23.438 1 93.19 115 LEU B N 1
ATOM 5293 C CA . LEU B 1 115 ? 9.562 -8.734 -22.578 1 93.19 115 LEU B CA 1
ATOM 5294 C C . LEU B 1 115 ? 8.258 -8.133 -22.078 1 93.19 115 LEU B C 1
ATOM 5296 O O . LEU B 1 115 ? 7.449 -8.82 -21.453 1 93.19 115 LEU B O 1
ATOM 5300 N N . ARG B 1 116 ? 8.078 -6.875 -22.312 1 93.12 116 ARG B N 1
ATOM 5301 C CA . ARG B 1 116 ? 6.855 -6.207 -21.875 1 93.12 116 ARG B CA 1
ATOM 5302 C C . ARG B 1 116 ? 5.68 -6.57 -22.766 1 93.12 116 ARG B C 1
ATOM 5304 O O . ARG B 1 116 ? 5.848 -6.754 -23.969 1 93.12 116 ARG B O 1
ATOM 5311 N N . SER B 1 117 ? 4.484 -6.816 -22.188 1 90.75 117 SER B N 1
ATOM 5312 C CA . SER B 1 117 ? 3.25 -7.164 -22.875 1 90.75 117 SER B CA 1
ATOM 5313 C C . SER B 1 117 ? 3.338 -8.555 -23.5 1 90.75 117 SER B C 1
ATOM 5315 O O . SER B 1 117 ? 2.775 -8.789 -24.578 1 90.75 117 SER B O 1
ATOM 5317 N N . THR B 1 118 ? 4.148 -9.438 -22.906 1 90.62 118 THR B N 1
ATOM 5318 C CA . THR B 1 118 ? 4.309 -10.781 -23.438 1 90.62 118 THR B CA 1
ATOM 5319 C C . THR B 1 118 ? 3.814 -11.82 -22.438 1 90.62 118 THR B C 1
ATOM 5321 O O . THR B 1 118 ? 3.771 -13.016 -22.75 1 90.62 118 THR B O 1
ATOM 5324 N N . GLY B 1 119 ? 3.477 -11.336 -21.297 1 90 119 GLY B N 1
ATOM 5325 C CA . GLY B 1 119 ? 3.125 -12.273 -20.234 1 90 119 GLY B CA 1
ATOM 5326 C C . GLY B 1 119 ? 4.32 -12.727 -19.422 1 90 119 GLY B C 1
ATOM 5327 O O . GLY B 1 119 ? 4.199 -13.602 -18.562 1 90 119 GLY B O 1
ATOM 5328 N N . ALA B 1 120 ? 5.43 -12.055 -19.656 1 91.81 120 ALA B N 1
ATOM 5329 C CA . ALA B 1 120 ? 6.629 -12.391 -18.891 1 91.81 120 ALA B CA 1
ATOM 5330 C C . ALA B 1 120 ? 6.414 -12.164 -17.391 1 91.81 120 ALA B C 1
ATOM 5332 O O . ALA B 1 120 ? 5.656 -11.273 -17 1 91.81 120 ALA B O 1
ATOM 5333 N N . ASN B 1 121 ? 7.105 -13 -16.641 1 91.81 121 ASN B N 1
ATOM 5334 C CA . ASN B 1 121 ? 6.984 -12.945 -15.195 1 91.81 121 ASN B CA 1
ATOM 5335 C C . ASN B 1 121 ? 7.344 -11.562 -14.656 1 91.81 121 ASN B C 1
ATOM 5337 O O . ASN B 1 121 ? 8.352 -10.977 -15.055 1 91.81 121 ASN B O 1
ATOM 5341 N N . GLN B 1 122 ? 6.531 -10.961 -13.789 1 91.75 122 GLN B N 1
ATOM 5342 C CA . GLN B 1 122 ? 6.715 -9.711 -13.047 1 91.75 122 GLN B CA 1
ATOM 5343 C C . GLN B 1 122 ? 6.816 -8.523 -14 1 91.75 122 GLN B C 1
ATOM 5345 O O . GLN B 1 122 ? 7.434 -7.508 -13.664 1 91.75 122 GLN B O 1
ATOM 5350 N N . ALA B 1 123 ? 6.32 -8.719 -15.203 1 94.38 123 ALA B N 1
ATOM 5351 C CA . ALA B 1 123 ? 6.301 -7.609 -16.156 1 94.38 123 ALA B CA 1
ATOM 5352 C C . ALA B 1 123 ? 4.949 -6.898 -16.141 1 94.38 123 ALA B C 1
ATOM 5354 O O . ALA B 1 123 ? 3.904 -7.531 -16.312 1 94.38 123 ALA B O 1
ATOM 5355 N N . ILE B 1 124 ? 4.953 -5.688 -15.812 1 96.25 124 ILE B N 1
ATOM 5356 C CA . ILE B 1 124 ? 3.771 -4.84 -15.906 1 96.25 124 ILE B CA 1
ATOM 5357 C C . ILE B 1 124 ? 4.09 -3.609 -16.766 1 96.25 124 ILE B C 1
ATOM 5359 O O . ILE B 1 124 ? 5.219 -3.445 -17.234 1 96.25 124 ILE B O 1
ATOM 5363 N N . ASP B 1 125 ? 3.092 -2.799 -17.031 1 96.31 125 ASP B N 1
ATOM 5364 C CA . ASP B 1 125 ? 3.334 -1.505 -17.656 1 96.31 125 ASP B CA 1
ATOM 5365 C C . ASP B 1 125 ? 3.711 -0.451 -16.625 1 96.31 125 ASP B C 1
ATOM 5367 O O . ASP B 1 125 ? 2.842 0.091 -15.938 1 96.31 125 ASP B O 1
ATOM 5371 N N . GLN B 1 126 ? 4.996 -0.138 -16.562 1 97.38 126 GLN B N 1
ATOM 5372 C CA . GLN B 1 126 ? 5.488 0.801 -15.562 1 97.38 126 GLN B CA 1
ATOM 5373 C C . GLN B 1 126 ? 5.609 2.209 -16.141 1 97.38 126 GLN B C 1
ATOM 5375 O O . GLN B 1 126 ? 5.98 3.145 -15.43 1 97.38 126 GLN B O 1
ATOM 5380 N N . LEU B 1 127 ? 5.348 2.402 -17.422 1 96.5 127 LEU B N 1
ATOM 5381 C CA . LEU B 1 127 ? 5.465 3.717 -18.047 1 96.5 127 LEU B CA 1
ATOM 5382 C C . LEU B 1 127 ? 4.379 4.656 -17.547 1 96.5 127 LEU B C 1
ATOM 5384 O O . LEU B 1 127 ? 3.189 4.418 -17.766 1 96.5 127 LEU B O 1
ATOM 5388 N N . LYS B 1 128 ? 4.797 5.715 -16.828 1 96.25 128 LYS B N 1
ATOM 5389 C CA . LYS B 1 128 ? 3.918 6.703 -16.219 1 96.25 128 LYS B CA 1
ATOM 5390 C C . LYS B 1 128 ? 2.941 6.039 -15.25 1 96.25 128 LYS B C 1
ATOM 5392 O O . LYS B 1 128 ? 1.755 6.375 -15.234 1 96.25 128 LYS B O 1
ATOM 5397 N N . LEU B 1 129 ? 3.496 5.125 -14.586 1 97.81 129 LEU B N 1
ATOM 5398 C CA . LEU B 1 129 ? 2.707 4.312 -13.664 1 97.81 129 LEU B CA 1
ATOM 5399 C C . LEU B 1 129 ? 1.949 5.191 -12.68 1 97.81 129 LEU B C 1
ATOM 5401 O O . LEU B 1 129 ? 0.829 4.859 -12.281 1 97.81 129 LEU B O 1
ATOM 5405 N N . PHE B 1 130 ? 2.475 6.371 -12.297 1 98.44 130 PHE B N 1
ATOM 5406 C CA . PHE B 1 130 ? 1.912 7.211 -11.242 1 98.44 130 PHE B CA 1
ATOM 5407 C C . PHE B 1 130 ? 1.169 8.398 -11.844 1 98.44 130 PHE B C 1
ATOM 5409 O O . PHE B 1 130 ? 0.897 9.383 -11.148 1 98.44 130 PHE B O 1
ATOM 5416 N N . GLY B 1 131 ? 0.89 8.344 -13.133 1 96.75 131 GLY B N 1
ATOM 5417 C CA . GLY B 1 131 ? 0.17 9.422 -13.789 1 96.75 131 GLY B CA 1
ATOM 5418 C C . GLY B 1 131 ? 0.923 10.742 -13.773 1 96.75 131 GLY B C 1
ATOM 5419 O O . GLY B 1 131 ? 2.109 10.789 -14.109 1 96.75 131 GLY B O 1
ATOM 5420 N N . GLY B 1 132 ? 0.228 11.758 -13.422 1 95.81 132 GLY B N 1
ATOM 5421 C CA . GLY B 1 132 ? 0.789 13.094 -13.445 1 95.81 132 GLY B CA 1
ATOM 5422 C C . GLY B 1 132 ? 1.408 13.508 -12.125 1 95.81 132 GLY B C 1
ATOM 5423 O O . GLY B 1 132 ? 1.874 14.641 -11.984 1 95.81 132 GLY B O 1
ATOM 5424 N N . TYR B 1 133 ? 1.541 12.641 -11.195 1 97.62 133 TYR B N 1
ATOM 5425 C CA . TYR B 1 133 ? 1.978 13.023 -9.859 1 97.62 133 TYR B CA 1
ATOM 5426 C C . TYR B 1 133 ? 3.484 13.25 -9.82 1 97.62 133 TYR B C 1
ATOM 5428 O O . TYR B 1 133 ? 3.965 14.172 -9.164 1 97.62 133 TYR B O 1
ATOM 5436 N N . PRO B 1 134 ? 4.293 12.414 -10.539 1 98.44 134 PRO B N 1
ATOM 5437 C CA . PRO B 1 134 ? 5.703 12.805 -10.617 1 98.44 134 PRO B CA 1
ATOM 5438 C C . PRO B 1 134 ? 5.902 14.125 -11.352 1 98.44 134 PRO B C 1
ATOM 5440 O O . PRO B 1 134 ? 5.309 14.344 -12.414 1 98.44 134 PRO B O 1
ATOM 5443 N N . VAL B 1 135 ? 6.742 14.984 -10.836 1 97.81 135 VAL B N 1
ATOM 5444 C CA . VAL B 1 135 ? 7.004 16.266 -11.469 1 97.81 135 VAL B CA 1
ATOM 5445 C C . VAL B 1 135 ? 7.879 16.078 -12.703 1 97.81 135 VAL B C 1
ATOM 5447 O O . VAL B 1 135 ? 7.996 16.969 -13.539 1 97.81 135 VAL B O 1
ATOM 5450 N N . PHE B 1 136 ? 8.516 14.93 -12.734 1 97.94 136 PHE B N 1
ATOM 5451 C CA . PHE B 1 136 ? 9.312 14.531 -13.891 1 97.94 136 PHE B CA 1
ATOM 5452 C C . PHE B 1 136 ? 9.352 13.008 -14.008 1 97.94 136 PHE B C 1
ATOM 5454 O O . PHE B 1 136 ? 9.539 12.305 -13.008 1 97.94 136 PHE B O 1
ATOM 5461 N N . PHE B 1 137 ? 9.094 12.469 -15.156 1 98.44 137 PHE B N 1
ATOM 5462 C CA . PHE B 1 137 ? 9.227 11.047 -15.469 1 98.44 137 PHE B CA 1
ATOM 5463 C C . PHE B 1 137 ? 10.172 10.844 -16.641 1 98.44 137 PHE B C 1
ATOM 5465 O O . PHE B 1 137 ? 10.164 11.625 -17.594 1 98.44 137 PHE B O 1
ATOM 5472 N N . HIS B 1 138 ? 11 9.773 -16.531 1 97.62 138 HIS B N 1
ATOM 5473 C CA . HIS B 1 138 ? 11.805 9.406 -17.703 1 97.62 138 HIS B CA 1
ATOM 5474 C C . HIS B 1 138 ? 12.07 7.906 -17.734 1 97.62 138 HIS B C 1
ATOM 5476 O O . HIS B 1 138 ? 12.438 7.312 -16.719 1 97.62 138 HIS B O 1
ATOM 5482 N N . GLU B 1 139 ? 11.852 7.281 -18.875 1 97 139 GLU B N 1
ATOM 5483 C CA . GLU B 1 139 ? 12.398 5.953 -19.156 1 97 139 GLU B CA 1
ATOM 5484 C C . GLU B 1 139 ? 13.883 6.027 -19.5 1 97 139 GLU B C 1
ATOM 5486 O O . GLU B 1 139 ? 14.25 6.516 -20.562 1 97 139 GLU B O 1
ATOM 5491 N N . VAL B 1 140 ? 14.672 5.453 -18.672 1 96.88 140 VAL B N 1
ATOM 5492 C CA . VAL B 1 140 ? 16.109 5.707 -18.75 1 96.88 140 VAL B CA 1
ATOM 5493 C C . VAL B 1 140 ? 16.703 4.934 -19.922 1 96.88 140 VAL B C 1
ATOM 5495 O O . VAL B 1 140 ? 17.719 5.336 -20.484 1 96.88 140 VAL B O 1
ATOM 5498 N N . GLY B 1 141 ? 16.047 3.834 -20.359 1 94 141 GLY B N 1
ATOM 5499 C CA . GLY B 1 141 ? 16.562 2.965 -21.406 1 94 141 GLY B CA 1
ATOM 5500 C C . GLY B 1 141 ? 17.484 1.886 -20.891 1 94 141 GLY B C 1
ATOM 5501 O O . GLY B 1 141 ? 17.906 1.919 -19.734 1 94 141 GLY B O 1
ATOM 5502 N N . GLU B 1 142 ? 17.812 0.957 -21.719 1 95.62 142 GLU B N 1
ATOM 5503 C CA . GLU B 1 142 ? 18.75 -0.101 -21.344 1 95.62 142 GLU B CA 1
ATOM 5504 C C . GLU B 1 142 ? 20.172 0.44 -21.203 1 95.62 142 GLU B C 1
ATOM 5506 O O . GLU B 1 142 ? 20.562 1.352 -21.938 1 95.62 142 GLU B O 1
ATOM 5511 N N . PRO B 1 143 ? 20.969 -0.123 -20.344 1 95.62 143 PRO B N 1
ATOM 5512 C CA . PRO B 1 143 ? 22.328 0.386 -20.094 1 95.62 143 PRO B CA 1
ATOM 5513 C C . PRO B 1 143 ? 23.188 0.377 -21.344 1 95.62 143 PRO B C 1
ATOM 5515 O O . PRO B 1 143 ? 23.156 -0.586 -22.109 1 95.62 143 PRO B O 1
ATOM 5518 N N . GLY B 1 144 ? 23.875 1.505 -21.531 1 91.5 144 GLY B N 1
ATOM 5519 C CA . GLY B 1 144 ? 24.844 1.674 -22.609 1 91.5 144 GLY B CA 1
ATOM 5520 C C . GLY B 1 144 ? 26.094 2.418 -22.172 1 91.5 144 GLY B C 1
ATOM 5521 O O . GLY B 1 144 ? 26.047 3.227 -21.234 1 91.5 144 GLY B O 1
ATOM 5522 N N . LEU B 1 145 ? 27.203 2.123 -22.844 1 91.62 145 LEU B N 1
ATOM 5523 C CA . LEU B 1 145 ? 28.469 2.725 -22.422 1 91.62 145 LEU B CA 1
ATOM 5524 C C . LEU B 1 145 ? 28.953 3.734 -23.453 1 91.62 145 LEU B C 1
ATOM 5526 O O . LEU B 1 145 ? 30.031 4.301 -23.312 1 91.62 145 LEU B O 1
ATOM 5530 N N . GLY B 1 146 ? 28.156 3.955 -24.453 1 91.12 146 GLY B N 1
ATOM 5531 C CA . GLY B 1 146 ? 28.531 5 -25.391 1 91.12 146 GLY B CA 1
ATOM 5532 C C . GLY B 1 146 ? 28.609 6.375 -24.75 1 91.12 146 GLY B C 1
ATOM 5533 O O . GLY B 1 146 ? 28 6.621 -23.703 1 91.12 146 GLY B O 1
ATOM 5534 N N . ASP B 1 147 ? 29.375 7.199 -25.344 1 91.81 147 ASP B N 1
ATOM 5535 C CA . ASP B 1 147 ? 29.547 8.547 -24.812 1 91.81 147 ASP B CA 1
ATOM 5536 C C . ASP B 1 147 ? 28.219 9.25 -24.641 1 91.81 147 ASP B C 1
ATOM 5538 O O . ASP B 1 147 ? 27.969 9.891 -23.609 1 91.81 147 ASP B O 1
ATOM 5542 N N . ASP B 1 148 ? 27.422 9.109 -25.594 1 92.12 148 ASP B N 1
ATOM 5543 C CA . ASP B 1 148 ? 26.109 9.75 -25.531 1 92.12 148 ASP B CA 1
ATOM 5544 C C . ASP B 1 148 ? 25.281 9.172 -24.391 1 92.12 148 ASP B C 1
ATOM 5546 O O . ASP B 1 148 ? 24.547 9.898 -23.719 1 92.12 148 ASP B O 1
ATOM 5550 N N . ASP B 1 149 ? 25.328 7.879 -24.172 1 92.44 149 ASP B N 1
ATOM 5551 C CA . ASP B 1 149 ? 24.578 7.219 -23.109 1 92.44 149 ASP B CA 1
ATOM 5552 C C . ASP B 1 149 ? 25.016 7.738 -21.734 1 92.44 149 ASP B C 1
ATOM 5554 O O . ASP B 1 149 ? 24.188 8.07 -20.891 1 92.44 149 ASP B O 1
ATOM 5558 N N . LEU B 1 150 ? 26.234 7.836 -21.578 1 92.06 150 LEU B N 1
ATOM 5559 C CA . LEU B 1 150 ? 26.781 8.234 -20.281 1 92.06 150 LEU B CA 1
ATOM 5560 C C . LEU B 1 150 ? 26.531 9.711 -20.016 1 92.06 150 LEU B C 1
ATOM 5562 O O . LEU B 1 150 ? 26.234 10.102 -18.891 1 92.06 150 LEU B O 1
ATOM 5566 N N . LYS B 1 151 ? 26.734 10.531 -21.047 1 91.44 151 LYS B N 1
ATOM 5567 C CA . LYS B 1 151 ? 26.438 11.953 -20.922 1 91.44 151 LYS B CA 1
ATOM 5568 C C . LYS B 1 151 ? 24.969 12.18 -20.562 1 91.44 151 LYS B C 1
ATOM 5570 O O . LYS B 1 151 ? 24.641 13.008 -19.719 1 91.44 151 LYS B O 1
ATOM 5575 N N . ARG B 1 152 ? 24.125 11.477 -21.203 1 92.88 152 ARG B N 1
ATOM 5576 C CA . ARG B 1 152 ? 22.703 11.586 -20.938 1 92.88 152 ARG B CA 1
ATOM 5577 C C . ARG B 1 152 ? 22.375 11.156 -19.5 1 92.88 152 ARG B C 1
ATOM 5579 O O . ARG B 1 152 ? 21.562 11.773 -18.828 1 92.88 152 ARG B O 1
ATOM 5586 N N . LEU B 1 153 ? 22.969 10.094 -19.109 1 94.31 153 LEU B N 1
ATOM 5587 C CA . LEU B 1 153 ? 22.766 9.602 -17.75 1 94.31 153 LEU B CA 1
ATOM 5588 C C . LEU B 1 153 ? 23.188 10.648 -16.719 1 94.31 153 LEU B C 1
ATOM 5590 O O . LEU B 1 153 ? 22.5 10.852 -15.719 1 94.31 153 LEU B O 1
ATOM 5594 N N . ALA B 1 154 ? 24.281 11.242 -16.969 1 91 154 ALA B N 1
ATOM 5595 C CA . ALA B 1 154 ? 24.766 12.289 -16.078 1 91 154 ALA B CA 1
ATOM 5596 C C . ALA B 1 154 ? 23.797 13.469 -16.031 1 91 154 ALA B C 1
ATOM 5598 O O . ALA B 1 154 ? 23.5 13.984 -14.953 1 91 154 ALA B O 1
ATOM 5599 N N . MET B 1 155 ? 23.375 13.852 -17.172 1 93.56 155 MET B N 1
ATOM 5600 C CA . MET B 1 155 ? 22.391 14.93 -17.234 1 93.56 155 MET B CA 1
ATOM 5601 C C . MET B 1 155 ? 21.109 14.539 -16.5 1 93.56 155 MET B C 1
ATOM 5603 O O . MET B 1 155 ? 20.547 15.344 -15.766 1 93.56 155 MET B O 1
ATOM 5607 N N . LEU B 1 156 ? 20.672 13.344 -16.734 1 95.38 156 LEU B N 1
ATOM 5608 C CA . LEU B 1 156 ? 19.438 12.852 -16.141 1 95.38 156 LEU B CA 1
ATOM 5609 C C . LEU B 1 156 ? 19.531 12.883 -14.609 1 95.38 156 LEU B C 1
ATOM 5611 O O . LEU B 1 156 ? 18.562 13.25 -13.938 1 95.38 156 LEU B O 1
ATOM 5615 N N . SER B 1 157 ? 20.609 12.492 -14.141 1 95.56 157 SER B N 1
ATOM 5616 C CA . SER B 1 157 ? 20.812 12.492 -12.695 1 95.56 157 SER B CA 1
ATOM 5617 C C . SER B 1 157 ? 20.703 13.906 -12.125 1 95.56 157 SER B C 1
ATOM 5619 O O . SER B 1 157 ? 20.047 14.117 -11.109 1 95.56 157 SER B O 1
ATOM 5621 N N . ARG B 1 158 ? 21.328 14.812 -12.781 1 92.12 158 ARG B N 1
ATOM 5622 C CA . ARG B 1 158 ? 21.25 16.203 -12.359 1 92.12 158 ARG B CA 1
ATOM 5623 C C . ARG B 1 158 ? 19.828 16.734 -12.477 1 92.12 158 ARG B C 1
ATOM 5625 O O . ARG B 1 158 ? 19.344 17.453 -11.594 1 92.12 158 ARG B O 1
ATOM 5632 N N . GLN B 1 159 ? 19.234 16.391 -13.586 1 94.88 159 GLN B N 1
ATOM 5633 C CA . GLN B 1 159 ? 17.859 16.797 -13.836 1 94.88 159 GLN B CA 1
ATOM 5634 C C . GLN B 1 159 ? 16.906 16.266 -12.766 1 94.88 159 GLN B C 1
ATOM 5636 O O . GLN B 1 159 ? 16.016 16.969 -12.305 1 94.88 159 GLN B O 1
ATOM 5641 N N . ALA B 1 160 ? 17.125 15.016 -12.398 1 97.19 160 ALA B N 1
ATOM 5642 C CA . ALA B 1 160 ? 16.25 14.367 -11.414 1 97.19 160 ALA B CA 1
ATOM 5643 C C . ALA B 1 160 ? 16.312 15.086 -10.07 1 97.19 160 ALA B C 1
ATOM 5645 O O . ALA B 1 160 ? 15.281 15.406 -9.484 1 97.19 160 ALA B O 1
ATOM 5646 N N . VAL B 1 161 ? 17.484 15.367 -9.609 1 96.56 161 VAL B N 1
ATOM 5647 C CA . VAL B 1 161 ? 17.641 16.062 -8.336 1 96.56 161 VAL B CA 1
ATOM 5648 C C . VAL B 1 161 ? 17.125 17.5 -8.461 1 96.56 161 VAL B C 1
ATOM 5650 O O . VAL B 1 161 ? 16.328 17.953 -7.637 1 96.56 161 VAL B O 1
ATOM 5653 N N . GLY B 1 162 ? 17.547 18.188 -9.5 1 94.5 162 GLY B N 1
ATOM 5654 C CA . GLY B 1 162 ? 17.172 19.578 -9.695 1 94.5 162 GLY B CA 1
ATOM 5655 C C . GLY B 1 162 ? 15.672 19.781 -9.812 1 94.5 162 GLY B C 1
ATOM 5656 O O . GLY B 1 162 ? 15.102 20.656 -9.141 1 94.5 162 GLY B O 1
ATOM 5657 N N . LEU B 1 163 ? 15.023 18.984 -10.641 1 96.06 163 LEU B N 1
ATOM 5658 C CA . LEU B 1 163 ? 13.594 19.141 -10.875 1 96.06 163 LEU B CA 1
ATOM 5659 C C . LEU B 1 163 ? 12.789 18.75 -9.633 1 96.06 163 LEU B C 1
ATOM 5661 O O . LEU B 1 163 ? 11.75 19.359 -9.352 1 96.06 163 LEU B O 1
ATOM 5665 N N . SER B 1 164 ? 13.25 17.688 -8.906 1 97.25 164 SER B N 1
ATOM 5666 C CA . SER B 1 164 ? 12.539 17.312 -7.684 1 97.25 164 SER B CA 1
ATOM 5667 C C . SER B 1 164 ? 12.523 18.453 -6.676 1 97.25 164 SER B C 1
ATOM 5669 O O . SER B 1 164 ? 11.539 18.656 -5.965 1 97.25 164 SER B O 1
ATOM 5671 N N . GLN B 1 165 ? 13.57 19.188 -6.609 1 95 165 GLN B N 1
ATOM 5672 C CA . GLN B 1 165 ? 13.68 20.297 -5.668 1 95 165 GLN B CA 1
ATOM 5673 C C . GLN B 1 165 ? 13.016 21.562 -6.219 1 95 165 GLN B C 1
ATOM 5675 O O . GLN B 1 165 ? 12.289 22.25 -5.504 1 95 165 GLN B O 1
ATOM 5680 N N . GLN B 1 166 ? 13.242 21.844 -7.523 1 92.44 166 GLN B N 1
ATOM 5681 C CA . GLN B 1 166 ? 12.703 23.047 -8.156 1 92.44 166 GLN B CA 1
ATOM 5682 C C . GLN B 1 166 ? 11.18 22.984 -8.234 1 92.44 166 GLN B C 1
ATOM 5684 O O . GLN B 1 166 ? 10.508 23.984 -7.949 1 92.44 166 GLN B O 1
ATOM 5689 N N . LYS B 1 167 ? 10.719 21.875 -8.641 1 94.56 167 LYS B N 1
ATOM 5690 C CA . LYS B 1 167 ? 9.273 21.703 -8.797 1 94.56 167 LYS B CA 1
ATOM 5691 C C . LYS B 1 167 ? 8.648 21.125 -7.535 1 94.56 167 LYS B C 1
ATOM 5693 O O . LYS B 1 167 ? 7.426 20.969 -7.457 1 94.56 167 LYS B O 1
ATOM 5698 N N . ARG B 1 168 ? 9.539 20.844 -6.551 1 95.44 168 ARG B N 1
ATOM 5699 C CA . ARG B 1 168 ? 9.117 20.406 -5.223 1 95.44 168 ARG B CA 1
ATOM 5700 C C . ARG B 1 168 ? 8.172 19.219 -5.309 1 95.44 168 ARG B C 1
ATOM 5702 O O . ARG B 1 168 ? 7.012 19.312 -4.898 1 95.44 168 ARG B O 1
ATOM 5709 N N . GLY B 1 169 ? 8.625 18.109 -5.723 1 97.69 169 GLY B N 1
ATOM 5710 C CA . GLY B 1 169 ? 7.824 16.906 -5.887 1 97.69 169 GLY B CA 1
ATOM 5711 C C . GLY B 1 169 ? 8.648 15.688 -6.246 1 97.69 169 GLY B C 1
ATOM 5712 O O . GLY B 1 169 ? 9.883 15.742 -6.246 1 97.69 169 GLY B O 1
ATOM 5713 N N . PRO B 1 170 ? 7.992 14.555 -6.484 1 98.69 170 PRO B N 1
ATOM 5714 C CA . PRO B 1 170 ? 8.695 13.305 -6.789 1 98.69 170 PRO B CA 1
ATOM 5715 C C . PRO B 1 170 ? 9.078 13.188 -8.258 1 98.69 170 PRO B C 1
ATOM 5717 O O . PRO B 1 170 ? 8.398 13.734 -9.125 1 98.69 170 PRO B O 1
ATOM 5720 N N . VAL B 1 171 ? 10.188 12.523 -8.5 1 98.81 171 VAL B N 1
ATOM 5721 C CA . VAL B 1 171 ? 10.648 12.164 -9.836 1 98.81 171 VAL B CA 1
ATOM 5722 C C . VAL B 1 171 ? 10.656 10.641 -9.984 1 98.81 171 VAL B C 1
ATOM 5724 O O . VAL B 1 171 ? 11.039 9.922 -9.055 1 98.81 171 VAL B O 1
ATOM 5727 N N . HIS B 1 172 ? 10.172 10.148 -11.102 1 98.88 172 HIS B N 1
ATOM 5728 C CA . HIS B 1 172 ? 10.188 8.719 -11.367 1 98.88 172 HIS B CA 1
ATOM 5729 C C . HIS B 1 172 ? 11.078 8.383 -12.555 1 98.88 172 HIS B C 1
ATOM 5731 O O . HIS B 1 172 ? 10.836 8.844 -13.672 1 98.88 172 HIS B O 1
ATOM 5737 N N . LEU B 1 173 ? 12.141 7.684 -12.312 1 98.81 173 LEU B N 1
ATOM 5738 C CA . LEU B 1 173 ? 13.031 7.145 -13.328 1 98.81 173 LEU B CA 1
ATOM 5739 C C . LEU B 1 173 ? 12.859 5.637 -13.461 1 98.81 173 LEU B C 1
ATOM 5741 O O . LEU B 1 173 ? 13.094 4.895 -12.5 1 98.81 173 LEU B O 1
ATOM 5745 N N . ASN B 1 174 ? 12.422 5.168 -14.594 1 98.56 174 ASN B N 1
ATOM 5746 C CA . ASN B 1 174 ? 12.219 3.75 -14.867 1 98.56 174 ASN B CA 1
ATOM 5747 C C . ASN B 1 174 ? 13.43 3.141 -15.57 1 98.56 174 ASN B C 1
ATOM 5749 O O . ASN B 1 174 ? 13.828 3.604 -16.641 1 98.56 174 ASN B O 1
ATOM 5753 N N . PHE B 1 175 ? 14.039 2.092 -14.977 1 98.5 175 PHE B N 1
ATOM 5754 C CA . PHE B 1 175 ? 15.273 1.493 -15.477 1 98.5 175 PHE B CA 1
ATOM 5755 C C . PHE B 1 175 ? 15.008 0.096 -16.031 1 98.5 175 PHE B C 1
ATOM 5757 O O . PHE B 1 175 ? 14.953 -0.875 -15.266 1 98.5 175 PHE B O 1
ATOM 5764 N N . PRO B 1 176 ? 14.938 -0.09 -17.344 1 97.94 176 PRO B N 1
ATOM 5765 C CA . PRO B 1 176 ? 14.859 -1.446 -17.891 1 97.94 176 PRO B CA 1
ATOM 5766 C C . PRO B 1 176 ? 16.203 -2.164 -17.875 1 97.94 176 PRO B C 1
ATOM 5768 O O . PRO B 1 176 ? 17.203 -1.603 -18.328 1 97.94 176 PRO B O 1
ATOM 5771 N N . PHE B 1 177 ? 16.234 -3.361 -17.328 1 97.62 177 PHE B N 1
ATOM 5772 C CA . PHE B 1 177 ? 17.469 -4.137 -17.281 1 97.62 177 PHE B CA 1
ATOM 5773 C C . PHE B 1 177 ? 17.281 -5.484 -17.953 1 97.62 177 PHE B C 1
ATOM 5775 O O . PHE B 1 177 ? 16.281 -6.172 -17.75 1 97.62 177 PHE B O 1
ATOM 5782 N N . ARG B 1 178 ? 18.266 -5.812 -18.734 1 95.06 178 ARG B N 1
ATOM 5783 C CA . ARG B 1 178 ? 18.359 -7.148 -19.312 1 95.06 178 ARG B CA 1
ATOM 5784 C C . ARG B 1 178 ? 19.359 -8.008 -18.562 1 95.06 178 ARG B C 1
ATOM 5786 O O . ARG B 1 178 ? 20.312 -7.48 -17.969 1 95.06 178 ARG B O 1
ATOM 5793 N N . LYS B 1 179 ? 19.141 -9.305 -18.531 1 92.12 179 LYS B N 1
ATOM 5794 C CA . LYS B 1 179 ? 20.125 -10.203 -17.953 1 92.12 179 LYS B CA 1
ATOM 5795 C C . LYS B 1 179 ? 21.422 -10.227 -18.781 1 92.12 179 LYS B C 1
ATOM 5797 O O . LYS B 1 179 ? 21.375 -10.047 -20 1 92.12 179 LYS B O 1
ATOM 5802 N N . PRO B 1 180 ? 22.438 -10.461 -18.141 1 94.44 180 PRO B N 1
ATOM 5803 C CA . PRO B 1 180 ? 22.656 -10.711 -16.703 1 94.44 180 PRO B CA 1
ATOM 5804 C C . PRO B 1 180 ? 22.578 -9.438 -15.867 1 94.44 180 PRO B C 1
ATOM 5806 O O . PRO B 1 180 ? 22.938 -8.359 -16.344 1 94.44 180 PRO B O 1
ATOM 5809 N N . LEU B 1 181 ? 22.203 -9.594 -14.648 1 95.62 181 LEU B N 1
ATOM 5810 C CA . LEU B 1 181 ? 21.984 -8.453 -13.773 1 95.62 181 LEU B CA 1
ATOM 5811 C C . LEU B 1 181 ? 23.156 -8.266 -12.812 1 95.62 181 LEU B C 1
ATOM 5813 O O . LEU B 1 181 ? 23.391 -7.16 -12.328 1 95.62 181 LEU B O 1
ATOM 5817 N N . GLU B 1 182 ? 23.844 -9.367 -12.492 1 94.75 182 GLU B N 1
ATOM 5818 C CA . GLU B 1 182 ? 24.875 -9.367 -11.453 1 94.75 182 GLU B CA 1
ATOM 5819 C C . GLU B 1 182 ? 26.25 -9.078 -12.023 1 94.75 182 GLU B C 1
ATOM 5821 O O . GLU B 1 182 ? 26.688 -9.734 -12.977 1 94.75 182 GLU B O 1
ATOM 5826 N N . PRO B 1 183 ? 26.922 -8.18 -11.477 1 96 183 PRO B N 1
ATOM 5827 C CA . PRO B 1 183 ? 28.297 -7.922 -11.906 1 96 183 PRO B CA 1
ATOM 5828 C C . PRO B 1 183 ? 29.281 -8.953 -11.367 1 96 183 PRO B C 1
ATOM 5830 O O . PRO B 1 183 ? 28.969 -9.703 -10.445 1 96 183 PRO B O 1
ATOM 5833 N N . GLU B 1 184 ? 30.438 -8.922 -11.961 1 95.56 184 GLU B N 1
ATOM 5834 C CA . GLU B 1 184 ? 31.5 -9.773 -11.461 1 95.56 184 GLU B CA 1
ATOM 5835 C C . GLU B 1 184 ? 32.062 -9.25 -10.141 1 95.56 184 GLU B C 1
ATOM 5837 O O . GLU B 1 184 ? 32.25 -8.039 -9.984 1 95.56 184 GLU B O 1
ATOM 5842 N N . PRO B 1 185 ? 32.344 -10.164 -9.195 1 94.69 185 PRO B N 1
ATOM 5843 C CA . PRO B 1 185 ? 32.812 -9.734 -7.883 1 94.69 185 PRO B CA 1
ATOM 5844 C C . PRO B 1 185 ? 34.094 -8.875 -7.973 1 94.69 185 PRO B C 1
ATOM 5846 O O . PRO B 1 185 ? 34.219 -7.883 -7.25 1 94.69 185 PRO B O 1
ATOM 5849 N N . GLY B 1 186 ? 35 -9.289 -8.82 1 94.38 186 GLY B N 1
ATOM 5850 C CA . GLY B 1 186 ? 36.25 -8.508 -8.969 1 94.38 186 GLY B CA 1
ATOM 5851 C C . GLY B 1 186 ? 36 -7.09 -9.438 1 94.38 186 GLY B C 1
ATOM 5852 O O . GLY B 1 186 ? 36.656 -6.156 -8.992 1 94.38 186 GLY B O 1
ATOM 5853 N N . PHE B 1 187 ? 35.062 -6.934 -10.297 1 95.69 187 PHE B N 1
ATOM 5854 C CA . PHE B 1 187 ? 34.719 -5.609 -10.812 1 95.69 187 PHE B CA 1
ATOM 5855 C C . PHE B 1 187 ? 34.062 -4.762 -9.734 1 95.69 187 PHE B C 1
ATOM 5857 O O . PHE B 1 187 ? 34.312 -3.562 -9.641 1 95.69 187 PHE B O 1
ATOM 5864 N N . VAL B 1 188 ? 33.219 -5.312 -8.922 1 95.88 188 VAL B N 1
ATOM 5865 C CA . VAL B 1 188 ? 32.562 -4.609 -7.824 1 95.88 188 VAL B CA 1
ATOM 5866 C C . VAL B 1 188 ? 33.625 -4.062 -6.859 1 95.88 188 VAL B C 1
ATOM 5868 O O . VAL B 1 188 ? 33.5 -2.916 -6.41 1 95.88 188 VAL B O 1
ATOM 5871 N N . LYS B 1 189 ? 34.562 -4.922 -6.543 1 95.12 189 LYS B N 1
ATOM 5872 C CA . LYS B 1 189 ? 35.625 -4.492 -5.652 1 95.12 189 LYS B CA 1
ATOM 5873 C C . LYS B 1 189 ? 36.375 -3.307 -6.242 1 95.12 189 LYS B C 1
ATOM 5875 O O . LYS B 1 189 ? 36.688 -2.34 -5.539 1 95.12 189 LYS B O 1
ATOM 5880 N N . LYS B 1 190 ? 36.688 -3.436 -7.469 1 95.56 190 LYS B N 1
ATOM 5881 C CA . LYS B 1 190 ? 37.375 -2.355 -8.156 1 95.56 190 LYS B CA 1
ATOM 5882 C C . LYS B 1 190 ? 36.594 -1.045 -8.055 1 95.56 190 LYS B C 1
ATOM 5884 O O . LYS B 1 190 ? 37.188 -0.003 -7.727 1 95.56 190 LYS B O 1
ATOM 5889 N N . ILE B 1 191 ? 35.344 -1.103 -8.352 1 95.56 191 ILE B N 1
ATOM 5890 C CA . ILE B 1 191 ? 34.5 0.084 -8.352 1 95.56 191 ILE B CA 1
ATOM 5891 C C . ILE B 1 191 ? 34.375 0.633 -6.93 1 95.56 191 ILE B C 1
ATOM 5893 O O . ILE B 1 191 ? 34.406 1.849 -6.723 1 95.56 191 ILE B O 1
ATOM 5897 N N . SER B 1 192 ? 34.188 -0.172 -5.949 1 95.06 192 SER B N 1
ATOM 5898 C CA . SER B 1 192 ? 34.094 0.24 -4.551 1 95.06 192 SER B CA 1
ATOM 5899 C C . SER B 1 192 ? 35.344 0.993 -4.117 1 95.06 192 SER B C 1
ATOM 5901 O O . SER B 1 192 ? 35.281 2.004 -3.42 1 95.06 192 SER B O 1
ATOM 5903 N N . ASP B 1 193 ? 36.5 0.538 -4.574 1 94.94 193 ASP B N 1
ATOM 5904 C CA . ASP B 1 193 ? 37.781 1.199 -4.281 1 94.94 193 ASP B CA 1
ATOM 5905 C C . ASP B 1 193 ? 37.844 2.566 -4.957 1 94.94 193 ASP B C 1
ATOM 5907 O O . ASP B 1 193 ? 38.281 3.541 -4.344 1 94.94 193 ASP B O 1
ATOM 5911 N N . GLU B 1 194 ? 37.406 2.568 -6.16 1 94.25 194 GLU B N 1
ATOM 5912 C CA . GLU B 1 194 ? 37.406 3.826 -6.898 1 94.25 194 GLU B CA 1
ATOM 5913 C C . GLU B 1 194 ? 36.5 4.855 -6.207 1 94.25 194 GLU B C 1
ATOM 5915 O O . GLU B 1 194 ? 36.844 6.039 -6.156 1 94.25 194 GLU B O 1
ATOM 5920 N N . ASN B 1 195 ? 35.344 4.477 -5.734 1 93.94 195 ASN B N 1
ATOM 5921 C CA . ASN B 1 195 ? 34.406 5.348 -5.059 1 93.94 195 ASN B CA 1
ATOM 5922 C C . ASN B 1 195 ? 35 5.938 -3.779 1 93.94 195 ASN B C 1
ATOM 5924 O O . ASN B 1 195 ? 34.656 7.062 -3.402 1 93.94 195 ASN B O 1
ATOM 5928 N N . SER B 1 196 ? 35.75 5.258 -3.088 1 88.88 196 SER B N 1
ATOM 5929 C CA . SER B 1 196 ? 36.344 5.684 -1.819 1 88.88 196 SER B CA 1
ATOM 5930 C C . SER B 1 196 ? 37.469 6.703 -2.037 1 88.88 196 SER B C 1
ATOM 5932 O O . SER B 1 196 ? 37.719 7.551 -1.176 1 88.88 196 SER B O 1
ATOM 5934 N N . ASP B 1 197 ? 38.094 6.719 -3.127 1 81.69 197 ASP B N 1
ATOM 5935 C CA . ASP B 1 197 ? 39.25 7.547 -3.404 1 81.69 197 ASP B CA 1
ATOM 5936 C C . ASP B 1 197 ? 38.844 8.914 -3.947 1 81.69 197 ASP B C 1
ATOM 5938 O O . ASP B 1 197 ? 39.562 9.906 -3.748 1 81.69 197 ASP B O 1
ATOM 5942 N N . LYS B 1 198 ? 37.781 9.117 -4.473 1 70.88 198 LYS B N 1
ATOM 5943 C CA . LYS B 1 198 ? 37.406 10.367 -5.133 1 70.88 198 LYS B CA 1
ATOM 5944 C C . LYS B 1 198 ? 36.75 11.336 -4.152 1 70.88 198 LYS B C 1
ATOM 5946 O O . LYS B 1 198 ? 35.812 10.953 -3.434 1 70.88 198 LYS B O 1
ATOM 5951 N N . PRO B 1 199 ? 37.438 12.5 -4.023 1 65 199 PRO B N 1
ATOM 5952 C CA . PRO B 1 199 ? 36.75 13.484 -3.16 1 65 199 PRO B CA 1
ATOM 5953 C C . PRO B 1 199 ? 35.375 13.852 -3.643 1 65 199 PRO B C 1
ATOM 5955 O O . PRO B 1 199 ? 35.094 13.859 -4.848 1 65 199 PRO B O 1
ATOM 5958 N N . LEU B 1 200 ? 34.344 13.852 -2.756 1 67.38 200 LEU B N 1
ATOM 5959 C CA . LEU B 1 200 ? 33 14.305 -3.08 1 67.38 200 LEU B CA 1
ATOM 5960 C C . LEU B 1 200 ? 32.969 15.805 -3.348 1 67.38 200 LEU B C 1
ATOM 5962 O O . LEU B 1 200 ? 33.344 16.594 -2.479 1 67.38 200 LEU B O 1
ATOM 5966 N N . SER B 1 201 ? 33.281 16.297 -4.504 1 59.5 201 SER B N 1
ATOM 5967 C CA . SER B 1 201 ? 33.156 17.734 -4.73 1 59.5 201 SER B CA 1
ATOM 5968 C C . SER B 1 201 ? 31.703 18.078 -5.098 1 59.5 201 SER B C 1
ATOM 5970 O O . SER B 1 201 ? 31.281 17.875 -6.242 1 59.5 201 SER B O 1
ATOM 5972 N N . GLY B 1 202 ? 30.75 17.547 -4.461 1 57.34 202 GLY B N 1
ATOM 5973 C CA . GLY B 1 202 ? 29.438 17.859 -4.973 1 57.34 202 GLY B CA 1
ATOM 5974 C C . GLY B 1 202 ? 28.797 19.062 -4.301 1 57.34 202 GLY B C 1
ATOM 5975 O O . GLY B 1 202 ? 29.062 19.328 -3.127 1 57.34 202 GLY B O 1
ATOM 5976 N N . ASN B 1 203 ? 28.562 20.141 -5.145 1 55.41 203 ASN B N 1
ATOM 5977 C CA . ASN B 1 203 ? 27.75 21.297 -4.738 1 55.41 203 ASN B CA 1
ATOM 5978 C C . ASN B 1 203 ? 26.266 21.047 -4.98 1 55.41 203 ASN B C 1
ATOM 5980 O O . ASN B 1 203 ? 25.891 20.391 -5.953 1 55.41 203 ASN B O 1
ATOM 5984 N N . SER B 1 204 ? 25.516 21.141 -3.908 1 59.19 204 SER B N 1
ATOM 5985 C CA . SER B 1 204 ? 24.078 21.172 -4.148 1 59.19 204 SER B CA 1
ATOM 5986 C C . SER B 1 204 ? 23.734 22.141 -5.273 1 59.19 204 SER B C 1
ATOM 5988 O O . SER B 1 204 ? 24.109 23.312 -5.227 1 59.19 204 SER B O 1
ATOM 5990 N N . GLU B 1 205 ? 23.516 21.594 -6.469 1 54.09 205 GLU B N 1
ATOM 5991 C CA . GLU B 1 205 ? 23.312 22.406 -7.652 1 54.09 205 GLU B CA 1
ATOM 5992 C C . GLU B 1 205 ? 22.078 23.281 -7.52 1 54.09 205 GLU B C 1
ATOM 5994 O O . GLU B 1 205 ? 22 24.359 -8.109 1 54.09 205 GLU B O 1
ATOM 5999 N N . TRP B 1 206 ? 21 22.719 -6.805 1 57.25 206 TRP B N 1
ATOM 6000 C CA . TRP B 1 206 ? 19.797 23.516 -7.074 1 57.25 206 TRP B CA 1
ATOM 6001 C C . TRP B 1 206 ? 19.281 24.172 -5.797 1 57.25 206 TRP B C 1
ATOM 6003 O O . TRP B 1 206 ? 19.016 23.5 -4.805 1 57.25 206 TRP B O 1
ATOM 6013 N N . ARG B 1 207 ? 19.828 25.219 -5.43 1 58.09 207 ARG B N 1
ATOM 6014 C CA . ARG B 1 207 ? 19.109 26.062 -4.477 1 58.09 207 ARG B CA 1
ATOM 6015 C C . ARG B 1 207 ? 18.516 27.281 -5.164 1 58.09 207 ARG B C 1
ATOM 6017 O O . ARG B 1 207 ? 19.141 27.859 -6.066 1 58.09 207 ARG B O 1
ATOM 6024 N N . GLN B 1 208 ? 17.156 27.359 -5.238 1 62 208 GLN B N 1
ATOM 6025 C CA . GLN B 1 208 ? 16.547 28.594 -5.711 1 62 208 GLN B CA 1
ATOM 6026 C C . GLN B 1 208 ? 17.234 29.812 -5.098 1 62 208 GLN B C 1
ATOM 6028 O O . GLN B 1 208 ? 17.172 30.016 -3.885 1 62 208 GLN B O 1
ATOM 6033 N N . ASP B 1 209 ? 18.328 30.266 -5.895 1 64.25 209 ASP B N 1
ATOM 6034 C CA . ASP B 1 209 ? 19.125 31.406 -5.449 1 64.25 209 ASP B CA 1
ATOM 6035 C C . ASP B 1 209 ? 18.375 32.719 -5.641 1 64.25 209 ASP B C 1
ATOM 6037 O O . ASP B 1 209 ? 17.656 32.875 -6.633 1 64.25 209 ASP B O 1
ATOM 6041 N N . GLY B 1 210 ? 17.797 33.281 -4.434 1 82.5 210 GLY B N 1
ATOM 6042 C CA . GLY B 1 210 ? 17.312 34.656 -4.48 1 82.5 210 GLY B CA 1
ATOM 6043 C C . GLY B 1 210 ? 16.156 34.906 -3.551 1 82.5 210 GLY B C 1
ATOM 6044 O O . GLY B 1 210 ? 15.43 34 -3.174 1 82.5 210 GLY B O 1
ATOM 6045 N N . SER B 1 211 ? 16.141 36.031 -3.16 1 91.75 211 SER B N 1
ATOM 6046 C CA . SER B 1 211 ? 15.07 36.5 -2.287 1 91.75 211 SER B CA 1
ATOM 6047 C C . SER B 1 211 ? 13.797 36.781 -3.076 1 91.75 211 SER B C 1
ATOM 6049 O O . SER B 1 211 ? 13.836 36.969 -4.297 1 91.75 211 SER B O 1
ATOM 6051 N N . PHE B 1 212 ? 12.688 36.469 -2.531 1 94.75 212 PHE B N 1
ATOM 6052 C CA . PHE B 1 212 ? 11.391 36.844 -3.098 1 94.75 212 PHE B CA 1
ATOM 6053 C C . PHE B 1 212 ? 11.141 38.344 -2.932 1 94.75 212 PHE B C 1
ATOM 6055 O O . PHE B 1 212 ? 11.078 38.844 -1.808 1 94.75 212 PHE B O 1
ATOM 6062 N N . HIS B 1 213 ? 10.969 39.062 -4.039 1 94 213 HIS B N 1
ATOM 6063 C CA . HIS B 1 213 ? 10.773 40.5 -4.008 1 94 213 HIS B CA 1
ATOM 6064 C C . HIS B 1 213 ? 9.297 40.844 -3.953 1 94 213 HIS B C 1
ATOM 6066 O O . HIS B 1 213 ? 8.492 40.312 -4.715 1 94 213 HIS B O 1
ATOM 6072 N N . LEU B 1 214 ? 9.039 41.688 -3.059 1 94.12 214 LEU B N 1
ATOM 6073 C CA . LEU B 1 214 ? 7.676 42.188 -2.926 1 94.12 214 LEU B CA 1
ATOM 6074 C C . LEU B 1 214 ? 7.43 43.344 -3.877 1 94.12 214 LEU B C 1
ATOM 6076 O O . LEU B 1 214 ? 8.211 44.312 -3.912 1 94.12 214 LEU B O 1
ATOM 6080 N N . SER B 1 215 ? 6.434 43.281 -4.629 1 93.38 215 SER B N 1
ATOM 6081 C CA . SER B 1 215 ? 6.109 44.375 -5.551 1 93.38 215 SER B CA 1
ATOM 6082 C C . SER B 1 215 ? 5.777 45.656 -4.801 1 93.38 215 SER B C 1
ATOM 6084 O O . SER B 1 215 ? 5.5 45.625 -3.602 1 93.38 215 SER B O 1
ATOM 6086 N N . ASP B 1 216 ? 5.734 46.719 -5.559 1 93.5 216 ASP B N 1
ATOM 6087 C CA . ASP B 1 216 ? 5.406 48 -4.965 1 93.5 216 ASP B CA 1
ATOM 6088 C C . ASP B 1 216 ? 3.975 48.031 -4.426 1 93.5 216 ASP B C 1
ATOM 6090 O O . ASP B 1 216 ? 3.705 48.594 -3.371 1 93.5 216 ASP B O 1
ATOM 6094 N N . LYS B 1 217 ? 3.193 47.406 -5.164 1 93.69 217 LYS B N 1
ATOM 6095 C CA . LYS B 1 217 ? 1.795 47.344 -4.75 1 93.69 217 LYS B CA 1
ATOM 6096 C C . LYS B 1 217 ? 1.652 46.594 -3.418 1 93.69 217 LYS B C 1
ATOM 6098 O O . LYS B 1 217 ? 0.914 47.031 -2.535 1 93.69 217 LYS B O 1
ATOM 6103 N N . ILE B 1 218 ? 2.338 45.562 -3.26 1 94.69 218 ILE B N 1
ATOM 6104 C CA . ILE B 1 218 ? 2.287 44.75 -2.049 1 94.69 218 ILE B CA 1
ATOM 6105 C C . ILE B 1 218 ? 2.928 45.531 -0.891 1 94.69 218 ILE B C 1
ATOM 6107 O O . ILE B 1 218 ? 2.398 45.531 0.224 1 94.69 218 ILE B O 1
ATOM 6111 N N . GLN B 1 219 ? 4.008 46.188 -1.199 1 94.38 219 GLN B N 1
ATOM 6112 C CA . GLN B 1 219 ? 4.668 46.969 -0.17 1 94.38 219 GLN B CA 1
ATOM 6113 C C . GLN B 1 219 ? 3.766 48.094 0.318 1 94.38 219 GLN B C 1
ATOM 6115 O O . GLN B 1 219 ? 3.729 48.406 1.514 1 94.38 219 GLN B O 1
ATOM 6120 N N . GLN B 1 220 ? 3.121 48.688 -0.614 1 93.88 220 GLN B N 1
ATOM 6121 C CA . GLN B 1 220 ? 2.203 49.75 -0.249 1 93.88 220 GLN B CA 1
ATOM 6122 C C . GLN B 1 220 ? 1.065 49.25 0.625 1 93.88 220 GLN B C 1
ATOM 6124 O O . GLN B 1 220 ? 0.668 49.906 1.591 1 93.88 220 GLN B O 1
ATOM 6129 N N . ALA B 1 221 ? 0.564 48.094 0.257 1 94 221 ALA B N 1
ATOM 6130 C CA . ALA B 1 221 ? -0.48 47.469 1.069 1 94 221 ALA B CA 1
ATOM 6131 C C . ALA B 1 221 ? 0.023 47.188 2.48 1 94 221 ALA B C 1
ATOM 6133 O O . ALA B 1 221 ? -0.696 47.406 3.459 1 94 221 ALA B O 1
ATOM 6134 N N . MET B 1 222 ? 1.225 46.75 2.617 1 94.75 222 MET B N 1
ATOM 6135 C CA . MET B 1 222 ? 1.83 46.406 3.906 1 94.75 222 MET B CA 1
ATOM 6136 C C . MET B 1 222 ? 2.062 47.688 4.727 1 94.75 222 MET B C 1
ATOM 6138 O O . MET B 1 222 ? 1.826 47.688 5.938 1 94.75 222 MET B O 1
ATOM 6142 N N . ARG B 1 223 ? 2.385 48.781 4.07 1 92 223 ARG B N 1
ATOM 6143 C CA . ARG B 1 223 ? 2.66 50.031 4.746 1 92 223 ARG B CA 1
ATOM 6144 C C . ARG B 1 223 ? 1.375 50.656 5.262 1 92 223 ARG B C 1
ATOM 6146 O O . ARG B 1 223 ? 1.376 51.312 6.312 1 92 223 ARG B O 1
ATOM 6153 N N . SER B 1 224 ? 0.425 50.469 4.535 1 92.44 224 SER B N 1
ATOM 6154 C CA . SER B 1 224 ? -0.829 51.125 4.848 1 92.44 224 SER B CA 1
ATOM 6155 C C . SER B 1 224 ? -1.674 50.312 5.816 1 92.44 224 SER B C 1
ATOM 6157 O O . SER B 1 224 ? -2.682 50.812 6.336 1 92.44 224 SER B O 1
ATOM 6159 N N . ALA B 1 225 ? -1.234 49.125 6.086 1 94.69 225 ALA B N 1
ATOM 6160 C CA . ALA B 1 225 ? -2.047 48.219 6.902 1 94.69 225 ALA B CA 1
ATOM 6161 C C . ALA B 1 225 ? -2.039 48.656 8.367 1 94.69 225 ALA B C 1
ATOM 6163 O O . ALA B 1 225 ? -0.992 49.031 8.906 1 94.69 225 ALA B O 1
ATOM 6164 N N . ARG B 1 226 ? -3.195 48.688 8.992 1 95.38 226 ARG B N 1
ATOM 6165 C CA . ARG B 1 226 ? -3.33 49 10.414 1 95.38 226 ARG B CA 1
ATOM 6166 C C . ARG B 1 226 ? -3.518 47.719 11.234 1 95.38 226 ARG B C 1
ATOM 6168 O O . ARG B 1 226 ? -3.229 47.719 12.438 1 95.38 226 ARG B O 1
ATOM 6175 N N . ARG B 1 227 ? -4.012 46.688 10.609 1 97.38 227 ARG B N 1
ATOM 6176 C CA . ARG B 1 227 ? -4.285 45.438 11.273 1 97.38 227 ARG B CA 1
ATOM 6177 C C . ARG B 1 227 ? -3.77 44.25 10.438 1 97.38 227 ARG B C 1
ATOM 6179 O O . ARG B 1 227 ? -4.551 43.406 10 1 97.38 227 ARG B O 1
ATOM 6186 N N . PRO B 1 228 ? -2.434 44.188 10.203 1 97.69 228 PRO B N 1
ATOM 6187 C CA . PRO B 1 228 ? -1.868 43.062 9.453 1 97.69 228 PRO B CA 1
ATOM 6188 C C . PRO B 1 228 ? -1.904 41.75 10.242 1 97.69 228 PRO B C 1
ATOM 6190 O O . PRO B 1 228 ? -1.715 41.75 11.461 1 97.69 228 PRO B O 1
ATOM 6193 N N . LEU B 1 229 ? -2.152 40.656 9.617 1 98.25 229 LEU B N 1
ATOM 6194 C CA . LEU B 1 229 ? -2.117 39.312 10.188 1 98.25 229 LEU B CA 1
ATOM 6195 C C . LEU B 1 229 ? -1.354 38.344 9.273 1 98.25 229 LEU B C 1
ATOM 6197 O O . LEU B 1 229 ? -1.544 38.375 8.055 1 98.25 229 LEU B O 1
ATOM 6201 N N . ILE B 1 230 ? -0.498 37.594 9.82 1 98.06 230 ILE B N 1
ATOM 6202 C CA . ILE B 1 230 ? 0.232 36.562 9.086 1 98.06 230 ILE B CA 1
ATOM 6203 C C . ILE B 1 230 ? -0.265 35.188 9.5 1 98.06 230 ILE B C 1
ATOM 6205 O O . ILE B 1 230 ? -0.382 34.906 10.695 1 98.06 230 ILE B O 1
ATOM 6209 N N . VAL B 1 231 ? -0.631 34.375 8.547 1 97.31 231 VAL B N 1
ATOM 6210 C CA . VAL B 1 231 ? -1.032 33 8.766 1 97.31 231 VAL B CA 1
ATOM 6211 C C . VAL B 1 231 ? -0.059 32.062 8.055 1 97.31 231 VAL B C 1
ATOM 6213 O O . VAL B 1 231 ? 0.172 32.188 6.852 1 97.31 231 VAL B O 1
ATOM 6216 N N . VAL B 1 232 ? 0.509 31.156 8.812 1 97.19 232 VAL B N 1
ATOM 6217 C CA . VAL B 1 232 ? 1.436 30.188 8.25 1 97.19 232 VAL B CA 1
ATOM 6218 C C . VAL B 1 232 ? 0.867 28.781 8.422 1 97.19 232 VAL B C 1
ATOM 6220 O O . VAL B 1 232 ? 0.953 28.188 9.5 1 97.19 232 VAL B O 1
ATOM 6223 N N . GLY B 1 233 ? 0.309 28.203 7.32 1 95.31 233 GLY B N 1
ATOM 6224 C CA . GLY B 1 233 ? -0.107 26.812 7.324 1 95.31 233 GLY B CA 1
ATOM 6225 C C . GLY B 1 233 ? 1.057 25.844 7.246 1 95.31 233 GLY B C 1
ATOM 6226 O O . GLY B 1 233 ? 2.211 26.234 7.43 1 95.31 233 GLY B O 1
ATOM 6227 N N . PRO B 1 234 ? 0.745 24.562 7 1 94.81 234 PRO B N 1
ATOM 6228 C CA . PRO B 1 234 ? 1.848 23.641 6.738 1 94.81 234 PRO B CA 1
ATOM 6229 C C . PRO B 1 234 ? 2.775 24.125 5.629 1 94.81 234 PRO B C 1
ATOM 6231 O O . PRO B 1 234 ? 2.316 24.719 4.652 1 94.81 234 PRO B O 1
ATOM 6234 N N . THR B 1 235 ? 4.031 23.891 5.773 1 95.5 235 THR B N 1
ATOM 6235 C CA . THR B 1 235 ? 5.016 24.391 4.816 1 95.5 235 THR B CA 1
ATOM 6236 C C . THR B 1 235 ? 5.715 23.234 4.113 1 95.5 235 THR B C 1
ATOM 6238 O O . THR B 1 235 ? 5.637 22.094 4.566 1 95.5 235 THR B O 1
ATOM 6241 N N . ALA B 1 236 ? 6.242 23.469 2.975 1 96 236 ALA B N 1
ATOM 6242 C CA . ALA B 1 236 ? 7.109 22.531 2.279 1 96 236 ALA B CA 1
ATOM 6243 C C . ALA B 1 236 ? 8.539 22.609 2.809 1 96 236 ALA B C 1
ATOM 6245 O O . ALA B 1 236 ? 8.914 23.578 3.467 1 96 236 ALA B O 1
ATOM 6246 N N . PRO B 1 237 ? 9.312 21.5 2.535 1 94.88 237 PRO B N 1
ATOM 6247 C CA . PRO B 1 237 ? 10.711 21.578 2.945 1 94.88 237 PRO B CA 1
ATOM 6248 C C . PRO B 1 237 ? 11.445 22.766 2.332 1 94.88 237 PRO B C 1
ATOM 6250 O O . PRO B 1 237 ? 11.297 23.047 1.14 1 94.88 237 PRO B O 1
ATOM 6253 N N . GLY B 1 238 ? 12.18 23.531 3.207 1 91.75 238 GLY B N 1
ATOM 6254 C CA . GLY B 1 238 ? 13 24.625 2.693 1 91.75 238 GLY B CA 1
ATOM 6255 C C . GLY B 1 238 ? 12.297 25.969 2.742 1 91.75 238 GLY B C 1
ATOM 6256 O O . GLY B 1 238 ? 12.93 27.016 2.518 1 91.75 238 GLY B O 1
ATOM 6257 N N . ASP B 1 239 ? 10.961 25.969 3.012 1 95.38 239 ASP B N 1
ATOM 6258 C CA . ASP B 1 239 ? 10.281 27.25 3.16 1 95.38 239 ASP B CA 1
ATOM 6259 C C . ASP B 1 239 ? 10.945 28.094 4.234 1 95.38 239 ASP B C 1
ATOM 6261 O O . ASP B 1 239 ? 11.219 27.625 5.34 1 95.38 239 ASP B O 1
ATOM 6265 N N . ASP B 1 240 ? 11.25 29.328 3.932 1 95 240 ASP B N 1
ATOM 6266 C CA . ASP B 1 240 ? 11.984 30.203 4.848 1 95 240 ASP B CA 1
ATOM 6267 C C . ASP B 1 240 ? 11.047 30.859 5.855 1 95 240 ASP B C 1
ATOM 6269 O O . ASP B 1 240 ? 10.578 31.969 5.633 1 95 240 ASP B O 1
ATOM 6273 N N . THR B 1 241 ? 10.906 30.219 6.977 1 95.81 241 THR B N 1
ATOM 6274 C CA . THR B 1 241 ? 10.047 30.797 8.008 1 95.81 241 THR B CA 1
ATOM 6275 C C . THR B 1 241 ? 10.781 31.875 8.789 1 95.81 241 THR B C 1
ATOM 6277 O O . THR B 1 241 ? 10.156 32.656 9.523 1 95.81 241 THR B O 1
ATOM 6280 N N . GLY B 1 242 ? 12.078 32.031 8.594 1 94.75 242 GLY B N 1
ATOM 6281 C CA . GLY B 1 242 ? 12.852 33.094 9.203 1 94.75 242 GLY B CA 1
ATOM 6282 C C . GLY B 1 242 ? 12.461 34.469 8.711 1 94.75 242 GLY B C 1
ATOM 6283 O O . GLY B 1 242 ? 12.242 35.375 9.508 1 94.75 242 GLY B O 1
ATOM 6284 N N . SER B 1 243 ? 12.375 34.562 7.406 1 95.31 243 SER B N 1
ATOM 6285 C CA . SER B 1 243 ? 12.016 35.875 6.844 1 95.31 243 SER B CA 1
ATOM 6286 C C . SER B 1 243 ? 10.562 36.219 7.129 1 95.31 243 SER B C 1
ATOM 6288 O O . SER B 1 243 ? 10.195 37.406 7.16 1 95.31 243 SER B O 1
ATOM 6290 N N . ILE B 1 244 ? 9.742 35.188 7.297 1 97.25 244 ILE B N 1
ATOM 6291 C CA . ILE B 1 244 ? 8.375 35.438 7.723 1 97.25 244 ILE B CA 1
ATOM 6292 C C . ILE B 1 244 ? 8.375 36.094 9.109 1 97.25 244 ILE B C 1
ATOM 6294 O O . ILE B 1 244 ? 7.621 37.031 9.359 1 97.25 244 ILE B O 1
ATOM 6298 N N . ALA B 1 245 ? 9.234 35.5 9.992 1 96.44 245 ALA B N 1
ATOM 6299 C CA . ALA B 1 245 ? 9.391 36.094 11.32 1 96.44 245 ALA B CA 1
ATOM 6300 C C . ALA B 1 245 ? 9.875 37.531 11.234 1 96.44 245 ALA B C 1
ATOM 6302 O O . ALA B 1 245 ? 9.422 38.406 11.992 1 96.44 245 ALA B O 1
ATOM 6303 N N . GLY B 1 246 ? 10.797 37.781 10.344 1 95.38 246 GLY B N 1
ATOM 6304 C CA . GLY B 1 246 ? 11.25 39.156 10.109 1 95.38 246 GLY B CA 1
ATOM 6305 C C . GLY B 1 246 ? 10.148 40.094 9.641 1 95.38 246 GLY B C 1
ATOM 6306 O O . GLY B 1 246 ? 10.078 41.25 10.07 1 95.38 246 GLY B O 1
ATOM 6307 N N . LEU B 1 247 ? 9.359 39.594 8.742 1 96.44 247 LEU B N 1
ATOM 6308 C CA . LEU B 1 247 ? 8.219 40.375 8.242 1 96.44 247 LEU B CA 1
ATOM 6309 C C . LEU B 1 247 ? 7.25 40.688 9.375 1 96.44 247 LEU B C 1
ATOM 6311 O O . LEU B 1 247 ? 6.738 41.812 9.445 1 96.44 247 LEU B O 1
ATOM 6315 N N . ALA B 1 248 ? 7 39.688 10.203 1 96.81 248 ALA B N 1
ATOM 6316 C CA . ALA B 1 248 ? 6.137 39.906 11.359 1 96.81 248 ALA B CA 1
ATOM 6317 C C . ALA B 1 248 ? 6.68 41 12.258 1 96.81 248 ALA B C 1
ATOM 6319 O O . ALA B 1 248 ? 5.918 41.844 12.758 1 96.81 248 ALA B O 1
ATOM 6320 N N . LYS B 1 249 ? 7.918 41 12.484 1 94.88 249 LYS B N 1
ATOM 6321 C CA . LYS B 1 249 ? 8.57 42.031 13.297 1 94.88 249 LYS B CA 1
ATOM 6322 C C . LYS B 1 249 ? 8.438 43.406 12.656 1 94.88 249 LYS B C 1
ATOM 6324 O O . LYS B 1 249 ? 8.117 44.375 13.336 1 94.88 249 LYS B O 1
ATOM 6329 N N . LYS B 1 250 ? 8.68 43.469 11.391 1 94.69 250 LYS B N 1
ATOM 6330 C CA . LYS B 1 250 ? 8.617 44.75 10.68 1 94.69 250 LYS B CA 1
ATOM 6331 C C . LYS B 1 250 ? 7.215 45.344 10.742 1 94.69 250 LYS B C 1
ATOM 6333 O O . LYS B 1 250 ? 7.055 46.562 10.883 1 94.69 250 LYS B O 1
ATOM 6338 N N . LEU B 1 251 ? 6.246 44.531 10.641 1 95.62 251 LEU B N 1
ATOM 6339 C CA . LEU B 1 251 ? 4.863 45 10.594 1 95.62 251 LEU B CA 1
ATOM 6340 C C . LEU B 1 251 ? 4.246 45 11.992 1 95.62 251 LEU B C 1
ATOM 6342 O O . LEU B 1 251 ? 3.113 45.438 12.172 1 95.62 251 LEU B O 1
ATOM 6346 N N . ASN B 1 252 ? 5.012 44.438 12.945 1 96 252 ASN B N 1
ATOM 6347 C CA . ASN B 1 252 ? 4.477 44.156 14.273 1 96 252 ASN B CA 1
ATOM 6348 C C . ASN B 1 252 ? 3.145 43.406 14.203 1 96 252 ASN B C 1
ATOM 6350 O O . ASN B 1 252 ? 2.174 43.812 14.844 1 96 252 ASN B O 1
ATOM 6354 N N . ALA B 1 253 ? 3.143 42.469 13.344 1 97.25 253 ALA B N 1
ATOM 6355 C CA . ALA B 1 253 ? 1.923 41.719 13.031 1 97.25 253 ALA B CA 1
ATOM 6356 C C . ALA B 1 253 ? 1.848 40.438 13.836 1 97.25 253 ALA B C 1
ATOM 6358 O O . ALA B 1 253 ? 2.857 39.75 14.016 1 97.25 253 ALA B O 1
ATOM 6359 N N . PRO B 1 254 ? 0.686 40.062 14.422 1 97.88 254 PRO B N 1
ATOM 6360 C CA . PRO B 1 254 ? 0.523 38.719 14.969 1 97.88 254 PRO B CA 1
ATOM 6361 C C . PRO B 1 254 ? 0.678 37.625 13.914 1 97.88 254 PRO B C 1
ATOM 6363 O O . PRO B 1 254 ? 0.328 37.844 12.75 1 97.88 254 PRO B O 1
ATOM 6366 N N . VAL B 1 255 ? 1.202 36.469 14.352 1 97.94 255 VAL B N 1
ATOM 6367 C CA . VAL B 1 255 ? 1.401 35.312 13.484 1 97.94 255 VAL B CA 1
ATOM 6368 C C . VAL B 1 255 ? 0.623 34.125 14.031 1 97.94 255 VAL B C 1
ATOM 6370 O O . VAL B 1 255 ? 0.791 33.75 15.195 1 97.94 255 VAL B O 1
ATOM 6373 N N . LEU B 1 256 ? -0.29 33.594 13.273 1 97.56 256 LEU B N 1
ATOM 6374 C CA . LEU B 1 256 ? -0.882 32.281 13.508 1 97.56 256 LEU B CA 1
ATOM 6375 C C . LEU B 1 256 ? -0.177 31.203 12.68 1 97.56 256 LEU B C 1
ATOM 6377 O O . LEU B 1 256 ? -0.205 31.234 11.453 1 97.56 256 LEU B O 1
ATOM 6381 N N . THR B 1 257 ? 0.442 30.266 13.383 1 96.94 257 THR B N 1
ATOM 6382 C CA . THR B 1 257 ? 1.257 29.328 12.609 1 96.94 257 THR B CA 1
ATOM 6383 C C . THR B 1 257 ? 0.972 27.891 13.023 1 96.94 257 THR B C 1
ATOM 6385 O O . THR B 1 257 ? 0.723 27.609 14.203 1 96.94 257 THR B O 1
ATOM 6388 N N . GLU B 1 258 ? 0.959 26.984 12.031 1 95.88 258 GLU B N 1
ATOM 6389 C CA . GLU B 1 258 ? 0.881 25.547 12.219 1 95.88 258 GLU B CA 1
ATOM 6390 C C . GLU B 1 258 ? 2.195 24.875 11.836 1 95.88 258 GLU B C 1
ATOM 6392 O O . GLU B 1 258 ? 2.242 23.656 11.648 1 95.88 258 GLU B O 1
ATOM 6397 N N . SER B 1 259 ? 3.246 25.641 11.656 1 95.38 259 SER B N 1
ATOM 6398 C CA . SER B 1 259 ? 4.578 25.172 11.297 1 95.38 259 SER B CA 1
ATOM 6399 C C . SER B 1 259 ? 5.645 25.812 12.18 1 95.38 259 SER B C 1
ATOM 6401 O O . SER B 1 259 ? 5.352 26.719 12.961 1 95.38 259 SER B O 1
ATOM 6403 N N . THR B 1 260 ? 6.824 25.281 12.008 1 94.56 260 THR B N 1
ATOM 6404 C CA . THR B 1 260 ? 7.961 25.797 12.773 1 94.56 260 THR B CA 1
ATOM 6405 C C . THR B 1 260 ? 8.125 27.297 12.562 1 94.56 260 THR B C 1
ATOM 6407 O O . THR B 1 260 ? 8.062 27.781 11.43 1 94.56 260 THR B O 1
ATOM 6410 N N . MET B 1 261 ? 8.297 27.969 13.656 1 93.56 261 MET B N 1
ATOM 6411 C CA . MET B 1 261 ? 8.602 29.391 13.664 1 93.56 261 MET B CA 1
ATOM 6412 C C . MET B 1 261 ? 9.727 29.703 14.641 1 93.56 261 MET B C 1
ATOM 6414 O O . MET B 1 261 ? 9.562 29.578 15.852 1 93.56 261 MET B O 1
ATOM 6418 N N . PRO B 1 262 ? 10.875 30.109 14.156 1 87.38 262 PRO B N 1
ATOM 6419 C CA . PRO B 1 262 ? 12.031 30.328 15.023 1 87.38 262 PRO B CA 1
ATOM 6420 C C . PRO B 1 262 ? 11.789 31.406 16.078 1 87.38 262 PRO B C 1
ATOM 6422 O O . PRO B 1 262 ? 12.359 31.344 17.172 1 87.38 262 PRO B O 1
ATOM 6425 N N . ASP B 1 263 ? 11.078 32.469 15.781 1 85.12 263 ASP B N 1
ATOM 6426 C CA . ASP B 1 263 ? 10.805 33.531 16.719 1 85.12 263 ASP B CA 1
ATOM 6427 C C . ASP B 1 263 ? 9.344 33.5 17.172 1 85.12 263 ASP B C 1
ATOM 6429 O O . ASP B 1 263 ? 8.43 33.688 16.375 1 85.12 263 ASP B O 1
ATOM 6433 N N . GLN B 1 264 ? 9.211 33.438 18.453 1 88.06 264 GLN B N 1
ATOM 6434 C CA . GLN B 1 264 ? 7.875 33.219 19.016 1 88.06 264 GLN B CA 1
ATOM 6435 C C . GLN B 1 264 ? 7.262 34.531 19.516 1 88.06 264 GLN B C 1
ATOM 6437 O O . GLN B 1 264 ? 6.121 34.531 19.969 1 88.06 264 GLN B O 1
ATOM 6442 N N . GLN B 1 265 ? 7.992 35.562 19.312 1 91.12 265 GLN B N 1
ATOM 6443 C CA . GLN B 1 265 ? 7.547 36.812 19.906 1 91.12 265 GLN B CA 1
ATOM 6444 C C . GLN B 1 265 ? 6.219 37.25 19.297 1 91.12 265 GLN B C 1
ATOM 6446 O O . GLN B 1 265 ? 5.352 37.781 20.016 1 91.12 265 GLN B O 1
ATOM 6451 N N . HIS B 1 266 ? 6.07 37.094 18.062 1 95.94 266 HIS B N 1
ATOM 6452 C CA . HIS B 1 266 ? 4.883 37.594 17.375 1 95.94 266 HIS B CA 1
ATOM 6453 C C . HIS B 1 266 ? 3.859 36.469 17.172 1 95.94 266 HIS B C 1
ATOM 6455 O O . HIS B 1 266 ? 2.756 36.719 16.672 1 95.94 266 HIS B O 1
ATOM 6461 N N . VAL B 1 267 ? 4.227 35.25 17.578 1 96.38 267 VAL B N 1
ATOM 6462 C CA . VAL B 1 267 ? 3.322 34.125 17.391 1 96.38 267 VAL B CA 1
ATOM 6463 C C . VAL B 1 267 ? 2.205 34.188 18.438 1 96.38 267 VAL B C 1
ATOM 6465 O O . VAL B 1 267 ? 2.467 34.375 19.625 1 96.38 267 VAL B O 1
ATOM 6468 N N . SER B 1 268 ? 0.99 34.125 17.984 1 95.44 268 SER B N 1
ATOM 6469 C CA . SER B 1 268 ? -0.175 34.031 18.859 1 95.44 268 SER B CA 1
ATOM 6470 C C . SER B 1 268 ? -0.701 32.625 18.938 1 95.44 268 SER B C 1
ATOM 6472 O O . SER B 1 268 ? -1.226 32.094 17.953 1 95.44 268 SER B O 1
ATOM 6474 N N . HIS B 1 269 ? -0.634 32.094 20.109 1 93.62 269 HIS B N 1
ATOM 6475 C CA . HIS B 1 269 ? -1.101 30.734 20.344 1 93.62 269 HIS B CA 1
ATOM 6476 C C . HIS B 1 269 ? -2.568 30.719 20.766 1 93.62 269 HIS B C 1
ATOM 6478 O O . HIS B 1 269 ? -3.156 31.766 21.016 1 93.62 269 HIS B O 1
ATOM 6484 N N . GLY B 1 270 ? -3.152 29.578 20.688 1 94.81 270 GLY B N 1
ATOM 6485 C CA . GLY B 1 270 ? -4.508 29.406 21.188 1 94.81 270 GLY B CA 1
ATOM 6486 C C . GLY B 1 270 ? -5.57 29.75 20.156 1 94.81 270 GLY B C 1
ATOM 6487 O O . GLY B 1 270 ? -6.762 29.75 20.453 1 94.81 270 GLY B O 1
ATOM 6488 N N . PHE B 1 271 ? -5.191 30.016 18.922 1 96.12 271 PHE B N 1
ATOM 6489 C CA . PHE B 1 271 ? -6.145 30.422 17.906 1 96.12 271 PHE B CA 1
ATOM 6490 C C . PHE B 1 271 ? -7.145 29.312 17.609 1 96.12 271 PHE B C 1
ATOM 6492 O O . PHE B 1 271 ? -8.25 29.578 17.141 1 96.12 271 PHE B O 1
ATOM 6499 N N . ALA B 1 272 ? -6.762 28.062 17.891 1 95.81 272 ALA B N 1
ATOM 6500 C CA . ALA B 1 272 ? -7.676 26.938 17.703 1 95.81 272 ALA B CA 1
ATOM 6501 C C . ALA B 1 272 ? -8.852 27.031 18.672 1 95.81 272 ALA B C 1
ATOM 6503 O O . ALA B 1 272 ? -9.891 26.391 18.453 1 95.81 272 ALA B O 1
ATOM 6504 N N . ILE B 1 273 ? -8.688 27.797 19.688 1 96.69 273 ILE B N 1
ATOM 6505 C CA . ILE B 1 273 ? -9.711 27.984 20.703 1 96.69 273 ILE B CA 1
ATOM 6506 C C . ILE B 1 273 ? -10.477 29.281 20.438 1 96.69 273 ILE B C 1
ATOM 6508 O O . ILE B 1 273 ? -11.656 29.234 20.078 1 96.69 273 ILE B O 1
ATOM 6512 N N . PHE B 1 274 ? -9.781 30.422 20.438 1 97.19 274 PHE B N 1
ATOM 6513 C CA . PHE B 1 274 ? -10.492 31.688 20.531 1 97.19 274 PHE B CA 1
ATOM 6514 C C . PHE B 1 274 ? -11.117 32.062 19.188 1 97.19 274 PHE B C 1
ATOM 6516 O O . PHE B 1 274 ? -12.109 32.781 19.141 1 97.19 274 PHE B O 1
ATOM 6523 N N . LEU B 1 275 ? -10.68 31.516 18.062 1 97.25 275 LEU B N 1
ATOM 6524 C CA . LEU B 1 275 ? -11.266 31.828 16.766 1 97.25 275 LEU B CA 1
ATOM 6525 C C . LEU B 1 275 ? -12.523 31 16.516 1 97.25 275 LEU B C 1
ATOM 6527 O O . LEU B 1 275 ? -13.219 31.203 15.516 1 97.25 275 LEU B O 1
ATOM 6531 N N . ARG B 1 276 ? -12.805 30.141 17.469 1 95.88 276 ARG B N 1
ATOM 6532 C CA . ARG B 1 276 ? -14.086 29.438 17.391 1 95.88 276 ARG B CA 1
ATOM 6533 C C . ARG B 1 276 ? -15.25 30.375 17.703 1 95.88 276 ARG B C 1
ATOM 6535 O O . ARG B 1 276 ? -16.375 30.125 17.281 1 95.88 276 ARG B O 1
ATOM 6542 N N . ASN B 1 277 ? -14.969 31.438 18.391 1 96.75 277 ASN B N 1
ATOM 6543 C CA . ASN B 1 277 ? -15.984 32.406 18.766 1 96.75 277 ASN B CA 1
ATOM 6544 C C . ASN B 1 277 ? -16.188 33.469 17.688 1 96.75 277 ASN B C 1
ATOM 6546 O O . ASN B 1 277 ? -15.258 34.188 17.344 1 96.75 277 ASN B O 1
ATOM 6550 N N . LYS B 1 278 ? -17.391 33.688 17.281 1 96.06 278 LYS B N 1
ATOM 6551 C CA . LYS B 1 278 ? -17.719 34.594 16.188 1 96.06 278 LYS B CA 1
ATOM 6552 C C . LYS B 1 278 ? -17.391 36.031 16.578 1 96.06 278 LYS B C 1
ATOM 6554 O O . LYS B 1 278 ? -16.891 36.812 15.75 1 96.06 278 LYS B O 1
ATOM 6559 N N . HIS B 1 279 ? -17.703 36.406 17.734 1 96.44 279 HIS B N 1
ATOM 6560 C CA . HIS B 1 279 ? -17.453 37.75 18.188 1 96.44 279 HIS B CA 1
ATOM 6561 C C . HIS B 1 279 ? -15.961 38.062 18.203 1 96.44 279 HIS B C 1
ATOM 6563 O O . HIS B 1 279 ? -15.555 39.188 17.812 1 96.44 279 HIS B O 1
ATOM 6569 N N . VAL B 1 280 ? -15.188 37.125 18.641 1 97.38 280 VAL B N 1
ATOM 6570 C CA . VAL B 1 280 ? -13.742 37.312 18.656 1 97.38 280 VAL B CA 1
ATOM 6571 C C . VAL B 1 280 ? -13.234 37.469 17.219 1 97.38 280 VAL B C 1
ATOM 6573 O O . VAL B 1 280 ? -12.391 38.312 16.938 1 97.38 280 VAL B O 1
ATOM 6576 N N . ARG B 1 281 ? -13.703 36.656 16.281 1 97.12 281 ARG B N 1
ATOM 6577 C CA . ARG B 1 281 ? -13.312 36.781 14.883 1 97.12 281 ARG B CA 1
ATOM 6578 C C . ARG B 1 281 ? -13.625 38.156 14.336 1 97.12 281 ARG B C 1
ATOM 6580 O O . ARG B 1 281 ? -12.844 38.719 13.57 1 97.12 281 ARG B O 1
ATOM 6587 N N . GLU B 1 282 ? -14.766 38.688 14.734 1 96.62 282 GLU B N 1
ATOM 6588 C CA . GLU B 1 282 ? -15.164 40 14.281 1 96.62 282 GLU B CA 1
ATOM 6589 C C . GLU B 1 282 ? -14.227 41.094 14.828 1 96.62 282 GLU B C 1
ATOM 6591 O O . GLU B 1 282 ? -13.852 42 14.109 1 96.62 282 GLU B O 1
ATOM 6596 N N . GLN B 1 283 ? -13.875 40.875 16.031 1 96.25 283 GLN B N 1
ATOM 6597 C CA . GLN B 1 283 ? -13 41.844 16.672 1 96.25 283 GLN B CA 1
ATOM 6598 C C . GLN B 1 283 ? -11.578 41.781 16.125 1 96.25 283 GLN B C 1
ATOM 6600 O O . GLN B 1 283 ? -10.828 42.75 16.188 1 96.25 283 GLN B O 1
ATOM 6605 N N . LEU B 1 284 ? -11.227 40.625 15.617 1 97.56 284 LEU B N 1
ATOM 6606 C CA . LEU B 1 284 ? -9.859 40.406 15.172 1 97.56 284 LEU B CA 1
ATOM 6607 C C . LEU B 1 284 ? -9.781 40.406 13.648 1 97.56 284 LEU B C 1
ATOM 6609 O O . LEU B 1 284 ? -8.922 39.719 13.062 1 97.56 284 LEU B O 1
ATOM 6613 N N . GLN B 1 285 ? -10.648 41.094 13.008 1 96.81 285 GLN B N 1
ATOM 6614 C CA . GLN B 1 285 ? -10.633 41.188 11.547 1 96.81 285 GLN B CA 1
ATOM 6615 C C . GLN B 1 285 ? -9.43 41.969 11.062 1 96.81 285 GLN B C 1
ATOM 6617 O O . GLN B 1 285 ? -9.273 43.156 11.406 1 96.81 285 GLN B O 1
ATOM 6622 N N . PRO B 1 286 ? -8.625 41.375 10.266 1 97.62 286 PRO B N 1
ATOM 6623 C CA . PRO B 1 286 ? -7.48 42.094 9.719 1 97.62 286 PRO B CA 1
ATOM 6624 C C . PRO B 1 286 ? -7.84 42.938 8.492 1 97.62 286 PRO B C 1
ATOM 6626 O O . PRO B 1 286 ? -8.883 42.719 7.871 1 97.62 286 PRO B O 1
ATOM 6629 N N . ASP B 1 287 ? -7.051 43.938 8.148 1 97.06 287 ASP B N 1
ATOM 6630 C CA . ASP B 1 287 ? -7.207 44.688 6.906 1 97.06 287 ASP B CA 1
ATOM 6631 C C . ASP B 1 287 ? -6.18 44.25 5.867 1 97.06 287 ASP B C 1
ATOM 6633 O O . ASP B 1 287 ? -6.32 44.531 4.68 1 97.06 287 ASP B O 1
ATOM 6637 N N . LEU B 1 288 ? -5.184 43.469 6.312 1 97.06 288 LEU B N 1
ATOM 6638 C CA . LEU B 1 288 ? -4.188 42.812 5.469 1 97.06 288 LEU B CA 1
ATOM 6639 C C . LEU B 1 288 ? -3.912 41.375 5.953 1 97.06 288 LEU B C 1
ATOM 6641 O O . LEU B 1 288 ? -3.537 41.188 7.109 1 97.06 288 LEU B O 1
ATOM 6645 N N . LEU B 1 289 ? -4.195 40.438 5.121 1 97.5 289 LEU B N 1
ATOM 6646 C CA . LEU B 1 289 ? -3.938 39.031 5.43 1 97.5 289 LEU B CA 1
ATOM 6647 C C . LEU B 1 289 ? -2.822 38.5 4.551 1 97.5 289 LEU B C 1
ATOM 6649 O O . LEU B 1 289 ? -2.932 38.5 3.322 1 97.5 289 LEU B O 1
ATOM 6653 N N . LEU B 1 290 ? -1.737 38.062 5.152 1 97.56 290 LEU B N 1
ATOM 6654 C CA . LEU B 1 290 ? -0.616 37.406 4.496 1 97.56 290 LEU B CA 1
ATOM 6655 C C . LEU B 1 290 ? -0.576 35.938 4.848 1 97.56 290 LEU B C 1
ATOM 6657 O O . LEU B 1 290 ? -0.23 35.562 5.977 1 97.56 290 LEU B O 1
ATOM 6661 N N . ARG B 1 291 ? -0.872 35.156 3.918 1 96.44 291 ARG B N 1
ATOM 6662 C CA . ARG B 1 291 ? -0.895 33.688 4.148 1 96.44 291 ARG B CA 1
ATOM 6663 C C . ARG B 1 291 ? 0.303 33.031 3.492 1 96.44 291 ARG B C 1
ATOM 6665 O O . ARG B 1 291 ? 0.659 33.344 2.355 1 96.44 291 ARG B O 1
ATOM 6672 N N . PHE B 1 292 ? 0.896 32.188 4.238 1 96.88 292 PHE B N 1
ATOM 6673 C CA . PHE B 1 292 ? 2.031 31.422 3.727 1 96.88 292 PHE B CA 1
ATOM 6674 C C . PHE B 1 292 ? 1.773 29.922 3.828 1 96.88 292 PHE B C 1
ATOM 6676 O O . PHE B 1 292 ? 1.086 29.469 4.742 1 96.88 292 PHE B O 1
ATOM 6683 N N . GLY B 1 293 ? 2.363 29.109 2.887 1 94.88 293 GLY B N 1
ATOM 6684 C CA . GLY B 1 293 ? 2.307 27.656 2.945 1 94.88 293 GLY B CA 1
ATOM 6685 C C . GLY B 1 293 ? 1.021 27.078 2.381 1 94.88 293 GLY B C 1
ATOM 6686 O O . GLY B 1 293 ? 0.424 27.656 1.472 1 94.88 293 GLY B O 1
ATOM 6687 N N . PHE B 1 294 ? 0.676 25.922 2.844 1 93.56 294 PHE B N 1
ATOM 6688 C CA . PHE B 1 294 ? -0.51 25.219 2.361 1 93.56 294 PHE B CA 1
ATOM 6689 C C . PHE B 1 294 ? -1.734 25.594 3.184 1 93.56 294 PHE B C 1
ATOM 6691 O O . PHE B 1 294 ? -1.647 26.438 4.086 1 93.56 294 PHE B O 1
ATOM 6698 N N . GLN B 1 295 ? -2.848 25.062 2.752 1 91.31 295 GLN B N 1
ATOM 6699 C CA . GLN B 1 295 ? -4.105 25.344 3.439 1 91.31 295 GLN B CA 1
ATOM 6700 C C . GLN B 1 295 ? -4.016 24.969 4.918 1 91.31 295 GLN B C 1
ATOM 6702 O O . GLN B 1 295 ? -3.574 23.875 5.258 1 91.31 295 GLN B O 1
ATOM 6707 N N . PRO B 1 296 ? -4.371 25.891 5.77 1 91.88 296 PRO B N 1
ATOM 6708 C CA . PRO B 1 296 ? -4.332 25.578 7.203 1 91.88 296 PRO B CA 1
ATOM 6709 C C . PRO B 1 296 ? -5.219 24.391 7.574 1 91.88 296 PRO B C 1
ATOM 6711 O O . PRO B 1 296 ? -6.227 24.141 6.91 1 91.88 296 PRO B O 1
ATOM 6714 N N . THR B 1 297 ? -4.945 23.734 8.656 1 92.38 297 THR B N 1
ATOM 6715 C CA . THR B 1 297 ? -5.621 22.516 9.117 1 92.38 297 THR B CA 1
ATOM 6716 C C . THR B 1 297 ? -6.75 22.875 10.086 1 92.38 297 THR B C 1
ATOM 6718 O O . THR B 1 297 ? -7.812 22.234 10.055 1 92.38 297 THR B O 1
ATOM 6721 N N . ALA B 1 298 ? -6.582 23.875 10.891 1 92.81 298 ALA B N 1
ATOM 6722 C CA . ALA B 1 298 ? -7.516 24.188 11.969 1 92.81 298 ALA B CA 1
ATOM 6723 C C . ALA B 1 298 ? -8.852 24.688 11.414 1 92.81 298 ALA B C 1
ATOM 6725 O O . ALA B 1 298 ? -8.891 25.641 10.633 1 92.81 298 ALA B O 1
ATOM 6726 N N . LYS B 1 299 ? -9.875 24.094 11.867 1 91.19 299 LYS B N 1
ATOM 6727 C CA . LYS B 1 299 ? -11.219 24.484 11.445 1 91.19 299 LYS B CA 1
ATOM 6728 C C . LYS B 1 299 ? -11.539 25.922 11.867 1 91.19 299 LYS B C 1
ATOM 6730 O O . LYS B 1 299 ? -12.25 26.641 11.164 1 91.19 299 LYS B O 1
ATOM 6735 N N . SER B 1 300 ? -11.078 26.312 13.031 1 94.62 300 SER B N 1
ATOM 6736 C CA . SER B 1 300 ? -11.289 27.672 13.523 1 94.62 300 SER B CA 1
ATOM 6737 C C . SER B 1 300 ? -10.672 28.703 12.586 1 94.62 300 SER B C 1
ATOM 6739 O O . SER B 1 300 ? -11.281 29.734 12.312 1 94.62 300 SER B O 1
ATOM 6741 N N . LEU B 1 301 ? -9.484 28.391 12.125 1 93.62 301 LEU B N 1
ATOM 6742 C CA . LEU B 1 301 ? -8.828 29.281 11.18 1 93.62 301 LEU B CA 1
ATOM 6743 C C . LEU B 1 301 ? -9.562 29.297 9.844 1 93.62 301 LEU B C 1
ATOM 6745 O O . LEU B 1 301 ? -9.672 30.344 9.195 1 93.62 301 LEU B O 1
ATOM 6749 N N . GLU B 1 302 ? -10 28.141 9.422 1 90.94 302 GLU B N 1
ATOM 6750 C CA . GLU B 1 302 ? -10.797 28.078 8.203 1 90.94 302 GLU B CA 1
ATOM 6751 C C . GLU B 1 302 ? -12.039 28.953 8.297 1 90.94 302 GLU B C 1
ATOM 6753 O O . GLU B 1 302 ? -12.359 29.672 7.352 1 90.94 302 GLU B O 1
ATOM 6758 N N . LYS B 1 303 ? -12.695 28.891 9.383 1 92.19 303 LYS B N 1
ATOM 6759 C CA . LYS B 1 303 ? -13.875 29.719 9.617 1 92.19 303 LYS B CA 1
ATOM 6760 C C . LYS B 1 303 ? -13.516 31.203 9.602 1 92.19 303 LYS B C 1
ATOM 6762 O O . LYS B 1 303 ? -14.234 32 9.023 1 92.19 303 LYS B O 1
ATOM 6767 N N . ALA B 1 304 ? -12.461 31.531 10.281 1 95.06 304 ALA B N 1
ATOM 6768 C CA . ALA B 1 304 ? -12.008 32.906 10.344 1 95.06 304 ALA B CA 1
ATOM 6769 C C . ALA B 1 304 ? -11.703 33.469 8.953 1 95.06 304 ALA B C 1
ATOM 6771 O O . ALA B 1 304 ? -12.117 34.562 8.609 1 95.06 304 ALA B O 1
ATOM 6772 N N . LEU B 1 305 ? -11 32.656 8.195 1 92.31 305 LEU B N 1
ATOM 6773 C CA . LEU B 1 305 ? -10.648 33.031 6.836 1 92.31 305 LEU B CA 1
ATOM 6774 C C . LEU B 1 305 ? -11.891 33.25 5.984 1 92.31 305 LEU B C 1
ATOM 6776 O O . LEU B 1 305 ? -11.914 34.094 5.102 1 92.31 305 LEU B O 1
ATOM 6780 N N . GLY B 1 306 ? -12.875 32.469 6.23 1 89.38 306 GLY B N 1
ATOM 6781 C CA . GLY B 1 306 ? -14.133 32.594 5.512 1 89.38 306 GLY B CA 1
ATOM 6782 C C . GLY B 1 306 ? -14.914 33.844 5.91 1 89.38 306 GLY B C 1
ATOM 6783 O O . GLY B 1 306 ? -15.609 34.438 5.086 1 89.38 306 GLY B O 1
ATOM 6784 N N . ASP B 1 307 ? -14.758 34.219 7.137 1 92.5 307 ASP B N 1
ATOM 6785 C CA . ASP B 1 307 ? -15.531 35.344 7.68 1 92.5 307 ASP B CA 1
ATOM 6786 C C . ASP B 1 307 ? -14.852 36.688 7.395 1 92.5 307 ASP B C 1
ATOM 6788 O O . ASP B 1 307 ? -15.516 37.688 7.191 1 92.5 307 ASP B O 1
ATOM 6792 N N . TRP B 1 308 ? -13.555 36.688 7.465 1 95 308 TRP B N 1
ATOM 6793 C CA . TRP B 1 308 ? -12.789 37.938 7.367 1 95 308 TRP B CA 1
ATOM 6794 C C . TRP B 1 308 ? -12.859 38.5 5.957 1 95 308 TRP B C 1
ATOM 6796 O O . TRP B 1 308 ? -12.969 37.75 4.98 1 95 308 TRP B O 1
ATOM 6806 N N . GLN B 1 309 ? -12.898 39.781 5.824 1 90.88 309 GLN B N 1
ATOM 6807 C CA . GLN B 1 309 ? -12.914 40.5 4.566 1 90.88 309 GLN B CA 1
ATOM 6808 C C . GLN B 1 309 ? -11.766 41.531 4.504 1 90.88 309 GLN B C 1
ATOM 6810 O O . GLN B 1 309 ? -11.992 42.719 4.469 1 90.88 309 GLN B O 1
ATOM 6815 N N . PRO B 1 310 ? -10.633 40.938 4.43 1 93.88 310 PRO B N 1
ATOM 6816 C CA . PRO B 1 310 ? -9.492 41.875 4.391 1 93.88 310 PRO B CA 1
ATOM 6817 C C . PRO B 1 310 ? -9.43 42.656 3.098 1 93.88 310 PRO B C 1
ATOM 6819 O O . PRO B 1 310 ? -9.844 42.188 2.041 1 93.88 310 PRO B O 1
ATOM 6822 N N . GLY B 1 311 ? -8.969 43.906 3.217 1 92.75 311 GLY B N 1
ATOM 6823 C CA . GLY B 1 311 ? -8.742 44.688 2.014 1 92.75 311 GLY B CA 1
ATOM 6824 C C . GLY B 1 311 ? -7.777 44.031 1.045 1 92.75 311 GLY B C 1
ATOM 6825 O O . GLY B 1 311 ? -7.945 44.125 -0.172 1 92.75 311 GLY B O 1
ATOM 6826 N N . HIS B 1 312 ? -6.777 43.375 1.601 1 95.12 312 HIS B N 1
ATOM 6827 C CA . HIS B 1 312 ? -5.801 42.625 0.833 1 95.12 312 HIS B CA 1
ATOM 6828 C C . HIS B 1 312 ? -5.602 41.25 1.423 1 95.12 312 HIS B C 1
ATOM 6830 O O . HIS B 1 312 ? -5.445 41.094 2.637 1 95.12 312 HIS B O 1
ATOM 6836 N N . HIS B 1 313 ? -5.746 40.25 0.606 1 95.81 313 HIS B N 1
ATOM 6837 C CA . HIS B 1 313 ? -5.469 38.875 0.951 1 95.81 313 HIS B CA 1
ATOM 6838 C C . HIS B 1 313 ? -4.426 38.281 0.015 1 95.81 313 HIS B C 1
ATOM 6840 O O . HIS B 1 313 ? -4.73 37.969 -1.139 1 95.81 313 HIS B O 1
ATOM 6846 N N . LEU B 1 314 ? -3.209 38.125 0.483 1 96.44 314 LEU B N 1
ATOM 6847 C CA . LEU B 1 314 ? -2.082 37.656 -0.309 1 96.44 314 LEU B CA 1
ATOM 6848 C C . LEU B 1 314 ? -1.669 36.25 0.122 1 96.44 314 LEU B C 1
ATOM 6850 O O . LEU B 1 314 ? -1.433 36 1.308 1 96.44 314 LEU B O 1
ATOM 6854 N N . HIS B 1 315 ? -1.655 35.344 -0.776 1 95.75 315 HIS B N 1
ATOM 6855 C CA . HIS B 1 315 ? -1.213 33.969 -0.489 1 95.75 315 HIS B CA 1
ATOM 6856 C C . HIS B 1 315 ? 0.15 33.719 -1.113 1 95.75 315 HIS B C 1
ATOM 6858 O O . HIS B 1 315 ? 0.275 33.625 -2.338 1 95.75 315 HIS B O 1
ATOM 6864 N N . PHE B 1 316 ? 1.132 33.625 -0.287 1 96.62 316 PHE B N 1
ATOM 6865 C CA . PHE B 1 316 ? 2.477 33.219 -0.689 1 96.62 316 PHE B CA 1
ATOM 6866 C C . PHE B 1 316 ? 2.596 31.703 -0.765 1 96.62 316 PHE B C 1
ATOM 6868 O O . PHE B 1 316 ? 2.838 31.047 0.248 1 96.62 316 PHE B O 1
ATOM 6875 N N . ALA B 1 317 ? 2.566 31.156 -1.922 1 94.81 317 ALA B N 1
ATOM 6876 C CA . ALA B 1 317 ? 2.42 29.719 -2.127 1 94.81 317 ALA B CA 1
ATOM 6877 C C . ALA B 1 317 ? 3.777 29.016 -2.098 1 94.81 317 ALA B C 1
ATOM 6879 O O . ALA B 1 317 ? 4.73 29.484 -2.729 1 94.81 317 ALA B O 1
ATOM 6880 N N . SER B 1 318 ? 3.789 27.859 -1.36 1 94.56 318 SER B N 1
ATOM 6881 C CA . SER B 1 318 ? 5.008 27.062 -1.288 1 94.56 318 SER B CA 1
ATOM 6882 C C . SER B 1 318 ? 5.305 26.391 -2.625 1 94.56 318 SER B C 1
ATOM 6884 O O . SER B 1 318 ? 6.465 26.125 -2.947 1 94.56 318 SER B O 1
ATOM 6886 N N . THR B 1 319 ? 4.281 26.016 -3.322 1 93.12 319 THR B N 1
ATOM 6887 C CA . THR B 1 319 ? 4.371 25.391 -4.637 1 93.12 319 THR B CA 1
ATOM 6888 C C . THR B 1 319 ? 3.551 26.172 -5.664 1 93.12 319 THR B C 1
ATOM 6890 O O . THR B 1 319 ? 2.943 27.188 -5.34 1 93.12 319 THR B O 1
ATOM 6893 N N . SER B 1 320 ? 3.51 25.656 -6.906 1 87.38 320 SER B N 1
ATOM 6894 C CA . SER B 1 320 ? 2.771 26.344 -7.961 1 87.38 320 SER B CA 1
ATOM 6895 C C . SER B 1 320 ? 1.276 26.062 -7.863 1 87.38 320 SER B C 1
ATOM 6897 O O . SER B 1 320 ? 0.473 26.688 -8.547 1 87.38 320 SER B O 1
ATOM 6899 N N . ASP B 1 321 ? 0.946 25.203 -6.977 1 87.5 321 ASP B N 1
ATOM 6900 C CA . ASP B 1 321 ? -0.453 24.812 -6.867 1 87.5 321 ASP B CA 1
ATOM 6901 C C . ASP B 1 321 ? -1.276 25.875 -6.152 1 87.5 321 ASP B C 1
ATOM 6903 O O . ASP B 1 321 ? -0.771 26.562 -5.27 1 87.5 321 ASP B O 1
ATOM 6907 N N . TRP B 1 322 ? -2.537 25.984 -6.516 1 85.38 322 TRP B N 1
ATOM 6908 C CA . TRP B 1 322 ? -3.457 26.906 -5.859 1 85.38 322 TRP B CA 1
ATOM 6909 C C . TRP B 1 322 ? -3.971 26.328 -4.547 1 85.38 322 TRP B C 1
ATOM 6911 O O . TRP B 1 322 ? -4.285 25.141 -4.469 1 85.38 322 TRP B O 1
ATOM 6921 N N . GLN B 1 323 ? -3.938 27.094 -3.549 1 87 323 GLN B N 1
ATOM 6922 C CA . GLN B 1 323 ? -4.426 26.734 -2.223 1 87 323 GLN B CA 1
ATOM 6923 C C . GLN B 1 323 ? -5.496 27.703 -1.744 1 87 323 GLN B C 1
ATOM 6925 O O . GLN B 1 323 ? -5.242 28.531 -0.868 1 87 323 GLN B O 1
ATOM 6930 N N . ASP B 1 324 ? -6.641 27.703 -2.354 1 85.88 324 ASP B N 1
ATOM 6931 C CA . ASP B 1 324 ? -7.734 28.594 -1.967 1 85.88 324 ASP B CA 1
ATOM 6932 C C . ASP B 1 324 ? -9.07 27.844 -1.978 1 85.88 324 ASP B C 1
ATOM 6934 O O . ASP B 1 324 ? -9.992 28.234 -2.705 1 85.88 324 ASP B O 1
ATOM 6938 N N . ALA B 1 325 ? -9.188 27 -1.044 1 84.94 325 ALA B N 1
ATOM 6939 C CA . ALA B 1 325 ? -10.391 26.172 -0.968 1 84.94 325 ALA B CA 1
ATOM 6940 C C . ALA B 1 325 ? -11.57 26.984 -0.421 1 84.94 325 ALA B C 1
ATOM 6942 O O . ALA B 1 325 ? -12.727 26.578 -0.584 1 84.94 325 ALA B O 1
ATOM 6943 N N . THR B 1 326 ? -11.266 28.109 0.148 1 80.44 326 THR B N 1
ATOM 6944 C CA . THR B 1 326 ? -12.32 28.953 0.702 1 80.44 326 THR B CA 1
ATOM 6945 C C . THR B 1 326 ? -12.844 29.922 -0.354 1 80.44 326 THR B C 1
ATOM 6947 O O . THR B 1 326 ? -13.828 30.625 -0.118 1 80.44 326 THR B O 1
ATOM 6950 N N . PHE B 1 327 ? -12.18 30 -1.444 1 79.25 327 PHE B N 1
ATOM 6951 C CA . PHE B 1 327 ? -12.547 30.906 -2.529 1 79.25 327 PHE B CA 1
ATOM 6952 C C . PHE B 1 327 ? -12.531 32.344 -2.057 1 79.25 327 PHE B C 1
ATOM 6954 O O . PHE B 1 327 ? -13.461 33.125 -2.344 1 79.25 327 PHE B O 1
ATOM 6961 N N . SER B 1 328 ? -11.523 32.688 -1.295 1 80.25 328 SER B N 1
ATOM 6962 C CA . SER B 1 328 ? -11.391 34.031 -0.699 1 80.25 328 SER B CA 1
ATOM 6963 C C . SER B 1 328 ? -10.812 35.031 -1.693 1 80.25 328 SER B C 1
ATOM 6965 O O . SER B 1 328 ? -10.609 36.188 -1.359 1 80.25 328 SER B O 1
ATOM 6967 N N . GLU B 1 329 ? -10.523 34.562 -2.916 1 81.25 329 GLU B N 1
ATOM 6968 C CA . GLU B 1 329 ? -9.969 35.406 -3.98 1 81.25 329 GLU B CA 1
ATOM 6969 C C . GLU B 1 329 ? -8.617 35.969 -3.576 1 81.25 329 GLU B C 1
ATOM 6971 O O . GLU B 1 329 ? -8.344 37.156 -3.82 1 81.25 329 GLU B O 1
ATOM 6976 N N . SER B 1 330 ? -7.938 35.281 -2.816 1 88.31 330 SER B N 1
ATOM 6977 C CA . SER B 1 330 ? -6.578 35.688 -2.475 1 88.31 330 SER B CA 1
ATOM 6978 C C . SER B 1 330 ? -5.719 35.844 -3.723 1 88.31 330 SER B C 1
ATOM 6980 O O . SER B 1 330 ? -5.906 35.125 -4.707 1 88.31 330 SER B O 1
ATOM 6982 N N . GLU B 1 331 ? -4.809 36.812 -3.689 1 92.5 331 GLU B N 1
ATOM 6983 C CA . GLU B 1 331 ? -3.799 36.938 -4.738 1 92.5 331 GLU B CA 1
ATOM 6984 C C . GLU B 1 331 ? -2.721 35.875 -4.574 1 92.5 331 GLU B C 1
ATOM 6986 O O . GLU B 1 331 ? -2.07 35.781 -3.529 1 92.5 331 GLU B O 1
ATOM 6991 N N . HIS B 1 332 ? -2.65 35.031 -5.512 1 93.19 332 HIS B N 1
ATOM 6992 C CA . HIS B 1 332 ? -1.687 33.938 -5.492 1 93.19 332 HIS B CA 1
ATOM 6993 C C . HIS B 1 332 ? -0.295 34.406 -5.883 1 93.19 332 HIS B C 1
ATOM 6995 O O . HIS B 1 332 ? -0.105 34.969 -6.973 1 93.19 332 HIS B O 1
ATOM 7001 N N . LEU B 1 333 ? 0.645 34.312 -5.027 1 94.56 333 LEU B N 1
ATOM 7002 C CA . LEU B 1 333 ? 2.027 34.719 -5.266 1 94.56 333 LEU B CA 1
ATOM 7003 C C . LEU B 1 333 ? 2.941 33.5 -5.32 1 94.56 333 LEU B C 1
ATOM 7005 O O . LEU B 1 333 ? 2.973 32.688 -4.379 1 94.56 333 LEU B O 1
ATOM 7009 N N . PRO B 1 334 ? 3.748 33.312 -6.316 1 91.62 334 PRO B N 1
ATOM 7010 C CA . PRO B 1 334 ? 4.66 32.188 -6.438 1 91.62 334 PRO B CA 1
ATOM 7011 C C . PRO B 1 334 ? 5.914 32.344 -5.582 1 91.62 334 PRO B C 1
ATOM 7013 O O . PRO B 1 334 ? 7.023 32.406 -6.113 1 91.62 334 PRO B O 1
ATOM 7016 N N . TRP B 1 335 ? 5.727 32.25 -4.324 1 94.19 335 TRP B N 1
ATOM 7017 C CA . TRP B 1 335 ? 6.746 32.469 -3.305 1 94.19 335 TRP B CA 1
ATOM 7018 C C . TRP B 1 335 ? 7.828 31.406 -3.369 1 94.19 335 TRP B C 1
ATOM 7020 O O . TRP B 1 335 ? 9.023 31.719 -3.344 1 94.19 335 TRP B O 1
ATOM 7030 N N . GLY B 1 336 ? 7.453 30.141 -3.443 1 92.69 336 GLY B N 1
ATOM 7031 C CA . GLY B 1 336 ? 8.383 29.016 -3.545 1 92.69 336 GLY B CA 1
ATOM 7032 C C . GLY B 1 336 ? 9.234 28.844 -2.301 1 92.69 336 GLY B C 1
ATOM 7033 O O . GLY B 1 336 ? 10.297 28.219 -2.357 1 92.69 336 GLY B O 1
ATOM 7034 N N . GLY B 1 337 ? 8.836 29.453 -1.252 1 94.75 337 GLY B N 1
ATOM 7035 C CA . GLY B 1 337 ? 9.516 29.25 0.017 1 94.75 337 GLY B CA 1
ATOM 7036 C C . GLY B 1 337 ? 10.773 30.094 0.158 1 94.75 337 GLY B C 1
ATOM 7037 O O . GLY B 1 337 ? 11.539 29.906 1.105 1 94.75 337 GLY B O 1
ATOM 7038 N N . ARG B 1 338 ? 10.984 31.062 -0.691 1 95.25 338 ARG B N 1
ATOM 7039 C CA . ARG B 1 338 ? 12.211 31.844 -0.719 1 95.25 338 ARG B CA 1
ATOM 7040 C C . ARG B 1 338 ? 12.227 32.875 0.407 1 95.25 338 ARG B C 1
ATOM 7042 O O . ARG B 1 338 ? 11.172 33.281 0.891 1 95.25 338 ARG B O 1
ATOM 7049 N N . PRO B 1 339 ? 13.461 33.25 0.771 1 95.94 339 PRO B N 1
ATOM 7050 C CA . PRO B 1 339 ? 13.539 34.375 1.725 1 95.94 339 PRO B CA 1
ATOM 7051 C C . PRO B 1 339 ? 12.898 35.656 1.189 1 95.94 339 PRO B C 1
ATOM 7053 O O . PRO B 1 339 ? 13.094 36 0.022 1 95.94 339 PRO B O 1
ATOM 7056 N N . LEU B 1 340 ? 12.117 36.312 2.023 1 96.38 340 LEU B N 1
ATOM 7057 C CA . LEU B 1 340 ? 11.477 37.594 1.639 1 96.38 340 LEU B CA 1
ATOM 7058 C C . LEU B 1 340 ? 12.469 38.75 1.691 1 96.38 340 LEU B C 1
ATOM 7060 O O . LEU B 1 340 ? 13.273 38.812 2.621 1 96.38 340 LEU B O 1
ATOM 7064 N N . SER B 1 341 ? 12.484 39.531 0.65 1 94.88 341 SER B N 1
ATOM 7065 C CA . SER B 1 341 ? 13.234 40.781 0.693 1 94.88 341 SER B CA 1
ATOM 7066 C C . SER B 1 341 ? 12.461 41.844 1.448 1 94.88 341 SER B C 1
ATOM 7068 O O . SER B 1 341 ? 11.547 42.469 0.897 1 94.88 341 SER B O 1
ATOM 7070 N N . LEU B 1 342 ? 12.938 42.156 2.584 1 92.5 342 LEU B N 1
ATOM 7071 C CA . LEU B 1 342 ? 12.195 43.031 3.465 1 92.5 342 LEU B CA 1
ATOM 7072 C C . LEU B 1 342 ? 12.789 44.438 3.443 1 92.5 342 LEU B C 1
ATOM 7074 O O . LEU B 1 342 ? 12.32 45.344 4.16 1 92.5 342 LEU B O 1
ATOM 7078 N N . GLY B 1 343 ? 13.781 44.562 2.537 1 83.88 343 GLY B N 1
ATOM 7079 C CA . GLY B 1 343 ? 14.406 45.875 2.434 1 83.88 343 GLY B CA 1
ATOM 7080 C C . GLY B 1 343 ? 13.453 46.938 1.978 1 83.88 343 GLY B C 1
ATOM 7081 O O . GLY B 1 343 ? 12.664 46.75 1.052 1 83.88 343 GLY B O 1
ATOM 7082 N N . GLY B 1 344 ? 13.273 48.031 2.701 1 82 344 GLY B N 1
ATOM 7083 C CA . GLY B 1 344 ? 12.469 49.188 2.303 1 82 344 GLY B CA 1
ATOM 7084 C C . GLY B 1 344 ? 11.172 49.281 3.084 1 82 344 GLY B C 1
ATOM 7085 O O . GLY B 1 344 ? 10.492 50.312 3.012 1 82 344 GLY B O 1
ATOM 7086 N N . LEU B 1 345 ? 10.852 48.062 3.527 1 87.25 345 LEU B N 1
ATOM 7087 C CA . LEU B 1 345 ? 9.664 48.125 4.359 1 87.25 345 LEU B CA 1
ATOM 7088 C C . LEU B 1 345 ? 9.969 48.812 5.691 1 87.25 345 LEU B C 1
ATOM 7090 O O . LEU B 1 345 ? 10.883 48.406 6.406 1 87.25 345 LEU B O 1
ATOM 7094 N N . PRO B 1 346 ? 9.438 49.844 5.934 1 82.06 346 PRO B N 1
ATOM 7095 C CA . PRO B 1 346 ? 9.641 50.469 7.246 1 82.06 346 PRO B CA 1
ATOM 7096 C C . PRO B 1 346 ? 8.977 49.688 8.375 1 82.06 346 PRO B C 1
ATOM 7098 O O . PRO B 1 346 ? 8.039 48.906 8.133 1 82.06 346 PRO B O 1
ATOM 7101 N N . ASP B 1 347 ? 9.57 49.875 9.5 1 84.5 347 ASP B N 1
ATOM 7102 C CA . ASP B 1 347 ? 8.867 49.375 10.672 1 84.5 347 ASP B CA 1
ATOM 7103 C C . ASP B 1 347 ? 7.527 50.094 10.852 1 84.5 347 ASP B C 1
ATOM 7105 O O . ASP B 1 347 ? 7.441 51.312 10.727 1 84.5 347 ASP B O 1
ATOM 7109 N N . SER B 1 348 ? 6.602 49.375 10.859 1 78.62 348 SER B N 1
ATOM 7110 C CA . SER B 1 348 ? 5.27 49.969 10.984 1 78.62 348 SER B CA 1
ATOM 7111 C C . SER B 1 348 ? 4.414 49.156 11.969 1 78.62 348 SER B C 1
ATOM 7113 O O . SER B 1 348 ? 4.816 48.094 12.445 1 78.62 348 SER B O 1
ATOM 7115 N N . GLY B 1 349 ? 3.432 49.781 12.43 1 73.44 349 GLY B N 1
ATOM 7116 C CA . GLY B 1 349 ? 2.41 49.156 13.234 1 73.44 349 GLY B CA 1
ATOM 7117 C C . GLY B 1 349 ? 2.508 49.5 14.711 1 73.44 349 GLY B C 1
ATOM 7118 O O . GLY B 1 349 ? 3.605 49.562 15.266 1 73.44 349 GLY B O 1
ATOM 7119 N N . GLY B 1 350 ? 1.494 49.875 15.273 1 82.44 350 GLY B N 1
ATOM 7120 C CA . GLY B 1 350 ? 1.4 50.094 16.703 1 82.44 350 GLY B CA 1
ATOM 7121 C C . GLY B 1 350 ? 1.246 48.844 17.516 1 82.44 350 GLY B C 1
ATOM 7122 O O . GLY B 1 350 ? 1.091 47.75 16.953 1 82.44 350 GLY B O 1
ATOM 7123 N N . ASP B 1 351 ? 1.413 48.938 18.734 1 91.75 351 ASP B N 1
ATOM 7124 C CA . ASP B 1 351 ? 1.404 47.812 19.656 1 91.75 351 ASP B CA 1
ATOM 7125 C C . ASP B 1 351 ? -0.023 47.375 19.953 1 91.75 351 ASP B C 1
ATOM 7127 O O . ASP B 1 351 ? -0.241 46.25 20.422 1 91.75 351 ASP B O 1
ATOM 7131 N N . SER B 1 352 ? -0.903 48.156 19.594 1 95.19 352 SER B N 1
ATOM 7132 C CA . SER B 1 352 ? -2.271 47.906 20.047 1 95.19 352 SER B CA 1
ATOM 7133 C C . SER B 1 352 ? -2.844 46.656 19.375 1 95.19 352 SER B C 1
ATOM 7135 O O . SER B 1 352 ? -3.537 45.875 20.016 1 95.19 352 SER B O 1
ATOM 7137 N N . TRP B 1 353 ? -2.588 46.531 18.125 1 97.25 353 TRP B N 1
ATOM 7138 C CA . TRP B 1 353 ? -3.127 45.406 17.375 1 97.25 353 TRP B CA 1
ATOM 7139 C C . TRP B 1 353 ? -2.551 44.094 17.891 1 97.25 353 TRP B C 1
ATOM 7141 O O . TRP B 1 353 ? -3.295 43.156 18.203 1 97.25 353 TRP B O 1
ATOM 7151 N N . LEU B 1 354 ? -1.276 44 18.047 1 97.19 354 LEU B N 1
ATOM 7152 C CA . LEU B 1 354 ? -0.619 42.812 18.562 1 97.19 354 LEU B CA 1
ATOM 7153 C C . LEU B 1 354 ? -1.062 42.531 20 1 97.19 354 LEU B C 1
ATOM 7155 O O . LEU B 1 354 ? -1.261 41.375 20.375 1 97.19 354 LEU B O 1
ATOM 7159 N N . LYS B 1 355 ? -1.162 43.594 20.75 1 96.88 355 LYS B N 1
ATOM 7160 C CA . LYS B 1 355 ? -1.591 43.438 22.141 1 96.88 355 LYS B CA 1
ATOM 7161 C C . LYS B 1 355 ? -2.99 42.844 22.219 1 96.88 355 LYS B C 1
ATOM 7163 O O . LYS B 1 355 ? -3.285 42.062 23.141 1 96.88 355 LYS B O 1
ATOM 7168 N N . LYS B 1 356 ? -3.797 43.25 21.281 1 97.06 356 LYS B N 1
ATOM 7169 C CA . LYS B 1 356 ? -5.148 42.688 21.25 1 97.06 356 LYS B CA 1
ATOM 7170 C C . LYS B 1 356 ? -5.117 41.188 21.031 1 97.06 356 LYS B C 1
ATOM 7172 O O . LYS B 1 356 ? -5.852 40.438 21.703 1 97.06 356 LYS B O 1
ATOM 7177 N N . TRP B 1 357 ? -4.285 40.719 20.172 1 97.75 357 TRP B N 1
ATOM 7178 C CA . TRP B 1 357 ? -4.133 39.281 19.922 1 97.75 357 TRP B CA 1
ATOM 7179 C C . TRP B 1 357 ? -3.539 38.594 21.125 1 97.75 357 TRP B C 1
ATOM 7181 O O . TRP B 1 357 ? -3.988 37.5 21.5 1 97.75 357 TRP B O 1
ATOM 7191 N N . LYS B 1 358 ? -2.574 39.188 21.75 1 96.81 358 LYS B N 1
ATOM 7192 C CA . LYS B 1 358 ? -1.928 38.594 22.922 1 96.81 358 LYS B CA 1
ATOM 7193 C C . LYS B 1 358 ? -2.898 38.5 24.094 1 96.81 358 LYS B C 1
ATOM 7195 O O . LYS B 1 358 ? -2.824 37.531 24.891 1 96.81 358 LYS B O 1
ATOM 7200 N N . ARG B 1 359 ? -3.711 39.469 24.172 1 96.75 359 ARG B N 1
ATOM 7201 C CA . ARG B 1 359 ? -4.734 39.406 25.219 1 96.75 359 ARG B CA 1
ATOM 7202 C C . ARG B 1 359 ? -5.664 38.219 25 1 96.75 359 ARG B C 1
ATOM 7204 O O . ARG B 1 359 ? -6.008 37.5 25.953 1 96.75 359 ARG B O 1
ATOM 7211 N N . GLN B 1 360 ? -6.086 38.062 23.766 1 96.69 360 GLN B N 1
ATOM 7212 C CA . GLN B 1 360 ? -6.93 36.906 23.453 1 96.69 360 GLN B CA 1
ATOM 7213 C C . GLN B 1 360 ? -6.199 35.594 23.734 1 96.69 360 GLN B C 1
ATOM 7215 O O . GLN B 1 360 ? -6.809 34.625 24.188 1 96.69 360 GLN B O 1
ATOM 7220 N N . GLU B 1 361 ? -4.93 35.562 23.406 1 95.94 361 GLU B N 1
ATOM 7221 C CA . GLU B 1 361 ? -4.098 34.406 23.719 1 95.94 361 GLU B CA 1
ATOM 7222 C C . GLU B 1 361 ? -4.137 34.062 25.219 1 95.94 361 GLU B C 1
ATOM 7224 O O . GLU B 1 361 ? -4.301 32.906 25.594 1 95.94 361 GLU B O 1
ATOM 7229 N N . LEU B 1 362 ? -3.951 35.062 26.016 1 96.44 362 LEU B N 1
ATOM 7230 C CA . LEU B 1 362 ? -3.941 34.875 27.469 1 96.44 362 LEU B CA 1
ATOM 7231 C C . LEU B 1 362 ? -5.285 34.344 27.953 1 96.44 362 LEU B C 1
ATOM 7233 O O . LEU B 1 362 ? -5.332 33.438 28.797 1 96.44 362 LEU B O 1
ATOM 7237 N N . LEU B 1 363 ? -6.352 34.906 27.422 1 97.12 363 LEU B N 1
ATOM 7238 C CA . LEU B 1 363 ? -7.688 34.469 27.797 1 97.12 363 LEU B CA 1
ATOM 7239 C C . LEU B 1 363 ? -7.918 33.031 27.359 1 97.12 363 LEU B C 1
ATOM 7241 O O . LEU B 1 363 ? -8.516 32.25 28.094 1 97.12 363 LEU B O 1
ATOM 7245 N N . ALA B 1 364 ? -7.5 32.719 26.203 1 96.62 364 ALA B N 1
ATOM 7246 C CA . ALA B 1 364 ? -7.625 31.344 25.703 1 96.62 364 ALA B CA 1
ATOM 7247 C C . ALA B 1 364 ? -6.824 30.359 26.547 1 96.62 364 ALA B C 1
ATOM 7249 O O . ALA B 1 364 ? -7.254 29.234 26.781 1 96.62 364 ALA B O 1
ATOM 7250 N N . GLU B 1 365 ? -5.625 30.75 26.953 1 95.56 365 GLU B N 1
ATOM 7251 C CA . GLU B 1 365 ? -4.789 29.922 27.812 1 95.56 365 GLU B CA 1
ATOM 7252 C C . GLU B 1 365 ? -5.477 29.641 29.141 1 95.56 365 GLU B C 1
ATOM 7254 O O . GLU B 1 365 ? -5.379 28.531 29.672 1 95.56 365 GLU B O 1
ATOM 7259 N N . GLU B 1 366 ? -6.059 30.625 29.672 1 96.31 366 GLU B N 1
ATOM 7260 C CA . GLU B 1 366 ? -6.812 30.453 30.906 1 96.31 366 GLU B CA 1
ATOM 7261 C C . GLU B 1 366 ? -7.973 29.484 30.719 1 96.31 366 GLU B C 1
ATOM 7263 O O . GLU B 1 366 ? -8.219 28.609 31.562 1 96.31 366 GLU B O 1
ATOM 7268 N N . HIS B 1 367 ? -8.664 29.719 29.609 1 96.81 367 HIS B N 1
ATOM 7269 C CA . HIS B 1 367 ? -9.766 28.828 29.266 1 96.81 367 HIS B CA 1
ATOM 7270 C C . HIS B 1 367 ? -9.297 27.391 29.156 1 96.81 367 HIS B C 1
ATOM 7272 O O . HIS B 1 367 ? -9.953 26.469 29.672 1 96.81 367 HIS B O 1
ATOM 7278 N N . LEU B 1 368 ? -8.188 27.188 28.547 1 96.69 368 LEU B N 1
ATOM 7279 C CA . LEU B 1 368 ? -7.625 25.859 28.359 1 96.69 368 LEU B CA 1
ATOM 7280 C C . LEU B 1 368 ? -7.234 25.25 29.703 1 96.69 368 LEU B C 1
ATOM 7282 O O . LEU B 1 368 ? -7.469 24.062 29.938 1 96.69 368 LEU B O 1
ATOM 7286 N N . GLN B 1 369 ? -6.625 26.016 30.562 1 95.19 369 GLN B N 1
ATOM 7287 C CA . GLN B 1 369 ? -6.211 25.531 31.859 1 95.19 369 GLN B CA 1
ATOM 7288 C C . GLN B 1 369 ? -7.406 25.031 32.688 1 95.19 369 GLN B C 1
ATOM 7290 O O . GLN B 1 369 ? -7.336 23.984 33.312 1 95.19 369 GLN B O 1
ATOM 7295 N N . VAL B 1 370 ? -8.438 25.781 32.594 1 95.81 370 VAL B N 1
ATOM 7296 C CA . VAL B 1 370 ? -9.648 25.391 33.312 1 95.81 370 VAL B CA 1
ATOM 7297 C C . VAL B 1 370 ? -10.203 24.094 32.719 1 95.81 370 VAL B C 1
ATOM 7299 O O . VAL B 1 370 ? -10.594 23.188 33.469 1 95.81 370 VAL B O 1
ATOM 7302 N N . ALA B 1 371 ? -10.281 24.078 31.406 1 96.56 371 ALA B N 1
ATOM 7303 C CA . ALA B 1 371 ? -10.805 22.906 30.734 1 96.56 371 ALA B CA 1
ATOM 7304 C C . ALA B 1 371 ? -9.992 21.656 31.078 1 96.56 371 ALA B C 1
ATOM 7306 O O . ALA B 1 371 ? -10.555 20.578 31.297 1 96.56 371 ALA B O 1
ATOM 7307 N N . MET B 1 372 ? -8.672 21.781 31.188 1 96.06 372 MET B N 1
ATOM 7308 C CA . MET B 1 372 ? -7.754 20.672 31.375 1 96.06 372 MET B CA 1
ATOM 7309 C C . MET B 1 372 ? -7.91 20.078 32.781 1 96.06 372 MET B C 1
ATOM 7311 O O . MET B 1 372 ? -7.582 18.906 33 1 96.06 372 MET B O 1
ATOM 7315 N N . ASN B 1 373 ? -8.367 20.797 33.688 1 94.44 373 ASN B N 1
ATOM 7316 C CA . ASN B 1 373 ? -8.539 20.344 35.094 1 94.44 373 ASN B CA 1
ATOM 7317 C C . ASN B 1 373 ? -9.852 19.609 35.281 1 94.44 373 ASN B C 1
ATOM 7319 O O . ASN B 1 373 ? -10.055 18.938 36.281 1 94.44 373 ASN B O 1
ATOM 7323 N N . GLY B 1 374 ? -10.664 19.547 34.281 1 92.81 374 GLY B N 1
ATOM 7324 C CA . GLY B 1 374 ? -12.008 19.016 34.406 1 92.81 374 GLY B CA 1
ATOM 7325 C C . GLY B 1 374 ? -12.055 17.5 34.344 1 92.81 374 GLY B C 1
ATOM 7326 O O . GLY B 1 374 ? -12.68 16.859 35.188 1 92.81 374 GLY B O 1
ATOM 7327 N N . PRO B 1 375 ? -11.383 16.922 33.438 1 95.25 375 PRO B N 1
ATOM 7328 C CA . PRO B 1 375 ? -11.531 15.477 33.219 1 95.25 375 PRO B CA 1
ATOM 7329 C C . PRO B 1 375 ? -10.922 14.656 34.344 1 95.25 375 PRO B C 1
ATOM 7331 O O . PRO B 1 375 ? -9.859 15.008 34.875 1 95.25 375 PRO B O 1
ATOM 7334 N N . GLU B 1 376 ? -11.594 13.523 34.688 1 95.5 376 GLU B N 1
ATOM 7335 C CA . GLU B 1 376 ? -11.086 12.586 35.688 1 95.5 376 GLU B CA 1
ATOM 7336 C C . GLU B 1 376 ? -10.305 11.453 35.031 1 95.5 376 GLU B C 1
ATOM 7338 O O . GLU B 1 376 ? -9.445 10.836 35.688 1 95.5 376 GLU B O 1
ATOM 7343 N N . ALA B 1 377 ? -10.664 11.211 33.812 1 97.62 377 ALA B N 1
ATOM 7344 C CA . ALA B 1 377 ? -9.984 10.164 33.062 1 97.62 377 ALA B CA 1
ATOM 7345 C C . ALA B 1 377 ? -8.875 10.75 32.188 1 97.62 377 ALA B C 1
ATOM 7347 O O . ALA B 1 377 ? -8.859 11.945 31.906 1 97.62 377 ALA B O 1
ATOM 7348 N N . LEU B 1 378 ? -7.918 9.883 31.766 1 98.44 378 LEU B N 1
ATOM 7349 C CA . LEU B 1 378 ? -6.879 10.289 30.828 1 98.44 378 LEU B CA 1
ATOM 7350 C C . LEU B 1 378 ? -7.473 10.609 29.469 1 98.44 378 LEU B C 1
ATOM 7352 O O . LEU B 1 378 ? -8.195 9.789 28.891 1 98.44 378 LEU B O 1
ATOM 7356 N N . THR B 1 379 ? -7.27 11.805 28.984 1 98.38 379 THR B N 1
ATOM 7357 C CA . THR B 1 379 ? -7.77 12.234 27.672 1 98.38 379 THR B CA 1
ATOM 7358 C C . THR B 1 379 ? -6.617 12.422 26.703 1 98.38 379 THR B C 1
ATOM 7360 O O . THR B 1 379 ? -5.453 12.453 27.094 1 98.38 379 THR B O 1
ATOM 7363 N N . ASP B 1 380 ? -6.973 12.5 25.438 1 98.19 380 ASP B N 1
ATOM 7364 C CA . ASP B 1 380 ? -5.98 12.773 24.391 1 98.19 380 ASP B CA 1
ATOM 7365 C C . ASP B 1 380 ? -5.215 14.062 24.688 1 98.19 380 ASP B C 1
ATOM 7367 O O . ASP B 1 380 ? -4.004 14.133 24.484 1 98.19 380 ASP B O 1
ATOM 7371 N N . GLY B 1 381 ? -5.938 15.07 25.172 1 98.06 381 GLY B N 1
ATOM 7372 C CA . GLY B 1 381 ? -5.34 16.375 25.422 1 98.06 381 GLY B CA 1
ATOM 7373 C C . GLY B 1 381 ? -4.23 16.328 26.453 1 98.06 381 GLY B C 1
ATOM 7374 O O . GLY B 1 381 ? -3.254 17.078 26.359 1 98.06 381 GLY B O 1
ATOM 7375 N N . HIS B 1 382 ? -4.352 15.445 27.469 1 97.94 382 HIS B N 1
ATOM 7376 C CA . HIS B 1 382 ? -3.357 15.32 28.531 1 97.94 382 HIS B CA 1
ATOM 7377 C C . HIS B 1 382 ? -2.006 14.891 27.969 1 97.94 382 HIS B C 1
ATOM 7379 O O . HIS B 1 382 ? -0.96 15.234 28.531 1 97.94 382 HIS B O 1
ATOM 7385 N N . ILE B 1 383 ? -2.021 14.148 26.906 1 98.12 383 ILE B N 1
ATOM 7386 C CA . ILE B 1 383 ? -0.795 13.641 26.297 1 98.12 383 ILE B CA 1
ATOM 7387 C C . ILE B 1 383 ? 0.039 14.805 25.766 1 98.12 383 ILE B C 1
ATOM 7389 O O . ILE B 1 383 ? 1.232 14.898 26.047 1 98.12 383 ILE B O 1
ATOM 7393 N N . TYR B 1 384 ? -0.632 15.664 25.047 1 97.56 384 TYR B N 1
ATOM 7394 C CA . TYR B 1 384 ? 0.058 16.828 24.516 1 97.56 384 TYR B CA 1
ATOM 7395 C C . TYR B 1 384 ? 0.494 17.766 25.625 1 97.56 384 TYR B C 1
ATOM 7397 O O . TYR B 1 384 ? 1.627 18.25 25.641 1 97.56 384 TYR B O 1
ATOM 7405 N N . HIS B 1 385 ? -0.387 17.969 26.484 1 94.69 385 HIS B N 1
ATOM 7406 C CA . HIS B 1 385 ? -0.194 18.953 27.547 1 94.69 385 HIS B CA 1
ATOM 7407 C C . HIS B 1 385 ? 0.952 18.531 28.469 1 94.69 385 HIS B C 1
ATOM 7409 O O . HIS B 1 385 ? 1.691 19.391 28.969 1 94.69 385 HIS B O 1
ATOM 7415 N N . HIS B 1 386 ? 1.127 17.266 28.703 1 95.31 386 HIS B N 1
ATOM 7416 C CA . HIS B 1 386 ? 2.088 16.812 29.719 1 95.31 386 HIS B CA 1
ATOM 7417 C C . HIS B 1 386 ? 3.383 16.344 29.062 1 95.31 386 HIS B C 1
ATOM 7419 O O . HIS B 1 386 ? 4.461 16.484 29.641 1 95.31 386 HIS B O 1
ATOM 7425 N N . LEU B 1 387 ? 3.322 15.758 27.891 1 96.75 387 LEU B N 1
ATOM 7426 C CA . LEU B 1 387 ? 4.5 15.094 27.344 1 96.75 387 LEU B CA 1
ATOM 7427 C C . LEU B 1 387 ? 5.277 16.031 26.422 1 96.75 387 LEU B C 1
ATOM 7429 O O . LEU B 1 387 ? 6.512 16.047 26.438 1 96.75 387 LEU B O 1
ATOM 7433 N N . LEU B 1 388 ? 4.652 16.844 25.594 1 95.38 388 LEU B N 1
ATOM 7434 C CA . LEU B 1 388 ? 5.332 17.625 24.578 1 95.38 388 LEU B CA 1
ATOM 7435 C C . LEU B 1 388 ? 6.25 18.672 25.219 1 95.38 388 LEU B C 1
ATOM 7437 O O . LEU B 1 388 ? 7.352 18.922 24.719 1 95.38 388 LEU B O 1
ATOM 7441 N N . PRO B 1 389 ? 5.82 19.297 26.391 1 93.5 389 PRO B N 1
ATOM 7442 C CA . PRO B 1 389 ? 6.723 20.25 27.031 1 93.5 389 PRO B CA 1
ATOM 7443 C C . PRO B 1 389 ? 8.008 19.609 27.531 1 93.5 389 PRO B C 1
ATOM 7445 O O . PRO B 1 389 ? 8.992 20.297 27.797 1 93.5 389 PRO B O 1
ATOM 7448 N N . GLN B 1 390 ? 8.008 18.328 27.641 1 95.56 390 GLN B N 1
ATOM 7449 C CA . GLN B 1 390 ? 9.18 17.609 28.125 1 95.56 390 GLN B CA 1
ATOM 7450 C C . GLN B 1 390 ? 10.18 17.359 27 1 95.56 390 GLN B C 1
ATOM 7452 O O . GLN B 1 390 ? 11.312 16.953 27.25 1 95.56 390 GLN B O 1
ATOM 7457 N N . CYS B 1 391 ? 9.789 17.609 25.797 1 94.06 391 CYS B N 1
ATOM 7458 C CA . CYS B 1 391 ? 10.672 17.406 24.672 1 94.06 391 CYS B CA 1
ATOM 7459 C C . CYS B 1 391 ? 11.797 18.438 24.656 1 94.06 391 CYS B C 1
ATOM 7461 O O . CYS B 1 391 ? 11.539 19.641 24.641 1 94.06 391 CYS B O 1
ATOM 7463 N N . PRO B 1 392 ? 12.977 18 24.562 1 92.94 392 PRO B N 1
ATOM 7464 C CA . PRO B 1 392 ? 14.094 18.953 24.469 1 92.94 392 PRO B CA 1
ATOM 7465 C C . PRO B 1 392 ? 14.031 19.812 23.203 1 92.94 392 PRO B C 1
ATOM 7467 O O . PRO B 1 392 ? 13.375 19.438 22.219 1 92.94 392 PRO B O 1
ATOM 7470 N N . ASP B 1 393 ? 14.766 20.891 23.188 1 89.5 393 ASP B N 1
ATOM 7471 C CA . ASP B 1 393 ? 14.727 21.875 22.094 1 89.5 393 ASP B CA 1
ATOM 7472 C C . ASP B 1 393 ? 15.297 21.281 20.812 1 89.5 393 ASP B C 1
ATOM 7474 O O . ASP B 1 393 ? 14.93 21.703 19.719 1 89.5 393 ASP B O 1
ATOM 7478 N N . ASP B 1 394 ? 16.125 20.359 20.969 1 91.88 394 ASP B N 1
ATOM 7479 C CA . ASP B 1 394 ? 16.781 19.812 19.781 1 91.88 394 ASP B CA 1
ATOM 7480 C C . ASP B 1 394 ? 15.945 18.688 19.156 1 91.88 394 ASP B C 1
ATOM 7482 O O . ASP B 1 394 ? 16.297 18.156 18.109 1 91.88 394 ASP B O 1
ATOM 7486 N N . HIS B 1 395 ? 14.82 18.375 19.797 1 96.12 395 HIS B N 1
ATOM 7487 C CA . HIS B 1 395 ? 13.938 17.328 19.297 1 96.12 395 HIS B CA 1
ATOM 7488 C C . HIS B 1 395 ? 13.055 17.844 18.172 1 96.12 395 HIS B C 1
ATOM 7490 O O . HIS B 1 395 ? 12.648 19.016 18.172 1 96.12 395 HIS B O 1
ATOM 7496 N N . PHE B 1 396 ? 12.812 17 17.156 1 97.44 396 PHE B N 1
ATOM 7497 C CA . PHE B 1 396 ? 11.703 17.281 16.266 1 97.44 396 PHE B CA 1
ATOM 7498 C C . PHE B 1 396 ? 10.406 16.688 16.797 1 97.44 396 PHE B C 1
ATOM 7500 O O . PHE B 1 396 ? 10.438 15.766 17.625 1 97.44 396 PHE B O 1
ATOM 7507 N N . VAL B 1 397 ? 9.305 17.203 16.391 1 97.75 397 VAL B N 1
ATOM 7508 C CA . VAL B 1 397 ? 7.984 16.688 16.719 1 97.75 397 VAL B CA 1
ATOM 7509 C C . VAL B 1 397 ? 7.211 16.359 15.445 1 97.75 397 VAL B C 1
ATOM 7511 O O . VAL B 1 397 ? 6.961 17.25 14.625 1 97.75 397 VAL B O 1
ATOM 7514 N N . ALA B 1 398 ? 6.949 15.125 15.227 1 98.12 398 ALA B N 1
ATOM 7515 C CA . ALA B 1 398 ? 6.059 14.688 14.156 1 98.12 398 ALA B CA 1
ATOM 7516 C C . ALA B 1 398 ? 4.664 14.367 14.695 1 98.12 398 ALA B C 1
ATOM 7518 O O . ALA B 1 398 ? 4.523 13.891 15.828 1 98.12 398 ALA B O 1
ATOM 7519 N N . VAL B 1 399 ? 3.695 14.695 13.93 1 97.94 399 VAL B N 1
ATOM 7520 C CA . VAL B 1 399 ? 2.32 14.477 14.367 1 97.94 399 VAL B CA 1
ATOM 7521 C C . VAL B 1 399 ? 1.521 13.812 13.25 1 97.94 399 VAL B C 1
ATOM 7523 O O . VAL B 1 399 ? 1.678 14.164 12.078 1 97.94 399 VAL B O 1
ATOM 7526 N N . SER B 1 400 ? 0.668 12.836 13.625 1 98.25 400 SER B N 1
ATOM 7527 C CA . SER B 1 400 ? -0.2 12.141 12.68 1 98.25 400 SER B CA 1
ATOM 7528 C C . SER B 1 400 ? -1.322 13.047 12.188 1 98.25 400 SER B C 1
ATOM 7530 O O . SER B 1 400 ? -1.431 14.195 12.617 1 98.25 400 SER B O 1
ATOM 7532 N N . ASN B 1 401 ? -2.035 12.547 11.219 1 97.19 401 ASN B N 1
ATOM 7533 C CA . ASN B 1 401 ? -3.24 13.219 10.742 1 97.19 401 ASN B CA 1
ATOM 7534 C C . ASN B 1 401 ? -4.438 12.922 11.641 1 97.19 401 ASN B C 1
ATOM 7536 O O . ASN B 1 401 ? -4.293 12.297 12.695 1 97.19 401 ASN B O 1
ATOM 7540 N N . SER B 1 402 ? -5.602 13.398 11.273 1 94.81 402 SER B N 1
ATOM 7541 C CA . SER B 1 402 ? -6.828 13.281 12.055 1 94.81 402 SER B CA 1
ATOM 7542 C C . SER B 1 402 ? -6.777 14.156 13.297 1 94.81 402 SER B C 1
ATOM 7544 O O . SER B 1 402 ? -6.488 15.352 13.211 1 94.81 402 SER B O 1
ATOM 7546 N N . PHE B 1 403 ? -7.055 13.633 14.477 1 95.88 403 PHE B N 1
ATOM 7547 C CA . PHE B 1 403 ? -7.113 14.461 15.68 1 95.88 403 PHE B CA 1
ATOM 7548 C C . PHE B 1 403 ? -5.727 14.961 16.062 1 95.88 403 PHE B C 1
ATOM 7550 O O . PHE B 1 403 ? -5.578 16.094 16.516 1 95.88 403 PHE B O 1
ATOM 7557 N N . PRO B 1 404 ? -4.711 14.18 15.883 1 97.38 404 PRO B N 1
ATOM 7558 C CA . PRO B 1 404 ? -3.398 14.664 16.312 1 97.38 404 PRO B CA 1
ATOM 7559 C C . PRO B 1 404 ? -2.994 15.969 15.633 1 97.38 404 PRO B C 1
ATOM 7561 O O . PRO B 1 404 ? -2.449 16.859 16.281 1 97.38 404 PRO B O 1
ATOM 7564 N N . ALA B 1 405 ? -3.283 16.125 14.367 1 96 405 ALA B N 1
ATOM 7565 C CA . ALA B 1 405 ? -2.926 17.328 13.617 1 96 405 ALA B CA 1
ATOM 7566 C C . ALA B 1 405 ? -3.664 18.547 14.164 1 96 405 ALA B C 1
ATOM 7568 O O . ALA B 1 405 ? -3.176 19.672 14.055 1 96 405 ALA B O 1
ATOM 7569 N N . ARG B 1 406 ? -4.805 18.344 14.719 1 94.88 406 ARG B N 1
ATOM 7570 C CA . ARG B 1 406 ? -5.629 19.422 15.273 1 94.88 406 ARG B CA 1
ATOM 7571 C C . ARG B 1 406 ? -5.312 19.641 16.75 1 94.88 406 ARG B C 1
ATOM 7573 O O . ARG B 1 406 ? -5.176 20.781 17.203 1 94.88 406 ARG B O 1
ATOM 7580 N N . ASP B 1 407 ? -5.109 18.531 17.438 1 96.88 407 ASP B N 1
ATOM 7581 C CA . ASP B 1 407 ? -4.93 18.562 18.891 1 96.88 407 ASP B CA 1
ATOM 7582 C C . ASP B 1 407 ? -3.572 19.156 19.25 1 96.88 407 ASP B C 1
ATOM 7584 O O . ASP B 1 407 ? -3.414 19.734 20.328 1 96.88 407 ASP B O 1
ATOM 7588 N N . VAL B 1 408 ? -2.627 19.047 18.375 1 96.5 408 VAL B N 1
ATOM 7589 C CA . VAL B 1 408 ? -1.311 19.594 18.688 1 96.5 408 VAL B CA 1
ATOM 7590 C C . VAL B 1 408 ? -1.399 21.109 18.797 1 96.5 408 VAL B C 1
ATOM 7592 O O . VAL B 1 408 ? -0.696 21.719 19.609 1 96.5 408 VAL B O 1
ATOM 7595 N N . GLN B 1 409 ? -2.312 21.734 18.031 1 93.12 409 GLN B N 1
ATOM 7596 C CA . GLN B 1 409 ? -2.518 23.172 18.094 1 93.12 409 GLN B CA 1
ATOM 7597 C C . GLN B 1 409 ? -3.406 23.547 19.281 1 93.12 409 GLN B C 1
ATOM 7599 O O . GLN B 1 409 ? -3.283 24.641 19.828 1 93.12 409 GLN B O 1
ATOM 7604 N N . LEU B 1 410 ? -4.227 22.641 19.594 1 94.81 410 LEU B N 1
ATOM 7605 C CA . LEU B 1 410 ? -5.199 22.906 20.656 1 94.81 410 LEU B CA 1
ATOM 7606 C C . LEU B 1 410 ? -4.551 22.75 22.031 1 94.81 410 LEU B C 1
ATOM 7608 O O . LEU B 1 410 ? -4.738 23.594 22.906 1 94.81 410 LEU B O 1
ATOM 7612 N N . PHE B 1 411 ? -3.691 21.672 22.172 1 96.31 411 PHE B N 1
ATOM 7613 C CA . PHE B 1 411 ? -3.225 21.297 23.5 1 96.31 411 PHE B CA 1
ATOM 7614 C C . PHE B 1 411 ? -1.707 21.406 23.594 1 96.31 411 PHE B C 1
ATOM 7616 O O . PHE B 1 411 ? -1.144 21.391 24.688 1 96.31 411 PHE B O 1
ATOM 7623 N N . GLY B 1 412 ? -0.967 21.531 22.516 1 91 412 GLY B N 1
ATOM 7624 C CA . GLY B 1 412 ? 0.469 21.312 22.453 1 91 412 GLY B CA 1
ATOM 7625 C C . GLY B 1 412 ? 1.273 22.516 22.891 1 91 412 GLY B C 1
ATOM 7626 O O . GLY B 1 412 ? 2.506 22.484 22.891 1 91 412 GLY B O 1
ATOM 7627 N N . GLY B 1 413 ? 0.666 23.672 23.281 1 85.56 413 GLY B N 1
ATOM 7628 C CA . GLY B 1 413 ? 1.393 24.844 23.734 1 85.56 413 GLY B CA 1
ATOM 7629 C C . GLY B 1 413 ? 2.162 25.531 22.625 1 85.56 413 GLY B C 1
ATOM 7630 O O . GLY B 1 413 ? 1.602 25.844 21.578 1 85.56 413 GLY B O 1
ATOM 7631 N N . ARG B 1 414 ? 3.514 25.797 22.844 1 89.94 414 ARG B N 1
ATOM 7632 C CA . ARG B 1 414 ? 4.379 26.484 21.906 1 89.94 414 ARG B CA 1
ATOM 7633 C C . ARG B 1 414 ? 5.211 25.5 21.094 1 89.94 414 ARG B C 1
ATOM 7635 O O . ARG B 1 414 ? 6.426 25.672 20.953 1 89.94 414 ARG B O 1
ATOM 7642 N N . VAL B 1 415 ? 4.516 24.453 20.578 1 91.94 415 VAL B N 1
ATOM 7643 C CA . VAL B 1 415 ? 5.16 23.328 19.922 1 91.94 415 VAL B CA 1
ATOM 7644 C C . VAL B 1 415 ? 5.832 23.781 18.641 1 91.94 415 VAL B C 1
ATOM 7646 O O . VAL B 1 415 ? 6.785 23.156 18.172 1 91.94 415 VAL B O 1
ATOM 7649 N N . THR B 1 416 ? 5.488 24.922 18.094 1 92.12 416 THR B N 1
ATOM 7650 C CA . THR B 1 416 ? 6 25.406 16.812 1 92.12 416 THR B CA 1
ATOM 7651 C C . THR B 1 416 ? 7.434 25.906 16.953 1 92.12 416 THR B C 1
ATOM 7653 O O . THR B 1 416 ? 8.086 26.234 15.961 1 92.12 416 THR B O 1
ATOM 7656 N N . ARG B 1 417 ? 7.93 25.953 18.141 1 91.81 417 ARG B N 1
ATOM 7657 C CA . ARG B 1 417 ? 9.344 26.266 18.359 1 91.81 417 ARG B CA 1
ATOM 7658 C C . ARG B 1 417 ? 10.227 25.109 17.922 1 91.81 417 ARG B C 1
ATOM 7660 O O . ARG B 1 417 ? 11.43 25.281 17.719 1 91.81 417 ARG B O 1
ATOM 7667 N N . HIS B 1 418 ? 9.648 23.844 17.859 1 93.25 418 HIS B N 1
ATOM 7668 C CA . HIS B 1 418 ? 10.344 22.656 17.359 1 93.25 418 HIS B CA 1
ATOM 7669 C C . HIS B 1 418 ? 10.156 22.516 15.844 1 93.25 418 HIS B C 1
ATOM 7671 O O . HIS B 1 418 ? 9.227 23.078 15.273 1 93.25 418 HIS B O 1
ATOM 7677 N N . PRO B 1 419 ? 11.086 21.828 15.188 1 94.5 419 PRO B N 1
ATOM 7678 C CA . PRO B 1 419 ? 10.695 21.328 13.867 1 94.5 419 PRO B CA 1
ATOM 7679 C C . PRO B 1 419 ? 9.43 20.469 13.914 1 94.5 419 PRO B C 1
ATOM 7681 O O . PRO B 1 419 ? 9.461 19.328 14.383 1 94.5 419 PRO B O 1
ATOM 7684 N N . LEU B 1 420 ? 8.32 21.047 13.57 1 95.81 420 LEU B N 1
ATOM 7685 C CA . LEU B 1 420 ? 7.016 20.406 13.578 1 95.81 420 LEU B CA 1
ATOM 7686 C C . LEU B 1 420 ? 6.652 19.891 12.195 1 95.81 420 LEU B C 1
ATOM 7688 O O . LEU B 1 420 ? 6.473 20.672 11.258 1 95.81 420 LEU B O 1
ATOM 7692 N N . LEU B 1 421 ? 6.551 18.547 12.016 1 96.56 421 LEU B N 1
ATOM 7693 C CA . LEU B 1 421 ? 6.383 17.953 10.695 1 96.56 421 LEU B CA 1
ATOM 7694 C C . LEU B 1 421 ? 5.168 17.031 10.656 1 96.56 421 LEU B C 1
ATOM 7696 O O . LEU B 1 421 ? 4.91 16.312 11.617 1 96.56 421 LEU B O 1
ATOM 7700 N N . LEU B 1 422 ? 4.402 17.109 9.648 1 95.31 422 LEU B N 1
ATOM 7701 C CA . LEU B 1 422 ? 3.213 16.297 9.445 1 95.31 422 LEU B CA 1
ATOM 7702 C C . LEU B 1 422 ? 2.949 16.094 7.953 1 95.31 422 LEU B C 1
ATOM 7704 O O . LEU B 1 422 ? 3.395 16.875 7.125 1 95.31 422 LEU B O 1
ATOM 7708 N N . ASN B 1 423 ? 2.236 14.945 7.605 1 96.94 423 ASN B N 1
ATOM 7709 C CA . ASN B 1 423 ? 1.819 14.648 6.242 1 96.94 423 ASN B CA 1
ATOM 7710 C C . ASN B 1 423 ? 0.462 15.266 5.922 1 96.94 423 ASN B C 1
ATOM 7712 O O . ASN B 1 423 ? -0.545 14.562 5.852 1 96.94 423 ASN B O 1
ATOM 7716 N N . ARG B 1 424 ? 0.457 16.531 5.559 1 95.69 424 ARG B N 1
ATOM 7717 C CA . ARG B 1 424 ? -0.815 17.234 5.418 1 95.69 424 ARG B CA 1
ATOM 7718 C C . ARG B 1 424 ? -1.176 17.438 3.949 1 95.69 424 ARG B C 1
ATOM 7720 O O . ARG B 1 424 ? -2.174 18.078 3.629 1 95.69 424 ARG B O 1
ATOM 7727 N N . GLY B 1 425 ? -0.361 16.906 3.02 1 95.06 425 GLY B N 1
ATOM 7728 C CA . GLY B 1 425 ? -0.695 17.031 1.61 1 95.06 425 GLY B CA 1
ATOM 7729 C C . GLY B 1 425 ? -2.037 16.406 1.259 1 95.06 425 GLY B C 1
ATOM 7730 O O . GLY B 1 425 ? -2.988 17.125 0.938 1 95.06 425 GL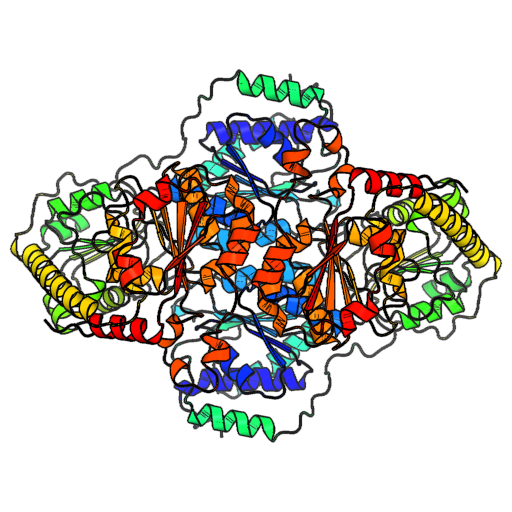Y B O 1
ATOM 7731 N N . ALA B 1 426 ? -2.09 15.125 1.455 1 95.5 426 ALA B N 1
ATOM 7732 C CA . ALA B 1 426 ? -3.35 14.43 1.202 1 95.5 426 ALA B CA 1
ATOM 7733 C C . ALA B 1 426 ? -4.047 14.07 2.51 1 95.5 426 ALA B C 1
ATOM 7735 O O . ALA B 1 426 ? -5.184 13.586 2.502 1 95.5 426 ALA B O 1
ATOM 7736 N N . SER B 1 427 ? -3.377 14.25 3.562 1 96.62 427 SER B N 1
ATOM 7737 C CA . SER B 1 427 ? -3.922 14.094 4.906 1 96.62 427 SER B CA 1
ATOM 7738 C C . SER B 1 427 ? -4.336 12.648 5.168 1 96.62 427 SER B C 1
ATOM 7740 O O . SER B 1 427 ? -5.348 12.391 5.82 1 96.62 427 SER B O 1
ATOM 7742 N N . GLY B 1 428 ? -3.633 11.695 4.586 1 96.75 428 GLY B N 1
ATOM 7743 C CA . GLY B 1 428 ? -3.873 10.297 4.887 1 96.75 428 GLY B CA 1
ATOM 7744 C C . GLY B 1 428 ? -3.254 9.852 6.199 1 96.75 428 GLY B C 1
ATOM 7745 O O . GLY B 1 428 ? -2.34 10.5 6.711 1 96.75 428 GLY B O 1
ATOM 7746 N N . ILE B 1 429 ? -3.756 8.766 6.738 1 97.31 429 ILE B N 1
ATOM 7747 C CA . ILE B 1 429 ? -3.162 8.25 7.965 1 97.31 429 ILE B CA 1
ATOM 7748 C C . ILE B 1 429 ? -2.154 7.152 7.629 1 97.31 429 ILE B C 1
ATOM 7750 O O . ILE B 1 429 ? -1.572 6.535 8.523 1 97.31 429 ILE B O 1
ATOM 7754 N N . ASP B 1 430 ? -1.937 6.867 6.344 1 97.19 430 ASP B N 1
ATOM 7755 C CA . ASP B 1 430 ? -0.986 5.848 5.902 1 97.19 430 ASP B CA 1
ATOM 7756 C C . ASP B 1 430 ? 0.452 6.34 6.047 1 97.19 430 ASP B C 1
ATOM 7758 O O . ASP B 1 430 ? 0.727 7.531 5.875 1 97.19 430 ASP B O 1
ATOM 7762 N N . GLY B 1 431 ? 1.369 5.496 6.441 1 98.38 431 GLY B N 1
ATOM 7763 C CA . GLY B 1 431 ? 2.811 5.684 6.402 1 98.38 431 GLY B CA 1
ATOM 7764 C C . GLY B 1 431 ? 3.309 6.695 7.414 1 98.38 431 GLY B C 1
ATOM 7765 O O . GLY B 1 431 ? 4.402 7.246 7.262 1 98.38 431 GLY B O 1
ATOM 7766 N N . VAL B 1 432 ? 2.514 7.023 8.461 1 98.56 432 VAL B N 1
ATOM 7767 C CA . VAL B 1 432 ? 2.838 8.078 9.414 1 98.56 432 VAL B CA 1
ATOM 7768 C C . VAL B 1 432 ? 4.094 7.703 10.195 1 98.56 432 VAL B C 1
ATOM 7770 O O . VAL B 1 432 ? 5.023 8.508 10.312 1 98.56 432 VAL B O 1
ATOM 7773 N N . THR B 1 433 ? 4.148 6.496 10.727 1 98.81 433 THR B N 1
ATOM 7774 C CA . THR B 1 433 ? 5.309 6.039 11.484 1 98.81 433 THR B CA 1
ATOM 7775 C C . THR B 1 433 ? 6.539 5.961 10.586 1 98.81 433 THR B C 1
ATOM 7777 O O . THR B 1 433 ? 7.629 6.379 10.984 1 98.81 433 THR B O 1
ATOM 7780 N N . SER B 1 434 ? 6.383 5.441 9.375 1 98.88 434 SER B N 1
ATOM 7781 C CA . SER B 1 434 ? 7.473 5.363 8.414 1 98.88 434 SER B CA 1
ATOM 7782 C C . SER B 1 434 ? 8.031 6.75 8.102 1 98.88 434 SER B C 1
ATOM 7784 O O . SER B 1 434 ? 9.25 6.93 8.031 1 98.88 434 SER B O 1
ATOM 7786 N N . THR B 1 435 ? 7.156 7.73 7.91 1 98.81 435 THR B N 1
ATOM 7787 C CA . THR B 1 435 ? 7.586 9.102 7.645 1 98.81 435 THR B CA 1
ATOM 7788 C C . THR B 1 435 ? 8.422 9.633 8.805 1 98.81 435 THR B C 1
ATOM 7790 O O . THR B 1 435 ? 9.469 10.25 8.594 1 98.81 435 THR B O 1
ATOM 7793 N N . ALA B 1 436 ? 7.941 9.414 10.047 1 98.75 436 ALA B N 1
ATOM 7794 C CA . ALA B 1 436 ? 8.672 9.883 11.227 1 98.75 436 ALA B CA 1
ATOM 7795 C C . ALA B 1 436 ? 10.062 9.258 11.289 1 98.75 436 ALA B C 1
ATOM 7797 O O . ALA B 1 436 ? 11.031 9.93 11.664 1 98.75 436 ALA B O 1
ATOM 7798 N N . MET B 1 437 ? 10.148 7.992 10.977 1 98.62 437 MET B N 1
ATOM 7799 C CA . MET B 1 437 ? 11.445 7.328 10.945 1 98.62 437 MET B CA 1
ATOM 7800 C C . MET B 1 437 ? 12.352 7.949 9.891 1 98.62 437 MET B C 1
ATOM 7802 O O . MET B 1 437 ? 13.547 8.133 10.125 1 98.62 437 MET B O 1
ATOM 7806 N N . GLY B 1 438 ? 11.758 8.25 8.703 1 98.62 438 GLY B N 1
ATOM 7807 C CA . GLY B 1 438 ? 12.516 8.938 7.672 1 98.62 438 GLY B CA 1
ATOM 7808 C C . GLY B 1 438 ? 13.016 10.305 8.102 1 98.62 438 GLY B C 1
ATOM 7809 O O . GLY B 1 438 ? 14.133 10.703 7.766 1 98.62 438 GLY B O 1
ATOM 7810 N N . ILE B 1 439 ? 12.148 11.039 8.828 1 98.31 439 ILE B N 1
ATOM 7811 C CA . ILE B 1 439 ? 12.531 12.344 9.359 1 98.31 439 ILE B CA 1
ATOM 7812 C C . ILE B 1 439 ? 13.734 12.18 10.289 1 98.31 439 ILE B C 1
ATOM 7814 O O . ILE B 1 439 ? 14.727 12.906 10.164 1 98.31 439 ILE B O 1
ATOM 7818 N N . SER B 1 440 ? 13.641 11.242 11.211 1 97.81 440 SER B N 1
ATOM 7819 C CA . SER B 1 440 ? 14.734 10.969 12.133 1 97.81 440 SER B CA 1
ATOM 7820 C C . SER B 1 440 ? 16.016 10.641 11.383 1 97.81 440 SER B C 1
ATOM 7822 O O . SER B 1 440 ? 17.094 11.125 11.734 1 97.81 440 SER B O 1
ATOM 7824 N N . LEU B 1 441 ? 15.898 9.828 10.367 1 96.75 441 LEU B N 1
ATOM 7825 C CA . LEU B 1 441 ? 17.031 9.43 9.539 1 96.75 441 LEU B CA 1
ATOM 7826 C C . LEU B 1 441 ? 17.656 10.641 8.852 1 96.75 441 LEU B C 1
ATOM 7828 O O . LEU B 1 441 ? 18.891 10.742 8.766 1 96.75 441 LEU B O 1
ATOM 7832 N N . GLY B 1 442 ? 16.844 11.555 8.367 1 95.5 442 GLY B N 1
ATOM 7833 C CA . GLY B 1 442 ? 17.297 12.695 7.59 1 95.5 442 GLY B CA 1
ATOM 7834 C C . GLY B 1 442 ? 18 13.75 8.43 1 95.5 442 GLY B C 1
ATOM 7835 O O . GLY B 1 442 ? 19.062 14.242 8.055 1 95.5 442 GLY B O 1
ATOM 7836 N N . ILE B 1 443 ? 17.406 14.094 9.547 1 92.19 443 ILE B N 1
ATOM 7837 C CA . ILE B 1 443 ? 17.938 15.219 10.32 1 92.19 443 ILE B CA 1
ATOM 7838 C C . ILE B 1 443 ? 18.922 14.711 11.375 1 92.19 443 ILE B C 1
ATOM 7840 O O . ILE B 1 443 ? 19.656 15.492 11.969 1 92.19 443 ILE B O 1
ATOM 7844 N N . ASP B 1 444 ? 19 13.422 11.609 1 94 444 ASP B N 1
ATOM 7845 C CA . ASP B 1 444 ? 19.906 12.828 12.586 1 94 444 ASP B CA 1
ATOM 7846 C C . ASP B 1 444 ? 19.75 13.484 13.953 1 94 444 ASP B C 1
ATOM 7848 O O . ASP B 1 444 ? 20.734 13.922 14.555 1 94 444 ASP B O 1
ATOM 7852 N N . ARG B 1 445 ? 18.438 13.688 14.391 1 94.94 445 ARG B N 1
ATOM 7853 C CA . ARG B 1 445 ? 18.062 14.234 15.688 1 94.94 445 ARG B CA 1
ATOM 7854 C C . ARG B 1 445 ? 17 13.375 16.359 1 94.94 445 ARG B C 1
ATOM 7856 O O . ARG B 1 445 ? 16.234 12.68 15.688 1 94.94 445 ARG B O 1
ATOM 7863 N N . PRO B 1 446 ? 17.016 13.344 17.703 1 97.12 446 PRO B N 1
ATOM 7864 C CA . PRO B 1 446 ? 15.922 12.664 18.406 1 97.12 446 PRO B CA 1
ATOM 7865 C C . PRO B 1 446 ? 14.578 13.367 18.219 1 97.12 446 PRO B C 1
ATOM 7867 O O . PRO B 1 446 ? 14.539 14.531 17.828 1 97.12 446 PRO B O 1
ATOM 7870 N N . GLY B 1 447 ? 13.57 12.68 18.391 1 97.88 447 GLY B N 1
ATOM 7871 C CA . GLY B 1 447 ? 12.258 13.273 18.234 1 97.88 447 GLY B CA 1
ATOM 7872 C C . GLY B 1 447 ? 11.141 12.406 18.781 1 97.88 447 GLY B C 1
ATOM 7873 O O . GLY B 1 447 ? 11.398 11.406 19.453 1 97.88 447 GLY B O 1
ATOM 7874 N N . VAL B 1 448 ? 9.922 12.859 18.625 1 98.31 448 VAL B N 1
ATOM 7875 C CA . VAL B 1 448 ? 8.719 12.125 19.016 1 98.31 448 VAL B CA 1
ATOM 7876 C C . VAL B 1 448 ? 7.703 12.148 17.875 1 98.31 448 VAL B C 1
ATOM 7878 O O . VAL B 1 448 ? 7.695 13.078 17.062 1 98.31 448 VAL B O 1
ATOM 7881 N N . LEU B 1 449 ? 6.996 11.117 17.734 1 98.81 449 LEU B N 1
ATOM 7882 C CA . LEU B 1 449 ? 5.797 11.047 16.906 1 98.81 449 LEU B CA 1
ATOM 7883 C C . LEU B 1 449 ? 4.551 10.867 17.766 1 98.81 449 LEU B C 1
ATOM 7885 O O . LEU B 1 449 ? 4.488 9.945 18.594 1 98.81 449 LEU B O 1
ATOM 7889 N N . VAL B 1 450 ? 3.6 11.758 17.672 1 98.75 450 VAL B N 1
ATOM 7890 C CA . VAL B 1 450 ? 2.285 11.547 18.266 1 98.75 450 VAL B CA 1
ATOM 7891 C C . VAL B 1 450 ? 1.308 11.047 17.203 1 98.75 450 VAL B C 1
ATOM 7893 O O . VAL B 1 450 ? 1.078 11.719 16.203 1 98.75 450 VAL B O 1
ATOM 7896 N N . THR B 1 451 ? 0.734 9.883 17.438 1 98.69 451 THR B N 1
ATOM 7897 C CA . THR B 1 451 ? -0.128 9.258 16.453 1 98.69 451 THR B CA 1
ATOM 7898 C C . THR B 1 451 ? -1.318 8.57 17.109 1 98.69 451 THR B C 1
ATOM 7900 O O . THR B 1 451 ? -1.291 8.305 18.312 1 98.69 451 THR B O 1
ATOM 7903 N N . GLY B 1 452 ? -2.414 8.461 16.391 1 98.06 452 GLY B N 1
ATOM 7904 C CA . GLY B 1 452 ? -3.539 7.664 16.859 1 98.06 452 GLY B CA 1
ATOM 7905 C C . GLY B 1 452 ? -3.334 6.172 16.672 1 98.06 452 GLY B C 1
ATOM 7906 O O . GLY B 1 452 ? -2.447 5.754 15.922 1 98.06 452 GLY B O 1
ATOM 7907 N N . ASP B 1 453 ? -4.207 5.391 17.344 1 97.88 453 ASP B N 1
ATOM 7908 C CA . ASP B 1 453 ? -4.055 3.939 17.297 1 97.88 453 ASP B CA 1
ATOM 7909 C C . ASP B 1 453 ? -4.305 3.404 15.891 1 97.88 453 ASP B C 1
ATOM 7911 O O . ASP B 1 453 ? -3.551 2.561 15.398 1 97.88 453 ASP B O 1
ATOM 7915 N N . LEU B 1 454 ? -5.277 3.912 15.156 1 97.56 454 LEU B N 1
ATOM 7916 C CA . LEU B 1 454 ? -5.57 3.406 13.82 1 97.56 454 LEU B CA 1
ATOM 7917 C C . LEU B 1 454 ? -4.445 3.754 12.844 1 97.56 454 LEU B C 1
ATOM 7919 O O . LEU B 1 454 ? -4.07 2.936 12.008 1 97.56 454 LEU B O 1
ATOM 7923 N N . ALA B 1 455 ? -3.951 4.996 12.93 1 98.12 455 ALA B N 1
ATOM 7924 C CA . ALA B 1 455 ? -2.846 5.379 12.055 1 98.12 455 ALA B CA 1
ATOM 7925 C C . ALA B 1 455 ? -1.597 4.559 12.359 1 98.12 455 ALA B C 1
ATOM 7927 O O . ALA B 1 455 ? -0.872 4.156 11.445 1 98.12 455 ALA B O 1
ATOM 7928 N N . PHE B 1 456 ? -1.338 4.246 13.641 1 98.62 456 PHE B N 1
ATOM 7929 C CA . PHE B 1 456 ? -0.214 3.418 14.062 1 98.62 456 PHE B CA 1
ATOM 7930 C C . PHE B 1 456 ? -0.34 2.01 13.492 1 98.62 456 PHE B C 1
ATOM 7932 O O . PHE B 1 456 ? 0.612 1.479 12.914 1 98.62 456 PHE B O 1
ATOM 7939 N N . LEU B 1 457 ? -1.52 1.472 13.602 1 98.31 457 LEU B N 1
ATOM 7940 C CA . LEU B 1 457 ? -1.764 0.113 13.133 1 98.31 457 LEU B CA 1
ATOM 7941 C C . LEU B 1 457 ? -1.734 0.054 11.609 1 98.31 457 LEU B C 1
ATOM 7943 O O . LEU B 1 457 ? -1.267 -0.93 11.031 1 98.31 457 LEU B O 1
ATOM 7947 N N . HIS B 1 458 ? -2.24 1.062 10.945 1 98.06 458 HIS B N 1
ATOM 7948 C CA . HIS B 1 458 ? -2.213 1.116 9.492 1 98.06 458 HIS B CA 1
ATOM 7949 C C . HIS B 1 458 ? -0.789 0.993 8.961 1 98.06 458 HIS B C 1
ATOM 7951 O O . HIS B 1 458 ? -0.564 0.403 7.902 1 98.06 458 HIS B O 1
ATOM 7957 N N . ASP B 1 459 ? 0.148 1.532 9.672 1 98.31 459 ASP B N 1
ATOM 7958 C CA . ASP B 1 459 ? 1.552 1.559 9.273 1 98.31 459 ASP B CA 1
ATOM 7959 C C . ASP B 1 459 ? 2.4 0.679 10.188 1 98.31 459 ASP B C 1
ATOM 7961 O O . ASP B 1 459 ? 3.564 0.989 10.453 1 98.31 459 ASP B O 1
ATOM 7965 N N . ALA B 1 460 ? 1.852 -0.396 10.703 1 97.75 460 ALA B N 1
ATOM 7966 C CA . ALA B 1 460 ? 2.525 -1.254 11.672 1 97.75 460 ALA B CA 1
ATOM 7967 C C . ALA B 1 460 ? 3.793 -1.864 11.078 1 97.75 460 ALA B C 1
ATOM 7969 O O . ALA B 1 460 ? 4.746 -2.156 11.805 1 97.75 460 ALA B O 1
ATOM 7970 N N . ASN B 1 461 ? 3.85 -2.018 9.758 1 97.38 461 ASN B N 1
ATOM 7971 C CA . ASN B 1 461 ? 5.012 -2.623 9.117 1 97.38 461 ASN B CA 1
ATOM 7972 C C . ASN B 1 461 ? 6.258 -1.756 9.273 1 97.38 461 ASN B C 1
ATOM 7974 O O . ASN B 1 461 ? 7.375 -2.223 9.055 1 97.38 461 ASN B O 1
ATOM 7978 N N . ALA B 1 462 ? 6.031 -0.466 9.586 1 98.31 462 ALA B N 1
ATOM 7979 C CA . ALA B 1 462 ? 7.168 0.404 9.867 1 98.31 462 ALA B CA 1
ATOM 7980 C C . ALA B 1 462 ? 8.039 -0.181 10.977 1 98.31 462 ALA B C 1
ATOM 7982 O O . ALA B 1 462 ? 9.258 0.036 11 1 98.31 462 ALA B O 1
ATOM 7983 N N . LEU B 1 463 ? 7.445 -0.952 11.898 1 98.25 463 LEU B N 1
ATOM 7984 C CA . LEU B 1 463 ? 8.148 -1.482 13.062 1 98.25 463 LEU B CA 1
ATOM 7985 C C . LEU B 1 463 ? 9.211 -2.496 12.641 1 98.25 463 LEU B C 1
ATOM 7987 O O . LEU B 1 463 ? 10.188 -2.705 13.359 1 98.25 463 LEU B O 1
ATOM 7991 N N . LEU B 1 464 ? 9.023 -3.121 11.422 1 97.06 464 LEU B N 1
ATOM 7992 C CA . LEU B 1 464 ? 10.016 -4.039 10.875 1 97.06 464 LEU B CA 1
ATOM 7993 C C . LEU B 1 464 ? 11.352 -3.338 10.68 1 97.06 464 LEU B C 1
ATOM 7995 O O . LEU B 1 464 ? 12.398 -3.994 10.586 1 97.06 464 LEU B O 1
ATOM 7999 N N . ASN B 1 465 ? 11.336 -1.954 10.641 1 96.81 465 ASN B N 1
ATOM 8000 C CA . ASN B 1 465 ? 12.508 -1.181 10.242 1 96.81 465 ASN B CA 1
ATOM 8001 C C . ASN B 1 465 ? 13.117 -0.442 11.43 1 96.81 465 ASN B C 1
ATOM 8003 O O . ASN B 1 465 ? 13.719 0.62 11.258 1 96.81 465 ASN B O 1
ATOM 8007 N N . ARG B 1 466 ? 12.953 -0.958 12.594 1 96.25 466 ARG B N 1
ATOM 8008 C CA . ARG B 1 466 ? 13.398 -0.296 13.82 1 96.25 466 ARG B CA 1
ATOM 8009 C C . ARG B 1 466 ? 14.875 0.075 13.734 1 96.25 466 ARG B C 1
ATOM 8011 O O . ARG B 1 466 ? 15.297 1.095 14.281 1 96.25 466 ARG B O 1
ATOM 8018 N N . GLU B 1 467 ? 15.656 -0.682 12.977 1 93.44 467 GLU B N 1
ATOM 8019 C CA . GLU B 1 467 ? 17.109 -0.478 12.922 1 93.44 467 GLU B CA 1
ATOM 8020 C C . GLU B 1 467 ? 17.453 0.777 12.125 1 93.44 467 GLU B C 1
ATOM 8022 O O . GLU B 1 467 ? 18.578 1.279 12.219 1 93.44 467 GLU B O 1
ATOM 8027 N N . THR B 1 468 ? 16.484 1.245 11.344 1 91.5 468 THR B N 1
ATOM 8028 C CA . THR B 1 468 ? 16.672 2.479 10.594 1 91.5 468 THR B CA 1
ATOM 8029 C C . THR B 1 468 ? 16.828 3.67 11.539 1 91.5 468 THR B C 1
ATOM 8031 O O . THR B 1 468 ? 17.391 4.699 11.156 1 91.5 468 THR B O 1
ATOM 8034 N N . VAL B 1 469 ? 16.328 3.557 12.758 1 95 469 VAL B N 1
ATOM 8035 C CA . VAL B 1 469 ? 16.312 4.641 13.734 1 95 469 VAL B CA 1
ATOM 8036 C C . VAL B 1 469 ? 17.578 4.574 14.594 1 95 469 VAL B C 1
ATOM 8038 O O . VAL B 1 469 ? 17.703 3.688 15.445 1 95 469 VAL B O 1
ATOM 8041 N N . THR B 1 470 ? 18.438 5.543 14.344 1 93.31 470 THR B N 1
ATOM 8042 C CA . THR B 1 470 ? 19.703 5.543 15.07 1 93.31 470 THR B CA 1
ATOM 8043 C C . THR B 1 470 ? 19.672 6.566 16.203 1 93.31 470 THR B C 1
ATOM 8045 O O . THR B 1 470 ? 20.484 6.492 17.125 1 93.31 470 THR B O 1
ATOM 8048 N N . GLN B 1 471 ? 18.797 7.551 16.078 1 95.94 471 GLN B N 1
ATOM 8049 C CA . GLN B 1 471 ? 18.531 8.492 17.156 1 95.94 471 GLN B CA 1
ATOM 8050 C C . GLN B 1 471 ? 17.281 8.109 17.938 1 95.94 471 GLN B C 1
ATOM 8052 O O . GLN B 1 471 ? 16.438 7.359 17.438 1 95.94 471 GLN B O 1
ATOM 8057 N N . ASP B 1 472 ? 17.188 8.625 19.125 1 97.25 472 ASP B N 1
ATOM 8058 C CA . ASP B 1 472 ? 16.031 8.273 19.953 1 97.25 472 ASP B CA 1
ATOM 8059 C C . ASP B 1 472 ? 14.742 8.805 19.344 1 97.25 472 ASP B C 1
ATOM 8061 O O . ASP B 1 472 ? 14.586 10.008 19.141 1 97.25 472 ASP B O 1
ATOM 8065 N N . LEU B 1 473 ? 13.875 7.941 18.953 1 98.44 473 LEU B N 1
ATOM 8066 C CA . LEU B 1 473 ? 12.539 8.273 18.438 1 98.44 473 LEU B CA 1
ATOM 8067 C C . LEU B 1 473 ? 11.461 7.551 19.25 1 98.44 473 LEU B C 1
ATOM 8069 O O . LEU B 1 473 ? 11.414 6.316 19.25 1 98.44 473 LEU B O 1
ATOM 8073 N N . THR B 1 474 ? 10.664 8.266 19.938 1 98.75 474 THR B N 1
ATOM 8074 C CA . THR B 1 474 ? 9.562 7.691 20.703 1 98.75 474 THR B CA 1
ATOM 8075 C C . THR B 1 474 ? 8.234 7.91 19.984 1 98.75 474 THR B C 1
ATOM 8077 O O . THR B 1 474 ? 7.879 9.047 19.656 1 98.75 474 THR B O 1
ATOM 8080 N N . VAL B 1 475 ? 7.559 6.84 19.688 1 98.88 475 VAL B N 1
ATOM 8081 C CA . VAL B 1 475 ? 6.215 6.906 19.125 1 98.88 475 VAL B CA 1
ATOM 8082 C C . VAL B 1 475 ? 5.18 6.891 20.25 1 98.88 475 VAL B C 1
ATOM 8084 O O . VAL B 1 475 ? 5.055 5.898 20.969 1 98.88 475 VAL B O 1
ATOM 8087 N N . ILE B 1 476 ? 4.488 7.945 20.406 1 98.88 476 ILE B N 1
ATOM 8088 C CA . ILE B 1 476 ? 3.406 8.062 21.375 1 98.88 476 ILE B CA 1
ATOM 8089 C C . ILE B 1 476 ? 2.076 7.719 20.703 1 98.88 476 ILE B C 1
ATOM 8091 O O . ILE B 1 476 ? 1.56 8.5 19.906 1 98.88 476 ILE B O 1
ATOM 8095 N N . VAL B 1 477 ? 1.533 6.574 21.078 1 98.81 477 VAL B N 1
ATOM 8096 C CA . VAL B 1 477 ? 0.298 6.086 20.469 1 98.81 477 VAL B CA 1
ATOM 8097 C C . VAL B 1 477 ? -0.89 6.441 21.359 1 98.81 477 VAL B C 1
ATOM 8099 O O . VAL B 1 477 ? -1.015 5.93 22.484 1 98.81 477 VAL B O 1
ATOM 8102 N N . ILE B 1 478 ? -1.697 7.332 20.875 1 98.62 478 ILE B N 1
ATOM 8103 C CA . ILE B 1 478 ? -2.971 7.602 21.531 1 98.62 478 ILE B CA 1
ATOM 8104 C C . ILE B 1 478 ? -3.977 6.508 21.172 1 98.62 478 ILE B C 1
ATOM 8106 O O . ILE B 1 478 ? -4.562 6.523 20.094 1 98.62 478 ILE B O 1
ATOM 8110 N N . ASN B 1 479 ? -4.199 5.602 22.062 1 98.25 479 ASN B N 1
ATOM 8111 C CA . ASN B 1 479 ? -5.078 4.457 21.844 1 98.25 479 ASN B CA 1
ATOM 8112 C C . ASN B 1 479 ? -6.441 4.664 22.484 1 98.25 479 ASN B C 1
ATOM 8114 O O . ASN B 1 479 ? -6.645 4.309 23.641 1 98.25 479 ASN B O 1
ATOM 8118 N N . ASN B 1 480 ? -7.34 5.207 21.734 1 95.94 480 ASN B N 1
ATOM 8119 C CA . ASN B 1 480 ? -8.711 5.363 22.203 1 95.94 480 ASN B CA 1
ATOM 8120 C C . ASN B 1 480 ? -9.641 4.34 21.547 1 95.94 480 ASN B C 1
ATOM 8122 O O . ASN B 1 480 ? -10.852 4.559 21.469 1 95.94 480 ASN B O 1
ATOM 8126 N N . VAL B 1 481 ? -9.117 3.312 20.953 1 92.12 481 VAL B N 1
ATOM 8127 C CA . VAL B 1 481 ? -9.75 2.078 20.5 1 92.12 481 VAL B CA 1
ATOM 8128 C C . VAL B 1 481 ? -10.609 2.359 19.266 1 92.12 481 VAL B C 1
ATOM 8130 O O . VAL B 1 481 ? -11.734 1.861 19.172 1 92.12 481 VAL B O 1
ATOM 8133 N N . GLY B 1 482 ? -10.086 3.256 18.406 1 90.5 482 GLY B N 1
ATOM 8134 C CA . GLY B 1 482 ? -10.828 3.434 17.172 1 90.5 482 GLY B CA 1
ATOM 8135 C C . GLY B 1 482 ? -10.781 4.855 16.641 1 90.5 482 GLY B C 1
ATOM 8136 O O . GLY B 1 482 ? -9.945 5.656 17.062 1 90.5 482 GLY B O 1
ATOM 8137 N N . GLY B 1 483 ? -11.562 5.094 15.562 1 89 483 GLY B N 1
ATOM 8138 C CA . GLY B 1 483 ? -11.617 6.383 14.898 1 89 483 GLY B CA 1
ATOM 8139 C C . GLY B 1 483 ? -12.492 7.391 15.609 1 89 483 GLY B C 1
ATOM 8140 O O . GLY B 1 483 ? -13.523 7.809 15.078 1 89 483 GLY B O 1
ATOM 8141 N N . SER B 1 484 ? -12.047 7.93 16.672 1 87.12 484 SER B N 1
ATOM 8142 C CA . SER B 1 484 ? -12.859 8.805 17.516 1 87.12 484 SER B CA 1
ATOM 8143 C C . SER B 1 484 ? -13.109 10.148 16.828 1 87.12 484 SER B C 1
ATOM 8145 O O . SER B 1 484 ? -13.992 10.906 17.234 1 87.12 484 SER B O 1
ATOM 8147 N N . ILE B 1 485 ? -12.32 10.359 15.797 1 88.62 485 ILE B N 1
ATOM 8148 C CA . ILE B 1 485 ? -12.508 11.609 15.07 1 88.62 485 ILE B CA 1
ATOM 8149 C C . ILE B 1 485 ? -13.898 11.641 14.438 1 88.62 485 ILE B C 1
ATOM 8151 O O . ILE B 1 485 ? -14.484 12.711 14.258 1 88.62 485 ILE B O 1
ATOM 8155 N N . PHE B 1 486 ? -14.461 10.523 14.125 1 87.38 486 PHE B N 1
ATOM 8156 C CA . PHE B 1 486 ? -15.742 10.469 13.438 1 87.38 486 PHE B CA 1
ATOM 8157 C C . PHE B 1 486 ? -16.875 10.844 14.375 1 87.38 486 PHE B C 1
ATOM 8159 O O . PHE B 1 486 ? -18 11.117 13.938 1 87.38 486 PHE B O 1
ATOM 8166 N N . ARG B 1 487 ? -16.578 10.945 15.625 1 86.44 487 ARG B N 1
ATOM 8167 C CA . ARG B 1 487 ? -17.578 11.367 16.609 1 86.44 487 ARG B CA 1
ATOM 8168 C C . ARG B 1 487 ? -17.922 12.836 16.438 1 86.44 487 ARG B C 1
ATOM 8170 O O . ARG B 1 487 ? -18.969 13.289 16.922 1 86.44 487 ARG B O 1
ATOM 8177 N N . MET B 1 488 ? -17.047 13.555 15.734 1 85.12 488 MET B N 1
ATOM 8178 C CA . MET B 1 488 ? -17.297 14.977 15.5 1 85.12 488 MET B CA 1
ATOM 8179 C C . MET B 1 488 ? -18.297 15.164 14.359 1 85.12 488 MET B C 1
ATOM 8181 O O . MET B 1 488 ? -18.828 16.266 14.188 1 85.12 488 MET B O 1
ATOM 8185 N N . LEU B 1 489 ? -18.562 14.062 13.695 1 85 489 LEU B N 1
ATOM 8186 C CA . LEU B 1 489 ? -19.359 14.172 12.477 1 85 489 LEU B CA 1
ATOM 8187 C C . LEU B 1 489 ? -20.797 13.742 12.734 1 85 489 LEU B C 1
ATOM 8189 O O . LEU B 1 489 ? -21.062 12.953 13.641 1 85 489 LEU B O 1
ATOM 8193 N N . PRO B 1 490 ? -21.75 14.227 11.898 1 85.06 490 PRO B N 1
ATOM 8194 C CA . PRO B 1 490 ? -23.172 13.906 12.078 1 85.06 490 PRO B CA 1
ATOM 8195 C C . PRO B 1 490 ? -23.453 12.406 12.023 1 85.06 490 PRO B C 1
ATOM 8197 O O . PRO B 1 490 ? -24.469 11.938 12.547 1 85.06 490 PRO B O 1
ATOM 8200 N N . ILE B 1 491 ? -22.547 11.695 11.523 1 86.62 491 ILE B N 1
ATOM 8201 C CA . ILE B 1 491 ? -22.734 10.258 11.359 1 86.62 491 ILE B CA 1
ATOM 8202 C C . ILE B 1 491 ? -22.797 9.586 12.734 1 86.62 491 ILE B C 1
ATOM 8204 O O . ILE B 1 491 ? -23.312 8.469 12.867 1 86.62 491 ILE B O 1
ATOM 8208 N N . GLU B 1 492 ? -22.312 10.25 13.734 1 84.62 492 GLU B N 1
ATOM 8209 C CA . GLU B 1 492 ? -22.312 9.703 15.094 1 84.62 492 GLU B CA 1
ATOM 8210 C C . GLU B 1 492 ? -23.734 9.422 15.578 1 84.62 492 GLU B C 1
ATOM 8212 O O . GLU B 1 492 ? -23.953 8.531 16.406 1 84.62 492 GLU B O 1
ATOM 8217 N N . GLN B 1 493 ? -24.672 10.109 14.969 1 86.88 493 GLN B N 1
ATOM 8218 C CA . GLN B 1 493 ? -26.062 9.961 15.398 1 86.88 493 GLN B CA 1
ATOM 8219 C C . GLN B 1 493 ? -26.625 8.617 14.961 1 86.88 493 GLN B C 1
ATOM 8221 O O . GLN B 1 493 ? -27.719 8.227 15.406 1 86.88 493 GLN B O 1
ATOM 8226 N N . HIS B 1 494 ? -25.969 7.965 14.078 1 88.88 494 HIS B N 1
ATOM 8227 C CA . HIS B 1 494 ? -26.422 6.672 13.578 1 88.88 494 HIS B CA 1
ATOM 8228 C C . HIS B 1 494 ? -25.828 5.527 14.398 1 88.88 494 HIS B C 1
ATOM 8230 O O . HIS B 1 494 ? -25.031 4.742 13.891 1 88.88 494 HIS B O 1
ATOM 8236 N N . ASP B 1 495 ? -26.312 5.316 15.547 1 85.75 495 ASP B N 1
ATOM 8237 C CA . ASP B 1 495 ? -25.766 4.418 16.562 1 85.75 495 ASP B CA 1
ATOM 8238 C C . ASP B 1 495 ? -25.641 2.996 16.016 1 85.75 495 ASP B C 1
ATOM 8240 O O . ASP B 1 495 ? -24.656 2.305 16.297 1 85.75 495 ASP B O 1
ATOM 8244 N N . THR B 1 496 ? -26.594 2.613 15.18 1 86.19 496 THR B N 1
ATOM 8245 C CA . THR B 1 496 ? -26.641 1.253 14.656 1 86.19 496 THR B CA 1
ATOM 8246 C C . THR B 1 496 ? -25.438 0.973 13.766 1 86.19 496 THR B C 1
ATOM 8248 O O . THR B 1 496 ? -24.953 -0.16 13.703 1 86.19 496 THR B O 1
ATOM 8251 N N . TYR B 1 497 ? -24.969 2.027 13.125 1 90.19 497 TYR B N 1
ATOM 8252 C CA . TYR B 1 497 ? -23.969 1.817 12.086 1 90.19 497 TYR B CA 1
ATOM 8253 C C . TYR B 1 497 ? -22.641 2.465 12.461 1 90.19 497 TYR B C 1
ATOM 8255 O O . TYR B 1 497 ? -21.594 2.062 11.969 1 90.19 497 TYR B O 1
ATOM 8263 N N . PHE B 1 498 ? -22.641 3.402 13.312 1 91.38 498 PHE B N 1
ATOM 8264 C CA . PHE B 1 498 ? -21.5 4.262 13.594 1 91.38 498 PHE B CA 1
ATOM 8265 C C . PHE B 1 498 ? -20.328 3.445 14.117 1 91.38 498 PHE B C 1
ATOM 8267 O O . PHE B 1 498 ? -19.203 3.547 13.594 1 91.38 498 PHE B O 1
ATOM 8274 N N . GLU B 1 499 ? -20.562 2.635 15.094 1 90.56 499 GLU B N 1
ATOM 8275 C CA . GLU B 1 499 ? -19.484 1.914 15.758 1 90.56 499 GLU B CA 1
ATOM 8276 C C . GLU B 1 499 ? -18.781 0.964 14.797 1 90.56 499 GLU B C 1
ATOM 8278 O O . GLU B 1 499 ? -17.547 0.97 14.703 1 90.56 499 GLU B O 1
ATOM 8283 N N . ASN B 1 500 ? -19.516 0.251 14 1 90.94 500 ASN B N 1
ATOM 8284 C CA . ASN B 1 500 ? -18.938 -0.809 13.18 1 90.94 500 ASN B CA 1
ATOM 8285 C C . ASN B 1 500 ? -18.297 -0.25 11.914 1 90.94 500 ASN B C 1
ATOM 8287 O O . ASN B 1 500 ? -17.281 -0.758 11.453 1 90.94 500 ASN B O 1
ATOM 8291 N N . TYR B 1 501 ? -18.891 0.793 11.367 1 93.88 501 TYR B N 1
ATOM 8292 C CA . TYR B 1 501 ? -18.469 1.173 10.023 1 93.88 501 TYR B CA 1
ATOM 8293 C C . TYR B 1 501 ? -17.656 2.461 10.039 1 93.88 501 TYR B C 1
ATOM 8295 O O . TYR B 1 501 ? -17.016 2.807 9.055 1 93.88 501 TYR B O 1
ATOM 8303 N N . PHE B 1 502 ? -17.594 3.176 11.156 1 91.75 502 PHE B N 1
ATOM 8304 C CA . PHE B 1 502 ? -16.891 4.457 11.195 1 91.75 502 PHE B CA 1
ATOM 8305 C C . PHE B 1 502 ? -15.883 4.492 12.344 1 91.75 502 PHE B C 1
ATOM 8307 O O . PHE B 1 502 ? -14.68 4.621 12.109 1 91.75 502 PHE B O 1
ATOM 8314 N N . GLU B 1 503 ? -16.312 4.25 13.516 1 88.25 503 GLU B N 1
ATOM 8315 C CA . GLU B 1 503 ? -15.375 4.234 14.641 1 88.25 503 GLU B CA 1
ATOM 8316 C C . GLU B 1 503 ? -14.43 3.045 14.547 1 88.25 503 GLU B C 1
ATOM 8318 O O . GLU B 1 503 ? -13.25 3.16 14.883 1 88.25 503 GLU B O 1
ATOM 8323 N N . THR B 1 504 ? -14.914 1.9 14.078 1 86.62 504 THR B N 1
ATOM 8324 C CA . THR B 1 504 ? -14.164 0.678 13.805 1 86.62 504 THR B CA 1
ATOM 8325 C C . THR B 1 504 ? -13.258 0.329 14.984 1 86.62 504 THR B C 1
ATOM 8327 O O . THR B 1 504 ? -12.031 0.348 14.852 1 86.62 504 THR B O 1
ATOM 8330 N N . PRO B 1 505 ? -13.836 -0.055 16.031 1 88.38 505 PRO B N 1
ATOM 8331 C CA . PRO B 1 505 ? -13.016 -0.421 17.188 1 88.38 505 PRO B CA 1
ATOM 8332 C C . PRO B 1 505 ? -12.039 -1.555 16.875 1 88.38 505 PRO B C 1
ATOM 8334 O O . PRO B 1 505 ? -12.375 -2.479 16.125 1 88.38 505 PRO B O 1
ATOM 8337 N N . GLN B 1 506 ? -10.828 -1.43 17.328 1 90.62 506 GLN B N 1
ATOM 8338 C CA . GLN B 1 506 ? -9.797 -2.438 17.141 1 90.62 506 GLN B CA 1
ATOM 8339 C C . GLN B 1 506 ? -9.359 -3.037 18.469 1 90.62 506 GLN B C 1
ATOM 8341 O O . GLN B 1 506 ? -9.57 -2.439 19.531 1 90.62 506 GLN B O 1
ATOM 8346 N N . SER B 1 507 ? -8.773 -4.223 18.406 1 91.88 507 SER B N 1
ATOM 8347 C CA . SER B 1 507 ? -8.43 -4.914 19.641 1 91.88 507 SER B CA 1
ATOM 8348 C C . SER B 1 507 ? -6.969 -5.344 19.656 1 91.88 507 SER B C 1
ATOM 8350 O O . SER B 1 507 ? -6.57 -6.184 20.469 1 91.88 507 SER B O 1
ATOM 8352 N N . ALA B 1 508 ? -6.164 -4.832 18.781 1 96.69 508 ALA B N 1
ATOM 8353 C CA . ALA B 1 508 ? -4.75 -5.195 18.719 1 96.69 508 ALA B CA 1
ATOM 8354 C C . ALA B 1 508 ? -4.043 -4.852 20.031 1 96.69 508 ALA B C 1
ATOM 8356 O O . ALA B 1 508 ? -4.324 -3.82 20.641 1 96.69 508 ALA B O 1
ATOM 8357 N N . ASP B 1 509 ? -3.203 -5.707 20.5 1 98 509 ASP B N 1
ATOM 8358 C CA . ASP B 1 509 ? -2.344 -5.453 21.656 1 98 509 ASP B CA 1
ATOM 8359 C C . ASP B 1 509 ? -1.05 -4.762 21.234 1 98 509 ASP B C 1
ATOM 8361 O O . ASP B 1 509 ? -0.088 -5.422 20.844 1 98 509 ASP B O 1
ATOM 8365 N N . VAL B 1 510 ? -0.979 -3.506 21.484 1 98.19 510 VAL B N 1
ATOM 8366 C CA . VAL B 1 510 ? 0.121 -2.68 20.984 1 98.19 510 VAL B CA 1
ATOM 8367 C C . VAL B 1 510 ? 1.428 -3.119 21.641 1 98.19 510 VAL B C 1
ATOM 8369 O O . VAL B 1 510 ? 2.482 -3.113 21.016 1 98.19 510 VAL B O 1
ATOM 8372 N N . GLN B 1 511 ? 1.363 -3.479 22.891 1 98 511 GLN B N 1
ATOM 8373 C CA . GLN B 1 511 ? 2.562 -3.904 23.609 1 98 511 GLN B CA 1
ATOM 8374 C C . GLN B 1 511 ? 3.139 -5.18 23 1 98 511 GLN B C 1
ATOM 8376 O O . GLN B 1 511 ? 4.348 -5.285 22.797 1 98 511 GLN B O 1
ATOM 8381 N N . ARG B 1 512 ? 2.305 -6.184 22.75 1 98.06 512 ARG B N 1
ATOM 8382 C CA . ARG B 1 512 ? 2.754 -7.426 22.125 1 98.06 512 ARG B CA 1
ATOM 8383 C C . ARG B 1 512 ? 3.248 -7.18 20.703 1 98.06 512 ARG B C 1
ATOM 8385 O O . ARG B 1 512 ? 4.195 -7.82 20.25 1 98.06 512 ARG B O 1
ATOM 8392 N N . LEU B 1 513 ? 2.559 -6.297 20.031 1 98.56 513 LEU B N 1
ATOM 8393 C CA . LEU B 1 513 ? 2.979 -5.945 18.688 1 98.56 513 LEU B CA 1
ATOM 8394 C C . LEU B 1 513 ? 4.391 -5.367 18.688 1 98.56 513 LEU B C 1
ATOM 8396 O O . LEU B 1 513 ? 5.242 -5.797 17.906 1 98.56 513 LEU B O 1
ATOM 8400 N N . ALA B 1 514 ? 4.633 -4.367 19.547 1 98.62 514 ALA B N 1
ATOM 8401 C CA . ALA B 1 514 ? 5.965 -3.789 19.656 1 98.62 514 ALA B CA 1
ATOM 8402 C C . ALA B 1 514 ? 6.996 -4.852 20.031 1 98.62 514 ALA B C 1
ATOM 8404 O O . ALA B 1 514 ? 8.094 -4.891 19.469 1 98.62 514 ALA B O 1
ATOM 8405 N N . ALA B 1 515 ? 6.637 -5.734 20.906 1 98.12 515 ALA B N 1
ATOM 8406 C CA . ALA B 1 515 ? 7.539 -6.781 21.375 1 98.12 515 ALA B CA 1
ATOM 8407 C C . ALA B 1 515 ? 7.91 -7.738 20.25 1 98.12 515 ALA B C 1
ATOM 8409 O O . ALA B 1 515 ? 9.023 -8.266 20.219 1 98.12 515 ALA B O 1
ATOM 8410 N N . SER B 1 516 ? 6.969 -7.953 19.359 1 98.19 516 SER B N 1
ATOM 8411 C CA . SER B 1 516 ? 7.227 -8.859 18.25 1 98.19 516 SER B CA 1
ATOM 8412 C C . SER B 1 516 ? 8.367 -8.352 17.375 1 98.19 516 SER B C 1
ATOM 8414 O O . SER B 1 516 ? 9.008 -9.133 16.656 1 98.19 516 SER B O 1
ATOM 8416 N N . PHE B 1 517 ? 8.672 -7.121 17.453 1 97.94 517 PHE B N 1
ATOM 8417 C CA . PHE B 1 517 ? 9.758 -6.523 16.672 1 97.94 517 PHE B CA 1
ATOM 8418 C C . PHE B 1 517 ? 10.883 -6.055 17.594 1 97.94 517 PHE B C 1
ATOM 8420 O O . PHE B 1 517 ? 11.727 -5.258 17.172 1 97.94 517 PHE B O 1
ATOM 8427 N N . HIS B 1 518 ? 10.883 -6.387 18.844 1 97.69 518 HIS B N 1
ATOM 8428 C CA . HIS B 1 518 ? 11.922 -6.094 19.828 1 97.69 518 HIS B CA 1
ATOM 8429 C C . HIS B 1 518 ? 11.992 -4.598 20.125 1 97.69 518 HIS B C 1
ATOM 8431 O O . HIS B 1 518 ? 13.086 -4.035 20.234 1 97.69 518 HIS B O 1
ATOM 8437 N N . ILE B 1 519 ? 10.875 -3.963 20.172 1 98.62 519 ILE B N 1
ATOM 8438 C CA . ILE B 1 519 ? 10.789 -2.537 20.453 1 98.62 519 ILE B CA 1
ATOM 8439 C C . ILE B 1 519 ? 10.242 -2.326 21.875 1 98.62 519 ILE B C 1
ATOM 8441 O O . ILE B 1 519 ? 9.18 -2.854 22.219 1 98.62 519 ILE B O 1
ATOM 8445 N N . PRO B 1 520 ? 10.977 -1.556 22.719 1 98.62 520 PRO B N 1
ATOM 8446 C CA . PRO B 1 520 ? 10.453 -1.271 24.062 1 98.62 520 PRO B CA 1
ATOM 8447 C C . PRO B 1 520 ? 9.125 -0.52 24.016 1 98.62 520 PRO B C 1
ATOM 8449 O O . PRO B 1 520 ? 8.922 0.35 23.172 1 98.62 520 PRO B O 1
ATOM 8452 N N . CYS B 1 521 ? 8.219 -0.907 24.922 1 98.69 521 CYS B N 1
ATOM 8453 C CA . CYS B 1 521 ? 6.891 -0.296 24.984 1 98.69 521 CYS B CA 1
ATOM 8454 C C . CYS B 1 521 ? 6.453 -0.076 26.422 1 98.69 521 CYS B C 1
ATOM 8456 O O . CYS B 1 521 ? 6.672 -0.931 27.281 1 98.69 521 CYS B O 1
ATOM 8458 N N . HIS B 1 522 ? 5.938 1.065 26.719 1 98.56 522 HIS B N 1
ATOM 8459 C CA . HIS B 1 522 ? 5.352 1.412 28.016 1 98.56 522 HIS B CA 1
ATOM 8460 C C . HIS B 1 522 ? 3.889 1.824 27.859 1 98.56 522 HIS B C 1
ATOM 8462 O O . HIS B 1 522 ? 3.527 2.496 26.891 1 98.56 522 HIS B O 1
ATOM 8468 N N . ARG B 1 523 ? 3.035 1.425 28.875 1 98.19 523 ARG B N 1
ATOM 8469 C CA . ARG B 1 523 ? 1.611 1.733 28.812 1 98.19 523 ARG B CA 1
ATOM 8470 C C . ARG B 1 523 ? 1.221 2.736 29.891 1 98.19 523 ARG B C 1
ATOM 8472 O O . ARG B 1 523 ? 1.598 2.582 31.062 1 98.19 523 ARG B O 1
ATOM 8479 N N . ILE B 1 524 ? 0.569 3.803 29.469 1 98.75 524 ILE B N 1
ATOM 8480 C CA . ILE B 1 524 ? -0.011 4.809 30.359 1 98.75 524 ILE B CA 1
ATOM 8481 C C . ILE B 1 524 ? -1.535 4.754 30.266 1 98.75 524 ILE B C 1
ATOM 8483 O O . ILE B 1 524 ? -2.102 4.836 29.172 1 98.75 524 ILE B O 1
ATOM 8487 N N . GLN B 1 525 ? -2.262 4.723 31.453 1 98 525 GLN B N 1
ATOM 8488 C CA . GLN B 1 525 ? -3.705 4.516 31.391 1 98 525 GLN B CA 1
ATOM 8489 C C . GLN B 1 525 ? -4.438 5.496 32.312 1 98 525 GLN B C 1
ATOM 8491 O O . GLN B 1 525 ? -5.668 5.57 32.281 1 98 525 GLN B O 1
ATOM 8496 N N . THR B 1 526 ? -3.615 6.25 33.188 1 98.19 526 THR B N 1
ATOM 8497 C CA . THR B 1 526 ? -4.27 7.137 34.156 1 98.19 526 THR B CA 1
ATOM 8498 C C . THR B 1 526 ? -3.607 8.516 34.156 1 98.19 526 THR B C 1
ATOM 8500 O O . THR B 1 526 ? -2.488 8.672 33.656 1 98.19 526 THR B O 1
ATOM 8503 N N . LEU B 1 527 ? -4.332 9.453 34.719 1 97.69 527 LEU B N 1
ATOM 8504 C CA . LEU B 1 527 ? -3.812 10.805 34.875 1 97.69 527 LEU B CA 1
ATOM 8505 C C . LEU B 1 527 ? -2.586 10.812 35.781 1 97.69 527 LEU B C 1
ATOM 8507 O O . LEU B 1 527 ? -1.631 11.555 35.531 1 97.69 527 LEU B O 1
ATOM 8511 N N . GLU B 1 528 ? -2.645 10.016 36.781 1 97.75 528 GLU B N 1
ATOM 8512 C CA . GLU B 1 528 ? -1.515 9.922 37.688 1 97.75 528 GLU B CA 1
ATOM 8513 C C . GLU B 1 528 ? -0.264 9.422 37 1 97.75 528 GLU B C 1
ATOM 8515 O O . GLU B 1 528 ? 0.823 9.977 37.156 1 97.75 528 GLU B O 1
ATOM 8520 N N . GLN B 1 529 ? -0.439 8.406 36.188 1 98.31 529 GLN B N 1
ATOM 8521 C CA . GLN B 1 529 ? 0.682 7.809 35.469 1 98.31 529 GLN B CA 1
ATOM 8522 C C . GLN B 1 529 ? 1.322 8.805 34.531 1 98.31 529 GLN B C 1
ATOM 8524 O O . GLN B 1 529 ? 2.549 8.875 34.406 1 98.31 529 GLN B O 1
ATOM 8529 N N . ILE B 1 530 ? 0.525 9.586 33.812 1 98.12 530 ILE B N 1
ATOM 8530 C CA . ILE B 1 530 ? 1.091 10.477 32.812 1 98.12 530 ILE B CA 1
ATOM 8531 C C . ILE B 1 530 ? 1.796 11.648 33.5 1 98.12 530 ILE B C 1
ATOM 8533 O O . ILE B 1 530 ? 2.811 12.141 33 1 98.12 530 ILE B O 1
ATOM 8537 N N . ARG B 1 531 ? 1.25 12.133 34.625 1 96.44 531 ARG B N 1
ATOM 8538 C CA . ARG B 1 531 ? 1.857 13.227 35.375 1 96.44 531 ARG B CA 1
ATOM 8539 C C . ARG B 1 531 ? 3.223 12.828 35.906 1 96.44 531 ARG B C 1
ATOM 8541 O O . ARG B 1 531 ? 4.125 13.664 36.031 1 96.44 531 ARG B O 1
ATOM 8548 N N . GLN B 1 532 ? 3.398 11.57 36.156 1 97.19 532 GLN B N 1
ATOM 8549 C CA . GLN B 1 532 ? 4.633 11.078 36.75 1 97.19 532 GLN B CA 1
ATOM 8550 C C . GLN B 1 532 ? 5.621 10.625 35.688 1 97.19 532 GLN B C 1
ATOM 8552 O O . GLN B 1 532 ? 6.805 10.438 35.969 1 97.19 532 GLN B O 1
ATOM 8557 N N . PHE B 1 533 ? 5.164 10.469 34.5 1 97.94 533 PHE B N 1
ATOM 8558 C CA . PHE B 1 533 ? 6.004 9.93 33.438 1 97.94 533 PHE B CA 1
ATOM 8559 C C . PHE B 1 533 ? 7.023 10.969 32.969 1 97.94 533 PHE B C 1
ATOM 8561 O O . PHE B 1 533 ? 6.684 12.133 32.781 1 97.94 533 PHE B O 1
ATOM 8568 N N . ASP B 1 534 ? 8.242 10.578 32.812 1 97.94 534 ASP B N 1
ATOM 8569 C CA . ASP B 1 534 ? 9.336 11.43 32.344 1 97.94 534 ASP B CA 1
ATOM 8570 C C . ASP B 1 534 ? 9.836 10.969 30.984 1 97.94 534 ASP B C 1
ATOM 8572 O O . ASP B 1 534 ? 10.633 10.039 30.891 1 97.94 534 ASP B O 1
ATOM 8576 N N . LEU B 1 535 ? 9.469 11.672 29.953 1 97.19 535 LEU B N 1
ATOM 8577 C CA . LEU B 1 535 ? 9.789 11.32 28.578 1 97.19 535 LEU B CA 1
ATOM 8578 C C . LEU B 1 535 ? 11.289 11.352 28.344 1 97.19 535 LEU B C 1
ATOM 8580 O O . LEU B 1 535 ? 11.836 10.5 27.625 1 97.19 535 LEU B O 1
ATOM 8584 N N . LYS B 1 536 ? 11.938 12.344 28.859 1 95.38 536 LYS B N 1
ATOM 8585 C CA . LYS B 1 536 ? 13.391 12.469 28.719 1 95.38 536 LYS B CA 1
ATOM 8586 C C . LYS B 1 536 ? 14.109 11.258 29.297 1 95.38 536 LYS B C 1
ATOM 8588 O O . LYS B 1 536 ? 15.008 10.703 28.672 1 95.38 536 LYS B O 1
ATOM 8593 N N . GLN B 1 537 ? 13.719 10.883 30.484 1 96.88 537 GLN B N 1
ATOM 8594 C CA . GLN B 1 537 ? 14.312 9.719 31.125 1 96.88 537 GLN B CA 1
ATOM 8595 C C . GLN B 1 537 ? 14.016 8.445 30.328 1 96.88 537 GLN B C 1
ATOM 8597 O O . GLN B 1 537 ? 14.883 7.578 30.203 1 96.88 537 GLN B O 1
ATOM 8602 N N . TRP B 1 538 ? 12.852 8.352 29.828 1 97.94 538 TRP B N 1
ATOM 8603 C CA . TRP B 1 538 ? 12.469 7.195 29.016 1 97.94 538 TRP B CA 1
ATOM 8604 C C . TRP B 1 538 ? 13.383 7.055 27.797 1 97.94 538 TRP B C 1
ATOM 8606 O O . TRP B 1 538 ? 13.891 5.965 27.531 1 97.94 538 TRP B O 1
ATOM 8616 N N . GLN B 1 539 ? 13.578 8.117 27.078 1 96.62 539 GLN B N 1
ATOM 8617 C CA . GLN B 1 539 ? 14.406 8.078 25.875 1 96.62 539 GLN B CA 1
ATOM 8618 C C . GLN B 1 539 ? 15.867 7.781 26.234 1 96.62 539 GLN B C 1
ATOM 8620 O O . GLN B 1 539 ? 16.578 7.125 25.453 1 96.62 539 GLN B O 1
ATOM 8625 N N . LYS B 1 540 ? 16.312 8.234 27.406 1 95.5 540 LYS B N 1
ATOM 8626 C CA . LYS B 1 540 ? 17.672 7.938 27.859 1 95.5 540 LYS B CA 1
ATOM 8627 C C . LYS B 1 540 ? 17.844 6.449 28.141 1 95.5 540 LYS B C 1
ATOM 8629 O O . LYS B 1 540 ? 18.906 5.883 27.891 1 95.5 540 LYS B O 1
ATOM 8634 N N . GLN B 1 541 ? 16.844 5.855 28.641 1 97.12 541 GLN B N 1
ATOM 8635 C CA . GLN B 1 541 ? 16.891 4.453 29.047 1 97.12 541 GLN B CA 1
ATOM 8636 C C . GLN B 1 541 ? 16.641 3.531 27.844 1 97.12 541 GLN B C 1
ATOM 8638 O O . GLN B 1 541 ? 17.078 2.377 27.859 1 97.12 541 GLN B O 1
ATOM 8643 N N . HIS B 1 542 ? 15.922 4.027 26.906 1 97 542 HIS B N 1
ATOM 8644 C CA . HIS B 1 542 ? 15.547 3.225 25.75 1 97 542 HIS B CA 1
ATOM 8645 C C . HIS B 1 542 ? 15.992 3.889 24.453 1 97 542 HIS B C 1
ATOM 8647 O O . HIS B 1 542 ? 15.211 4.578 23.797 1 97 542 HIS B O 1
ATOM 8653 N N . ARG B 1 543 ? 17.156 3.521 24.016 1 95.19 543 ARG B N 1
ATOM 8654 C CA . ARG B 1 543 ? 17.734 4.129 22.812 1 95.19 543 ARG B CA 1
ATOM 8655 C C . ARG B 1 543 ? 17.078 3.592 21.547 1 95.19 543 ARG B C 1
ATOM 8657 O O . ARG B 1 543 ? 16.547 2.477 21.547 1 95.19 543 ARG B O 1
ATOM 8664 N N . GLY B 1 544 ? 17.078 4.371 20.516 1 97.19 544 GLY B N 1
ATOM 8665 C CA . GLY B 1 544 ? 16.453 3.967 19.266 1 97.19 544 GLY B CA 1
ATOM 8666 C C . GLY B 1 544 ? 14.945 4.129 19.266 1 97.19 544 GLY B C 1
ATOM 8667 O O . GLY B 1 544 ? 14.422 5.094 19.828 1 97.19 544 GLY B O 1
ATOM 8668 N N . LEU B 1 545 ? 14.273 3.262 18.578 1 98.44 545 LEU B N 1
ATOM 8669 C CA . LEU B 1 545 ? 12.82 3.33 18.469 1 98.44 545 LEU B CA 1
ATOM 8670 C C . LEU B 1 545 ? 12.141 2.768 19.703 1 98.44 545 LEU B C 1
ATOM 8672 O O . LEU B 1 545 ? 12.492 1.68 20.172 1 98.44 545 LEU B O 1
ATOM 8676 N N . SER B 1 546 ? 11.234 3.455 20.25 1 98.75 546 SER B N 1
ATOM 8677 C CA . SER B 1 546 ? 10.438 3.01 21.391 1 98.75 546 SER B CA 1
ATOM 8678 C C . SER B 1 546 ? 8.992 3.463 21.266 1 98.75 546 SER B C 1
ATOM 8680 O O . SER B 1 546 ? 8.672 4.324 20.438 1 98.75 546 SER B O 1
ATOM 8682 N N . VAL B 1 547 ? 8.062 2.814 22.031 1 98.81 547 VAL B N 1
ATOM 8683 C CA . VAL B 1 547 ? 6.637 3.104 21.938 1 98.81 547 VAL B CA 1
ATOM 8684 C C . VAL B 1 547 ? 6.074 3.4 23.328 1 98.81 547 VAL B C 1
ATOM 8686 O O . VAL B 1 547 ? 6.449 2.756 24.297 1 98.81 547 VAL B O 1
ATOM 8689 N N . ILE B 1 548 ? 5.293 4.434 23.422 1 98.88 548 ILE B N 1
ATOM 8690 C CA . ILE B 1 548 ? 4.441 4.691 24.578 1 98.88 548 ILE B CA 1
ATOM 8691 C C . ILE B 1 548 ? 2.973 4.609 24.156 1 98.88 548 ILE B C 1
ATOM 8693 O O . ILE B 1 548 ? 2.514 5.391 23.312 1 98.88 548 ILE B O 1
ATOM 8697 N N . GLU B 1 549 ? 2.299 3.643 24.703 1 98.81 549 GLU B N 1
ATOM 8698 C CA . GLU B 1 549 ? 0.865 3.518 24.469 1 98.81 549 GLU B CA 1
ATOM 8699 C C . GLU B 1 549 ? 0.058 4.238 25.547 1 98.81 549 GLU B C 1
ATOM 8701 O O . GLU B 1 549 ? 0.127 3.881 26.719 1 98.81 549 GLU B O 1
ATOM 8706 N N . CYS B 1 550 ? -0.662 5.219 25.156 1 98.81 550 CYS B N 1
ATOM 8707 C CA . CYS B 1 550 ? -1.557 5.934 26.062 1 98.81 550 CYS B CA 1
ATOM 8708 C C . CYS B 1 550 ? -3.01 5.543 25.812 1 98.81 550 CYS B C 1
ATOM 8710 O O . CYS B 1 550 ? -3.605 5.965 24.812 1 98.81 550 CYS B O 1
ATOM 8712 N N . ARG B 1 551 ? -3.566 4.797 26.719 1 98.38 551 ARG B N 1
ATOM 8713 C CA . ARG B 1 551 ? -4.965 4.398 26.594 1 98.38 551 ARG B CA 1
ATOM 8714 C C . ARG B 1 551 ? -5.895 5.473 27.141 1 98.38 551 ARG B C 1
ATOM 8716 O O . ARG B 1 551 ? -6.055 5.594 28.359 1 98.38 551 ARG B O 1
ATOM 8723 N N . THR B 1 552 ? -6.531 6.207 26.25 1 98.25 552 THR B N 1
ATOM 8724 C CA . THR B 1 552 ? -7.328 7.363 26.641 1 98.25 552 THR B CA 1
ATOM 8725 C C . THR B 1 552 ? -8.82 7.051 26.547 1 98.25 552 THR B C 1
ATOM 8727 O O . THR B 1 552 ? -9.211 6.094 25.875 1 98.25 552 THR B O 1
ATOM 8730 N N . ASN B 1 553 ? -9.586 7.801 27.266 1 97.56 553 ASN B N 1
ATOM 8731 C CA . ASN B 1 553 ? -11.047 7.703 27.219 1 97.56 553 ASN B CA 1
ATOM 8732 C C . ASN B 1 553 ? -11.617 8.562 26.094 1 97.56 553 ASN B C 1
ATOM 8734 O O . ASN B 1 553 ? -11.562 9.797 26.156 1 97.56 553 ASN B O 1
ATOM 8738 N N . ALA B 1 554 ? -12.219 7.922 25.156 1 95.19 554 ALA B N 1
ATOM 8739 C CA . ALA B 1 554 ? -12.695 8.602 23.953 1 95.19 554 ALA B CA 1
ATOM 8740 C C . ALA B 1 554 ? -13.766 9.633 24.297 1 95.19 554 ALA B C 1
ATOM 8742 O O . ALA B 1 554 ? -13.766 10.742 23.75 1 95.19 554 ALA B O 1
ATOM 8743 N N . ASP B 1 555 ? -14.703 9.289 25.141 1 94.81 555 ASP B N 1
ATOM 8744 C CA . ASP B 1 555 ? -15.789 10.188 25.516 1 94.81 555 ASP B CA 1
ATOM 8745 C C . ASP B 1 555 ? -15.266 11.414 26.25 1 94.81 555 ASP B C 1
ATOM 8747 O O . ASP B 1 555 ? -15.648 12.547 25.938 1 94.81 555 ASP B O 1
ATOM 8751 N N . ALA B 1 556 ? -14.414 11.156 27.188 1 97.25 556 ALA B N 1
ATOM 8752 C CA . ALA B 1 556 ? -13.836 12.258 27.953 1 97.25 556 ALA B CA 1
ATOM 8753 C C . ALA B 1 556 ? -13.008 13.18 27.047 1 97.25 556 ALA B C 1
ATOM 8755 O O . ALA B 1 556 ? -13 14.398 27.234 1 97.25 556 ALA B O 1
ATOM 8756 N N . SER B 1 557 ? -12.289 12.586 26.172 1 97.5 557 SER B N 1
ATOM 8757 C CA . SER B 1 557 ? -11.484 13.359 25.234 1 97.5 557 SER B CA 1
ATOM 8758 C C . SER B 1 557 ? -12.352 14.281 24.391 1 97.5 557 SER B C 1
ATOM 8760 O O . SER B 1 557 ? -12 15.438 24.156 1 97.5 557 SER B O 1
ATOM 8762 N N . MET B 1 558 ? -13.477 13.742 23.906 1 95.75 558 MET B N 1
ATOM 8763 C CA . MET B 1 558 ? -14.383 14.547 23.09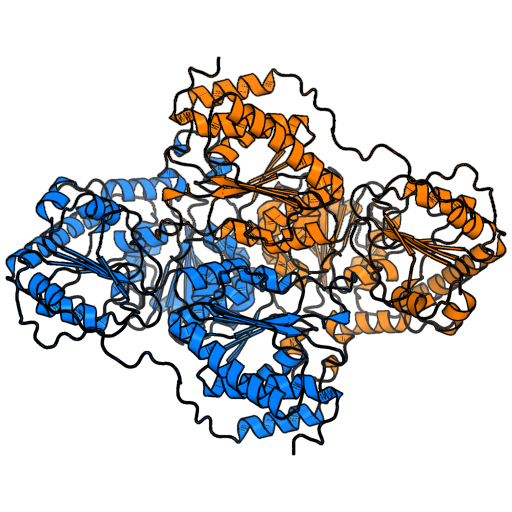4 1 95.75 558 MET B CA 1
ATOM 8764 C C . MET B 1 558 ? -14.984 15.688 23.906 1 95.75 558 MET B C 1
ATOM 8766 O O . MET B 1 558 ? -15.117 16.812 23.406 1 95.75 558 MET B O 1
ATOM 8770 N N . GLU B 1 559 ? -15.359 15.383 25.078 1 96.62 559 GLU B N 1
ATOM 8771 C CA . GLU B 1 559 ? -15.914 16.406 25.953 1 96.62 559 GLU B CA 1
ATOM 8772 C C . GLU B 1 559 ? -14.906 17.516 26.219 1 96.62 559 GLU B C 1
ATOM 8774 O O . GLU B 1 559 ? -15.273 18.703 26.234 1 96.62 559 GLU B O 1
ATOM 8779 N N . LEU B 1 560 ? -13.695 17.125 26.484 1 97.5 560 LEU B N 1
ATOM 8780 C CA . LEU B 1 560 ? -12.641 18.125 26.688 1 97.5 560 LEU B CA 1
ATOM 8781 C C . LEU B 1 560 ? -12.508 19.031 25.469 1 97.5 560 LEU B C 1
ATOM 8783 O O . LEU B 1 560 ? -12.422 20.25 25.625 1 97.5 560 LEU B O 1
ATOM 8787 N N . ARG B 1 561 ? -12.477 18.484 24.297 1 96.62 561 ARG B N 1
ATOM 8788 C CA . ARG B 1 561 ? -12.398 19.266 23.062 1 96.62 561 ARG B CA 1
ATOM 8789 C C . ARG B 1 561 ? -13.57 20.25 22.969 1 96.62 561 ARG B C 1
ATOM 8791 O O . ARG B 1 56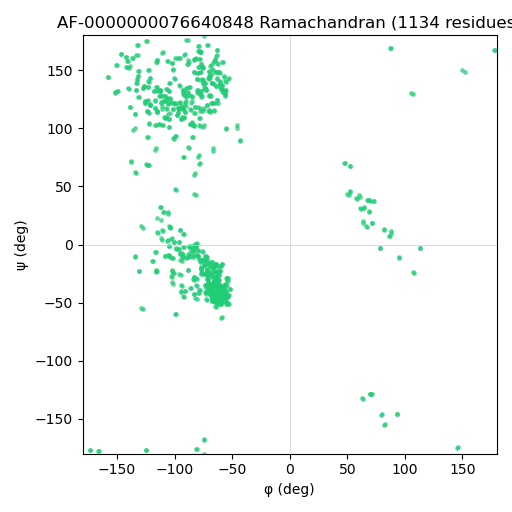1 ? -13.383 21.422 22.656 1 96.62 561 ARG B O 1
ATOM 8798 N N . LYS B 1 562 ? -14.781 19.734 23.219 1 95.5 562 LYS B N 1
ATOM 8799 C CA . LYS B 1 562 ? -15.977 20.578 23.141 1 95.5 562 LYS B CA 1
ATOM 8800 C C . LYS B 1 562 ? -15.898 21.734 24.141 1 95.5 562 LYS B C 1
ATOM 8802 O O . LYS B 1 562 ? -16.312 22.859 23.812 1 95.5 562 LYS B O 1
ATOM 8807 N N . THR B 1 563 ? -15.391 21.391 25.266 1 96.5 563 THR B N 1
ATOM 8808 C CA . THR B 1 563 ? -15.211 22.438 26.266 1 96.5 563 THR B CA 1
ATOM 8809 C C . THR B 1 563 ? -14.25 23.516 25.766 1 96.5 563 THR B C 1
ATOM 8811 O O . THR B 1 563 ? -14.5 24.703 25.922 1 96.5 563 THR B O 1
ATOM 8814 N N . CYS B 1 564 ? -13.172 23.094 25.156 1 96.12 564 CYS B N 1
ATOM 8815 C CA . CYS B 1 564 ? -12.203 24.047 24.609 1 96.12 564 CYS B CA 1
ATOM 8816 C C . CYS B 1 564 ? -12.828 24.859 23.484 1 96.12 564 CYS B C 1
ATOM 8818 O O . CYS B 1 564 ? -12.562 26.062 23.375 1 96.12 564 CYS B O 1
ATOM 8820 N N . TRP B 1 565 ? -13.695 24.234 22.719 1 94.56 565 TRP B N 1
ATOM 8821 C CA . TRP B 1 565 ? -14.297 24.891 21.562 1 94.56 565 TRP B CA 1
ATOM 8822 C C . TRP B 1 565 ? -15.383 25.875 21.984 1 94.56 565 TRP B C 1
ATOM 8824 O O . TRP B 1 565 ? -15.719 26.797 21.234 1 94.56 565 TRP B O 1
ATOM 8834 N N . SER B 1 566 ? -15.93 25.594 23.156 1 94.44 566 SER B N 1
ATOM 8835 C CA . SER B 1 566 ? -16.953 26.469 23.688 1 94.44 566 SER B CA 1
ATOM 8836 C C . SER B 1 566 ? -16.344 27.672 24.406 1 94.44 566 SER B C 1
ATOM 8838 O O . SER B 1 566 ? -16.578 27.891 25.594 1 94.44 566 SER B O 1
ATOM 8840 N N . TYR B 1 567 ? -15.609 28.422 23.688 1 94.25 567 TYR B N 1
ATOM 8841 C CA . TYR B 1 567 ? -14.875 29.562 24.219 1 94.25 567 TYR B CA 1
ATOM 8842 C C . TYR B 1 567 ? -15.711 30.828 24.141 1 94.25 567 TYR B C 1
ATOM 8844 O O . TYR B 1 567 ? -16.281 31.156 23.094 1 94.25 567 TYR B O 1
ATOM 8852 N N . SER B 1 568 ? -15.922 31.5 25.25 1 89.81 568 SER B N 1
ATOM 8853 C CA . SER B 1 568 ? -16.578 32.781 25.375 1 89.81 568 SER B CA 1
ATOM 8854 C C . SER B 1 568 ? -15.82 33.719 26.328 1 89.81 568 SER B C 1
ATOM 8856 O O . SER B 1 568 ? -15.922 33.562 27.547 1 89.81 568 SER B O 1
ATOM 8858 N N . PRO B 1 569 ? -15.047 34.594 25.688 1 85.88 569 PRO B N 1
ATOM 8859 C CA . PRO B 1 569 ? -14.242 35.438 26.578 1 85.88 569 PRO B CA 1
ATOM 8860 C C . PRO B 1 569 ? -15.102 36.344 27.453 1 85.88 569 PRO B C 1
ATOM 8862 O O . PRO B 1 569 ? -16.234 36.656 27.094 1 85.88 569 PRO B O 1
#

InterPro domains:
  IPR004433 2-succinyl-5-enolpyruvyl-6-hydroxy-3-cyclohexene-1-carboxylic-acid synthase [MF_01659] (8-568)
  IPR004433 2-succinyl-5-enolpyruvyl-6-hydroxy-3-cyclohexene-1-carboxylic-acid synthase [PIRSF004983] (13-567)
  IPR004433 2-succinyl-5-enolpyruvyl-6-hydroxy-3-cyclohexene-1-carboxylic-acid synthase [TIGR00173] (14-441)
  IPR011766 Thiamine pyrophosphate enzyme, TPP-binding [PF02775] (434-550)
  IPR012001 Thiamine pyrophosphate enzyme, N-terminal TPP-binding domain [PF02776] (15-128)
  IPR029035 DHS-like NAD/FAD-binding domain superfamily [SSF52467] (170-300)
  IPR029061 Thiamin diphosphate-binding fold [SSF52518] (10-186)
  IPR029061 Thiamin diphosphate-binding fold [SSF52518] (377-556)

Nearest PDB structures (foldseek):
  5z2p-assembly1_B  TM=8.546E-01  e=7.938E-38  Escherichia coli K-12
  3hwx-assembly6_R  TM=8.392E-01  e=2.246E-35  Escherichia coli K-12
  6o0g-assembly1_A  TM=8.526E-01  e=2.964E-33  Mycobacterium tuberculosis H37Rv
  6o0g-assembly1_B  TM=8.256E-01  e=3.822E-33  Mycobacterium tuberculosis H37Rv
  6o0n-assembly1_A  TM=8.251E-01  e=5.662E-32  Mycobacterium tuberculosis H37Rv

Secondary structure (DSSP, 8-state):
--TT--GGGHHHHHHHHHHHHHHHTT--EEEE---STTHHHHHHHHT-TTSEEEE-S-HHHHHHHHHHHHHHHSSPPEEEE-STHHHHTTHHHHHHHHHHT--EEEEEEE--GGGTTTT-TT----TTTTTT-SSEEEE--S---SHHHHHHHHHHHHHHHHHHHHTTSEEEEEEE-PSP-PPPHHHHHHHHHHHHHS-----------SPBPPPHHHHHHHHH-SSEEEEE----TT--HHHHHHHHHHHT--EEESS--S--TTBPP-HHHHTTSHHHHHHT--SEEEEESS----HHHHHHHHH---SEEEEE-SSSS---TT---PEEE--TTPPB--TT------HHHHHHHHHHHHHHHHHHHHHHTS-SS--HHHHHHHHGGGS-TT-EEEE-SSHHHHHHHHHS-SGGGS-EE---SS--STTHHHHHHHHHHHHT--EEEEEEHHHHHHTGGGGGGGGG--S-EEEEEEE-SS-GGGGGSGGGG-HHHHIIIII------HHHHHHHTT--EEEE-SHHHHHH--HHHHHHHS-SEEEEEEE--HHHHHHHHHHHHS---/--TT--GGGHHHHHHHHHHHHHHHTT--EEEE---STTHHHHHHHHT-TTSEEEE-S-HHHHHHHHHHHHHHHSSPPEEEE-STHHHHTTHHHHHHHHHHT--EEEEEEE--GGGTTTT-TT----TTTTTT-SSEEEE--S---SHHHHHHHHHHHHHHHHHHHHTTSEEEEEEE-PSP-PPPHHHHHHHHHHHHHS-----------SPBPPPHHHHHHHHH-SSEEEEE----TT--HHHHHHHHHHHT--EEESS--S--TTBPP-HHHHTTSHHHHHHT--SEEEEESS----HHHHHHHHH---SEEEEE-SSSS---TT----EEE--TTPPB--TT------HHHHHHHHHHHHHHHHHHHHHHTS-SS--HHHHHHHHGGGS-TT-EEEE-SSHHHHHHHHHS-SGGGS-EE---SS--STTHHHHHHHHHHHHT--EEEEEEHHHHHHTGGGGGGGGG--S-EEEEEEE-SS-GGGGGSGGGG-HHHHIIIII------HHHHHHHTT--EEEE-SHHHHHH--HHHHHHHS-SEEEEEEE--HHHHHHHHHHHHS---

Foldseek 3Di:
DLPPDPPQCQLLVLLLLLVLLLLLQPEAEEEEADDQLQLSNVLSQVLQPRHHYAYANQLLLSLLLQQLQQQQFVFGYEYEYEAACSLVSNQVSQLLQLLQLGFYEYEYEAAAPVCAPVPDPRHDPPQCVNPPSALEEDALHEGDSDPVSSVVSSVVSNCSRQSCNQQRGYYYYYYHYDPPSDDDPVVSVVSSVVSVPDDSNRDNPHDPPDADEDDPVRLVLLAVWAQEEEEEARAGPQQCLPLVVVSCQLSVYAYDYLAAHQDCPRYFALLLFLLLDPVSLVVNATQHYEYEEADHDRPSVVVSLLPHLHVAAAYAYLHPDDHCPSPSVHHYDPNVSGRHDCPPRGRHYDCPNSVSSNVSSVQLVVLLVVLVVPDQWFAPLLCLQQALVLDDLQAAEEEAAQVRSHSCRNRNPVNSNHRYDYSPSVRDLENRLSSVLSNCLNVVTEYEYEYEPVSCVNHLSSLLRQVSFQFQYEYEYAYQFFNLSCCVDPCVVVVVCCVVPPRNGDDDDVCVSNVVSPAAEAEATGPVRSNPDRPVVVSVVGGTYHYYYYHGHSVSNVVSVVSSNPDDD/DLPPDPPQCQLLVLLLLLVLLLVLQPEAEEEEADDQLQLSNVLSQVLQPRHHYAYANQLLLSLLLQQLQQQQFVFGYEYEYEAACSLVSNQVSQLLQLLQLGFYEYEYEAAAPVCAPVPDPRHDPPQCVNPPSALEEDALHEGDSDPVSSVVSSVVSNCSRQSCNQQRGYYYYYYHYDPPSDDDPVVSVVSSVVNVPDDSNRDNPHDPPDADEDDPVRLVLLAPWAQEEEEEARAGPQQDLPLVVVSCQLSVYAYDYLAAHQDCPRYFALLLFLLLDPVLLVVNATQHYEYEEADHDRPSVVVSLLPHLHVAAAYAYLHPDDHCPSPNVHHYDPNVSGRHDCPPRGRDYDPPNSVSSNVSSVQLVVLLVVLVVPDFWFAPLLCLQQALVLDDLQAAEEEAAQVRSHSCRNRNPVSSNHRYDYSPSVRDLENRLSSVLSNCLNVVTEYEYEYEPVSCVNHLSSLLRQVSFQFQYEYEYAYQFFNLSCCVDPCVVVVVCCVVPPRNGDDDDVCVSNVVSPAAEAEATGPVRSNPDRPVVVSVVGGTYHYYYYHGHSVSNVVSVVSSNPDDD

Solvent-accessible surface area (backbone atoms only — not comparable to full-atom values): 56562 Å² total; per-residue (Å²): 131,76,85,75,62,56,76,48,34,42,48,25,51,45,34,31,53,38,52,54,39,28,40,29,47,56,38,43,43,35,37,35,25,59,46,68,65,20,31,19,52,52,51,26,53,69,42,29,83,82,46,47,74,44,74,32,80,42,37,44,37,35,33,14,20,32,43,12,20,2,46,55,61,42,41,36,19,34,39,35,28,17,40,31,37,50,56,39,38,28,42,36,38,42,49,33,20,35,57,36,28,20,12,26,35,37,45,33,16,33,62,33,74,91,43,46,85,16,50,28,86,31,43,60,83,68,81,64,57,64,59,80,44,40,74,41,75,44,76,70,50,64,69,55,80,46,70,68,46,47,53,48,43,50,49,48,30,49,47,46,56,35,46,11,50,72,68,20,7,20,20,38,36,39,36,25,46,63,84,62,47,56,52,53,66,70,57,49,54,52,49,31,53,55,56,72,67,54,78,82,80,40,58,65,74,68,61,89,84,57,62,36,76,68,49,70,69,56,48,49,52,61,68,69,33,77,34,46,36,37,37,31,18,46,63,32,44,73,43,37,43,62,37,52,44,50,50,29,59,32,44,40,17,37,26,43,64,69,26,46,33,88,60,61,85,44,48,44,55,38,49,58,26,46,38,52,22,66,68,51,39,64,74,64,51,37,44,24,38,41,33,32,33,42,57,64,82,45,63,23,53,52,50,38,59,65,68,46,76,41,80,38,43,40,32,36,19,44,49,94,64,55,60,49,66,74,66,73,76,51,48,80,37,84,42,57,25,40,39,56,50,62,79,86,64,61,77,40,58,61,64,61,57,34,48,52,50,48,48,50,25,51,52,30,50,51,52,44,55,57,45,67,67,62,62,85,63,25,27,63,54,54,50,33,53,59,49,53,77,56,53,56,81,75,26,34,39,30,35,28,42,71,58,41,58,47,43,45,55,63,35,26,69,76,50,35,66,23,57,46,47,64,63,68,33,28,47,41,46,66,30,44,57,14,19,48,43,13,27,35,56,48,61,70,36,33,32,37,34,41,30,39,40,56,32,47,54,58,19,47,69,32,51,79,45,45,82,64,32,81,40,35,32,40,38,36,28,43,34,48,51,34,38,66,65,50,62,79,38,80,50,48,75,37,66,91,49,24,52,68,57,45,29,42,65,62,79,66,38,63,61,40,43,34,48,17,52,74,30,56,63,46,81,36,64,41,52,67,52,52,74,67,55,53,66,58,60,47,44,70,75,40,66,19,45,30,37,36,40,34,45,30,40,55,68,59,28,51,50,46,51,50,51,42,46,65,44,75,134,131,75,84,74,62,55,75,49,34,41,47,24,52,45,32,31,52,37,51,53,40,30,42,27,50,54,38,44,42,37,38,34,26,59,46,67,66,20,33,19,52,53,51,26,55,68,43,31,83,83,46,46,74,45,73,32,78,42,37,42,36,36,32,14,20,32,43,13,19,2,48,54,61,42,40,36,20,36,38,35,29,18,39,30,38,50,55,39,37,28,41,36,40,42,49,33,20,34,59,35,28,18,11,28,34,38,46,32,17,33,62,32,75,90,43,47,86,16,50,28,85,30,41,60,82,66,80,64,56,65,57,80,45,40,74,40,75,45,77,70,49,64,70,54,80,48,70,68,47,48,53,48,44,48,50,47,32,49,48,47,57,36,46,11,51,74,67,20,6,20,21,40,37,40,36,26,47,61,86,62,46,54,52,52,67,70,57,50,52,52,50,31,53,53,55,71,67,53,78,82,80,41,58,66,72,70,60,90,84,57,62,36,76,69,49,70,68,56,49,49,52,61,69,67,34,78,33,45,36,35,36,30,17,46,62,32,43,74,43,38,42,62,36,51,44,49,50,29,58,32,44,40,19,37,27,42,64,68,26,47,34,87,58,60,85,44,48,44,55,39,48,59,26,46,36,51,22,67,68,52,38,63,73,63,50,37,42,24,38,42,34,32,33,43,56,64,82,46,65,23,54,53,50,39,60,66,67,47,76,42,81,39,43,39,31,35,19,44,49,93,65,56,62,50,65,75,66,73,75,51,46,80,38,83,42,58,25,38,40,56,50,62,80,85,62,62,76,40,59,60,64,63,57,34,47,52,50,48,48,50,25,53,52,33,49,52,52,44,54,55,44,67,66,64,63,84,63,26,27,63,54,53,51,34,53,58,50,53,76,54,54,57,82,76,26,35,40,30,36,26,42,72,56,41,58,48,44,45,54,64,35,26,70,75,50,34,66,22,57,45,46,64,63,68,32,28,48,42,46,66,31,44,56,15,19,48,46,13,27,34,57,47,61,70,35,34,33,38,33,40,30,40,42,58,32,47,55,59,20,47,68,35,50,79,45,44,82,65,32,80,40,35,32,40,38,37,29,44,34,49,52,34,38,64,66,50,63,80,39,78,51,47,76,37,67,92,49,25,50,67,56,45,28,42,66,62,80,65,38,64,61,40,41,35,47,16,52,75,29,57,60,46,81,36,66,40,52,69,52,52,74,67,55,54,65,58,60,48,43,71,74,41,68,19,46,31,38,38,40,34,45,30,40,56,67,58,28,50,51,46,51,50,50,44,48,65,45,74,134

Radius of gyration: 30.8 Å; Cα contacts (8 Å, |Δi|>4): 2669; chains: 2; bounding box: 82×97×76 Å